Prote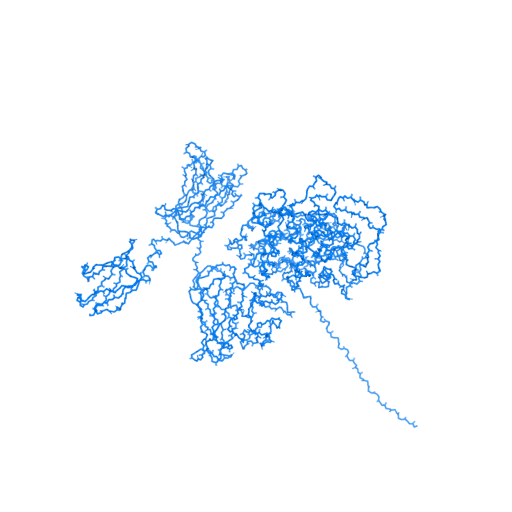in AF-A0A362X7E0-F1 (afdb_monomer)

Structure (mmCIF, N/CA/C/O backbone):
data_AF-A0A362X7E0-F1
#
_entry.id   AF-A0A362X7E0-F1
#
loop_
_atom_site.group_PDB
_atom_site.id
_atom_site.type_symbol
_atom_site.label_atom_id
_atom_site.label_alt_id
_atom_site.label_comp_id
_atom_site.label_asym_id
_atom_site.label_entity_id
_atom_site.label_seq_id
_atom_site.pdbx_PDB_ins_code
_atom_site.Cartn_x
_atom_site.Cartn_y
_atom_site.Cartn_z
_atom_site.occupancy
_atom_site.B_iso_or_equiv
_atom_site.auth_seq_id
_atom_site.auth_comp_id
_atom_site.auth_asym_id
_atom_site.auth_atom_id
_atom_site.pdbx_PDB_model_num
ATOM 1 N N . MET A 1 1 ? -44.217 -51.672 -60.935 1.00 40.16 1 MET A N 1
ATOM 2 C CA . MET A 1 1 ? -44.022 -52.127 -59.541 1.00 40.16 1 MET A CA 1
ATOM 3 C C . MET A 1 1 ? -43.053 -51.179 -58.861 1.00 40.16 1 MET A C 1
ATOM 5 O O . MET A 1 1 ? -42.131 -50.735 -59.527 1.00 40.16 1 MET A O 1
ATOM 9 N N . ASN A 1 2 ? -43.270 -50.941 -57.568 1.00 28.70 2 ASN A N 1
ATOM 10 C CA . ASN A 1 2 ? -42.396 -50.281 -56.588 1.00 28.70 2 ASN A CA 1
ATOM 11 C C . ASN A 1 2 ? -42.791 -48.873 -56.116 1.00 28.70 2 ASN A C 1
ATOM 13 O O . ASN A 1 2 ? -42.872 -47.904 -56.860 1.00 28.70 2 ASN A O 1
ATOM 17 N N . HIS A 1 3 ? -43.041 -48.866 -54.806 1.00 31.12 3 HIS A N 1
ATOM 18 C CA . HIS A 1 3 ? -43.433 -47.818 -53.882 1.00 31.12 3 HIS A CA 1
ATOM 19 C C . HIS A 1 3 ? -42.608 -46.525 -53.958 1.00 31.12 3 HIS A C 1
ATOM 21 O O . HIS A 1 3 ? -41.389 -46.561 -53.823 1.00 31.12 3 HIS A O 1
ATOM 27 N N . GLN A 1 4 ? -43.292 -45.376 -53.987 1.00 30.31 4 GLN A N 1
ATOM 28 C CA . GLN A 1 4 ? -42.744 -44.106 -53.502 1.00 30.31 4 GLN A CA 1
ATOM 29 C C . GLN A 1 4 ? -43.266 -43.833 -52.084 1.00 30.31 4 GLN A C 1
ATOM 31 O O . GLN A 1 4 ? -44.467 -43.674 -51.865 1.00 30.31 4 GLN A O 1
ATOM 36 N N . LYS A 1 5 ? -42.346 -43.815 -51.112 1.00 31.55 5 LYS A N 1
ATOM 37 C CA . LYS A 1 5 ? -42.577 -43.373 -49.731 1.00 31.55 5 LYS A CA 1
ATOM 38 C C . LYS A 1 5 ? -42.335 -41.863 -49.636 1.00 31.55 5 LYS A C 1
ATOM 40 O O . LYS A 1 5 ? -41.345 -41.358 -50.155 1.00 31.55 5 LYS A O 1
ATOM 45 N N . LYS A 1 6 ? -43.251 -41.176 -48.952 1.00 30.28 6 LYS A N 1
ATOM 46 C CA . LYS A 1 6 ? -43.195 -39.755 -48.584 1.00 30.28 6 LYS A CA 1
ATOM 47 C C . LYS A 1 6 ? -42.047 -39.510 -47.593 1.00 30.28 6 LYS A C 1
ATOM 49 O O . LYS A 1 6 ? -41.979 -40.203 -46.581 1.00 30.28 6 LYS A O 1
ATOM 54 N N . GLY A 1 7 ? -41.187 -38.531 -47.874 1.00 27.83 7 GLY A N 1
ATOM 55 C CA . GLY A 1 7 ? -40.182 -38.008 -46.944 1.00 27.83 7 GLY A CA 1
ATOM 56 C C . GLY A 1 7 ? -40.692 -36.748 -46.240 1.00 27.83 7 GLY A C 1
ATOM 57 O O . GLY A 1 7 ? -41.189 -35.835 -46.894 1.00 27.83 7 GLY A O 1
ATOM 58 N N . PHE A 1 8 ? -40.597 -36.736 -44.911 1.00 28.88 8 PHE A N 1
ATOM 59 C CA . PHE A 1 8 ? -40.799 -35.574 -44.043 1.00 28.88 8 PHE A CA 1
ATOM 60 C C . PHE A 1 8 ? -39.541 -34.690 -44.089 1.00 28.88 8 PHE A C 1
ATOM 62 O O . PHE A 1 8 ? -38.439 -35.199 -43.899 1.00 28.88 8 PHE A O 1
ATOM 69 N N . TYR A 1 9 ? -39.700 -33.383 -44.308 1.00 28.86 9 TYR A N 1
ATOM 70 C CA . TYR A 1 9 ? -38.627 -32.399 -44.143 1.00 28.86 9 TYR A CA 1
ATOM 71 C C . TYR A 1 9 ? -38.679 -31.835 -42.718 1.00 28.86 9 TYR A C 1
ATOM 73 O O . TYR A 1 9 ? -39.684 -31.249 -42.321 1.00 28.86 9 TYR A O 1
ATOM 81 N N . VAL A 1 10 ? -37.599 -32.023 -41.957 1.00 31.17 10 VAL A N 1
ATOM 82 C CA . VAL A 1 10 ? -37.359 -31.374 -40.660 1.00 31.17 10 VAL A CA 1
ATOM 83 C C . VAL A 1 10 ? -36.520 -30.124 -40.924 1.00 31.17 10 VAL A C 1
ATOM 85 O O . VAL A 1 10 ? -35.407 -30.226 -41.435 1.00 31.17 10 VAL A O 1
ATOM 88 N N . PHE A 1 11 ? -37.063 -28.948 -40.609 1.00 30.02 11 PHE A N 1
ATOM 89 C CA . PHE A 1 11 ? -36.318 -27.689 -40.586 1.00 30.02 11 PHE A CA 1
ATOM 90 C C . PHE A 1 11 ? -35.502 -27.621 -39.288 1.00 30.02 11 PHE A C 1
ATOM 92 O O . PHE A 1 11 ? -36.077 -27.603 -38.202 1.00 30.02 11 PHE A O 1
ATOM 99 N N . PHE A 1 12 ? -34.172 -27.573 -39.396 1.00 31.44 12 PHE A N 1
ATOM 100 C CA . PHE A 1 12 ? -33.296 -27.209 -38.282 1.00 31.44 12 PHE A CA 1
ATOM 101 C C . PHE A 1 12 ? -33.279 -25.683 -38.143 1.00 31.44 12 PHE A C 1
ATOM 103 O O . PHE A 1 12 ? -32.778 -24.979 -39.018 1.00 31.44 12 PHE A O 1
ATOM 110 N N . ILE A 1 13 ? -33.842 -25.179 -37.046 1.00 33.28 13 ILE A N 1
ATOM 111 C CA . ILE A 1 13 ? -33.641 -23.804 -36.587 1.00 33.28 13 ILE A CA 1
ATOM 112 C C . ILE A 1 13 ? -32.290 -23.785 -35.865 1.00 33.28 13 ILE A C 1
ATOM 114 O O . ILE A 1 13 ? -32.140 -24.416 -34.821 1.00 33.28 13 ILE A O 1
ATOM 118 N N . PHE A 1 14 ? -31.300 -23.094 -36.432 1.00 34.22 14 PHE A N 1
ATOM 119 C CA . PHE A 1 14 ? -30.064 -22.765 -35.724 1.00 34.22 14 PHE A CA 1
ATOM 120 C C . PHE A 1 14 ? -30.392 -21.719 -34.652 1.00 34.22 14 PHE A C 1
ATOM 122 O O . PHE A 1 14 ? -30.680 -20.567 -34.974 1.00 34.22 14 PHE A O 1
ATOM 129 N N . LEU A 1 15 ? -30.375 -22.129 -33.382 1.00 33.28 15 LEU A N 1
ATOM 130 C CA . LEU A 1 15 ? -30.304 -21.200 -32.258 1.00 33.28 15 LEU A CA 1
ATOM 131 C C . LEU A 1 15 ? -28.918 -20.545 -32.287 1.00 33.28 15 LEU A C 1
ATOM 133 O O . LEU A 1 15 ? -27.907 -21.213 -32.079 1.00 33.28 15 LEU A O 1
ATOM 137 N N . ILE A 1 16 ? -28.879 -19.244 -32.566 1.00 39.22 16 ILE A N 1
ATOM 138 C CA . ILE A 1 16 ? -27.711 -18.406 -32.299 1.00 39.22 16 ILE A CA 1
ATOM 139 C C . ILE A 1 16 ? -27.654 -18.256 -30.775 1.00 39.22 16 ILE A C 1
ATOM 141 O O . ILE A 1 16 ? -28.457 -17.526 -30.196 1.00 39.22 16 ILE A O 1
ATOM 145 N N . LEU A 1 17 ? -26.766 -19.008 -30.123 1.00 35.00 17 LEU A N 1
ATOM 146 C CA . LEU A 1 17 ? -26.400 -18.754 -28.731 1.00 35.00 17 LEU A CA 1
ATOM 147 C C . LEU A 1 17 ? -25.670 -17.402 -28.677 1.00 35.00 17 LEU A C 1
ATOM 149 O O . LEU A 1 17 ? -24.797 -17.170 -29.519 1.00 35.00 17 LEU A O 1
ATOM 153 N N . PRO A 1 18 ? -26.010 -16.501 -27.740 1.00 33.41 18 PRO A N 1
ATOM 154 C CA . PRO A 1 18 ? -25.216 -15.303 -27.528 1.00 33.41 18 PRO A CA 1
ATOM 155 C C . PRO A 1 18 ? -23.810 -15.738 -27.112 1.00 33.41 18 PRO A C 1
ATOM 157 O O . PRO A 1 18 ? -23.648 -16.570 -26.221 1.00 33.41 18 PRO A O 1
ATOM 160 N N . ILE A 1 19 ? -22.801 -15.196 -27.791 1.00 37.16 19 ILE A N 1
ATOM 161 C CA . ILE A 1 19 ? -21.418 -15.253 -27.329 1.00 37.16 19 ILE A CA 1
ATOM 162 C C . ILE A 1 19 ? -21.431 -14.531 -25.984 1.00 37.16 19 ILE A C 1
ATOM 164 O O . ILE A 1 19 ? -21.608 -13.315 -25.943 1.00 37.16 19 ILE A O 1
ATOM 168 N N . THR A 1 20 ? -21.329 -15.277 -24.887 1.00 35.09 20 THR A N 1
ATOM 169 C CA . THR A 1 20 ? -20.964 -14.702 -23.598 1.00 35.09 20 THR A CA 1
ATOM 170 C C . THR A 1 20 ? -19.587 -14.094 -23.810 1.00 35.09 20 THR A C 1
ATOM 172 O O . THR A 1 20 ? -18.620 -14.825 -24.027 1.00 35.09 20 THR A O 1
ATOM 175 N N . SER A 1 21 ? -19.506 -12.765 -23.857 1.00 38.12 21 SER A N 1
ATOM 176 C CA . SER A 1 21 ? -18.232 -12.084 -23.679 1.00 38.12 21 SER A CA 1
ATOM 177 C C . SER A 1 21 ? -17.659 -12.610 -22.372 1.00 38.12 21 SER A C 1
ATOM 179 O O . SER A 1 21 ? -18.292 -12.449 -21.329 1.00 38.12 21 SER A O 1
ATOM 181 N N . VAL A 1 22 ? -16.527 -13.304 -22.441 1.00 46.19 22 VAL A N 1
ATOM 182 C CA . VAL A 1 22 ? -15.726 -13.566 -21.249 1.00 46.19 22 VAL A CA 1
ATOM 183 C C . VAL A 1 22 ? -15.319 -12.177 -20.766 1.00 46.19 22 VAL A C 1
ATOM 185 O O . VAL A 1 22 ? -14.633 -11.458 -21.491 1.00 46.19 22 VAL A O 1
ATOM 188 N N . ILE A 1 23 ? -15.913 -11.737 -19.659 1.00 54.78 23 ILE A N 1
ATOM 189 C CA . ILE A 1 23 ? -15.564 -10.470 -19.018 1.00 54.78 23 ILE A CA 1
ATOM 190 C C . ILE A 1 23 ? -14.157 -10.663 -18.457 1.00 54.78 23 ILE A C 1
ATOM 192 O O . ILE A 1 23 ? -13.880 -11.724 -17.900 1.00 54.78 23 ILE A O 1
ATOM 196 N N . ALA A 1 24 ? -13.284 -9.676 -18.655 1.00 60.25 24 ALA A N 1
ATOM 197 C CA . ALA A 1 24 ? -11.946 -9.711 -18.086 1.00 60.25 24 ALA A CA 1
ATOM 198 C C . ALA A 1 24 ? -12.023 -9.776 -16.550 1.00 60.25 24 ALA A C 1
ATOM 200 O O . ALA A 1 24 ? -12.781 -9.034 -15.929 1.00 60.25 24 ALA A O 1
ATOM 201 N N . GLN A 1 25 ? -11.244 -10.669 -15.959 1.00 84.44 25 GLN A N 1
ATOM 202 C CA . GLN A 1 25 ? -11.111 -10.948 -14.543 1.00 84.44 25 GLN A CA 1
ATOM 203 C C . GLN A 1 25 ? -9.922 -10.161 -13.978 1.00 84.44 25 GLN A C 1
ATOM 205 O O . GLN A 1 25 ? -8.905 -10.741 -13.610 1.00 84.44 25 GLN A O 1
ATOM 210 N N . LEU A 1 26 ? -10.033 -8.831 -13.954 1.00 94.44 26 LEU A N 1
ATOM 211 C CA . LEU A 1 26 ? -9.045 -7.955 -13.323 1.00 94.44 26 LEU A CA 1
ATOM 212 C C . LEU A 1 26 ? -9.713 -7.117 -12.225 1.00 94.44 26 LEU A C 1
ATOM 214 O O . LEU A 1 26 ? -10.882 -6.748 -12.321 1.00 94.44 26 LEU A O 1
ATOM 218 N N . VAL A 1 27 ? -8.970 -6.865 -11.151 1.00 95.06 27 VAL A N 1
ATOM 219 C CA . VAL A 1 27 ? -9.398 -6.063 -9.998 1.00 95.06 27 VAL A CA 1
ATOM 220 C C . VAL A 1 27 ? -9.146 -4.584 -10.289 1.00 95.06 27 VAL A C 1
ATOM 222 O O . VAL A 1 27 ? -8.090 -4.223 -10.819 1.00 95.06 27 VAL A O 1
ATOM 225 N N . HIS A 1 28 ? -10.100 -3.730 -9.896 1.00 95.00 28 HIS A N 1
ATOM 226 C CA . HIS A 1 28 ? -10.081 -2.292 -10.146 1.00 95.00 28 HIS A CA 1
ATOM 227 C C . HIS A 1 28 ? -10.502 -1.424 -8.940 1.00 95.00 28 HIS A C 1
ATOM 229 O O . HIS A 1 28 ? -11.544 -1.686 -8.338 1.00 95.00 28 HIS A O 1
ATOM 235 N N . PRO A 1 29 ? -9.782 -0.320 -8.654 1.00 95.69 29 PRO A N 1
ATOM 236 C CA . PRO A 1 29 ? -8.388 -0.104 -9.027 1.00 95.69 29 PRO A CA 1
ATOM 237 C C . PRO A 1 29 ? -7.541 -1.299 -8.591 1.00 95.69 29 PRO A C 1
ATOM 239 O O . PRO A 1 29 ? -7.789 -1.878 -7.536 1.00 95.69 29 PRO A O 1
ATOM 242 N N . GLY A 1 30 ? -6.573 -1.688 -9.415 1.00 94.06 30 GLY A N 1
ATOM 243 C CA . GLY A 1 30 ? -5.726 -2.832 -9.080 1.00 94.06 30 GLY A CA 1
ATOM 244 C C . GLY A 1 30 ? -4.370 -2.828 -9.760 1.00 94.06 30 GLY A C 1
ATOM 245 O O . GLY A 1 30 ? -3.739 -3.876 -9.847 1.00 94.06 30 GLY A O 1
ATOM 246 N N . ILE A 1 31 ? -3.903 -1.670 -10.246 1.00 96.38 31 ILE A N 1
ATOM 247 C CA . ILE A 1 31 ? -2.510 -1.544 -10.686 1.00 96.38 31 ILE A CA 1
ATOM 248 C C . ILE A 1 31 ? -1.622 -1.606 -9.439 1.00 96.38 31 ILE A C 1
ATOM 250 O O . ILE A 1 31 ? -1.320 -2.697 -8.982 1.00 96.38 31 ILE A O 1
ATOM 254 N N . SER A 1 32 ? -1.238 -0.494 -8.816 1.00 91.75 32 SER A N 1
ATOM 255 C CA . SER A 1 32 ? -0.462 -0.579 -7.563 1.00 91.75 32 SER A CA 1
ATOM 256 C C . SER A 1 32 ? -1.256 -0.263 -6.305 1.00 91.75 32 SER A C 1
ATOM 258 O O . SER A 1 32 ? -0.684 -0.290 -5.222 1.00 91.75 32 SER A O 1
ATOM 260 N N . HIS A 1 33 ? -2.544 0.047 -6.450 1.00 93.12 33 HIS A N 1
ATOM 261 C CA . HIS A 1 33 ? -3.453 0.355 -5.350 1.00 93.12 33 HIS A CA 1
ATOM 262 C C . HIS A 1 33 ? -4.727 -0.441 -5.552 1.00 93.12 33 HIS A C 1
ATOM 264 O O . HIS A 1 33 ? -5.330 -0.337 -6.622 1.00 93.12 33 HIS A O 1
ATOM 270 N N . SER A 1 34 ? -5.136 -1.183 -4.527 1.00 94.44 34 SER A N 1
ATOM 271 C CA . SER A 1 34 ? -6.525 -1.604 -4.365 1.00 94.44 34 SER A CA 1
ATOM 272 C C . SER A 1 34 ? -7.374 -0.441 -3.835 1.00 94.44 34 SER A C 1
ATOM 274 O O . SER A 1 34 ? -6.842 0.539 -3.301 1.00 94.44 34 SER A O 1
ATOM 276 N N . MET A 1 35 ? -8.704 -0.538 -3.923 1.00 95.88 35 MET A N 1
ATOM 277 C CA . MET A 1 35 ? -9.579 0.449 -3.272 1.00 95.88 35 MET A CA 1
ATOM 278 C C . MET A 1 35 ? -9.340 0.497 -1.753 1.00 95.88 35 MET A C 1
ATOM 280 O O . MET A 1 35 ? -9.230 1.585 -1.194 1.00 95.88 35 MET A O 1
ATOM 284 N N . SER A 1 36 ? -9.149 -0.654 -1.098 1.00 95.31 36 SER A N 1
ATOM 285 C CA . SER A 1 36 ? -8.839 -0.703 0.336 1.00 95.31 36 SER A CA 1
ATOM 286 C C . SER A 1 36 ? -7.503 -0.053 0.703 1.00 95.31 36 SER A C 1
ATOM 288 O O . SER A 1 36 ? -7.365 0.474 1.806 1.00 95.31 36 SER A O 1
ATOM 290 N N . ASP A 1 37 ? -6.510 -0.059 -0.196 1.00 94.94 37 ASP A N 1
ATOM 291 C CA . ASP A 1 37 ? -5.275 0.697 0.032 1.00 94.94 37 ASP A CA 1
ATOM 292 C C . ASP A 1 37 ? -5.566 2.192 0.054 1.00 94.94 37 ASP A C 1
ATOM 294 O O . ASP A 1 37 ? -5.159 2.876 0.988 1.00 94.94 37 ASP A O 1
ATOM 298 N N . LEU A 1 38 ? -6.327 2.692 -0.920 1.00 96.19 38 LEU A N 1
ATOM 299 C CA . LEU A 1 38 ? -6.707 4.101 -0.984 1.00 96.19 38 LEU A CA 1
ATOM 300 C C . LEU A 1 38 ? -7.492 4.535 0.265 1.00 96.19 38 LEU A C 1
ATOM 302 O O . LEU A 1 38 ? -7.165 5.563 0.865 1.00 96.19 38 LEU A O 1
ATOM 306 N N . GLU A 1 39 ? -8.479 3.742 0.691 1.00 95.50 39 GLU A N 1
ATOM 307 C CA . GLU A 1 39 ? -9.275 3.994 1.902 1.00 95.50 39 GLU A CA 1
ATOM 308 C C . GLU A 1 39 ? -8.399 4.032 3.159 1.00 95.50 39 GLU A C 1
ATOM 310 O O . GLU A 1 39 ? -8.550 4.933 3.987 1.00 95.50 39 GLU A O 1
ATOM 315 N N . ARG A 1 40 ? -7.430 3.111 3.275 1.00 94.56 40 ARG A N 1
ATOM 316 C CA . ARG A 1 40 ? -6.487 3.069 4.401 1.00 94.56 40 ARG A CA 1
ATOM 317 C C . ARG A 1 40 ? -5.612 4.311 4.425 1.00 94.56 40 ARG A C 1
ATOM 319 O O . ARG A 1 40 ? -5.501 4.944 5.469 1.00 94.56 40 ARG A O 1
ATOM 326 N N . ILE A 1 41 ? -5.024 4.671 3.282 1.00 93.88 41 ILE A N 1
ATOM 327 C CA . ILE A 1 41 ? -4.188 5.870 3.152 1.00 93.88 41 ILE A CA 1
ATOM 328 C C . ILE A 1 41 ? -4.970 7.090 3.636 1.00 93.88 41 ILE A C 1
ATOM 330 O O . ILE A 1 41 ? -4.486 7.846 4.473 1.00 93.88 41 ILE A O 1
ATOM 334 N N . LYS A 1 42 ? -6.193 7.265 3.125 1.00 94.00 42 LYS A N 1
ATOM 335 C CA . LYS A 1 42 ? -7.056 8.386 3.488 1.00 94.00 42 LYS A CA 1
ATOM 336 C C . LYS A 1 42 ? -7.322 8.423 4.992 1.00 94.00 42 LYS A C 1
ATOM 338 O O . LYS A 1 42 ? -7.060 9.447 5.614 1.00 94.00 42 LYS A O 1
ATOM 343 N N . ALA A 1 43 ? -7.799 7.321 5.562 1.00 91.25 43 ALA A N 1
ATOM 344 C CA . ALA A 1 43 ? -8.172 7.275 6.969 1.00 91.25 43 ALA A CA 1
ATOM 345 C C . ALA A 1 43 ? -6.975 7.549 7.894 1.00 91.25 43 ALA A C 1
ATOM 347 O O . ALA A 1 43 ? -7.098 8.346 8.817 1.00 91.25 43 ALA A O 1
ATOM 348 N N . MET A 1 44 ? -5.806 6.963 7.611 1.00 87.69 44 MET A N 1
ATOM 349 C CA . MET A 1 44 ? -4.598 7.174 8.422 1.00 87.69 44 MET A CA 1
ATOM 350 C C . MET A 1 44 ? -4.051 8.606 8.307 1.00 87.69 44 MET A C 1
ATOM 352 O O . MET A 1 44 ? -3.539 9.164 9.277 1.00 87.69 44 MET A O 1
ATOM 356 N N . VAL A 1 45 ? -4.183 9.239 7.135 1.00 86.88 45 VAL A N 1
ATOM 357 C CA . VAL A 1 45 ? -3.845 10.661 6.958 1.00 86.88 45 VAL A CA 1
ATOM 358 C C . VAL A 1 45 ? -4.821 11.563 7.715 1.00 86.88 45 VAL A C 1
ATOM 360 O O . VAL A 1 45 ? -4.389 12.525 8.350 1.00 86.88 45 VAL A O 1
ATOM 363 N N . GLU A 1 46 ? -6.123 11.274 7.655 1.00 84.25 46 GLU A N 1
ATOM 364 C CA . GLU A 1 46 ? -7.165 12.049 8.342 1.00 84.25 46 GLU A CA 1
ATOM 365 C C . GLU A 1 46 ? -6.992 12.028 9.865 1.00 84.25 46 GLU A C 1
ATOM 367 O O . GLU A 1 46 ? -7.210 13.053 10.514 1.00 84.25 46 GLU A O 1
ATOM 372 N N . THR A 1 47 ? -6.546 10.903 10.430 1.00 75.94 47 THR A N 1
ATOM 373 C CA . THR A 1 47 ? -6.273 10.768 11.868 1.00 75.94 47 THR A CA 1
ATOM 374 C C . THR A 1 47 ? -4.917 11.323 12.298 1.00 75.94 47 THR A C 1
ATOM 376 O O . THR A 1 47 ? -4.685 11.508 13.491 1.00 75.94 47 THR A O 1
ATOM 379 N N . GLY A 1 48 ? -4.028 11.651 11.357 1.00 74.88 48 GLY A N 1
ATOM 380 C CA . GLY A 1 48 ? -2.690 12.144 11.677 1.00 74.88 48 GLY A CA 1
ATOM 381 C C . GLY A 1 48 ? -1.751 11.058 12.215 1.00 74.88 48 GLY A C 1
ATOM 382 O O . GLY A 1 48 ? -0.803 11.384 12.928 1.00 74.88 48 GLY A O 1
ATOM 383 N N . GLU A 1 49 ? -2.003 9.793 11.871 1.00 77.56 49 GLU A N 1
ATOM 384 C CA . GLU A 1 49 ? -1.179 8.659 12.291 1.00 77.56 49 GLU A CA 1
ATOM 385 C C . GLU A 1 49 ? 0.169 8.647 11.564 1.00 77.56 49 GLU A C 1
ATOM 387 O O . GLU A 1 49 ? 0.255 8.875 10.353 1.00 77.56 49 GLU A O 1
ATOM 392 N N . GLU A 1 50 ? 1.242 8.354 12.295 1.00 77.56 50 GLU A N 1
ATOM 393 C CA . GLU A 1 50 ? 2.579 8.255 11.711 1.00 77.56 50 GLU A CA 1
ATOM 394 C C . GLU A 1 50 ? 2.866 6.827 11.204 1.00 77.56 50 GLU A C 1
ATOM 396 O O . GLU A 1 50 ? 2.490 5.854 11.862 1.00 77.56 50 GLU A O 1
ATOM 401 N N . PRO A 1 51 ? 3.555 6.678 10.053 1.00 78.62 51 PRO A N 1
ATOM 402 C CA . PRO A 1 51 ? 4.211 7.747 9.290 1.00 78.62 51 PRO A CA 1
ATOM 403 C C . PRO A 1 51 ? 3.354 8.397 8.182 1.00 78.62 51 PRO A C 1
ATOM 405 O O . PRO A 1 51 ? 3.826 9.318 7.511 1.00 78.62 51 PRO A O 1
ATOM 408 N N . TRP A 1 52 ? 2.098 7.968 7.985 1.00 85.56 52 TRP A N 1
ATOM 409 C CA . TRP A 1 52 ? 1.208 8.503 6.938 1.00 85.56 52 TRP A CA 1
ATOM 410 C C . TRP A 1 52 ? 1.086 10.028 6.979 1.00 85.56 52 TRP A C 1
ATOM 412 O O . TRP A 1 52 ? 1.101 10.678 5.932 1.00 85.56 52 TRP A O 1
ATOM 422 N N . ALA A 1 53 ? 0.984 10.609 8.173 1.00 78.56 53 ALA A N 1
ATOM 423 C CA . ALA A 1 53 ? 0.820 12.042 8.366 1.00 78.56 53 ALA A CA 1
ATOM 424 C C . ALA A 1 53 ? 2.036 12.853 7.896 1.00 78.56 53 ALA A C 1
ATOM 426 O O . ALA A 1 53 ? 1.892 13.745 7.047 1.00 78.56 53 ALA A O 1
ATOM 427 N N . SER A 1 54 ? 3.235 12.548 8.408 1.00 75.88 54 SER A N 1
ATOM 428 C CA . SER A 1 54 ? 4.464 13.244 8.008 1.00 75.88 54 SER A CA 1
ATOM 429 C C . SER A 1 54 ? 4.752 13.066 6.520 1.00 75.88 54 SER A C 1
ATOM 431 O O . SER A 1 54 ? 5.180 13.997 5.828 1.00 75.88 54 SER A O 1
ATOM 433 N N . GLU A 1 55 ? 4.467 11.886 5.992 1.00 83.88 55 GLU A N 1
ATOM 434 C CA . GLU A 1 55 ? 4.712 11.587 4.597 1.00 83.88 55 GLU A CA 1
ATOM 435 C C . GLU A 1 55 ? 3.721 12.272 3.657 1.00 83.88 55 GLU A C 1
ATOM 437 O O . GLU A 1 55 ? 4.124 12.833 2.634 1.00 83.88 55 GLU A O 1
ATOM 442 N N . PHE A 1 56 ? 2.441 12.335 4.030 1.00 88.25 56 PHE A N 1
ATOM 443 C CA . PHE A 1 56 ? 1.447 13.115 3.302 1.00 88.25 56 PHE A CA 1
ATOM 444 C C . PHE A 1 56 ? 1.785 14.611 3.300 1.00 88.25 56 PHE A C 1
ATOM 446 O O . PHE A 1 56 ? 1.617 15.284 2.278 1.00 88.25 56 PHE A O 1
ATOM 453 N N . ALA A 1 57 ? 2.316 15.149 4.402 1.00 82.25 57 ALA A N 1
ATOM 454 C CA . ALA A 1 57 ? 2.781 16.534 4.453 1.00 82.25 57 ALA A CA 1
ATOM 455 C C . ALA A 1 57 ? 3.906 16.797 3.431 1.00 82.25 57 ALA A C 1
ATOM 457 O O . ALA A 1 57 ? 3.879 17.800 2.711 1.00 82.25 57 ALA A O 1
ATOM 458 N N . ASN A 1 58 ? 4.856 15.868 3.297 1.00 80.19 58 ASN A N 1
ATOM 459 C CA . ASN A 1 58 ? 5.909 15.962 2.287 1.00 80.19 58 ASN A CA 1
ATOM 460 C C . ASN A 1 58 ? 5.345 15.805 0.864 1.00 80.19 58 ASN A C 1
ATOM 462 O O . ASN A 1 58 ? 5.627 16.630 -0.012 1.00 80.19 58 ASN A O 1
ATOM 466 N N . PHE A 1 59 ? 4.504 14.795 0.642 1.00 88.69 59 PHE A N 1
ATOM 467 C CA . PHE A 1 59 ? 3.868 14.497 -0.641 1.00 88.69 59 PHE A CA 1
ATOM 468 C C . PHE A 1 59 ? 3.027 15.667 -1.167 1.00 88.69 59 PHE A C 1
ATOM 470 O O . PHE A 1 59 ? 3.170 16.080 -2.323 1.00 88.69 59 PHE A O 1
ATOM 477 N N . SER A 1 60 ? 2.186 16.255 -0.316 1.00 90.12 60 SER A N 1
ATOM 478 C CA . SER A 1 60 ? 1.305 17.378 -0.668 1.00 90.12 60 SER A CA 1
ATOM 479 C C . SER A 1 60 ? 2.066 18.671 -0.991 1.00 90.12 60 SER A C 1
ATOM 481 O O . SER A 1 60 ? 1.530 19.555 -1.659 1.00 90.12 60 SER A O 1
ATOM 483 N N . SER A 1 61 ? 3.338 18.773 -0.587 1.00 85.12 61 SER A N 1
ATOM 484 C CA . SER A 1 61 ? 4.220 19.893 -0.938 1.00 85.12 61 SER A CA 1
ATOM 485 C C . SER A 1 61 ? 4.922 19.734 -2.297 1.00 85.12 61 SER A C 1
ATOM 487 O O . SER A 1 61 ? 5.485 20.698 -2.828 1.00 85.12 61 SER A O 1
ATOM 489 N N . ASN A 1 62 ? 4.903 18.532 -2.886 1.00 87.88 62 ASN A N 1
ATOM 490 C CA . ASN A 1 62 ? 5.578 18.257 -4.148 1.00 87.88 62 ASN A CA 1
ATOM 491 C C . ASN A 1 62 ? 4.942 19.054 -5.298 1.00 87.88 62 ASN A C 1
ATOM 493 O O . ASN A 1 62 ? 3.745 18.993 -5.543 1.00 87.88 62 ASN A O 1
ATOM 497 N N . SER A 1 63 ? 5.754 19.749 -6.097 1.00 91.12 63 SER A N 1
ATOM 498 C CA . SER A 1 63 ? 5.251 20.564 -7.219 1.00 91.12 63 SER A CA 1
ATOM 499 C C . SER A 1 63 ? 4.366 19.811 -8.230 1.00 91.12 63 SER A C 1
ATOM 501 O O . SER A 1 63 ? 3.581 20.440 -8.941 1.00 91.12 63 SER A O 1
ATOM 503 N N . LYS A 1 64 ? 4.490 18.480 -8.315 1.00 93.69 64 LYS A N 1
ATOM 504 C CA . LYS A 1 64 ? 3.687 17.614 -9.186 1.00 93.69 64 LYS A CA 1
ATOM 505 C C . LYS A 1 64 ? 2.352 17.191 -8.571 1.00 93.69 64 LYS A C 1
ATOM 507 O O . LYS A 1 64 ? 1.483 16.789 -9.333 1.00 93.69 64 LYS A O 1
ATOM 512 N N . SER A 1 65 ? 2.173 17.278 -7.252 1.00 94.31 65 SER A N 1
ATOM 513 C CA . SER A 1 65 ? 0.903 16.968 -6.575 1.00 94.31 65 SER A CA 1
ATOM 514 C C . SER A 1 65 ? -0.045 18.174 -6.511 1.00 94.31 65 SER A C 1
ATOM 516 O O . SER A 1 65 ? -1.207 18.024 -6.157 1.00 94.31 65 SER A O 1
ATOM 518 N N . LEU A 1 66 ? 0.407 19.371 -6.908 1.00 94.00 66 LEU A N 1
ATOM 519 C CA . LEU A 1 66 ? -0.390 20.598 -6.854 1.00 94.00 66 LEU A CA 1
ATOM 520 C C . LEU A 1 66 ? -1.330 20.762 -8.059 1.00 94.00 66 LEU A C 1
ATOM 522 O O . LEU A 1 66 ? -0.919 20.615 -9.211 1.00 94.00 66 LEU A O 1
ATOM 526 N N . CYS A 1 67 ? -2.539 21.271 -7.805 1.00 93.81 67 CYS A N 1
ATOM 527 C CA . CYS A 1 67 ? -3.468 21.747 -8.838 1.00 93.81 67 CYS A CA 1
ATOM 528 C C . CYS A 1 67 ? -2.888 22.810 -9.786 1.00 93.81 67 CYS A C 1
ATOM 530 O O . CYS A 1 67 ? -3.397 23.031 -10.882 1.00 93.81 67 CYS A O 1
ATOM 532 N N . SER A 1 68 ? -1.851 23.532 -9.362 1.00 95.44 68 SER A N 1
ATOM 533 C CA . SER A 1 68 ? -1.186 24.555 -10.174 1.00 95.44 68 SER A CA 1
ATOM 534 C C . SER A 1 68 ? -0.160 23.973 -11.152 1.00 95.44 68 SER A C 1
ATOM 536 O O . SER A 1 68 ? 0.475 24.728 -11.894 1.00 95.44 68 SER A O 1
ATOM 538 N N . TYR A 1 69 ? 0.008 22.645 -11.181 1.00 97.69 69 TYR A N 1
ATOM 539 C CA . TYR A 1 69 ? 0.922 21.975 -12.094 1.00 97.69 69 TYR A CA 1
ATOM 540 C C . TYR A 1 69 ? 0.661 22.374 -13.556 1.00 97.69 69 TYR A C 1
ATOM 542 O O . TYR A 1 69 ? -0.471 22.366 -14.053 1.00 97.69 69 TYR A O 1
ATOM 550 N N . THR A 1 70 ? 1.744 22.730 -14.251 1.00 98.12 70 THR A N 1
ATOM 551 C CA . THR A 1 70 ? 1.717 23.116 -15.666 1.00 98.12 70 THR A CA 1
ATOM 552 C C . THR A 1 70 ? 1.929 21.892 -16.550 1.00 98.12 70 THR A C 1
ATOM 554 O O . THR A 1 70 ? 3.071 21.441 -16.702 1.00 98.12 70 THR A O 1
ATOM 557 N N . VAL A 1 71 ? 0.833 21.425 -17.151 1.00 98.44 71 VAL A N 1
ATOM 558 C CA . VAL A 1 71 ? 0.777 20.291 -18.086 1.00 98.44 71 VAL A CA 1
ATOM 559 C C . VAL A 1 71 ? 1.735 20.501 -19.261 1.00 98.44 71 VAL A C 1
ATOM 561 O O . VAL A 1 71 ? 1.839 21.608 -19.799 1.00 98.44 71 VAL A O 1
ATOM 564 N N . LYS A 1 72 ? 2.479 19.453 -19.631 1.00 97.56 72 LYS A N 1
ATOM 565 C CA . LYS A 1 72 ? 3.430 19.470 -20.755 1.00 97.56 72 LYS A CA 1
ATOM 566 C C . LYS A 1 72 ? 2.791 19.031 -22.069 1.00 97.56 72 LYS A C 1
ATOM 568 O O . LYS A 1 72 ? 3.215 19.491 -23.130 1.00 97.56 72 LYS A O 1
ATOM 573 N N . GLY A 1 73 ? 1.787 18.164 -22.003 1.00 96.88 73 GLY A N 1
ATOM 574 C CA . GLY A 1 73 ? 1.004 17.722 -23.147 1.00 96.88 73 GLY A CA 1
ATOM 575 C C . GLY A 1 73 ? 0.122 18.809 -23.756 1.00 96.88 73 GLY A C 1
ATOM 576 O O . GLY A 1 73 ? -0.188 19.834 -23.151 1.00 96.88 73 GLY A O 1
ATOM 577 N N . ASN A 1 74 ? -0.299 18.567 -24.995 1.00 96.50 74 ASN A N 1
ATOM 578 C CA . ASN A 1 74 ? -1.302 19.356 -25.699 1.00 96.50 74 ASN A CA 1
ATOM 579 C C . ASN A 1 74 ? -1.881 18.523 -26.848 1.00 96.50 74 ASN A C 1
ATOM 581 O O . ASN A 1 74 ? -1.151 17.832 -27.555 1.00 96.50 74 ASN A O 1
ATOM 585 N N . THR A 1 75 ? -3.175 18.683 -27.112 1.00 97.00 75 THR A N 1
ATOM 586 C CA . THR A 1 75 ? -3.929 17.982 -28.163 1.00 97.00 75 THR A CA 1
ATOM 587 C C . THR A 1 75 ? -3.373 18.147 -29.586 1.00 97.00 75 THR A C 1
ATOM 589 O O . THR A 1 75 ? -3.748 17.387 -30.475 1.00 97.00 75 THR A O 1
ATOM 592 N N . SER A 1 76 ? -2.470 19.100 -29.848 1.00 97.38 76 SER A N 1
ATOM 593 C CA . SER A 1 76 ? -1.767 19.189 -31.137 1.00 97.38 76 SER A CA 1
ATOM 594 C C . SER A 1 76 ? -0.657 18.143 -31.313 1.00 97.38 76 SER A C 1
ATOM 596 O O . SER A 1 76 ? -0.167 17.958 -32.427 1.00 97.38 76 SER A O 1
ATOM 598 N N . ILE A 1 77 ? -0.209 17.502 -30.230 1.00 97.25 77 ILE A N 1
ATOM 599 C CA . ILE A 1 77 ? 0.841 16.485 -30.258 1.00 97.25 77 ILE A CA 1
ATOM 600 C C . ILE A 1 77 ? 0.241 15.181 -30.781 1.00 97.25 77 ILE A C 1
ATOM 602 O O . ILE A 1 77 ? -0.671 14.612 -30.190 1.00 97.25 77 ILE A O 1
ATOM 606 N N . THR A 1 78 ? 0.782 14.706 -31.900 1.00 97.19 78 THR A N 1
ATOM 607 C CA . THR A 1 78 ? 0.397 13.428 -32.524 1.00 97.19 78 THR A CA 1
ATOM 608 C C . THR A 1 78 ? 1.523 12.395 -32.497 1.00 97.19 78 THR A C 1
ATOM 610 O O . THR A 1 78 ? 1.283 11.214 -32.750 1.00 97.19 78 THR A O 1
ATOM 613 N N . GLU A 1 79 ? 2.738 12.819 -32.142 1.00 96.31 79 GLU A N 1
ATOM 614 C CA . GLU A 1 79 ? 3.921 11.974 -32.032 1.00 96.31 79 GLU A CA 1
ATOM 615 C C . GLU A 1 79 ? 4.736 12.328 -30.783 1.00 96.31 79 GLU A C 1
ATOM 617 O O . GLU A 1 79 ? 5.096 13.490 -30.581 1.00 96.31 79 GLU A O 1
ATOM 622 N N . ILE A 1 80 ? 5.072 11.322 -29.971 1.00 94.44 80 ILE A N 1
ATOM 623 C CA . ILE A 1 80 ? 5.970 11.497 -28.823 1.00 94.44 80 ILE A CA 1
ATOM 624 C C . ILE A 1 80 ? 7.413 11.243 -29.263 1.00 94.44 80 ILE A C 1
ATOM 626 O O . ILE A 1 80 ? 7.828 10.114 -29.556 1.00 94.44 80 ILE A O 1
ATOM 630 N N . THR A 1 81 ? 8.186 12.326 -29.273 1.00 90.31 81 THR A N 1
ATOM 631 C CA . THR A 1 81 ? 9.649 12.323 -29.426 1.00 90.31 81 THR A CA 1
ATOM 632 C C . THR A 1 81 ? 10.360 12.711 -28.128 1.00 90.31 81 THR A C 1
ATOM 634 O O . THR A 1 81 ? 11.460 12.224 -27.868 1.00 90.31 81 THR A O 1
ATOM 637 N N . ASN A 1 82 ? 9.719 13.524 -27.276 1.00 90.06 82 ASN A N 1
ATOM 638 C CA . ASN A 1 82 ? 10.185 13.836 -25.926 1.00 90.06 82 ASN A CA 1
ATOM 639 C C . ASN A 1 82 ? 9.440 12.998 -24.876 1.00 90.06 82 ASN A C 1
ATOM 641 O O . ASN A 1 82 ? 8.393 13.391 -24.367 1.00 90.06 82 ASN A O 1
ATOM 645 N N . HIS A 1 83 ? 10.012 11.848 -24.525 1.00 90.81 83 HIS A N 1
ATOM 646 C CA . HIS A 1 83 ? 9.454 10.953 -23.500 1.00 90.81 83 HIS A CA 1
ATOM 647 C C . HIS A 1 83 ? 9.483 11.543 -22.090 1.00 90.81 83 HIS A C 1
ATOM 649 O O . HIS A 1 83 ? 8.673 11.152 -21.255 1.00 90.81 83 HIS A O 1
ATOM 655 N N . GLY A 1 84 ? 10.388 12.488 -21.820 1.00 91.94 84 GLY A N 1
ATOM 656 C CA . GLY A 1 84 ? 10.510 13.106 -20.501 1.00 91.94 84 GLY A CA 1
ATOM 657 C C . GLY A 1 84 ? 9.293 13.952 -20.132 1.00 91.94 84 GLY A C 1
ATOM 658 O O . GLY A 1 84 ? 8.886 13.952 -18.974 1.00 91.94 84 GLY A O 1
ATOM 659 N N . ASP A 1 85 ? 8.680 14.635 -21.099 1.00 94.81 85 ASP A N 1
ATOM 660 C CA . ASP A 1 85 ? 7.478 15.444 -20.860 1.00 94.81 85 ASP A CA 1
ATOM 661 C C . ASP A 1 85 ? 6.273 14.557 -20.536 1.00 94.81 85 ASP A C 1
ATOM 663 O O . ASP A 1 85 ? 5.621 14.762 -19.515 1.00 94.81 85 ASP A O 1
ATOM 667 N N . PHE A 1 86 ? 6.047 13.514 -21.341 1.00 95.00 86 PHE A N 1
ATOM 668 C CA . PHE A 1 86 ? 4.987 12.532 -21.102 1.00 95.00 86 PHE A CA 1
ATOM 669 C C . PHE A 1 86 ? 5.152 11.837 -19.744 1.00 95.00 86 PHE A C 1
ATOM 671 O O . PHE A 1 86 ? 4.193 11.675 -18.995 1.00 95.00 86 PHE A O 1
ATOM 678 N N . GLN A 1 87 ? 6.386 11.471 -19.387 1.00 93.31 87 GLN A N 1
ATOM 679 C CA . GLN A 1 87 ? 6.687 10.871 -18.093 1.00 93.31 87 GLN A CA 1
ATOM 680 C C . GLN A 1 87 ? 6.422 11.842 -16.928 1.00 93.31 87 GLN A C 1
ATOM 682 O O . GLN A 1 87 ? 5.818 11.463 -15.927 1.00 93.31 87 GLN A O 1
ATOM 687 N N . ASN A 1 88 ? 6.852 13.101 -17.052 1.00 93.62 88 ASN A N 1
ATOM 688 C CA . ASN A 1 88 ? 6.649 14.123 -16.025 1.00 93.62 88 ASN A CA 1
ATOM 689 C C . ASN A 1 88 ? 5.176 14.436 -15.770 1.00 93.62 88 ASN A C 1
ATOM 691 O O . ASN A 1 88 ? 4.821 14.675 -14.612 1.00 93.62 88 ASN A O 1
ATOM 695 N N . ASP A 1 89 ? 4.374 14.448 -16.831 1.00 97.00 89 ASP A N 1
ATOM 696 C CA . ASP A 1 89 ? 2.921 14.561 -16.770 1.00 97.00 89 ASP A CA 1
ATOM 697 C C . ASP A 1 89 ? 2.304 13.311 -16.130 1.00 97.00 89 ASP A C 1
ATOM 699 O O . ASP A 1 89 ? 1.440 13.442 -15.273 1.00 97.00 89 ASP A O 1
ATOM 703 N N . GLY A 1 90 ? 2.796 12.109 -16.451 1.00 95.69 90 GLY A N 1
ATOM 704 C CA . GLY A 1 90 ? 2.340 10.863 -15.824 1.00 95.69 90 GLY A CA 1
ATOM 705 C C . GLY A 1 90 ? 2.516 10.863 -14.302 1.00 95.69 90 GLY A C 1
ATOM 706 O O . GLY A 1 90 ? 1.585 10.518 -13.579 1.00 95.69 90 GLY A O 1
ATOM 707 N N . TYR A 1 91 ? 3.671 11.317 -13.798 1.00 94.19 91 TYR A N 1
ATOM 708 C CA . TYR A 1 91 ? 3.877 11.497 -12.353 1.00 94.19 91 TYR A CA 1
ATOM 709 C C . TYR A 1 91 ? 2.888 12.495 -11.749 1.00 94.19 91 TYR A C 1
ATOM 711 O O . TYR A 1 91 ? 2.300 12.219 -10.709 1.00 94.19 91 TYR A O 1
ATOM 719 N N . ALA A 1 92 ? 2.691 13.646 -12.399 1.00 96.44 92 ALA A N 1
ATOM 720 C CA . ALA A 1 92 ? 1.771 14.664 -11.906 1.00 96.44 92 ALA A CA 1
ATOM 721 C C . ALA A 1 92 ? 0.315 14.186 -11.915 1.00 96.44 92 ALA A C 1
ATOM 723 O O . ALA A 1 92 ? -0.421 14.477 -10.977 1.00 96.44 92 ALA A O 1
ATOM 724 N N . ALA A 1 93 ? -0.091 13.414 -12.922 1.00 97.94 93 ALA A N 1
ATOM 725 C CA . ALA A 1 93 ? -1.428 12.849 -12.990 1.00 97.94 93 ALA A CA 1
ATOM 726 C C . ALA A 1 93 ? -1.670 11.832 -11.870 1.00 97.94 93 ALA A C 1
ATOM 728 O O . ALA A 1 93 ? -2.676 11.924 -11.174 1.00 97.94 93 ALA A O 1
ATOM 729 N N . TYR A 1 94 ? -0.721 10.922 -11.640 1.00 96.62 94 TYR A N 1
ATOM 730 C CA . TYR A 1 94 ? -0.784 9.974 -10.527 1.00 96.62 94 TYR A CA 1
ATOM 731 C C . TYR A 1 94 ? -0.805 10.678 -9.161 1.00 96.62 94 TYR A C 1
ATOM 733 O O . TYR A 1 94 ? -1.642 10.364 -8.319 1.00 96.62 94 TYR A O 1
ATOM 741 N N . TYR A 1 95 ? 0.060 11.674 -8.941 1.00 95.75 95 TYR A N 1
ATOM 742 C CA . TYR A 1 95 ? 0.099 12.403 -7.669 1.00 95.75 95 TYR A CA 1
ATOM 743 C C . TYR A 1 95 ? -1.181 13.216 -7.439 1.00 95.75 95 TYR A C 1
ATOM 745 O O . TYR A 1 95 ? -1.716 13.222 -6.336 1.00 95.75 95 TYR A O 1
ATOM 753 N N . ASN A 1 96 ? -1.731 13.857 -8.471 1.00 98.44 96 ASN A N 1
ATOM 754 C CA . ASN A 1 96 ? -3.018 14.535 -8.337 1.00 98.44 96 ASN A CA 1
ATOM 755 C C . ASN A 1 96 ? -4.177 13.540 -8.131 1.00 98.44 96 ASN A C 1
ATOM 757 O O . ASN A 1 96 ? -5.094 13.838 -7.375 1.00 98.44 96 ASN A O 1
ATOM 761 N N . ALA A 1 97 ? -4.132 12.338 -8.711 1.00 98.44 97 ALA A N 1
ATOM 762 C CA . ALA A 1 97 ? -5.139 11.311 -8.443 1.00 98.44 97 ALA A CA 1
ATOM 763 C C . ALA A 1 97 ? -5.130 10.845 -6.973 1.00 98.44 97 ALA A C 1
ATOM 765 O O . ALA A 1 97 ? -6.191 10.721 -6.363 1.00 98.44 97 ALA A O 1
ATOM 766 N N . LEU A 1 98 ? -3.946 10.668 -6.375 1.00 97.19 98 LEU A N 1
ATOM 767 C CA . LEU A 1 98 ? -3.820 10.394 -4.939 1.00 97.19 98 LEU A CA 1
ATOM 768 C C . LEU A 1 98 ? -4.306 11.572 -4.083 1.00 97.19 98 LEU A C 1
ATOM 770 O O . LEU A 1 98 ? -5.073 11.365 -3.149 1.00 97.19 98 LEU A O 1
ATOM 774 N N . MET A 1 99 ? -3.914 12.811 -4.413 1.00 97.69 99 MET A N 1
ATOM 775 C CA . MET A 1 99 ? -4.399 14.005 -3.704 1.00 97.69 99 MET A CA 1
ATOM 776 C C . MET A 1 99 ? -5.922 14.119 -3.754 1.00 97.69 99 MET A C 1
ATOM 778 O O . MET A 1 99 ? -6.534 14.439 -2.737 1.00 97.69 99 MET A O 1
ATOM 782 N N . TRP A 1 100 ? -6.538 13.841 -4.907 1.00 98.19 100 TRP A N 1
ATOM 783 C CA . TRP A 1 100 ? -7.992 13.780 -5.045 1.00 98.19 100 TRP A CA 1
ATOM 784 C C . TRP A 1 100 ? -8.593 12.801 -4.044 1.00 98.19 100 TRP A C 1
ATOM 786 O O . TRP A 1 100 ? -9.455 13.192 -3.262 1.00 98.19 100 TRP A O 1
ATOM 796 N N . TYR A 1 101 ? -8.116 11.557 -4.045 1.00 97.88 101 TYR A N 1
ATOM 797 C CA . TYR A 1 101 ? -8.701 10.522 -3.209 1.00 97.88 101 TYR A CA 1
ATOM 798 C C . TYR A 1 101 ? -8.553 10.835 -1.714 1.00 97.88 101 TYR A C 1
ATOM 800 O O . TYR A 1 101 ? -9.523 10.762 -0.963 1.00 97.88 101 TYR A O 1
ATOM 808 N N . ILE A 1 102 ? -7.347 11.233 -1.297 1.00 96.00 102 ILE A N 1
ATOM 809 C CA . ILE A 1 102 ? -7.021 11.497 0.109 1.00 96.00 102 ILE A CA 1
ATOM 810 C C . ILE A 1 102 ? -7.774 12.728 0.630 1.00 96.00 102 ILE A C 1
ATOM 812 O O . ILE A 1 102 ? -8.280 12.710 1.744 1.00 96.00 102 ILE A O 1
ATOM 816 N N . THR A 1 103 ? -7.865 13.806 -0.158 1.00 94.69 103 THR A N 1
ATOM 817 C CA . THR A 1 103 ? -8.403 15.095 0.328 1.00 94.69 103 THR A CA 1
ATOM 818 C C . THR A 1 103 ? -9.859 15.360 -0.045 1.00 94.69 103 THR A C 1
ATOM 820 O O . THR A 1 103 ? -10.474 16.271 0.506 1.00 94.69 103 THR A O 1
ATOM 823 N N . GLY A 1 104 ? -10.401 14.647 -1.035 1.00 95.12 104 GLY A N 1
ATOM 824 C CA . GLY A 1 104 ? -11.703 14.947 -1.635 1.00 95.12 104 GLY A CA 1
ATOM 825 C C . GLY A 1 104 ? -11.763 16.275 -2.405 1.00 95.12 104 GLY A C 1
ATOM 826 O O . GLY A 1 104 ? -12.851 16.732 -2.750 1.00 95.12 104 GLY A O 1
ATOM 827 N N . ASN A 1 105 ? -10.629 16.935 -2.673 1.00 94.31 105 ASN A N 1
ATOM 828 C CA . ASN A 1 105 ? -10.602 18.203 -3.404 1.00 94.31 105 ASN A CA 1
ATOM 829 C C . ASN A 1 105 ? -10.597 17.972 -4.926 1.00 94.31 105 ASN A C 1
ATOM 831 O O . ASN A 1 105 ? -9.570 17.615 -5.512 1.00 94.31 105 ASN A O 1
ATOM 835 N N . GLU A 1 106 ? -11.744 18.229 -5.565 1.00 97.25 106 GLU A N 1
ATOM 836 C CA . GLU A 1 106 ? -12.005 17.965 -6.994 1.00 97.25 106 GLU A CA 1
ATOM 837 C C . GLU A 1 106 ? -10.988 18.606 -7.943 1.00 97.25 106 GLU A C 1
ATOM 839 O O . GLU A 1 106 ? -10.697 18.046 -8.997 1.00 97.25 106 GLU A O 1
ATOM 844 N N . CYS A 1 107 ? -10.376 19.723 -7.549 1.00 98.00 107 CYS A N 1
ATOM 845 C CA . CYS A 1 107 ? -9.353 20.406 -8.336 1.00 98.00 107 CYS A CA 1
ATOM 846 C C . CYS A 1 107 ? -8.187 19.479 -8.745 1.00 98.00 107 CYS A C 1
ATOM 848 O O . CYS A 1 107 ? -7.628 19.605 -9.839 1.00 98.00 107 CYS A O 1
ATOM 850 N N . HIS A 1 108 ? -7.826 18.518 -7.891 1.00 98.69 108 HIS A N 1
ATOM 851 C CA . HIS A 1 108 ? -6.782 17.549 -8.211 1.00 98.69 108 HIS A CA 1
ATOM 852 C C . HIS A 1 108 ? -7.262 16.502 -9.229 1.00 98.69 108 HIS A C 1
ATOM 854 O O . HIS A 1 108 ? -6.535 16.184 -10.171 1.00 98.69 108 HIS A O 1
ATOM 860 N N . ALA A 1 109 ? -8.504 16.023 -9.117 1.00 98.81 109 ALA A N 1
ATOM 861 C CA . ALA A 1 109 ? -9.080 15.121 -10.112 1.00 98.81 109 ALA A CA 1
ATOM 862 C C . ALA A 1 109 ? -9.175 15.798 -11.486 1.00 98.81 109 ALA A C 1
ATOM 864 O O . ALA A 1 109 ? -8.764 15.224 -12.495 1.00 98.81 109 ALA A O 1
ATOM 865 N N . GLU A 1 110 ? -9.624 17.054 -11.520 1.00 98.75 110 GLU A N 1
ATOM 866 C CA . GLU A 1 110 ? -9.664 17.875 -12.732 1.00 98.75 110 GLU A CA 1
ATOM 867 C C . GLU A 1 110 ? -8.272 18.042 -13.354 1.00 98.75 110 GLU A C 1
ATOM 869 O O . GLU A 1 110 ? -8.124 17.909 -14.571 1.00 98.75 110 GLU A O 1
ATOM 874 N N . LYS A 1 111 ? -7.231 18.266 -12.537 1.00 98.81 111 LYS A N 1
ATOM 875 C CA . LYS A 1 111 ? -5.846 18.349 -13.020 1.00 98.81 111 LYS A CA 1
ATOM 876 C C . LYS A 1 111 ? -5.370 17.034 -13.638 1.00 98.81 111 LYS A C 1
ATOM 878 O O . LYS A 1 111 ? -4.736 17.057 -14.693 1.00 98.81 111 LYS A O 1
ATOM 883 N N . ALA A 1 112 ? -5.666 15.895 -13.014 1.00 98.81 112 ALA A N 1
ATOM 884 C CA . ALA A 1 112 ? -5.328 14.589 -13.574 1.00 98.81 112 ALA A CA 1
ATOM 885 C C . ALA A 1 112 ? -6.035 14.366 -14.926 1.00 98.81 112 ALA A C 1
ATOM 887 O O . ALA A 1 112 ? -5.385 14.017 -15.912 1.00 98.81 112 ALA A O 1
ATOM 888 N N . VAL A 1 113 ? -7.334 14.682 -15.010 1.00 98.88 113 VAL A N 1
ATOM 889 C CA . VAL A 1 113 ? -8.122 14.606 -16.253 1.00 98.88 113 VAL A CA 1
ATOM 890 C C . VAL A 1 113 ? -7.578 15.533 -17.345 1.00 98.88 113 VAL A C 1
ATOM 892 O O . VAL A 1 113 ? -7.478 15.119 -18.502 1.00 98.88 113 VAL A O 1
ATOM 895 N N . GLU A 1 114 ? -7.185 16.765 -17.005 1.00 98.81 114 GLU A N 1
ATOM 896 C CA . GLU A 1 114 ? -6.533 17.696 -17.937 1.00 98.81 114 GLU A CA 1
ATOM 897 C C . GLU A 1 114 ? -5.271 17.070 -18.546 1.00 98.81 114 GLU A C 1
ATOM 899 O O . GLU A 1 114 ? -5.081 17.114 -19.765 1.00 98.81 114 GLU A O 1
ATOM 904 N N . ILE A 1 115 ? -4.438 16.440 -17.712 1.00 98.81 115 ILE A N 1
ATOM 905 C CA . ILE A 1 115 ? -3.220 15.767 -18.159 1.00 98.81 115 ILE A CA 1
ATOM 906 C C . ILE A 1 115 ? -3.556 14.617 -19.112 1.00 98.81 115 ILE A C 1
ATOM 908 O O . ILE A 1 115 ? -3.017 14.599 -20.221 1.00 98.81 115 ILE A O 1
ATOM 912 N N . PHE A 1 116 ? -4.461 13.701 -18.747 1.00 98.75 116 PHE A N 1
ATOM 913 C CA . PHE A 1 116 ? -4.837 12.572 -19.614 1.00 98.75 116 PHE A CA 1
ATOM 914 C C . PHE A 1 116 ? -5.322 13.060 -20.981 1.00 98.75 116 PHE A C 1
ATOM 916 O O . PHE A 1 116 ? -4.838 12.613 -22.025 1.00 98.75 116 PHE A O 1
ATOM 923 N N . ASN A 1 117 ?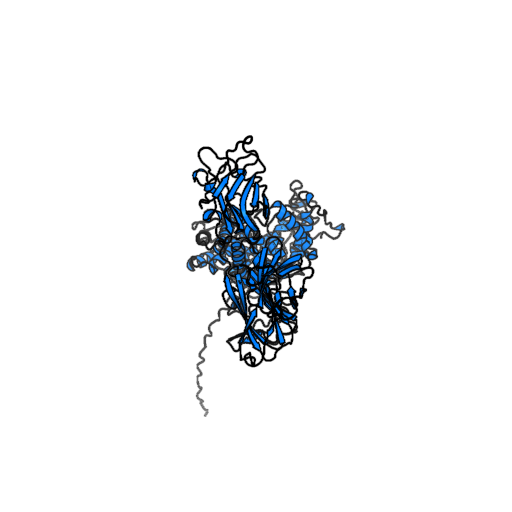 -6.215 14.052 -20.974 1.00 98.69 117 ASN A N 1
ATOM 924 C CA . ASN A 1 117 ? -6.836 14.604 -22.174 1.00 98.69 117 ASN A CA 1
ATOM 925 C C . ASN A 1 117 ? -5.854 15.379 -23.063 1.00 98.69 117 ASN A C 1
ATOM 927 O O . ASN A 1 117 ? -6.092 15.529 -24.263 1.00 98.69 117 ASN A O 1
ATOM 931 N N . SER A 1 118 ? -4.732 15.848 -22.517 1.00 98.62 118 SER A N 1
ATOM 932 C CA . SER A 1 118 ? -3.724 16.581 -23.283 1.00 98.62 118 SER A CA 1
ATOM 933 C C . SER A 1 118 ? -2.926 15.699 -24.257 1.00 98.62 118 SER A C 1
ATOM 935 O O . SER A 1 118 ? -2.374 16.219 -25.224 1.00 98.62 118 SER A O 1
ATOM 937 N N . TRP A 1 119 ? -2.906 14.374 -24.065 1.00 98.31 119 TRP A N 1
ATOM 938 C CA . TRP A 1 119 ? -2.095 13.441 -24.865 1.00 98.31 119 TRP A CA 1
ATOM 939 C C . TRP A 1 119 ? -2.896 12.559 -25.834 1.00 98.31 119 TRP A C 1
ATOM 941 O O . TRP A 1 119 ? -2.303 11.854 -26.645 1.00 98.31 119 TRP A O 1
ATOM 951 N N . VAL A 1 120 ? -4.231 12.610 -25.809 1.00 97.94 120 VAL A N 1
ATOM 952 C CA . VAL A 1 120 ? -5.110 11.628 -26.484 1.00 97.94 120 VAL A CA 1
ATOM 953 C C . VAL A 1 120 ? -4.992 11.549 -28.012 1.00 97.94 120 VAL A C 1
ATOM 955 O O . VAL A 1 120 ? -5.438 10.576 -28.608 1.00 97.94 120 VAL A O 1
ATOM 958 N N . ASN A 1 121 ? -4.391 12.546 -28.668 1.00 98.00 121 ASN A N 1
ATOM 959 C CA . ASN A 1 121 ? -4.208 12.551 -30.126 1.00 98.00 121 ASN A CA 1
ATOM 960 C C . ASN A 1 121 ? -2.889 11.899 -30.579 1.00 98.00 121 ASN A C 1
ATOM 962 O O . ASN A 1 121 ? -2.586 11.887 -31.777 1.00 98.00 121 ASN A O 1
ATOM 966 N N . VAL A 1 122 ? -2.092 11.361 -29.651 1.00 97.81 122 VAL A N 1
ATOM 967 C CA . VAL A 1 122 ? -0.861 10.638 -29.973 1.00 97.81 122 VAL A CA 1
ATOM 968 C C . VAL A 1 122 ? -1.190 9.352 -30.731 1.00 97.81 122 VAL A C 1
ATOM 970 O O . VAL A 1 122 ? -1.949 8.505 -30.274 1.00 97.81 122 VAL A O 1
ATOM 973 N N . THR A 1 123 ? -0.574 9.203 -31.900 1.00 96.75 123 THR A N 1
ATOM 974 C CA . THR A 1 123 ? -0.718 8.032 -32.782 1.00 96.75 123 THR A CA 1
ATOM 975 C C . THR A 1 123 ? 0.620 7.380 -33.110 1.00 96.75 123 THR A C 1
ATOM 977 O O . THR A 1 123 ? 0.658 6.277 -33.651 1.00 96.75 123 THR A O 1
ATOM 980 N N . ASN A 1 124 ? 1.735 8.036 -32.779 1.00 95.56 124 ASN A N 1
ATOM 981 C CA . ASN A 1 124 ? 3.068 7.492 -32.977 1.00 95.56 124 ASN A CA 1
ATOM 982 C C . ASN A 1 124 ? 3.965 7.769 -31.772 1.00 95.56 124 ASN A C 1
ATOM 984 O O . ASN A 1 124 ? 3.942 8.859 -31.201 1.00 95.56 124 ASN A O 1
ATOM 988 N N . THR A 1 125 ? 4.807 6.810 -31.408 1.00 93.06 125 THR A N 1
ATOM 989 C CA . THR A 1 125 ? 5.862 7.037 -30.419 1.00 93.06 125 THR A CA 1
ATOM 990 C C . THR A 1 125 ? 7.187 6.483 -30.939 1.00 93.06 125 THR A C 1
ATOM 992 O O . THR A 1 125 ? 7.245 5.385 -31.494 1.00 93.06 125 THR A O 1
ATOM 995 N N . THR A 1 126 ? 8.273 7.241 -30.777 1.00 87.88 126 THR A N 1
ATOM 996 C CA . THR A 1 126 ? 9.606 6.874 -31.297 1.00 87.88 126 THR A CA 1
ATOM 997 C C . THR A 1 126 ? 10.522 6.330 -30.203 1.00 87.88 126 THR A C 1
ATOM 999 O O . THR A 1 126 ? 10.353 6.648 -29.035 1.00 87.88 126 THR A O 1
ATOM 1002 N N . GLY A 1 127 ? 11.536 5.538 -30.555 1.00 86.25 127 GLY A N 1
ATOM 1003 C CA . GLY A 1 127 ? 12.529 5.034 -29.598 1.00 86.25 127 GLY A CA 1
ATOM 1004 C C . GLY A 1 127 ? 12.384 3.546 -29.287 1.00 86.25 127 GLY A C 1
ATOM 1005 O O . GLY A 1 127 ? 11.708 2.811 -30.003 1.00 86.25 127 GLY A O 1
ATOM 1006 N N . ILE A 1 128 ? 13.091 3.101 -28.250 1.00 88.69 128 ILE A N 1
ATOM 1007 C CA . ILE A 1 128 ? 13.165 1.692 -27.833 1.00 88.69 128 ILE A CA 1
ATOM 1008 C C . ILE A 1 128 ? 12.209 1.410 -26.661 1.00 88.69 128 ILE A C 1
ATOM 1010 O O . ILE A 1 128 ? 11.809 2.361 -25.982 1.00 88.69 128 ILE A O 1
ATOM 1014 N N . PRO A 1 129 ? 11.880 0.134 -26.378 1.00 90.44 129 PRO A N 1
ATOM 1015 C CA . PRO A 1 129 ? 10.963 -0.241 -25.298 1.00 90.44 129 PRO A CA 1
ATOM 1016 C C . PRO A 1 129 ? 11.294 0.398 -23.940 1.00 90.44 129 PRO A C 1
ATOM 1018 O O . PRO A 1 129 ? 10.381 0.836 -23.250 1.00 90.44 129 PRO A O 1
ATOM 1021 N N . LEU A 1 130 ? 12.583 0.566 -23.605 1.00 89.81 130 LEU A N 1
ATOM 1022 C CA . LEU A 1 130 ? 13.037 1.307 -22.417 1.00 89.81 130 LEU A CA 1
ATOM 1023 C C . LEU A 1 130 ? 12.391 2.698 -22.303 1.00 89.81 130 LEU A C 1
ATOM 1025 O O . LEU A 1 130 ? 11.785 3.019 -21.289 1.00 89.81 130 LEU A O 1
ATOM 1029 N N . ASN A 1 131 ? 12.531 3.545 -23.326 1.00 88.75 131 ASN A N 1
ATOM 1030 C CA . ASN A 1 131 ? 12.012 4.917 -23.284 1.00 88.75 131 ASN A CA 1
ATOM 1031 C C . ASN A 1 131 ? 10.483 4.930 -23.212 1.00 88.75 131 ASN A C 1
ATOM 1033 O O . ASN A 1 131 ? 9.894 5.743 -22.507 1.00 88.75 131 ASN A O 1
ATOM 1037 N N . GLN A 1 132 ? 9.874 3.989 -23.922 1.00 90.38 132 GLN A N 1
ATOM 1038 C CA . GLN A 1 132 ? 8.435 3.869 -24.091 1.00 90.38 132 GLN A CA 1
ATOM 1039 C C . GLN A 1 132 ? 7.745 3.295 -22.851 1.00 90.38 132 GLN A C 1
ATOM 1041 O O . GLN A 1 132 ? 6.571 3.561 -22.643 1.00 90.38 132 GLN A O 1
ATOM 1046 N N . GLY A 1 133 ? 8.449 2.503 -22.038 1.00 92.38 133 GLY A N 1
ATOM 1047 C CA . GLY A 1 133 ? 7.911 1.841 -20.848 1.00 92.38 133 GLY A CA 1
ATOM 1048 C C . GLY A 1 133 ? 8.036 2.655 -19.556 1.00 92.38 133 GLY A C 1
ATOM 1049 O O . GLY A 1 133 ? 7.587 2.212 -18.500 1.00 92.38 133 GLY A O 1
ATOM 1050 N N . ARG A 1 134 ? 8.645 3.846 -19.595 1.00 90.62 134 ARG A N 1
ATOM 1051 C CA . ARG A 1 134 ? 8.833 4.691 -18.400 1.00 90.62 134 ARG A CA 1
ATOM 1052 C C . ARG A 1 134 ? 7.629 5.568 -18.067 1.00 90.62 134 ARG A C 1
ATOM 1054 O O . ARG A 1 134 ? 7.383 5.829 -16.898 1.00 90.62 134 ARG A O 1
ATOM 1061 N N . GLY A 1 135 ? 6.890 6.025 -19.073 1.00 90.19 135 GLY A N 1
ATOM 1062 C CA . GLY A 1 135 ? 5.760 6.945 -18.899 1.00 90.19 135 GLY A CA 1
ATOM 1063 C C . GLY A 1 135 ? 4.383 6.285 -18.729 1.00 90.19 135 GLY A C 1
ATOM 1064 O O . GLY A 1 135 ? 3.667 6.662 -17.801 1.00 90.19 135 GLY A O 1
ATOM 1065 N N . PRO A 1 136 ? 3.988 5.319 -19.586 1.00 95.12 136 PRO A N 1
ATOM 1066 C CA . PRO A 1 136 ? 2.611 4.823 -19.640 1.00 95.12 136 PRO A CA 1
ATOM 1067 C C . PRO A 1 136 ? 2.097 4.248 -18.331 1.00 95.12 136 PRO A C 1
ATOM 1069 O O . PRO A 1 136 ? 0.959 4.528 -17.978 1.00 95.12 136 PRO A O 1
ATOM 1072 N N . TRP A 1 137 ? 2.921 3.510 -17.584 1.00 94.69 137 TRP A N 1
ATOM 1073 C CA . TRP A 1 137 ? 2.486 2.944 -16.309 1.00 94.69 137 TRP A CA 1
ATOM 1074 C C . TRP A 1 137 ? 1.987 4.015 -15.327 1.00 94.69 137 TRP A C 1
ATOM 1076 O O . TRP A 1 137 ? 0.900 3.856 -14.796 1.00 94.69 137 TRP A O 1
ATOM 1086 N N . LYS A 1 138 ? 2.687 5.149 -15.153 1.00 94.00 138 LYS A N 1
ATOM 1087 C CA . LYS A 1 138 ? 2.226 6.237 -14.266 1.00 94.00 138 LYS A CA 1
ATOM 1088 C C . LYS A 1 138 ? 0.966 6.929 -14.773 1.00 94.00 138 LYS A C 1
ATOM 1090 O O . LYS A 1 138 ? 0.115 7.300 -13.973 1.00 94.00 138 LYS A O 1
ATOM 1095 N N . MET A 1 139 ? 0.846 7.096 -16.090 1.00 96.88 139 MET A N 1
ATOM 1096 C CA . MET A 1 139 ? -0.387 7.604 -16.695 1.00 96.88 139 MET A CA 1
ATOM 1097 C C . MET A 1 139 ? -1.564 6.670 -16.396 1.00 96.88 139 MET A C 1
ATOM 1099 O O . MET A 1 139 ? -2.616 7.147 -15.987 1.00 96.88 139 MET A O 1
ATOM 1103 N N . CYS A 1 140 ? -1.371 5.357 -16.552 1.00 98.19 140 CYS A N 1
ATOM 1104 C CA . CYS A 1 140 ? -2.398 4.357 -16.267 1.00 98.19 140 CYS A CA 1
ATOM 1105 C C . CYS A 1 140 ? -2.746 4.320 -14.776 1.00 98.19 140 CYS A C 1
ATOM 1107 O O . CYS A 1 140 ? -3.917 4.288 -14.457 1.00 98.19 140 CYS A O 1
ATOM 1109 N N . GLU A 1 141 ? -1.771 4.415 -13.869 1.00 95.19 141 GLU A N 1
ATOM 1110 C CA . GLU A 1 141 ? -2.006 4.477 -12.413 1.00 95.19 141 GLU A CA 1
ATOM 1111 C C . GLU A 1 141 ? -2.925 5.632 -12.015 1.00 95.19 141 GLU A C 1
ATOM 1113 O O . GLU A 1 141 ? -3.923 5.437 -11.325 1.00 95.19 141 GLU A O 1
ATOM 1118 N N . GLY A 1 142 ? -2.611 6.849 -12.472 1.00 97.56 142 GLY A N 1
ATOM 1119 C CA . GLY A 1 142 ? -3.465 8.003 -12.208 1.00 97.56 142 GLY A CA 1
ATOM 1120 C C . GLY A 1 142 ? -4.844 7.847 -12.849 1.00 97.56 142 GLY A C 1
ATOM 1121 O O . GLY A 1 142 ? -5.853 8.157 -12.220 1.00 97.56 142 GLY A O 1
ATOM 1122 N N . ALA A 1 143 ? -4.889 7.367 -14.094 1.00 98.69 143 ALA A N 1
ATOM 1123 C CA . ALA A 1 143 ? -6.133 7.181 -14.830 1.00 98.69 143 ALA A CA 1
ATOM 1124 C C . ALA A 1 143 ? -7.033 6.128 -14.176 1.00 98.69 143 ALA A C 1
ATOM 1126 O O . ALA A 1 143 ? -8.242 6.321 -14.118 1.00 98.69 143 ALA A O 1
ATOM 1127 N N . GLU A 1 144 ? -6.449 5.060 -13.644 1.00 97.81 144 GLU A N 1
ATOM 1128 C CA . GLU A 1 144 ? -7.141 3.987 -12.944 1.00 97.81 144 GLU A CA 1
ATOM 1129 C C . GLU A 1 144 ? -7.834 4.512 -11.687 1.00 97.81 144 GLU A C 1
ATOM 1131 O O . GLU A 1 144 ? -9.046 4.373 -11.542 1.00 97.81 144 GLU A O 1
ATOM 1136 N N . ILE A 1 145 ? -7.094 5.214 -10.822 1.00 98.31 145 ILE A N 1
ATOM 1137 C CA . ILE A 1 145 ? -7.664 5.826 -9.616 1.00 98.31 145 ILE A CA 1
ATOM 1138 C C . ILE A 1 145 ? -8.817 6.762 -10.003 1.00 98.31 145 ILE A C 1
ATOM 1140 O O . ILE A 1 145 ? -9.911 6.651 -9.456 1.00 98.31 145 ILE A O 1
ATOM 1144 N N . ILE A 1 146 ? -8.620 7.656 -10.977 1.00 98.75 146 ILE A N 1
ATOM 1145 C CA . ILE A 1 146 ? -9.654 8.614 -11.398 1.00 98.75 146 ILE A CA 1
ATOM 1146 C C . ILE A 1 146 ? -10.877 7.918 -12.014 1.00 98.75 146 ILE A C 1
ATOM 1148 O O . ILE A 1 146 ? -11.999 8.275 -11.660 1.00 98.75 146 ILE A O 1
ATOM 1152 N N . LYS A 1 147 ? -10.693 6.914 -12.883 1.00 98.19 147 LYS A N 1
ATOM 1153 C CA . LYS A 1 147 ? -11.778 6.167 -13.555 1.00 98.19 147 LYS A CA 1
ATOM 1154 C C . LYS A 1 147 ? -12.775 5.582 -12.553 1.00 98.19 147 LYS A C 1
ATOM 1156 O O . LYS A 1 147 ? -13.974 5.620 -12.817 1.00 98.19 147 LYS A O 1
ATOM 1161 N N . TYR A 1 148 ? -12.288 5.080 -11.418 1.00 96.81 148 TYR A N 1
ATOM 1162 C CA . TYR A 1 148 ? -13.111 4.391 -10.418 1.00 96.81 148 TYR A CA 1
ATOM 1163 C C . TYR A 1 148 ? -13.494 5.248 -9.204 1.00 96.81 148 TYR A C 1
ATOM 1165 O O . TYR A 1 148 ? -14.310 4.814 -8.396 1.00 96.81 148 TYR A O 1
ATOM 1173 N N . THR A 1 149 ? -12.951 6.463 -9.066 1.00 97.88 149 THR A N 1
ATOM 1174 C CA . THR A 1 149 ? -13.199 7.320 -7.886 1.00 97.88 149 THR A CA 1
ATOM 1175 C C . THR A 1 149 ? -13.742 8.708 -8.226 1.00 97.88 149 THR A C 1
ATOM 1177 O O . THR A 1 149 ? -14.165 9.430 -7.325 1.00 97.88 149 THR A O 1
ATOM 1180 N N . TYR A 1 150 ? -13.757 9.110 -9.503 1.00 98.31 150 TYR A N 1
ATOM 1181 C CA . TYR A 1 150 ? -14.191 10.441 -9.926 1.00 98.31 150 TYR A CA 1
ATOM 1182 C C . TYR A 1 150 ? -15.117 10.405 -11.146 1.00 98.31 150 TYR A C 1
ATOM 1184 O O . TYR A 1 150 ? -14.746 10.001 -12.246 1.00 98.31 150 TYR A O 1
ATOM 1192 N N . ASN A 1 151 ? -16.326 10.942 -10.980 1.00 96.88 151 ASN A N 1
ATOM 1193 C CA . ASN A 1 151 ? -17.359 10.937 -12.021 1.00 96.88 151 ASN A CA 1
ATOM 1194 C C . ASN A 1 151 ? -17.181 12.024 -13.102 1.00 96.88 151 ASN A C 1
ATOM 1196 O O . ASN A 1 151 ? -17.930 12.039 -14.080 1.00 96.88 151 ASN A O 1
ATOM 1200 N N . GLY A 1 152 ? -16.231 12.955 -12.944 1.00 97.69 152 GLY A N 1
ATOM 1201 C CA . GLY A 1 152 ? -16.046 14.079 -13.873 1.00 97.69 152 GLY A CA 1
ATOM 1202 C C . GLY A 1 152 ? -15.232 13.756 -15.133 1.00 97.69 152 GLY A C 1
ATOM 1203 O O . GLY A 1 152 ? -15.157 14.589 -16.037 1.00 97.69 152 GLY A O 1
ATOM 1204 N N . TRP A 1 153 ? -14.648 12.557 -15.248 1.00 98.44 153 TRP A N 1
ATOM 1205 C CA . TRP A 1 153 ? -13.958 12.133 -16.469 1.00 98.44 153 TRP A CA 1
ATOM 1206 C C . TRP A 1 153 ? -14.921 11.426 -17.425 1.00 98.44 153 TRP A C 1
ATOM 1208 O O . TRP A 1 153 ? -15.357 10.305 -17.170 1.00 98.44 153 TRP A O 1
ATOM 1218 N N . SER A 1 154 ? -15.272 12.073 -18.540 1.00 98.19 154 SER A N 1
ATOM 1219 C CA . SER A 1 154 ? -16.284 11.539 -19.457 1.00 98.19 154 SER A CA 1
ATOM 1220 C C . SER A 1 154 ? -15.869 10.194 -20.073 1.00 98.19 154 SER A C 1
ATOM 1222 O O . SER A 1 154 ? -14.725 10.028 -20.493 1.00 98.19 154 SER A O 1
ATOM 1224 N N . LEU A 1 155 ? -16.813 9.254 -20.222 1.00 97.94 155 LEU A N 1
ATOM 1225 C CA . LEU A 1 155 ? -16.556 7.951 -20.866 1.00 97.94 155 LEU A CA 1
ATOM 1226 C C . LEU A 1 155 ? -15.961 8.093 -22.279 1.00 97.94 155 LEU A C 1
ATOM 1228 O O . LEU A 1 155 ? -15.151 7.278 -22.710 1.00 97.94 155 LEU A O 1
ATOM 1232 N N . ALA A 1 156 ? -16.344 9.146 -23.007 1.00 98.44 156 ALA A N 1
ATOM 1233 C CA . ALA A 1 156 ? -15.800 9.421 -24.332 1.00 98.44 156 ALA A CA 1
ATOM 1234 C C . ALA A 1 156 ? -14.316 9.816 -24.283 1.00 98.44 156 ALA A C 1
ATOM 1236 O O . ALA A 1 156 ? -13.560 9.449 -25.178 1.00 98.44 156 ALA A O 1
ATOM 1237 N N . ASP A 1 157 ? -13.893 10.562 -23.263 1.00 98.50 157 ASP A N 1
ATOM 1238 C CA . ASP A 1 157 ? -12.491 10.945 -23.096 1.00 98.50 157 ASP A CA 1
ATOM 1239 C C . ASP A 1 157 ? -11.655 9.809 -22.496 1.00 98.50 157 ASP A C 1
ATOM 1241 O O . ASP A 1 157 ? -10.525 9.605 -22.937 1.00 98.50 157 ASP A O 1
ATOM 1245 N N . GLN A 1 158 ? -12.238 9.005 -21.599 1.00 98.56 158 GLN A N 1
ATOM 1246 C CA . GLN A 1 158 ? -11.656 7.734 -21.153 1.00 98.56 158 GLN A CA 1
ATOM 1247 C C . GLN A 1 158 ? -11.324 6.834 -22.347 1.00 98.56 158 GLN A C 1
ATOM 1249 O O . GLN A 1 158 ? -10.201 6.343 -22.461 1.00 98.56 158 GLN A O 1
ATOM 1254 N N . GLN A 1 159 ? -12.261 6.687 -23.291 1.00 98.44 159 GLN A N 1
ATOM 1255 C CA . GLN A 1 159 ? -12.032 5.890 -24.495 1.00 98.44 159 GLN A CA 1
ATOM 1256 C C . GLN A 1 159 ? -10.916 6.468 -25.372 1.00 98.44 159 GLN A C 1
ATOM 1258 O O . GLN A 1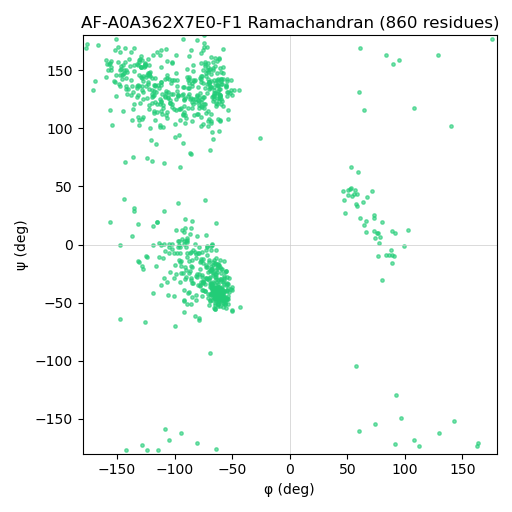 159 ? -10.077 5.714 -25.850 1.00 98.44 159 GLN A O 1
ATOM 1263 N N . LYS A 1 160 ? -10.842 7.791 -25.566 1.00 98.50 160 LYS A N 1
ATOM 1264 C CA . LYS A 1 160 ? -9.744 8.393 -26.348 1.00 98.50 160 LYS A CA 1
ATOM 1265 C C . LYS A 1 160 ? -8.380 8.168 -25.695 1.00 98.50 160 LYS A C 1
ATOM 1267 O O . LYS A 1 160 ? -7.393 7.955 -26.394 1.00 98.50 160 LYS A O 1
ATOM 1272 N N . PHE A 1 161 ? -8.314 8.228 -24.365 1.00 98.69 161 PHE A N 1
ATOM 1273 C CA . PHE A 1 161 ? -7.096 7.904 -23.629 1.00 98.69 161 PHE A CA 1
ATOM 1274 C C . PHE A 1 161 ? -6.724 6.425 -23.797 1.00 98.69 161 PHE A C 1
ATOM 1276 O O . PHE A 1 161 ? -5.578 6.128 -24.132 1.00 98.69 161 PHE A O 1
ATOM 1283 N N . ALA A 1 162 ? -7.692 5.512 -23.673 1.00 98.50 162 ALA A N 1
ATOM 1284 C CA . ALA A 1 162 ? -7.494 4.090 -23.947 1.00 98.50 162 ALA A CA 1
ATOM 1285 C C . ALA A 1 162 ? -6.986 3.846 -25.381 1.00 98.50 162 ALA A C 1
ATOM 1287 O O . ALA A 1 162 ? -5.979 3.166 -25.575 1.00 98.50 162 ALA A O 1
ATOM 1288 N N . ASP A 1 163 ? -7.618 4.466 -26.381 1.00 98.12 163 ASP A N 1
ATOM 1289 C CA . ASP A 1 163 ? -7.248 4.354 -27.795 1.00 98.12 163 ASP A CA 1
ATOM 1290 C C . ASP A 1 163 ? -5.816 4.844 -28.051 1.00 98.12 163 ASP A C 1
ATOM 1292 O O . ASP A 1 163 ? -5.073 4.227 -28.817 1.00 98.12 163 ASP A O 1
ATOM 1296 N N . MET A 1 164 ? -5.394 5.921 -27.385 1.00 97.81 164 MET A N 1
ATOM 1297 C CA . MET A 1 164 ? -4.035 6.457 -27.478 1.00 97.81 164 MET A CA 1
ATOM 1298 C C . MET A 1 164 ? -2.983 5.447 -26.999 1.00 97.81 164 MET A C 1
ATOM 1300 O O . MET A 1 164 ? -1.944 5.281 -27.647 1.00 97.81 164 MET A O 1
ATOM 1304 N N . LEU A 1 165 ? -3.261 4.706 -25.921 1.00 97.69 165 LEU A N 1
ATOM 1305 C CA . LEU A 1 165 ? -2.339 3.699 -25.385 1.00 97.69 165 LEU A CA 1
ATOM 1306 C C . LEU A 1 165 ? -2.055 2.560 -26.380 1.00 97.69 165 LEU A C 1
ATOM 1308 O O . LEU A 1 165 ? -0.955 1.994 -26.384 1.00 97.69 165 LEU A O 1
ATOM 1312 N N . VAL A 1 166 ? -3.031 2.248 -27.239 1.00 96.94 166 VAL A N 1
ATOM 1313 C CA . VAL A 1 166 ? -3.004 1.069 -28.118 1.00 96.94 166 VAL A CA 1
ATOM 1314 C C . VAL A 1 166 ? -3.028 1.379 -29.609 1.00 96.94 166 VAL A C 1
ATOM 1316 O O . VAL A 1 166 ? -3.001 0.443 -30.402 1.00 96.94 166 VAL A O 1
ATOM 1319 N N . TYR A 1 167 ? -3.081 2.645 -30.023 1.00 96.56 167 TYR A N 1
ATOM 1320 C CA . TYR A 1 167 ? -3.248 3.049 -31.420 1.00 96.56 167 TYR A CA 1
ATOM 1321 C C . TYR A 1 167 ? -2.372 2.238 -32.406 1.00 96.56 167 TYR A C 1
ATOM 1323 O O . TYR A 1 167 ? -1.161 2.092 -32.183 1.00 96.56 167 TYR A O 1
ATOM 1331 N N . PRO A 1 168 ? -2.946 1.744 -33.527 1.00 95.56 168 PRO A N 1
ATOM 1332 C CA . PRO A 1 168 ? -4.326 1.941 -34.018 1.00 95.56 168 PRO A CA 1
ATOM 1333 C C . PRO A 1 168 ? -5.378 0.970 -33.430 1.00 95.56 168 PRO A C 1
ATOM 1335 O O . PRO A 1 168 ? -6.424 0.751 -34.035 1.00 95.56 168 PRO A O 1
ATOM 1338 N N . GLY A 1 169 ? -5.089 0.358 -32.285 1.00 93.25 169 GLY A N 1
ATOM 1339 C CA . GLY A 1 169 ? -5.814 -0.758 -31.670 1.00 93.25 169 GLY A CA 1
ATOM 1340 C C . GLY A 1 169 ? -4.822 -1.869 -31.319 1.00 93.25 169 GLY A C 1
ATOM 1341 O O . GLY A 1 169 ? -3.720 -1.876 -31.858 1.00 93.25 169 GLY A O 1
ATOM 1342 N N . TYR A 1 170 ? -5.177 -2.819 -30.456 1.00 90.62 170 TYR A N 1
ATOM 1343 C CA . TYR A 1 170 ? -4.321 -3.966 -30.121 1.00 90.62 170 TYR A CA 1
ATOM 1344 C C . TYR A 1 170 ? -4.769 -5.248 -30.848 1.00 90.62 170 TYR A C 1
ATOM 1346 O O . TYR A 1 170 ? -5.916 -5.385 -31.266 1.00 90.62 170 TYR A O 1
ATOM 1354 N N . SER A 1 171 ? -3.857 -6.205 -31.023 1.00 87.75 171 SER A N 1
ATOM 1355 C CA . SER A 1 171 ? -4.153 -7.553 -31.531 1.00 87.75 171 SER A CA 1
ATOM 1356 C C . SER A 1 171 ? -3.146 -8.552 -30.966 1.00 87.75 171 SER A C 1
ATOM 1358 O O . SER A 1 171 ? -1.974 -8.220 -30.773 1.00 87.75 171 SER A O 1
ATOM 1360 N N . THR A 1 172 ? -3.622 -9.773 -30.731 1.00 84.75 172 THR A N 1
ATOM 1361 C CA . THR A 1 172 ? -2.845 -10.926 -30.253 1.00 84.75 172 THR A CA 1
ATOM 1362 C C . THR A 1 172 ? -2.394 -11.841 -31.398 1.00 84.75 172 THR A C 1
ATOM 1364 O O . THR A 1 172 ? -1.771 -12.870 -31.174 1.00 84.75 172 THR A O 1
ATOM 1367 N N . THR A 1 173 ? -2.687 -11.484 -32.655 1.00 82.56 173 THR A N 1
ATOM 1368 C CA . THR A 1 173 ? -2.405 -12.338 -33.826 1.00 82.56 173 THR A CA 1
ATOM 1369 C C . THR A 1 173 ? -1.639 -11.633 -34.940 1.00 82.56 173 THR A C 1
ATOM 1371 O O . THR A 1 173 ? -1.061 -12.293 -35.802 1.00 82.56 173 THR A O 1
ATOM 1374 N N . SER A 1 174 ? -1.618 -10.299 -34.970 1.00 85.19 174 SER A N 1
ATOM 1375 C CA . SER A 1 174 ? -0.931 -9.545 -36.025 1.00 85.19 174 SER A CA 1
ATOM 1376 C C . SER A 1 174 ? -0.443 -8.186 -35.545 1.00 85.19 174 SER A C 1
ATOM 1378 O O . SER A 1 174 ? -1.169 -7.483 -34.853 1.00 85.19 174 SER A O 1
ATOM 1380 N N . VAL A 1 175 ? 0.755 -7.792 -35.980 1.00 85.62 175 VAL A N 1
ATOM 1381 C CA . VAL A 1 175 ? 1.334 -6.468 -35.712 1.00 85.62 175 VAL A CA 1
ATOM 1382 C C . VAL A 1 175 ? 0.985 -5.512 -36.864 1.00 85.62 175 VAL A C 1
ATOM 1384 O O . VAL A 1 175 ? 1.216 -5.871 -38.023 1.00 85.62 175 VAL A O 1
ATOM 1387 N N . PRO A 1 176 ? 0.457 -4.304 -36.597 1.00 89.12 176 PRO A N 1
ATOM 1388 C CA . PRO A 1 176 ? 0.074 -3.352 -37.631 1.00 89.12 176 PRO A CA 1
ATOM 1389 C C . PRO A 1 176 ? 1.290 -2.737 -38.333 1.00 89.12 176 PRO A C 1
ATOM 1391 O O . PRO A 1 176 ? 2.372 -2.583 -37.760 1.00 89.12 176 PRO A O 1
ATOM 1394 N N . SER A 1 177 ? 1.091 -2.338 -39.590 1.00 88.12 177 SER A N 1
ATOM 1395 C CA . SER A 1 177 ? 2.036 -1.510 -40.344 1.00 88.12 177 SER A CA 1
ATOM 1396 C C . SER A 1 177 ? 1.775 -0.019 -40.108 1.00 88.12 177 SER A C 1
ATOM 1398 O O . SER A 1 177 ? 0.616 0.389 -40.093 1.00 88.12 177 SER A O 1
ATOM 1400 N N . GLY A 1 178 ? 2.824 0.806 -40.062 1.00 89.56 178 GLY A N 1
ATOM 1401 C CA . GLY A 1 178 ? 2.706 2.268 -39.973 1.00 89.56 178 GLY A CA 1
ATOM 1402 C C . GLY A 1 178 ? 2.831 2.809 -38.547 1.00 89.56 178 GLY A C 1
ATOM 1403 O O . GLY A 1 178 ? 3.572 2.244 -37.740 1.00 89.56 178 GLY A O 1
ATOM 1404 N N . ASN A 1 179 ? 2.146 3.926 -38.280 1.00 90.62 179 ASN A N 1
ATOM 1405 C CA . ASN A 1 179 ? 2.147 4.601 -36.981 1.00 90.62 179 ASN A CA 1
ATOM 1406 C C . ASN A 1 179 ? 1.559 3.698 -35.898 1.00 90.62 179 ASN A C 1
ATOM 1408 O O . ASN A 1 179 ? 0.544 3.034 -36.118 1.00 90.62 179 ASN A O 1
ATOM 1412 N N . LYS A 1 180 ? 2.209 3.691 -34.738 1.00 92.69 180 LYS A N 1
ATOM 1413 C CA . LYS A 1 180 ? 1.830 2.865 -33.596 1.00 92.69 180 LYS A CA 1
ATOM 1414 C C . LYS A 1 180 ? 2.318 3.487 -32.296 1.00 92.69 180 LYS A C 1
ATOM 1416 O O . LYS A 1 180 ? 3.358 4.152 -32.274 1.00 92.69 180 LYS A O 1
ATOM 1421 N N . THR A 1 181 ? 1.593 3.238 -31.215 1.00 93.75 181 THR A N 1
ATOM 1422 C CA . THR A 1 181 ? 1.930 3.761 -29.887 1.00 93.75 181 THR A CA 1
ATOM 1423 C C . THR A 1 181 ? 2.447 2.662 -28.958 1.00 93.75 181 THR A C 1
ATOM 1425 O O . THR A 1 181 ? 2.995 1.650 -29.411 1.00 93.75 181 THR A O 1
ATOM 1428 N N . PHE A 1 182 ? 2.365 2.916 -27.650 1.00 94.75 182 PHE A N 1
ATOM 1429 C CA . PHE A 1 182 ? 3.041 2.192 -26.585 1.00 94.75 182 PHE A CA 1
ATOM 1430 C C . PHE A 1 182 ? 2.854 0.686 -26.691 1.00 94.75 182 PHE A C 1
ATOM 1432 O O . PHE A 1 182 ? 3.856 -0.000 -26.864 1.00 94.75 182 PHE A O 1
ATOM 1439 N N . TYR A 1 183 ? 1.615 0.180 -26.700 1.00 94.06 183 TYR A N 1
ATOM 1440 C CA . TYR A 1 183 ? 1.336 -1.263 -26.728 1.00 94.06 183 TYR A CA 1
ATOM 1441 C C . TYR A 1 183 ? 2.239 -2.014 -27.715 1.00 94.06 183 TYR A C 1
ATOM 1443 O O . TYR A 1 183 ? 2.997 -2.900 -27.329 1.00 94.06 183 TYR A O 1
ATOM 1451 N N . TRP A 1 184 ? 2.268 -1.578 -28.975 1.00 91.56 184 TRP A N 1
ATOM 1452 C CA . TRP A 1 184 ? 3.020 -2.245 -30.038 1.00 91.56 184 TRP A CA 1
ATOM 1453 C C . TRP A 1 184 ? 4.539 -2.150 -29.919 1.00 91.56 184 TRP A C 1
ATOM 1455 O O . TRP A 1 184 ? 5.257 -2.945 -30.530 1.00 91.56 184 TRP A O 1
ATOM 1465 N N . ASN A 1 185 ? 5.029 -1.157 -29.185 1.00 89.12 185 ASN A N 1
ATOM 1466 C CA . ASN A 1 185 ? 6.446 -0.973 -28.904 1.00 89.12 185 ASN A CA 1
ATOM 1467 C C . ASN A 1 185 ? 6.876 -1.702 -27.622 1.00 89.12 185 ASN A C 1
ATOM 1469 O O . ASN A 1 185 ? 8.055 -2.009 -27.483 1.00 89.12 185 ASN A O 1
ATOM 1473 N N . LEU A 1 186 ? 5.942 -2.007 -26.716 1.00 93.31 186 LEU A N 1
ATOM 1474 C CA . LEU A 1 186 ? 6.211 -2.684 -25.446 1.00 93.31 186 LEU A CA 1
ATOM 1475 C C . LEU A 1 186 ? 5.993 -4.201 -25.515 1.00 93.31 186 LEU A C 1
ATOM 1477 O O . LEU A 1 186 ? 6.727 -4.946 -24.874 1.00 93.31 186 LEU A O 1
ATOM 1481 N N . TYR A 1 187 ? 5.040 -4.666 -26.331 1.00 91.12 187 TYR A N 1
ATOM 1482 C CA . TYR A 1 187 ? 4.548 -6.053 -26.341 1.00 91.12 187 TYR A CA 1
ATOM 1483 C C . TYR A 1 187 ? 5.620 -7.131 -26.550 1.00 91.12 187 TYR A C 1
ATOM 1485 O O . TYR A 1 187 ? 5.425 -8.292 -26.203 1.00 91.12 187 TYR A O 1
ATOM 1493 N N . GLN A 1 188 ? 6.746 -6.782 -27.171 1.00 85.50 188 GLN A N 1
ATOM 1494 C CA . GLN A 1 188 ? 7.825 -7.720 -27.497 1.00 85.50 188 GLN A CA 1
ATOM 1495 C C . GLN A 1 188 ? 9.051 -7.583 -26.579 1.00 85.50 188 GLN A C 1
ATOM 1497 O O . GLN A 1 188 ? 10.010 -8.336 -26.751 1.00 85.50 188 GLN A O 1
ATOM 1502 N N . GLY A 1 189 ? 9.051 -6.629 -25.639 1.00 87.75 189 GLY A N 1
ATOM 1503 C CA . GLY A 1 189 ? 10.228 -6.294 -24.834 1.00 87.75 189 GLY A CA 1
ATOM 1504 C C . GLY A 1 189 ? 11.421 -5.825 -25.681 1.00 87.75 189 GLY A C 1
ATOM 1505 O O . GLY A 1 189 ? 11.263 -5.424 -26.837 1.00 87.75 189 GLY A O 1
ATOM 1506 N N . ASP A 1 190 ? 12.632 -5.883 -25.115 1.00 86.62 190 ASP A N 1
ATOM 1507 C CA . ASP A 1 190 ? 13.886 -5.496 -25.791 1.00 86.62 190 ASP A CA 1
ATOM 1508 C C . ASP A 1 190 ? 14.874 -6.683 -25.891 1.00 86.62 190 ASP A C 1
ATOM 1510 O O . ASP A 1 190 ? 15.892 -6.740 -25.186 1.00 86.62 190 ASP A O 1
ATOM 1514 N N . PRO A 1 191 ? 14.581 -7.681 -26.751 1.00 82.38 191 PRO A N 1
ATOM 1515 C CA . PRO A 1 191 ? 15.366 -8.907 -26.831 1.00 82.38 191 PRO A CA 1
ATOM 1516 C C . PRO A 1 191 ? 16.801 -8.619 -27.300 1.00 82.38 191 PRO A C 1
ATOM 1518 O O . PRO A 1 191 ? 17.033 -8.175 -28.426 1.00 82.38 191 PRO A O 1
ATOM 1521 N N . GLY A 1 192 ? 17.792 -8.938 -26.460 1.00 79.88 192 GLY A N 1
ATOM 1522 C CA . GLY A 1 192 ? 19.222 -8.752 -26.766 1.00 79.88 192 GLY A CA 1
ATOM 1523 C C . GLY A 1 192 ? 19.883 -7.535 -26.103 1.00 79.88 192 GLY A C 1
ATOM 1524 O O . GLY A 1 192 ? 21.009 -7.161 -26.470 1.00 79.88 192 GLY A O 1
ATOM 1525 N N . ARG A 1 193 ? 19.210 -6.913 -25.130 1.00 86.50 193 ARG A N 1
ATOM 1526 C CA . ARG A 1 193 ? 19.763 -5.857 -24.273 1.00 86.50 193 ARG A CA 1
ATOM 1527 C C . ARG A 1 193 ? 19.863 -6.280 -22.807 1.00 86.50 193 ARG A C 1
ATOM 1529 O O . ARG A 1 193 ? 19.648 -7.436 -22.458 1.00 86.50 193 ARG A O 1
ATOM 1536 N N . TYR A 1 194 ? 20.288 -5.334 -21.976 1.00 88.88 194 TYR A N 1
ATOM 1537 C CA . TYR A 1 194 ? 20.259 -5.434 -20.522 1.00 88.88 194 TYR A CA 1
ATOM 1538 C C . TYR A 1 194 ? 18.836 -5.665 -20.016 1.00 88.88 194 TYR A C 1
ATOM 1540 O O . TYR A 1 194 ? 17.893 -5.104 -20.580 1.00 88.88 194 TYR A O 1
ATOM 1548 N N . GLY A 1 195 ? 18.690 -6.481 -18.970 1.00 90.56 195 GLY A N 1
ATOM 1549 C CA . GLY A 1 195 ? 17.371 -6.881 -18.484 1.00 90.56 195 GLY A CA 1
ATOM 1550 C C . GLY A 1 195 ? 16.512 -5.707 -18.008 1.00 90.56 195 GLY A C 1
ATOM 1551 O O . GLY A 1 195 ? 15.324 -5.675 -18.319 1.00 90.56 195 GLY A O 1
ATOM 1552 N N . ASN A 1 196 ? 17.089 -4.673 -17.373 1.00 90.81 196 ASN A N 1
ATOM 1553 C CA . ASN A 1 196 ? 16.287 -3.524 -16.927 1.00 90.81 196 ASN A CA 1
ATOM 1554 C C . ASN A 1 196 ? 15.511 -2.839 -18.065 1.00 90.81 196 ASN A C 1
ATOM 1556 O O . ASN A 1 196 ? 14.397 -2.372 -17.848 1.00 90.81 196 ASN A O 1
ATOM 1560 N N . GLN A 1 197 ? 16.033 -2.853 -19.297 1.00 91.06 197 GLN A N 1
ATOM 1561 C CA . GLN A 1 197 ? 15.409 -2.187 -20.445 1.00 91.06 197 GLN A CA 1
ATOM 1562 C C . GLN A 1 197 ? 14.092 -2.852 -20.850 1.00 91.06 197 GLN A C 1
ATOM 1564 O O . GLN A 1 197 ? 13.139 -2.157 -21.197 1.00 91.06 197 GLN A O 1
ATOM 1569 N N . GLY A 1 198 ? 14.033 -4.185 -20.785 1.00 92.56 198 GLY A N 1
ATOM 1570 C CA . GLY A 1 198 ? 12.808 -4.940 -21.037 1.00 92.56 198 GLY A CA 1
ATOM 1571 C C . GLY A 1 198 ? 11.817 -4.864 -19.872 1.00 92.56 198 GLY A C 1
ATOM 1572 O O . GLY A 1 198 ? 10.612 -4.812 -20.108 1.00 92.56 198 GLY A O 1
ATOM 1573 N N . LEU A 1 199 ? 12.305 -4.772 -18.629 1.00 95.00 199 LEU A N 1
ATOM 1574 C CA . LEU A 1 199 ? 11.455 -4.655 -17.437 1.00 95.00 199 LEU A CA 1
ATOM 1575 C C . LEU A 1 199 ? 10.572 -3.397 -17.462 1.00 95.00 199 LEU A C 1
ATOM 1577 O O . LEU A 1 199 ? 9.390 -3.480 -17.134 1.00 95.00 199 LEU A O 1
ATOM 1581 N N . PHE A 1 200 ? 11.086 -2.254 -17.937 1.00 94.50 200 PHE A N 1
ATOM 1582 C CA . PHE A 1 200 ? 10.258 -1.054 -18.139 1.00 94.50 200 PHE A CA 1
ATOM 1583 C C . PHE A 1 200 ? 9.056 -1.316 -19.047 1.00 94.50 200 PHE A C 1
ATOM 1585 O O . PHE A 1 200 ? 7.956 -0.821 -18.792 1.00 94.50 200 PHE A O 1
ATOM 1592 N N . ALA A 1 201 ? 9.264 -2.095 -20.109 1.00 95.00 201 ALA A N 1
ATOM 1593 C CA . ALA A 1 201 ? 8.210 -2.399 -21.056 1.00 95.00 201 ALA A CA 1
ATOM 1594 C C . ALA A 1 201 ? 7.139 -3.294 -20.439 1.00 95.00 201 ALA A C 1
ATOM 1596 O O . ALA A 1 201 ? 5.962 -2.955 -20.522 1.00 95.00 201 ALA A O 1
ATOM 1597 N N . TYR A 1 202 ? 7.537 -4.379 -19.773 1.00 96.50 202 TYR A N 1
ATOM 1598 C CA . TYR A 1 202 ? 6.583 -5.312 -19.177 1.00 96.50 202 TYR A CA 1
ATOM 1599 C C . TYR A 1 202 ? 5.824 -4.722 -17.982 1.00 96.50 202 TYR A C 1
ATOM 1601 O O . TYR A 1 202 ? 4.630 -4.980 -17.872 1.00 96.50 202 TYR A O 1
ATOM 1609 N N . ARG A 1 203 ? 6.432 -3.851 -17.161 1.00 96.31 203 ARG A N 1
ATOM 1610 C CA . ARG A 1 203 ? 5.685 -3.117 -16.120 1.00 96.31 203 ARG A CA 1
ATOM 1611 C C . ARG A 1 203 ? 4.604 -2.223 -16.722 1.00 96.31 203 ARG A C 1
ATOM 1613 O O . ARG A 1 203 ? 3.458 -2.260 -16.285 1.00 96.31 203 ARG A O 1
ATOM 1620 N N . SER A 1 204 ? 4.961 -1.418 -17.726 1.00 96.62 204 SER A N 1
ATOM 1621 C CA . SER A 1 204 ? 3.967 -0.589 -18.420 1.00 96.62 204 SER A CA 1
ATOM 1622 C C . SER A 1 204 ? 2.902 -1.428 -19.107 1.00 96.62 204 SER A C 1
ATOM 1624 O O . SER A 1 204 ? 1.747 -1.021 -19.129 1.00 96.62 204 SER A O 1
ATOM 1626 N N . LEU A 1 205 ? 3.266 -2.605 -19.614 1.00 96.69 205 LEU A N 1
ATOM 1627 C CA 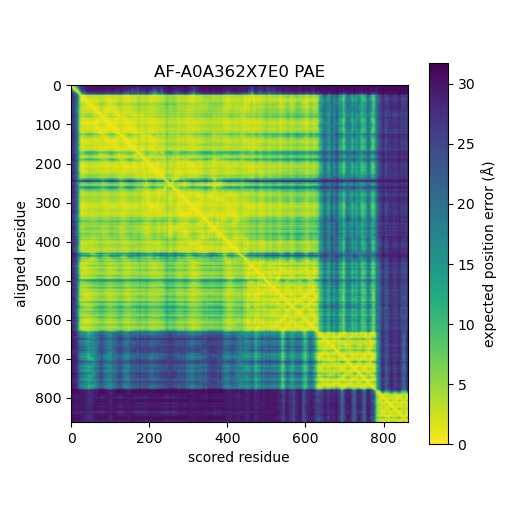. LEU A 1 205 ? 2.313 -3.516 -20.222 1.00 96.69 205 LEU A CA 1
ATOM 1628 C C . LEU A 1 205 ? 1.303 -4.062 -19.201 1.00 96.69 205 LEU A C 1
ATOM 1630 O O . LEU A 1 205 ? 0.122 -4.078 -19.517 1.00 96.69 205 LEU A O 1
ATOM 1634 N N . MET A 1 206 ? 1.729 -4.418 -17.981 1.00 97.88 206 MET A N 1
ATOM 1635 C CA . MET A 1 206 ? 0.814 -4.819 -16.898 1.00 97.88 206 MET A CA 1
ATOM 1636 C C . MET A 1 206 ? -0.146 -3.688 -16.512 1.00 97.88 206 MET A C 1
ATOM 1638 O O . MET A 1 206 ? -1.352 -3.896 -16.463 1.00 97.88 206 MET A O 1
ATOM 1642 N N . ALA A 1 207 ? 0.373 -2.475 -16.302 1.00 98.06 207 ALA A N 1
ATOM 1643 C CA . ALA A 1 207 ? -0.451 -1.321 -15.936 1.00 98.06 207 ALA A CA 1
ATOM 1644 C C . ALA A 1 207 ? -1.475 -0.959 -17.029 1.00 98.06 207 ALA A C 1
ATOM 1646 O O . ALA A 1 207 ? -2.635 -0.685 -16.735 1.00 98.06 207 ALA A O 1
ATOM 1647 N N . MET A 1 208 ? -1.056 -0.997 -18.298 1.00 98.06 208 MET A N 1
ATOM 1648 C CA . MET A 1 208 ? -1.956 -0.802 -19.436 1.00 98.06 208 MET A CA 1
ATOM 1649 C C . MET A 1 208 ? -2.995 -1.917 -19.535 1.00 98.06 208 MET A C 1
ATOM 1651 O O . MET A 1 208 ? -4.149 -1.632 -19.827 1.00 98.06 208 MET A O 1
ATOM 1655 N N . ALA A 1 209 ? -2.597 -3.172 -19.316 1.00 97.50 209 ALA A N 1
ATOM 1656 C CA . ALA A 1 209 ? -3.492 -4.317 -19.391 1.00 97.50 209 ALA A CA 1
ATOM 1657 C C . ALA A 1 209 ? -4.650 -4.204 -18.400 1.00 97.50 209 ALA A C 1
ATOM 1659 O O . ALA A 1 209 ? -5.786 -4.437 -18.791 1.00 97.50 209 ALA A O 1
ATOM 1660 N N . ILE A 1 210 ? -4.357 -3.792 -17.165 1.00 97.94 210 ILE A N 1
ATOM 1661 C CA . ILE A 1 210 ? -5.364 -3.563 -16.128 1.00 97.94 210 ILE A CA 1
ATOM 1662 C C . ILE A 1 210 ? -6.273 -2.408 -16.537 1.00 97.94 210 ILE A C 1
ATOM 1664 O O . ILE A 1 210 ? -7.456 -2.628 -16.727 1.00 97.94 210 ILE A O 1
ATOM 1668 N N . PHE A 1 211 ? -5.745 -1.218 -16.835 1.00 97.94 211 PHE A N 1
ATOM 1669 C CA . PHE A 1 211 ? -6.597 -0.082 -17.226 1.00 97.94 211 PHE A CA 1
ATOM 1670 C C . PHE A 1 211 ? -7.537 -0.376 -18.421 1.00 97.94 211 PHE A C 1
ATOM 1672 O O . PHE A 1 211 ? -8.648 0.162 -18.511 1.00 97.94 211 PHE A O 1
ATOM 1679 N N . LEU A 1 212 ? -7.070 -1.209 -19.360 1.00 96.62 212 LEU A N 1
ATOM 1680 C CA . LEU A 1 212 ? -7.766 -1.590 -20.592 1.00 96.62 212 LEU A CA 1
ATOM 1681 C C . LEU A 1 212 ? -8.613 -2.868 -20.474 1.00 96.62 212 LEU A C 1
ATOM 1683 O O . LEU A 1 212 ? -9.144 -3.301 -21.501 1.00 96.62 212 LEU A O 1
ATOM 1687 N N . ASP A 1 213 ? -8.700 -3.486 -19.295 1.00 95.12 213 ASP A N 1
ATOM 1688 C CA . ASP A 1 213 ? -9.404 -4.753 -19.061 1.00 95.12 213 ASP A CA 1
ATOM 1689 C C . ASP A 1 213 ? -8.949 -5.870 -20.031 1.00 95.12 213 ASP A C 1
ATOM 1691 O O . ASP A 1 213 ? -9.751 -6.528 -20.696 1.00 95.12 213 ASP A O 1
ATOM 1695 N N . ASN A 1 214 ? -7.630 -6.060 -20.183 1.00 95.00 214 ASN A N 1
ATOM 1696 C CA . ASN A 1 214 ? -7.026 -6.989 -21.146 1.00 95.00 214 ASN A CA 1
ATOM 1697 C C . ASN A 1 214 ? -6.149 -8.058 -20.472 1.00 95.00 214 ASN A C 1
ATOM 1699 O O . ASN A 1 214 ? -4.929 -7.919 -20.364 1.00 95.00 214 ASN A O 1
ATOM 1703 N N . GLU A 1 215 ? -6.763 -9.183 -20.108 1.00 92.88 215 GLU A N 1
ATOM 1704 C CA . GLU A 1 215 ? -6.080 -10.313 -19.464 1.00 92.88 215 GLU A CA 1
ATOM 1705 C C . GLU A 1 215 ? -4.930 -10.902 -20.284 1.00 92.88 215 GLU A C 1
ATOM 1707 O O . GLU A 1 215 ? -3.892 -11.235 -19.724 1.00 92.88 215 GLU A O 1
ATOM 1712 N N . ILE A 1 216 ? -5.077 -11.039 -21.608 1.00 93.88 216 ILE A N 1
ATOM 1713 C CA . ILE A 1 216 ? -4.019 -11.633 -22.444 1.00 93.88 216 ILE A CA 1
ATOM 1714 C C . ILE A 1 216 ? -2.761 -10.762 -22.374 1.00 93.88 216 ILE A C 1
ATOM 1716 O O . ILE A 1 216 ? -1.645 -11.273 -22.312 1.00 93.88 216 ILE A O 1
ATOM 1720 N N . MET A 1 217 ? -2.934 -9.438 -22.353 1.00 95.44 217 MET A N 1
ATOM 1721 C CA . MET A 1 217 ? -1.839 -8.485 -22.204 1.00 95.44 217 MET A CA 1
ATOM 1722 C C . MET A 1 217 ? -1.180 -8.568 -20.818 1.00 95.44 217 MET A C 1
ATOM 1724 O O . MET A 1 217 ? 0.050 -8.513 -20.738 1.00 95.44 217 MET A O 1
ATOM 1728 N N . TYR A 1 218 ? -1.975 -8.726 -19.756 1.00 97.00 218 TYR A N 1
ATOM 1729 C CA . TYR A 1 218 ? -1.491 -8.889 -18.382 1.00 97.00 218 TYR A CA 1
ATOM 1730 C C . TYR A 1 218 ? -0.723 -10.211 -18.215 1.00 97.00 218 TYR A C 1
ATOM 1732 O O . TYR A 1 218 ? 0.464 -10.208 -17.874 1.00 97.00 218 TYR A O 1
ATOM 1740 N N . ASP A 1 219 ? -1.362 -11.330 -18.568 1.00 95.94 219 ASP A N 1
ATOM 1741 C CA . ASP A 1 219 ? -0.818 -12.687 -18.477 1.00 95.94 219 ASP A CA 1
ATOM 1742 C C . ASP A 1 219 ? 0.465 -12.808 -19.307 1.00 95.94 219 ASP A C 1
ATOM 1744 O O . ASP A 1 219 ? 1.455 -13.380 -18.860 1.00 95.94 219 ASP A O 1
ATOM 1748 N N . ARG A 1 220 ? 0.528 -12.167 -20.482 1.00 95.25 220 ARG A N 1
ATOM 1749 C CA . ARG A 1 220 ? 1.757 -12.106 -21.282 1.00 95.25 220 ARG A CA 1
ATOM 1750 C C . ARG A 1 220 ? 2.945 -11.554 -20.496 1.00 95.25 220 ARG A C 1
ATOM 1752 O O . ARG A 1 220 ? 4.038 -12.115 -20.605 1.00 95.25 220 ARG A O 1
ATOM 1759 N N . ALA A 1 221 ? 2.767 -10.450 -19.773 1.00 96.50 221 ALA A N 1
ATOM 1760 C CA . ALA A 1 221 ? 3.845 -9.819 -19.018 1.00 96.50 221 ALA A CA 1
ATOM 1761 C C . ALA A 1 221 ? 4.246 -10.662 -17.798 1.00 96.50 221 ALA A C 1
ATOM 1763 O O . ALA A 1 221 ? 5.439 -10.911 -17.597 1.00 96.50 221 ALA A O 1
ATOM 1764 N N . LEU A 1 222 ? 3.262 -11.151 -17.037 1.00 97.69 222 LEU A N 1
ATOM 1765 C CA . LEU A 1 222 ? 3.487 -11.984 -15.856 1.00 97.69 222 LEU A CA 1
ATOM 1766 C C . LEU A 1 222 ? 4.190 -13.302 -16.216 1.00 97.69 222 LEU A C 1
ATOM 1768 O O . LEU A 1 222 ? 5.248 -13.617 -15.664 1.00 97.69 222 LEU A O 1
ATOM 1772 N N . ARG A 1 223 ? 3.664 -14.033 -17.206 1.00 96.88 223 ARG A N 1
ATOM 1773 C CA . ARG A 1 223 ? 4.237 -15.299 -17.691 1.00 96.88 223 ARG A CA 1
ATOM 1774 C C . ARG A 1 223 ? 5.656 -15.129 -18.190 1.00 96.88 223 ARG A C 1
ATOM 1776 O O . ARG A 1 223 ? 6.514 -15.954 -17.879 1.00 96.88 223 ARG A O 1
ATOM 1783 N N . TYR A 1 224 ? 5.918 -14.056 -18.936 1.00 96.12 224 TYR A N 1
ATOM 1784 C CA . TYR A 1 224 ? 7.256 -13.790 -19.440 1.00 96.12 224 TYR A CA 1
ATOM 1785 C C . TYR A 1 224 ? 8.246 -13.607 -18.288 1.00 96.12 224 TYR A C 1
ATOM 1787 O O . TYR A 1 224 ? 9.314 -14.222 -18.284 1.00 96.12 224 TYR A O 1
ATOM 1795 N N . LEU A 1 225 ? 7.878 -12.815 -17.275 1.00 96.69 225 LEU A N 1
ATOM 1796 C CA . LEU A 1 225 ? 8.727 -12.581 -16.110 1.00 96.69 225 LEU A CA 1
ATOM 1797 C C . LEU A 1 225 ? 8.987 -13.870 -15.312 1.00 96.69 225 LEU A C 1
ATOM 1799 O O . LEU A 1 225 ? 10.107 -14.074 -14.836 1.00 96.69 225 LEU A O 1
ATOM 1803 N N . GLN A 1 226 ? 7.991 -14.758 -15.240 1.00 97.38 226 GLN A N 1
ATOM 1804 C CA . GLN A 1 226 ? 8.081 -16.088 -14.625 1.00 97.38 226 GLN A CA 1
ATOM 1805 C C . GLN A 1 226 ? 8.830 -17.128 -15.485 1.00 97.38 226 GLN A C 1
ATOM 1807 O O . GLN A 1 226 ? 9.070 -18.250 -15.037 1.00 97.38 226 GLN A O 1
ATOM 1812 N N . GLY A 1 227 ? 9.201 -16.787 -16.725 1.00 95.88 227 GLY A N 1
ATOM 1813 C CA . GLY A 1 227 ? 9.873 -17.697 -17.657 1.00 95.88 227 GLY A CA 1
ATOM 1814 C C . GLY A 1 227 ? 8.964 -18.786 -18.236 1.00 95.88 227 GLY A C 1
ATOM 1815 O O . GLY A 1 227 ? 9.454 -19.836 -18.655 1.00 95.88 227 GLY A O 1
ATOM 1816 N N . LEU A 1 228 ? 7.651 -18.556 -18.243 1.00 96.00 228 LEU A N 1
ATOM 1817 C CA . LEU A 1 228 ? 6.653 -19.447 -18.828 1.00 96.00 228 LEU A CA 1
ATOM 1818 C C . LEU A 1 228 ? 6.506 -19.201 -20.342 1.00 96.00 228 LEU A C 1
ATOM 1820 O O . LEU A 1 228 ? 6.785 -18.098 -20.816 1.00 96.00 228 LEU A O 1
ATOM 1824 N N . PRO A 1 229 ? 6.056 -20.205 -21.121 1.00 95.31 229 PRO A N 1
ATOM 1825 C CA . PRO A 1 229 ? 5.777 -20.025 -22.545 1.00 95.31 229 PRO A CA 1
ATOM 1826 C C . PRO A 1 229 ? 4.586 -19.087 -22.766 1.00 95.31 229 PRO A C 1
ATOM 1828 O O . PRO A 1 229 ? 3.717 -18.962 -21.892 1.00 95.31 229 PRO A O 1
ATOM 1831 N N . HIS A 1 230 ? 4.521 -18.472 -23.948 1.00 93.31 230 HIS A N 1
ATOM 1832 C CA . HIS A 1 230 ? 3.382 -17.639 -24.343 1.00 93.31 230 HIS A CA 1
ATOM 1833 C C . HIS A 1 230 ? 2.082 -18.461 -24.378 1.00 93.31 230 HIS A C 1
ATOM 1835 O O . HIS A 1 230 ? 2.097 -19.697 -24.425 1.00 93.31 230 HIS A O 1
ATOM 1841 N N . ARG A 1 231 ? 0.934 -17.781 -24.323 1.00 92.69 231 ARG A N 1
ATOM 1842 C CA . ARG A 1 231 ? -0.371 -18.444 -24.433 1.00 92.69 231 ARG A CA 1
ATOM 1843 C C . ARG A 1 231 ? -0.641 -18.879 -25.873 1.00 92.69 231 ARG A C 1
ATOM 1845 O O . ARG A 1 231 ? -0.160 -18.263 -26.816 1.00 92.69 231 ARG A O 1
ATOM 1852 N N . ALA A 1 232 ? -1.491 -19.887 -26.054 1.00 91.88 232 ALA A N 1
ATOM 1853 C CA . ALA A 1 232 ? -1.861 -20.370 -27.387 1.00 91.88 232 ALA A CA 1
ATOM 1854 C C . ALA A 1 232 ? -2.690 -19.362 -28.217 1.00 91.88 232 ALA A C 1
ATOM 1856 O O . ALA A 1 232 ? -2.729 -19.466 -29.441 1.00 91.88 232 ALA A O 1
ATOM 1857 N N . ASP A 1 233 ? -3.370 -18.422 -27.558 1.00 92.06 233 ASP A N 1
ATOM 1858 C CA . ASP A 1 233 ? -4.178 -17.338 -28.136 1.00 92.06 233 ASP A CA 1
ATOM 1859 C C . ASP A 1 233 ? -3.428 -15.987 -28.199 1.00 92.06 233 ASP A C 1
ATOM 1861 O O . ASP A 1 233 ? -4.039 -14.952 -28.485 1.00 92.06 233 ASP A O 1
ATOM 1865 N N . ASP A 1 234 ? -2.108 -16.004 -27.975 1.00 93.19 234 ASP A N 1
ATOM 1866 C CA . ASP A 1 234 ? -1.207 -14.847 -28.003 1.00 93.19 234 ASP A CA 1
ATOM 1867 C C . ASP A 1 234 ? -0.113 -14.984 -29.089 1.00 93.19 234 ASP A C 1
ATOM 1869 O O . ASP A 1 234 ? 0.174 -16.068 -29.603 1.00 93.19 234 ASP A O 1
ATOM 1873 N N . LEU A 1 235 ? 0.532 -13.871 -29.448 1.00 90.94 235 LEU A N 1
ATOM 1874 C CA . LEU A 1 235 ? 1.741 -13.839 -30.259 1.00 90.94 235 LEU A CA 1
ATOM 1875 C C . LEU A 1 235 ? 2.886 -14.545 -29.528 1.00 90.94 235 LEU A C 1
ATOM 1877 O O . LEU A 1 235 ? 3.172 -14.255 -28.367 1.00 90.94 235 LEU A O 1
ATOM 1881 N N . ALA A 1 236 ? 3.651 -15.358 -30.254 1.00 91.38 236 ALA A N 1
ATOM 1882 C CA . ALA A 1 236 ? 4.881 -15.932 -29.722 1.00 91.38 236 ALA A CA 1
ATOM 1883 C C . ALA A 1 236 ? 5.835 -14.852 -29.188 1.00 91.38 236 ALA A C 1
ATOM 1885 O O . ALA A 1 236 ? 5.979 -13.765 -29.772 1.00 91.38 236 ALA A O 1
ATOM 1886 N N . TYR A 1 237 ? 6.524 -15.162 -28.088 1.00 92.19 237 TYR A N 1
ATOM 1887 C CA . TYR A 1 237 ? 7.647 -14.341 -27.654 1.00 92.19 237 TYR A CA 1
ATOM 1888 C C . TYR A 1 237 ? 8.748 -14.343 -28.722 1.00 92.19 237 TYR A C 1
ATOM 1890 O O . TYR A 1 237 ? 8.839 -15.255 -29.556 1.00 92.19 237 TYR A O 1
ATOM 1898 N N . PRO A 1 238 ? 9.647 -13.346 -28.713 1.00 89.81 238 PRO A N 1
ATOM 1899 C CA . PRO A 1 238 ? 10.753 -13.353 -29.647 1.00 89.81 238 PRO A CA 1
ATOM 1900 C C . PRO A 1 238 ? 11.616 -14.629 -29.492 1.00 89.81 238 PRO A C 1
ATOM 1902 O O . PRO A 1 238 ? 12.212 -14.891 -28.457 1.00 89.81 238 PRO A O 1
ATOM 1905 N N . SER A 1 239 ? 11.710 -15.442 -30.547 1.00 91.44 239 SER A N 1
ATOM 1906 C CA . SER A 1 239 ? 12.492 -16.687 -30.567 1.00 91.44 239 SER A CA 1
ATOM 1907 C C . SER A 1 239 ? 14.020 -16.485 -30.642 1.00 91.44 239 SER A C 1
ATOM 1909 O O . SER A 1 239 ? 14.481 -15.809 -31.557 1.00 91.44 239 SER A O 1
ATOM 1911 N N . GLY A 1 240 ? 14.798 -17.204 -29.838 1.00 88.00 240 GLY A N 1
ATOM 1912 C CA . GLY A 1 240 ? 16.199 -17.603 -30.038 1.00 88.00 240 GLY A CA 1
ATOM 1913 C C . GLY A 1 240 ? 17.305 -16.605 -29.655 1.00 88.00 240 GLY A C 1
ATOM 1914 O O . GLY A 1 240 ? 17.063 -15.414 -29.475 1.00 88.00 240 GLY A O 1
ATOM 1915 N N . PRO A 1 241 ? 18.556 -17.076 -29.503 1.00 87.56 241 PRO A N 1
ATOM 1916 C CA . PRO A 1 241 ? 19.644 -16.254 -28.978 1.00 87.56 241 PRO A CA 1
ATOM 1917 C C . PRO A 1 241 ? 20.131 -15.205 -29.992 1.00 87.56 241 PRO A C 1
ATOM 1919 O O . PRO A 1 241 ? 20.050 -15.429 -31.207 1.00 87.56 241 PRO A O 1
ATOM 1922 N N . PRO A 1 242 ? 20.707 -14.080 -29.534 1.00 85.19 242 PRO A N 1
ATOM 1923 C CA . PRO A 1 242 ? 21.425 -13.151 -30.401 1.00 85.19 242 PRO A CA 1
ATOM 1924 C C . PRO A 1 242 ? 22.589 -13.805 -31.157 1.00 85.19 242 PRO A C 1
ATOM 1926 O O . PRO A 1 242 ? 23.216 -14.762 -30.703 1.00 85.19 242 PRO A O 1
ATOM 1929 N N . ASN A 1 243 ? 22.912 -13.249 -32.322 1.00 83.31 243 ASN A N 1
ATOM 1930 C CA . ASN A 1 243 ? 24.117 -13.576 -33.077 1.00 83.31 243 ASN A CA 1
ATOM 1931 C C . ASN A 1 243 ? 25.249 -12.627 -32.676 1.00 83.31 243 ASN A C 1
ATOM 1933 O O . ASN A 1 243 ? 25.117 -11.416 -32.849 1.00 83.31 243 ASN A O 1
ATOM 1937 N N . PHE A 1 244 ? 26.395 -13.152 -32.249 1.00 73.44 244 PHE A N 1
ATOM 1938 C CA . PHE A 1 244 ? 27.591 -12.344 -31.994 1.00 73.44 244 PHE A CA 1
ATOM 1939 C C . PHE A 1 244 ? 28.560 -12.460 -33.164 1.00 73.44 244 PHE A C 1
ATOM 1941 O O . PHE A 1 244 ? 29.064 -13.543 -33.454 1.00 73.44 244 PHE A O 1
ATOM 1948 N N . ASN A 1 245 ? 28.813 -11.338 -33.834 1.00 60.81 245 ASN A N 1
ATOM 1949 C CA . ASN A 1 245 ? 29.792 -11.238 -34.908 1.00 60.81 245 ASN A CA 1
ATOM 1950 C C . ASN A 1 245 ? 30.794 -10.132 -34.575 1.00 60.81 245 ASN A C 1
ATOM 1952 O O . ASN A 1 245 ? 30.704 -9.053 -35.139 1.00 60.81 245 ASN A O 1
ATOM 1956 N N . THR A 1 246 ? 31.698 -10.402 -33.633 1.00 57.53 246 THR A N 1
ATOM 1957 C CA . THR A 1 246 ? 33.061 -9.847 -33.553 1.00 57.53 246 THR A CA 1
ATOM 1958 C C . THR A 1 246 ? 33.817 -10.605 -32.455 1.00 57.53 246 THR A C 1
ATOM 1960 O O . THR A 1 246 ? 33.313 -10.784 -31.345 1.00 57.53 246 THR A O 1
ATOM 1963 N N . ASN A 1 247 ? 35.052 -11.040 -32.723 1.00 67.12 247 ASN A N 1
ATOM 1964 C CA . ASN A 1 247 ? 35.890 -11.681 -31.696 1.00 67.12 247 ASN A CA 1
ATOM 1965 C C . ASN A 1 247 ? 36.263 -10.714 -30.551 1.00 67.12 247 ASN A C 1
ATOM 1967 O O . ASN A 1 247 ? 36.608 -11.172 -29.461 1.00 67.12 247 ASN A O 1
ATOM 1971 N N . THR A 1 248 ? 36.118 -9.401 -30.760 1.00 78.88 248 THR A N 1
ATOM 1972 C CA . THR A 1 248 ? 36.525 -8.354 -29.815 1.00 78.88 248 THR A CA 1
ATOM 1973 C C . THR A 1 248 ? 35.314 -7.713 -29.112 1.00 78.88 248 THR A C 1
ATOM 1975 O O . THR A 1 248 ? 34.392 -7.265 -29.805 1.00 78.88 248 THR A O 1
ATOM 1978 N N . PRO A 1 249 ? 35.305 -7.656 -27.766 1.00 87.25 249 PRO A N 1
ATOM 1979 C CA . PRO A 1 249 ? 34.387 -6.826 -26.973 1.00 87.25 249 PRO A CA 1
ATOM 1980 C C . PRO A 1 249 ? 34.529 -5.332 -27.297 1.00 87.25 249 PRO A C 1
ATOM 1982 O O . PRO A 1 249 ? 35.631 -4.889 -27.616 1.00 87.25 249 PRO A O 1
ATOM 1985 N N . TYR A 1 250 ? 33.446 -4.552 -27.194 1.00 87.94 250 TYR A N 1
ATOM 1986 C CA . TYR A 1 250 ? 33.532 -3.085 -27.317 1.00 87.94 250 TYR A CA 1
ATOM 1987 C C . TYR A 1 250 ? 33.873 -2.415 -25.983 1.00 87.94 250 TYR A C 1
ATOM 1989 O O . TYR A 1 250 ? 34.573 -1.410 -25.985 1.00 87.94 250 TYR A O 1
ATOM 1997 N N . ASN A 1 251 ? 33.445 -3.014 -24.868 1.00 87.69 251 ASN A N 1
ATOM 1998 C CA . ASN A 1 251 ? 33.860 -2.648 -23.518 1.00 87.69 251 ASN A CA 1
ATOM 1999 C C . ASN A 1 251 ? 34.472 -3.872 -22.837 1.00 87.69 251 ASN A C 1
ATOM 2001 O O . ASN A 1 251 ? 33.934 -4.978 -22.913 1.00 87.69 251 ASN A O 1
ATOM 2005 N N . ASN A 1 252 ? 35.618 -3.678 -22.189 1.00 93.00 252 ASN A N 1
ATOM 2006 C CA . ASN A 1 252 ? 36.301 -4.714 -21.426 1.00 93.00 252 ASN A CA 1
ATOM 2007 C C . ASN A 1 252 ? 37.165 -4.064 -20.339 1.00 93.00 252 ASN A C 1
ATOM 2009 O O . ASN A 1 252 ? 38.240 -3.547 -20.635 1.00 93.00 252 ASN A O 1
ATOM 2013 N N . CYS A 1 253 ? 36.693 -4.092 -19.098 1.00 94.88 253 CYS A N 1
ATOM 2014 C CA . CYS A 1 253 ? 37.425 -3.611 -17.919 1.00 94.88 253 CYS A CA 1
ATOM 2015 C C . CYS A 1 253 ? 37.439 -4.683 -16.826 1.00 94.88 253 CYS A C 1
ATOM 2017 O O . CYS A 1 253 ? 37.034 -5.805 -17.088 1.00 94.88 253 CYS A O 1
ATOM 2019 N N . GLU A 1 254 ? 37.920 -4.408 -15.615 1.00 95.94 254 GLU A N 1
ATOM 2020 C CA . GLU A 1 254 ? 38.022 -5.438 -14.564 1.00 95.94 254 GLU A CA 1
ATOM 2021 C C . GLU A 1 254 ? 36.669 -6.096 -14.219 1.00 95.94 254 GLU A C 1
ATOM 2023 O O . GLU A 1 254 ? 36.619 -7.293 -13.945 1.00 95.94 254 GLU A O 1
ATOM 2028 N N . PHE A 1 255 ? 35.566 -5.348 -14.313 1.00 96.75 255 PHE A N 1
ATOM 2029 C CA . PHE A 1 255 ? 34.249 -5.779 -13.835 1.00 96.75 255 PHE A CA 1
ATOM 2030 C C . PHE A 1 255 ? 33.398 -6.487 -14.887 1.00 96.75 255 PHE A C 1
ATOM 2032 O O . PHE A 1 255 ? 32.732 -7.475 -14.581 1.00 96.75 255 PHE A O 1
ATOM 2039 N N . ILE A 1 256 ? 33.442 -6.020 -16.137 1.00 95.19 256 ILE A N 1
ATOM 2040 C CA . ILE A 1 256 ? 32.523 -6.462 -17.191 1.00 95.19 256 ILE A CA 1
ATOM 2041 C C . ILE A 1 256 ? 33.212 -6.571 -18.555 1.00 95.19 256 ILE A C 1
ATOM 2043 O O . ILE A 1 256 ? 34.192 -5.883 -18.855 1.00 95.19 256 ILE A O 1
ATOM 2047 N N . GLU A 1 257 ? 32.713 -7.488 -19.380 1.00 93.75 257 GLU A N 1
ATOM 2048 C CA . GLU A 1 257 ? 32.970 -7.555 -20.820 1.00 93.75 257 GLU A CA 1
ATOM 2049 C C . GLU A 1 257 ? 31.637 -7.433 -21.569 1.00 93.75 257 GLU A C 1
ATOM 2051 O O . GLU A 1 257 ? 30.715 -8.200 -21.296 1.00 93.75 257 GLU A O 1
ATOM 2056 N N . GLU A 1 258 ? 31.558 -6.534 -22.555 1.00 90.50 258 GLU A N 1
ATOM 2057 C CA . GLU A 1 258 ? 30.360 -6.322 -23.371 1.00 90.50 258 GLU A CA 1
ATOM 2058 C C . GLU A 1 258 ? 30.629 -6.490 -24.873 1.00 90.50 258 GLU A C 1
ATOM 2060 O O . GLU A 1 258 ? 31.622 -5.997 -25.424 1.00 90.50 258 GLU A O 1
ATOM 2065 N N . ARG A 1 259 ? 29.704 -7.160 -25.566 1.00 87.44 259 ARG A N 1
ATOM 2066 C CA . ARG A 1 259 ? 29.771 -7.435 -27.011 1.00 87.44 259 ARG A CA 1
ATOM 2067 C C . ARG A 1 259 ? 28.563 -6.873 -27.746 1.00 87.44 259 ARG A C 1
ATOM 2069 O O . ARG A 1 259 ? 27.491 -6.727 -27.175 1.00 87.44 259 ARG A O 1
ATOM 2076 N N . ASN A 1 260 ? 28.712 -6.572 -29.033 1.00 82.94 260 ASN A N 1
ATOM 2077 C CA . ASN A 1 260 ? 27.580 -6.160 -29.863 1.00 82.94 260 ASN A CA 1
ATOM 2078 C C . ASN A 1 260 ? 26.881 -7.381 -30.465 1.00 82.94 260 ASN A C 1
ATOM 2080 O O . ASN A 1 260 ? 27.528 -8.282 -31.003 1.00 82.94 260 ASN A O 1
ATOM 2084 N N . ALA A 1 261 ? 25.550 -7.384 -30.411 1.00 79.06 261 ALA A N 1
ATOM 2085 C CA . ALA A 1 261 ? 24.741 -8.314 -31.185 1.00 79.06 261 ALA A CA 1
ATOM 2086 C C . ALA A 1 261 ? 24.656 -7.845 -32.650 1.00 79.06 261 ALA A C 1
ATOM 2088 O O . ALA A 1 261 ? 24.570 -6.654 -32.935 1.00 79.06 261 ALA A O 1
ATOM 2089 N N . SER A 1 262 ? 24.660 -8.796 -33.581 1.00 77.62 262 SER A N 1
ATOM 2090 C CA . SER A 1 262 ? 24.613 -8.593 -35.041 1.00 77.62 262 SER A CA 1
ATOM 2091 C C . SER A 1 262 ? 23.335 -9.159 -35.676 1.00 77.62 262 SER A C 1
ATOM 2093 O O . SER A 1 262 ? 23.286 -9.446 -36.869 1.00 77.62 262 SER A O 1
ATOM 2095 N N . GLY A 1 263 ? 22.299 -9.366 -34.861 1.00 81.06 263 GLY A N 1
ATOM 2096 C CA . GLY A 1 263 ? 21.042 -10.013 -35.232 1.00 81.06 263 GLY A CA 1
ATOM 2097 C C . GLY A 1 263 ? 20.676 -11.116 -34.244 1.00 81.06 263 GLY A C 1
ATOM 2098 O O . GLY A 1 263 ? 21.219 -11.168 -33.139 1.00 81.06 263 GLY A O 1
ATOM 2099 N N . ARG A 1 264 ? 19.776 -12.017 -34.644 1.00 82.69 264 ARG A N 1
ATOM 2100 C CA . ARG A 1 264 ? 19.245 -13.081 -33.784 1.00 82.69 264 ARG A CA 1
ATOM 2101 C C . ARG A 1 264 ? 19.002 -14.369 -34.558 1.00 82.69 264 ARG A C 1
ATOM 2103 O O . ARG A 1 264 ? 18.669 -14.325 -35.740 1.00 82.69 264 ARG A O 1
ATOM 2110 N N . ARG A 1 265 ? 19.164 -15.512 -33.896 1.00 85.56 265 ARG A N 1
ATOM 2111 C CA . ARG A 1 265 ? 18.684 -16.808 -34.392 1.00 85.56 265 ARG A CA 1
ATOM 2112 C C . ARG A 1 265 ? 17.227 -16.950 -34.000 1.00 85.56 265 ARG A C 1
ATOM 2114 O O . ARG A 1 265 ? 16.880 -16.603 -32.884 1.00 85.56 265 ARG A O 1
ATOM 2121 N N . THR A 1 266 ? 16.402 -17.511 -34.871 1.00 87.06 266 THR A N 1
ATOM 2122 C CA . THR A 1 266 ? 14.969 -17.722 -34.611 1.00 87.06 266 THR A CA 1
ATOM 2123 C C . THR A 1 266 ? 14.625 -19.199 -34.419 1.00 87.06 266 THR A C 1
ATOM 2125 O O . THR A 1 266 ? 13.539 -19.643 -34.760 1.00 87.06 266 THR A O 1
ATOM 2128 N N . THR A 1 267 ? 15.582 -19.991 -33.927 1.00 88.69 267 THR A N 1
ATOM 2129 C CA . THR A 1 267 ? 15.487 -21.461 -33.881 1.00 88.69 267 THR A CA 1
ATOM 2130 C C . THR A 1 267 ? 14.990 -22.021 -32.550 1.00 88.69 267 THR A C 1
ATOM 2132 O O . THR A 1 267 ? 14.828 -23.230 -32.444 1.00 88.69 267 THR A O 1
ATOM 2135 N N . ILE A 1 268 ? 14.829 -21.182 -31.524 1.00 91.06 268 ILE A N 1
ATOM 2136 C CA . ILE A 1 268 ? 14.371 -21.592 -30.189 1.00 91.06 268 ILE A CA 1
ATOM 2137 C C . ILE A 1 268 ? 13.204 -20.687 -29.822 1.00 91.06 268 ILE A C 1
ATOM 2139 O O . ILE A 1 268 ? 13.404 -19.496 -29.608 1.00 91.06 268 ILE A O 1
ATOM 2143 N N . GLU A 1 269 ? 11.998 -21.226 -29.819 1.00 91.75 269 GLU A N 1
ATOM 2144 C CA . GLU A 1 269 ? 10.800 -20.526 -29.356 1.00 91.75 269 GLU A CA 1
ATOM 2145 C C . GLU A 1 269 ? 10.888 -20.217 -27.856 1.00 91.75 269 GLU A C 1
ATOM 2147 O O . GLU A 1 269 ? 11.638 -20.887 -27.146 1.00 91.75 269 GLU A O 1
ATOM 2152 N N . ASP A 1 270 ? 10.189 -19.170 -27.401 1.00 90.62 270 ASP A N 1
ATOM 2153 C CA . ASP A 1 270 ? 10.112 -18.778 -25.984 1.00 90.62 270 ASP A CA 1
ATOM 2154 C C . ASP A 1 270 ? 11.469 -18.771 -25.271 1.00 90.62 270 ASP A C 1
ATOM 2156 O O . ASP A 1 270 ? 11.649 -19.295 -24.175 1.00 90.62 270 ASP A O 1
ATOM 2160 N N . TYR A 1 271 ? 12.474 -18.189 -25.931 1.00 91.81 271 TYR A N 1
ATOM 2161 C CA . TYR A 1 271 ? 13.866 -18.305 -25.496 1.00 91.81 271 TYR A CA 1
ATOM 2162 C C . TYR A 1 271 ? 14.117 -17.756 -24.084 1.00 91.81 271 TYR A C 1
ATOM 2164 O O . TYR A 1 271 ? 15.030 -18.248 -23.411 1.00 91.81 271 TYR A O 1
ATOM 2172 N N . GLY A 1 272 ? 13.330 -16.755 -23.669 1.00 90.56 272 GLY A N 1
ATOM 2173 C CA . GLY A 1 272 ? 13.505 -15.987 -22.438 1.00 90.56 272 GLY A CA 1
ATOM 2174 C C . GLY A 1 272 ? 14.810 -15.186 -22.455 1.00 90.56 272 GLY A C 1
ATOM 2175 O O . GLY A 1 272 ? 15.899 -15.765 -22.505 1.00 90.56 272 GLY A O 1
ATOM 2176 N N . TYR A 1 273 ? 14.729 -13.854 -22.434 1.00 93.31 273 TYR A N 1
ATOM 2177 C CA . TYR A 1 273 ? 15.913 -12.982 -22.416 1.00 93.31 273 TYR A CA 1
ATOM 2178 C C . TYR A 1 273 ? 16.290 -12.578 -20.982 1.00 93.31 273 TYR A C 1
ATOM 2180 O O . TYR A 1 273 ? 15.950 -13.271 -20.020 1.00 93.31 273 TYR A O 1
ATOM 2188 N N . ASN A 1 274 ? 17.095 -11.527 -20.842 1.00 93.69 274 ASN A N 1
ATOM 2189 C CA . ASN A 1 274 ? 17.701 -11.143 -19.568 1.00 93.69 274 ASN A CA 1
ATOM 2190 C C . ASN A 1 274 ? 16.684 -10.666 -18.537 1.00 93.69 274 ASN A C 1
ATOM 2192 O O . ASN A 1 274 ? 16.955 -10.769 -17.353 1.00 93.69 274 ASN A O 1
ATOM 2196 N N . GLU A 1 275 ? 15.548 -10.140 -18.977 1.00 93.12 275 GLU A N 1
ATOM 2197 C CA . GLU A 1 275 ? 14.510 -9.567 -18.129 1.00 93.12 275 GLU A CA 1
ATOM 2198 C C . GLU A 1 275 ? 13.575 -10.610 -17.500 1.00 93.12 275 GLU A C 1
ATOM 2200 O O . GLU A 1 275 ? 12.824 -10.275 -16.594 1.00 93.12 275 GLU A O 1
ATOM 2205 N N . VAL A 1 276 ? 13.666 -11.886 -17.899 1.00 96.19 276 VAL A N 1
ATOM 2206 C CA . VAL A 1 276 ? 13.059 -12.996 -17.142 1.00 96.19 276 VAL A CA 1
ATOM 2207 C C . VAL A 1 276 ? 13.697 -13.051 -15.753 1.00 96.19 276 VAL A C 1
ATOM 2209 O O . VAL A 1 276 ? 14.926 -13.030 -15.646 1.00 96.19 276 VAL A O 1
ATOM 2212 N N . MET A 1 277 ? 12.903 -13.182 -14.686 1.00 97.38 277 MET A N 1
ATOM 2213 C CA . MET A 1 277 ? 13.394 -13.018 -13.311 1.00 97.38 277 MET A CA 1
ATOM 2214 C C . MET A 1 277 ? 14.555 -13.965 -12.974 1.00 97.38 277 MET A C 1
ATOM 2216 O O . MET A 1 277 ? 15.534 -13.544 -12.359 1.00 97.38 277 MET A O 1
ATOM 2220 N N . SER A 1 278 ? 14.504 -15.221 -13.437 1.00 96.69 278 SER A N 1
ATOM 2221 C CA . SER A 1 278 ? 15.579 -16.206 -13.231 1.00 96.69 278 SER A CA 1
ATOM 2222 C C . SER A 1 278 ? 16.902 -15.842 -13.911 1.00 96.69 278 SER A C 1
ATOM 2224 O O . SER A 1 278 ? 17.955 -16.331 -13.502 1.00 96.69 278 SER A O 1
ATOM 2226 N N . ASN A 1 279 ? 16.840 -15.042 -14.979 1.00 96.25 279 ASN A N 1
ATOM 2227 C CA . ASN A 1 279 ? 17.991 -14.587 -15.754 1.00 96.25 279 ASN A CA 1
ATOM 2228 C C . ASN A 1 279 ? 18.484 -13.215 -15.285 1.00 96.25 279 ASN A C 1
ATOM 2230 O O . ASN A 1 279 ? 19.657 -12.907 -15.486 1.00 96.25 279 ASN A O 1
ATOM 2234 N N . TYR A 1 280 ? 17.611 -12.413 -14.671 1.00 97.12 280 TYR A N 1
ATOM 2235 C CA . TYR A 1 280 ? 17.956 -11.097 -14.147 1.00 97.12 280 TYR A CA 1
ATOM 2236 C C . TYR A 1 280 ? 18.555 -11.172 -12.743 1.00 97.12 280 TYR A C 1
ATOM 2238 O O . TYR A 1 280 ? 19.576 -10.546 -12.477 1.00 97.12 280 TYR A O 1
ATOM 2246 N N . ILE A 1 281 ? 17.952 -11.963 -11.853 1.00 98.12 281 ILE A N 1
ATOM 2247 C CA . ILE A 1 281 ? 18.432 -12.186 -10.488 1.00 98.12 281 ILE A CA 1
ATOM 2248 C C . ILE A 1 281 ? 18.898 -13.635 -10.402 1.00 98.12 281 ILE A C 1
ATOM 2250 O O . ILE A 1 281 ? 18.105 -14.570 -10.537 1.00 98.12 281 ILE A O 1
ATOM 2254 N N . TYR A 1 282 ? 20.193 -13.837 -10.194 1.00 97.62 282 TYR A N 1
ATOM 2255 C CA . TYR A 1 282 ? 20.797 -15.161 -10.116 1.00 97.62 282 TYR A CA 1
ATOM 2256 C C . TYR A 1 282 ? 20.424 -15.879 -8.817 1.00 97.62 282 TYR A C 1
ATOM 2258 O O . TYR A 1 282 ? 19.840 -15.318 -7.893 1.00 97.62 282 TYR A O 1
ATOM 2266 N N . GLU A 1 283 ? 20.747 -17.165 -8.747 1.00 96.56 283 GLU A N 1
ATOM 2267 C CA . GLU A 1 283 ? 20.381 -18.053 -7.645 1.00 96.56 283 GLU A CA 1
ATOM 2268 C C . GLU A 1 283 ? 20.913 -17.618 -6.269 1.00 96.56 283 GLU A C 1
ATOM 2270 O O . GLU A 1 283 ? 20.304 -17.956 -5.258 1.00 96.56 283 GLU A O 1
ATOM 2275 N N . ASN A 1 284 ? 22.001 -16.844 -6.225 1.00 96.94 284 ASN A N 1
ATOM 2276 C CA . ASN A 1 284 ? 22.578 -16.275 -5.003 1.00 96.94 284 ASN A CA 1
ATOM 2277 C C . ASN A 1 284 ? 22.074 -14.850 -4.689 1.00 96.94 284 ASN A C 1
ATOM 2279 O O . ASN A 1 284 ? 22.593 -14.227 -3.769 1.00 96.94 284 ASN A O 1
ATOM 2283 N N . GLY A 1 285 ? 21.128 -14.313 -5.468 1.00 97.69 285 GLY A N 1
ATOM 2284 C CA . GLY A 1 285 ? 20.658 -12.928 -5.357 1.00 97.69 285 GLY A CA 1
ATOM 2285 C C . GLY A 1 285 ? 21.449 -11.915 -6.191 1.00 97.69 285 GLY A C 1
ATOM 2286 O O . GLY A 1 285 ? 21.007 -10.785 -6.353 1.00 97.69 285 GLY A O 1
ATOM 2287 N N . GLN A 1 286 ? 22.581 -12.282 -6.794 1.00 97.94 286 GLN A N 1
ATOM 2288 C CA . GLN A 1 286 ? 23.317 -11.348 -7.645 1.00 97.94 286 GLN A CA 1
ATOM 2289 C C . GLN A 1 286 ? 22.456 -10.899 -8.831 1.00 97.94 286 GLN A C 1
ATOM 2291 O O . GLN A 1 286 ? 21.955 -11.723 -9.598 1.00 97.94 286 GLN A O 1
ATOM 2296 N N . CYS A 1 287 ? 22.343 -9.589 -9.029 1.00 96.62 287 CYS A N 1
ATOM 2297 C CA . CYS A 1 287 ? 21.707 -9.031 -10.213 1.00 96.62 287 CYS A CA 1
ATOM 2298 C C . CYS A 1 287 ? 22.653 -9.116 -11.421 1.00 96.62 287 CYS A C 1
ATOM 2300 O O . CYS A 1 287 ? 23.867 -8.909 -11.323 1.00 96.62 287 CYS A O 1
ATOM 2302 N N . GLN A 1 288 ? 22.091 -9.390 -12.596 1.00 95.50 288 GLN A N 1
ATOM 2303 C CA . GLN A 1 288 ? 22.795 -9.449 -13.876 1.00 95.50 288 GLN A CA 1
ATOM 2304 C C . GLN A 1 288 ? 23.607 -8.172 -14.149 1.00 95.50 288 GLN A C 1
ATOM 2306 O O . GLN A 1 288 ? 24.644 -8.233 -14.815 1.00 95.50 288 GLN A O 1
ATOM 2311 N N . GLU A 1 289 ? 23.163 -7.029 -13.619 1.00 95.50 289 GLU A N 1
ATOM 2312 C CA . GLU A 1 289 ? 23.792 -5.719 -13.809 1.00 95.50 289 GLU A CA 1
ATOM 2313 C C . GLU A 1 289 ? 24.751 -5.306 -12.686 1.00 95.50 289 GLU A C 1
ATOM 2315 O O . GLU A 1 289 ? 25.416 -4.285 -12.825 1.00 95.50 289 GLU A O 1
ATOM 2320 N N . SER A 1 290 ? 24.955 -6.119 -11.642 1.00 95.88 290 SER A N 1
ATOM 2321 C CA . SER A 1 290 ? 25.874 -5.784 -10.534 1.00 95.88 290 SER A CA 1
ATOM 2322 C C . SER A 1 290 ? 27.346 -5.620 -10.955 1.00 95.88 290 SER A C 1
ATOM 2324 O O . SER A 1 290 ? 28.133 -5.014 -10.230 1.00 95.88 290 SER A O 1
ATOM 2326 N N . ALA A 1 291 ? 27.738 -6.159 -12.116 1.00 96.06 291 ALA A N 1
ATOM 2327 C CA . ALA A 1 291 ? 29.055 -5.938 -12.729 1.00 96.06 291 ALA A CA 1
ATOM 2328 C C . ALA A 1 291 ? 29.116 -4.698 -13.635 1.00 96.06 291 ALA A C 1
ATOM 2330 O O . ALA A 1 291 ? 30.202 -4.278 -14.034 1.00 96.06 291 ALA A O 1
ATOM 2331 N N . ARG A 1 292 ? 27.960 -4.143 -14.007 1.00 94.62 292 ARG A N 1
ATOM 2332 C CA . ARG A 1 292 ? 27.866 -2.930 -14.810 1.00 94.62 292 ARG A CA 1
ATOM 2333 C C . ARG A 1 292 ? 28.030 -1.721 -13.904 1.00 94.62 292 ARG A C 1
ATOM 2335 O O . ARG A 1 292 ? 29.005 -1.009 -14.082 1.00 94.62 292 ARG A O 1
ATOM 2342 N N . ASP A 1 293 ? 27.129 -1.547 -12.942 1.00 95.06 293 ASP A N 1
ATOM 2343 C CA . ASP A 1 293 ? 27.177 -0.546 -11.871 1.00 95.06 293 ASP A CA 1
ATOM 2344 C C . ASP A 1 293 ? 25.978 -0.735 -10.926 1.00 95.06 293 ASP A C 1
ATOM 2346 O O . ASP A 1 293 ? 25.053 -1.500 -11.224 1.00 95.06 293 ASP A O 1
ATOM 2350 N N . GLN A 1 294 ? 25.991 -0.057 -9.777 1.00 94.75 294 GLN A N 1
ATOM 2351 C CA . GLN A 1 294 ? 24.948 -0.252 -8.767 1.00 94.75 294 GLN A CA 1
ATOM 2352 C C . GLN A 1 294 ? 23.627 0.434 -9.118 1.00 94.75 294 GLN A C 1
ATOM 2354 O O . GLN A 1 294 ? 22.576 -0.106 -8.776 1.00 94.75 294 GLN A O 1
ATOM 2359 N N . VAL A 1 295 ? 23.661 1.531 -9.883 1.00 91.38 295 VAL A N 1
ATOM 2360 C CA . VAL A 1 295 ? 22.440 2.250 -10.272 1.00 91.38 295 VAL A CA 1
ATOM 2361 C C . VAL A 1 295 ? 21.572 1.404 -11.201 1.00 91.38 295 VAL A C 1
ATOM 2363 O O . VAL A 1 295 ? 20.371 1.236 -11.009 1.00 91.38 295 VAL A O 1
ATOM 2366 N N . HIS A 1 296 ? 22.181 0.766 -12.197 1.00 92.56 296 HIS A N 1
ATOM 2367 C CA . HIS A 1 296 ? 21.444 -0.136 -13.078 1.00 92.56 296 HIS A CA 1
ATOM 2368 C C . HIS A 1 296 ? 21.058 -1.456 -12.400 1.00 92.56 296 HIS A C 1
ATOM 2370 O O . HIS A 1 296 ? 20.037 -2.051 -12.761 1.00 92.56 296 HIS A O 1
ATOM 2376 N N . SER A 1 297 ? 21.859 -1.910 -11.427 1.00 93.38 297 SER A N 1
ATOM 2377 C CA . SER A 1 297 ? 21.534 -3.077 -10.605 1.00 93.38 297 SER A CA 1
ATOM 2378 C C . SER A 1 297 ? 20.248 -2.848 -9.811 1.00 93.38 297 SER A C 1
ATOM 2380 O O . SER A 1 297 ? 19.396 -3.738 -9.804 1.00 93.38 297 SER A O 1
ATOM 2382 N N . SER A 1 298 ? 20.095 -1.671 -9.194 1.00 91.88 298 SER A N 1
ATOM 2383 C CA . SER A 1 298 ? 18.925 -1.315 -8.385 1.00 91.88 298 SER A CA 1
ATOM 2384 C C . SER A 1 298 ? 17.660 -1.244 -9.253 1.00 91.88 298 SER A C 1
ATOM 2386 O O . SER A 1 298 ? 16.691 -1.948 -8.981 1.00 91.88 298 SER A O 1
ATOM 2388 N N . VAL A 1 299 ? 17.689 -0.489 -10.359 1.00 91.12 299 VAL A N 1
ATOM 2389 C CA . VAL A 1 299 ? 16.497 -0.124 -11.143 1.00 91.12 299 VAL A CA 1
ATOM 2390 C C . VAL A 1 299 ? 15.680 -1.341 -11.565 1.00 91.12 299 VAL A C 1
ATOM 2392 O O . VAL A 1 299 ? 14.462 -1.350 -11.413 1.00 91.12 299 VAL A O 1
ATOM 2395 N N . GLY A 1 300 ? 16.323 -2.397 -12.070 1.00 92.06 300 GLY A N 1
ATOM 2396 C CA . GLY A 1 300 ? 15.584 -3.596 -12.473 1.00 92.06 300 GLY A CA 1
ATOM 2397 C C . GLY A 1 300 ? 14.980 -4.367 -11.295 1.00 92.06 300 GLY A C 1
ATOM 2398 O O . GLY A 1 300 ? 13.865 -4.864 -11.417 1.00 92.06 300 GLY A O 1
ATOM 2399 N N . ILE A 1 301 ? 15.665 -4.428 -10.146 1.00 94.62 301 ILE A N 1
ATOM 2400 C CA . ILE A 1 301 ? 15.121 -5.055 -8.928 1.00 94.62 301 ILE A CA 1
ATOM 2401 C C . ILE A 1 301 ? 13.888 -4.272 -8.457 1.00 94.62 301 ILE A C 1
ATOM 2403 O O . ILE A 1 301 ? 12.848 -4.870 -8.183 1.00 94.62 301 ILE A O 1
ATOM 2407 N N . GLN A 1 302 ? 13.975 -2.940 -8.453 1.00 92.75 302 GLN A N 1
ATOM 2408 C CA . GLN A 1 302 ? 12.878 -2.051 -8.071 1.00 92.75 302 GLN A CA 1
ATOM 2409 C C . GLN A 1 302 ? 11.658 -2.199 -9.001 1.00 92.75 302 GLN A C 1
ATOM 2411 O O . GLN A 1 302 ? 10.521 -2.273 -8.535 1.00 92.75 302 GLN A O 1
ATOM 2416 N N . ILE A 1 303 ? 11.871 -2.308 -10.320 1.00 94.12 303 ILE A N 1
ATOM 2417 C CA . ILE A 1 303 ? 10.781 -2.531 -11.287 1.00 94.12 303 ILE A CA 1
ATOM 2418 C C . ILE A 1 303 ? 10.108 -3.887 -11.063 1.00 94.12 303 ILE A C 1
ATOM 2420 O O . ILE A 1 303 ? 8.882 -3.965 -11.126 1.00 94.12 303 ILE A O 1
ATOM 2424 N N . ILE A 1 304 ? 10.881 -4.941 -10.788 1.00 96.12 304 ILE A N 1
ATOM 2425 C CA . ILE A 1 304 ? 10.317 -6.261 -10.479 1.00 96.12 304 ILE A CA 1
ATOM 2426 C C . ILE A 1 304 ? 9.472 -6.196 -9.205 1.00 96.12 304 ILE A C 1
ATOM 2428 O O . ILE A 1 304 ? 8.402 -6.793 -9.181 1.00 96.12 304 ILE A O 1
ATOM 2432 N N . ALA A 1 305 ? 9.902 -5.453 -8.181 1.00 95.25 305 ALA A N 1
ATOM 2433 C CA . ALA A 1 305 ? 9.102 -5.257 -6.975 1.00 95.25 305 ALA A CA 1
ATOM 2434 C C . ALA A 1 305 ? 7.775 -4.535 -7.273 1.00 95.25 305 ALA A C 1
ATOM 2436 O O . ALA A 1 305 ? 6.730 -4.998 -6.835 1.00 95.25 305 ALA A O 1
ATOM 2437 N N . CYS A 1 306 ? 7.787 -3.500 -8.124 1.00 94.69 306 CYS A N 1
ATOM 2438 C CA . CYS A 1 306 ? 6.554 -2.849 -8.589 1.00 94.69 306 CYS A CA 1
ATOM 2439 C C . CYS A 1 306 ? 5.628 -3.836 -9.317 1.00 94.69 306 CYS A C 1
ATOM 2441 O O . CYS A 1 306 ? 4.426 -3.848 -9.093 1.00 94.69 306 CYS A O 1
ATOM 2443 N N . MET A 1 307 ? 6.178 -4.661 -10.212 1.00 96.88 307 MET A N 1
ATOM 2444 C CA . MET A 1 307 ? 5.398 -5.670 -10.937 1.00 96.88 307 MET A CA 1
ATOM 2445 C C . MET A 1 307 ? 4.854 -6.754 -10.004 1.00 96.88 307 MET A C 1
ATOM 2447 O O . MET A 1 307 ? 3.770 -7.269 -10.254 1.00 96.88 307 MET A O 1
ATOM 2451 N N . ALA A 1 308 ? 5.591 -7.099 -8.945 1.00 97.25 308 ALA A N 1
ATOM 2452 C CA . ALA A 1 308 ? 5.149 -8.051 -7.937 1.00 97.25 308 ALA A CA 1
ATOM 2453 C C . ALA A 1 308 ? 3.978 -7.514 -7.114 1.00 97.25 308 ALA A C 1
ATOM 2455 O O . ALA A 1 308 ? 3.045 -8.267 -6.857 1.00 97.25 308 ALA A O 1
ATOM 2456 N N . GLU A 1 309 ? 3.986 -6.223 -6.788 1.00 95.50 309 GLU A N 1
ATOM 2457 C CA . GLU A 1 309 ? 2.851 -5.561 -6.145 1.00 95.50 309 GLU A CA 1
ATOM 2458 C C . GLU A 1 309 ? 1.629 -5.492 -7.067 1.00 95.50 309 GLU A C 1
ATOM 2460 O O . GLU A 1 309 ? 0.528 -5.835 -6.646 1.00 95.50 309 GLU A O 1
ATOM 2465 N N . ILE A 1 310 ? 1.828 -5.160 -8.350 1.00 96.44 310 ILE A N 1
ATOM 2466 C CA . ILE A 1 310 ? 0.739 -5.189 -9.339 1.00 96.44 310 ILE A CA 1
ATOM 2467 C C . ILE A 1 310 ? 0.139 -6.591 -9.454 1.00 96.44 310 ILE A C 1
ATOM 2469 O O . ILE A 1 310 ? -1.077 -6.743 -9.452 1.00 96.44 310 ILE A O 1
ATOM 2473 N N . ALA A 1 311 ? 0.984 -7.619 -9.540 1.00 97.50 311 ALA A N 1
ATOM 2474 C CA . ALA A 1 311 ? 0.526 -9.000 -9.600 1.00 97.50 311 ALA A CA 1
ATOM 2475 C C . ALA A 1 311 ? -0.243 -9.399 -8.332 1.00 97.50 311 ALA A C 1
ATOM 2477 O O . ALA A 1 311 ? -1.299 -10.019 -8.423 1.00 97.50 311 ALA A O 1
ATOM 2478 N N . TRP A 1 312 ? 0.243 -8.989 -7.157 1.00 95.88 312 TRP A N 1
ATOM 2479 C CA . TRP A 1 312 ? -0.408 -9.283 -5.883 1.00 95.88 312 TRP A CA 1
ATOM 2480 C C . TRP A 1 312 ? -1.839 -8.739 -5.833 1.00 95.88 312 TRP A C 1
ATOM 2482 O O . TRP A 1 312 ? -2.753 -9.478 -5.484 1.00 95.88 312 TRP A O 1
ATOM 2492 N N . ASN A 1 313 ? -2.055 -7.497 -6.274 1.00 95.25 313 ASN A N 1
ATOM 2493 C CA . ASN A 1 313 ? -3.389 -6.883 -6.326 1.00 95.25 313 ASN A CA 1
ATOM 2494 C C . ASN A 1 313 ? -4.366 -7.599 -7.275 1.00 95.25 313 ASN A C 1
ATOM 2496 O O . ASN A 1 313 ? -5.576 -7.433 -7.149 1.00 95.25 313 ASN A O 1
ATOM 2500 N N . GLN A 1 314 ? -3.851 -8.389 -8.219 1.00 95.88 314 GLN A N 1
ATOM 2501 C CA . GLN A 1 314 ? -4.641 -9.201 -9.149 1.00 95.88 314 GLN A CA 1
ATOM 2502 C C . GLN A 1 314 ? -4.804 -10.658 -8.685 1.00 95.88 314 GLN A C 1
ATOM 2504 O O . GLN A 1 314 ? -5.404 -11.461 -9.393 1.00 95.88 314 GLN A O 1
ATOM 2509 N N . GLY A 1 315 ? -4.285 -11.018 -7.506 1.00 93.31 315 GLY A N 1
ATOM 2510 C CA . GLY A 1 315 ? -4.341 -12.385 -6.984 1.00 93.31 315 GLY A CA 1
ATOM 2511 C C . GLY A 1 315 ? -3.172 -13.285 -7.407 1.00 93.31 315 GLY A C 1
ATOM 2512 O O . GLY A 1 315 ? -3.213 -14.492 -7.176 1.00 93.31 315 GLY A O 1
ATOM 2513 N N . ASP A 1 316 ? -2.103 -12.733 -7.988 1.00 95.31 316 ASP A N 1
ATOM 2514 C CA . ASP A 1 316 ? -0.941 -13.494 -8.452 1.00 95.31 316 ASP A CA 1
ATOM 2515 C C . ASP A 1 316 ? 0.286 -13.333 -7.541 1.00 95.31 316 ASP A C 1
ATOM 2517 O O . ASP A 1 316 ? 0.816 -12.242 -7.314 1.00 95.31 316 ASP A O 1
ATOM 2521 N N . ASN A 1 317 ? 0.848 -14.455 -7.083 1.00 95.25 317 ASN A N 1
ATOM 2522 C CA . ASN A 1 317 ? 2.036 -14.446 -6.227 1.00 95.25 317 ASN A CA 1
ATOM 2523 C C . ASN A 1 317 ? 3.355 -14.413 -7.020 1.00 95.25 317 ASN A C 1
ATOM 2525 O O . ASN A 1 317 ? 4.063 -15.418 -7.160 1.00 95.25 317 ASN A O 1
ATOM 2529 N N . LEU A 1 318 ? 3.722 -13.231 -7.510 1.00 97.38 318 LEU A N 1
ATOM 2530 C CA . LEU A 1 318 ? 5.025 -13.006 -8.139 1.00 97.38 318 LEU A CA 1
ATOM 2531 C C . LEU A 1 318 ? 6.160 -12.797 -7.118 1.00 97.38 318 LEU A C 1
ATOM 2533 O O . LEU A 1 318 ? 7.301 -13.167 -7.400 1.00 97.38 318 LEU A O 1
ATOM 2537 N N . TYR A 1 319 ? 5.865 -12.274 -5.923 1.00 97.62 319 TYR A N 1
ATOM 2538 C CA . TYR A 1 319 ? 6.846 -12.120 -4.839 1.00 97.62 319 TYR A CA 1
ATOM 2539 C C . TYR A 1 319 ? 7.494 -13.457 -4.441 1.00 97.62 319 TYR A C 1
ATOM 2541 O O . TYR A 1 319 ? 8.719 -13.557 -4.334 1.00 97.62 319 TYR A O 1
ATOM 2549 N N . GLY A 1 320 ? 6.680 -14.507 -4.300 1.00 96.88 320 GLY A N 1
ATOM 2550 C CA . GLY A 1 320 ? 7.112 -15.856 -3.931 1.00 96.88 320 GLY A CA 1
ATOM 2551 C C . GLY A 1 320 ? 7.879 -16.615 -5.017 1.00 96.88 320 GLY A C 1
ATOM 2552 O O . GLY A 1 320 ? 8.425 -17.693 -4.758 1.00 96.88 320 GLY A O 1
ATOM 2553 N N . HIS A 1 321 ? 7.937 -16.083 -6.241 1.00 97.81 321 HIS A N 1
ATOM 2554 C CA . HIS A 1 321 ? 8.514 -16.781 -7.382 1.00 97.81 321 HIS A CA 1
ATOM 2555 C C . HIS A 1 321 ? 9.997 -17.140 -7.159 1.00 97.81 321 HIS A C 1
ATOM 2557 O O . HIS A 1 321 ? 10.797 -16.347 -6.653 1.00 97.81 321 HIS A O 1
ATOM 2563 N N . LEU A 1 322 ? 10.375 -18.360 -7.569 1.00 97.62 322 LEU A N 1
ATOM 2564 C CA . LEU A 1 322 ? 11.740 -18.905 -7.465 1.00 97.62 322 LEU A CA 1
ATOM 2565 C C . LEU A 1 322 ? 12.331 -18.851 -6.043 1.00 97.62 322 LEU A C 1
ATOM 2567 O O . LEU A 1 322 ? 13.523 -18.559 -5.883 1.00 97.62 322 LEU A O 1
ATOM 2571 N N . ASP A 1 323 ? 11.509 -19.185 -5.041 1.00 96.00 323 ASP A N 1
ATOM 2572 C CA . ASP A 1 323 ? 11.881 -19.190 -3.620 1.00 96.00 323 ASP A CA 1
ATOM 2573 C C . ASP A 1 323 ? 12.334 -17.792 -3.167 1.00 96.00 323 ASP A C 1
ATOM 2575 O O . ASP A 1 323 ? 13.508 -17.566 -2.844 1.00 96.00 323 ASP A O 1
ATOM 2579 N N . ASN A 1 324 ? 11.390 -16.843 -3.247 1.00 97.50 324 ASN A N 1
ATOM 2580 C CA . ASN A 1 324 ? 11.570 -15.422 -2.933 1.00 97.50 324 ASN A CA 1
ATOM 2581 C C . ASN A 1 324 ? 12.799 -14.822 -3.640 1.00 97.50 324 ASN A C 1
ATOM 2583 O O . ASN A 1 324 ? 13.640 -14.158 -3.024 1.00 97.50 324 ASN A O 1
ATOM 2587 N N . ARG A 1 325 ? 12.956 -15.089 -4.948 1.00 98.19 325 ARG A N 1
ATOM 2588 C CA . ARG A 1 325 ? 14.138 -14.650 -5.712 1.00 98.19 325 ARG A CA 1
ATOM 2589 C C . ARG A 1 325 ? 14.313 -13.139 -5.681 1.00 98.19 325 ARG A C 1
ATOM 2591 O O . ARG A 1 325 ? 15.448 -12.672 -5.607 1.00 98.19 325 ARG A O 1
ATOM 2598 N N . LEU A 1 326 ? 13.205 -12.402 -5.712 1.00 98.25 326 LEU A N 1
ATOM 2599 C CA . LEU A 1 326 ? 13.211 -10.955 -5.571 1.00 98.25 326 LEU A CA 1
ATOM 2600 C C . LEU A 1 326 ? 13.854 -10.536 -4.238 1.00 98.25 326 LEU A C 1
ATOM 2602 O O . LEU A 1 326 ? 14.806 -9.764 -4.269 1.00 98.25 326 LEU A O 1
ATOM 2606 N N . LEU A 1 327 ? 13.436 -11.108 -3.100 1.00 98.31 327 LEU A N 1
ATOM 2607 C CA . LEU A 1 327 ? 14.031 -10.806 -1.790 1.00 98.31 327 LEU A CA 1
ATOM 2608 C C . LEU A 1 327 ? 15.538 -11.088 -1.750 1.00 98.31 327 LEU A C 1
ATOM 2610 O O . LEU A 1 327 ? 16.305 -10.258 -1.274 1.00 98.31 327 LEU A O 1
ATOM 2614 N N . LYS A 1 328 ? 15.991 -12.215 -2.318 1.00 98.19 328 LYS A N 1
ATOM 2615 C CA . LYS A 1 328 ? 17.433 -12.520 -2.422 1.00 98.19 328 LYS A CA 1
ATOM 2616 C C . LYS A 1 328 ? 18.188 -11.440 -3.202 1.00 98.19 328 LYS A C 1
ATOM 2618 O O . LYS A 1 328 ? 19.306 -11.091 -2.832 1.00 98.19 328 LYS A O 1
ATOM 2623 N N . GLY A 1 329 ? 17.582 -10.922 -4.272 1.00 98.00 329 GLY A N 1
ATOM 2624 C CA . GLY A 1 329 ? 18.121 -9.813 -5.059 1.00 98.00 329 GLY A CA 1
ATOM 2625 C C . GLY A 1 329 ? 18.260 -8.521 -4.265 1.00 98.00 329 GLY A C 1
ATOM 2626 O O . GLY A 1 329 ? 19.307 -7.875 -4.298 1.00 98.00 329 GLY A O 1
ATOM 2627 N N . ILE A 1 330 ? 17.211 -8.184 -3.521 1.00 97.75 330 ILE A N 1
ATOM 2628 C CA . ILE A 1 330 ? 17.139 -6.998 -2.668 1.00 97.75 330 ILE A CA 1
ATOM 2629 C C . ILE A 1 330 ? 18.197 -7.067 -1.562 1.00 97.75 330 ILE A C 1
ATOM 2631 O O . ILE A 1 330 ? 18.995 -6.143 -1.412 1.00 97.75 330 ILE A O 1
ATOM 2635 N N . GLU A 1 331 ? 18.285 -8.195 -0.857 1.00 97.81 331 GLU A N 1
ATOM 2636 C CA . GLU A 1 331 ? 19.264 -8.391 0.215 1.00 97.81 331 GLU A CA 1
ATOM 2637 C C . GLU A 1 331 ? 20.707 -8.372 -0.299 1.00 97.81 331 GLU A C 1
ATOM 2639 O O . GLU A 1 331 ? 21.580 -7.791 0.343 1.00 97.81 331 GLU A O 1
ATOM 2644 N N . PHE A 1 332 ? 20.979 -8.954 -1.474 1.00 98.06 332 PHE A N 1
ATOM 2645 C CA . PHE A 1 332 ? 22.303 -8.866 -2.099 1.00 98.06 332 PHE A CA 1
ATOM 2646 C C . PHE A 1 332 ? 22.670 -7.407 -2.402 1.00 98.06 332 PHE A C 1
ATOM 2648 O O . PHE A 1 332 ? 23.789 -6.973 -2.112 1.00 98.06 332 PHE A O 1
ATOM 2655 N N . PHE A 1 333 ? 21.732 -6.650 -2.980 1.00 97.31 333 PHE A N 1
ATOM 2656 C CA . PHE A 1 333 ? 21.928 -5.242 -3.307 1.00 97.31 333 PHE A CA 1
ATOM 2657 C C . PHE A 1 333 ? 22.217 -4.415 -2.051 1.00 97.31 333 PHE A C 1
ATOM 2659 O O . PHE A 1 333 ? 23.242 -3.727 -2.007 1.00 97.31 333 PHE A O 1
ATOM 2666 N N . PHE A 1 334 ? 21.372 -4.508 -1.021 1.00 97.06 334 PHE A N 1
ATOM 2667 C CA . PHE A 1 334 ? 21.558 -3.716 0.192 1.00 97.06 334 PHE A CA 1
ATOM 2668 C C . PHE A 1 334 ? 22.814 -4.115 0.948 1.00 97.06 334 PHE A C 1
ATOM 2670 O O . PHE A 1 334 ? 23.592 -3.235 1.305 1.00 97.06 334 PHE A O 1
ATOM 2677 N N . ARG A 1 335 ? 23.104 -5.412 1.094 1.00 96.44 335 ARG A N 1
ATOM 2678 C CA . ARG A 1 335 ? 24.329 -5.871 1.761 1.00 96.44 335 ARG A CA 1
ATOM 2679 C C . ARG A 1 335 ? 25.594 -5.258 1.169 1.00 96.44 335 ARG A C 1
ATOM 2681 O O . ARG A 1 335 ? 26.526 -4.946 1.904 1.00 96.44 335 ARG A O 1
ATOM 2688 N N . TYR A 1 336 ? 25.638 -5.083 -0.151 1.00 97.56 336 TYR A N 1
ATOM 2689 C CA . TYR A 1 336 ? 26.764 -4.425 -0.803 1.00 97.56 336 TYR A CA 1
ATOM 2690 C C . TYR A 1 336 ? 26.745 -2.902 -0.626 1.00 97.56 336 TYR A C 1
ATOM 2692 O O . TYR A 1 336 ? 27.789 -2.300 -0.364 1.00 97.56 336 TYR A O 1
ATOM 2700 N N . ASN A 1 337 ? 25.583 -2.270 -0.788 1.00 97.06 337 ASN A N 1
ATOM 2701 C CA . ASN A 1 337 ? 25.481 -0.818 -0.922 1.00 97.06 337 ASN A CA 1
ATOM 2702 C C . ASN A 1 337 ? 25.409 -0.059 0.410 1.00 97.06 337 ASN A C 1
ATOM 2704 O O . ASN A 1 337 ? 25.918 1.056 0.469 1.00 97.06 337 ASN A O 1
ATOM 2708 N N . VAL A 1 338 ? 24.873 -0.647 1.486 1.00 96.19 338 VAL A N 1
ATOM 2709 C CA . VAL A 1 338 ? 24.848 0.022 2.805 1.00 96.19 338 VAL A CA 1
ATOM 2710 C C . VAL A 1 338 ? 26.229 0.084 3.466 1.00 96.19 338 VAL A C 1
ATOM 2712 O O . VAL A 1 338 ? 26.450 0.887 4.360 1.00 96.19 338 VAL A O 1
ATOM 2715 N N . GLY A 1 339 ? 27.180 -0.740 3.010 1.00 93.56 339 GLY A N 1
ATOM 2716 C CA . GLY A 1 339 ? 28.588 -0.682 3.418 1.00 93.56 339 GLY A CA 1
ATOM 2717 C C . GLY A 1 339 ? 29.437 0.306 2.607 1.00 93.56 339 GLY A C 1
ATOM 2718 O O . GLY A 1 339 ? 30.658 0.187 2.613 1.00 93.56 339 GLY A O 1
ATOM 2719 N N . ALA A 1 340 ? 28.823 1.212 1.836 1.00 93.75 340 ALA A N 1
ATOM 2720 C CA . ALA A 1 340 ? 29.545 2.244 1.093 1.00 93.75 340 ALA A CA 1
ATOM 2721 C C . ALA A 1 340 ? 30.213 3.259 2.037 1.00 93.75 340 ALA A C 1
ATOM 2723 O O . ALA A 1 340 ? 29.671 3.569 3.095 1.00 93.75 340 ALA A O 1
ATOM 2724 N N . ASP A 1 341 ? 31.340 3.843 1.616 1.00 91.94 341 ASP A N 1
ATOM 2725 C CA . ASP A 1 341 ? 32.120 4.793 2.430 1.00 91.94 341 ASP A CA 1
ATOM 2726 C C . ASP A 1 341 ? 31.286 5.982 2.932 1.00 91.94 341 ASP A C 1
ATOM 2728 O O . ASP A 1 341 ? 31.473 6.441 4.054 1.00 91.94 341 ASP A O 1
ATOM 2732 N N . GLN A 1 342 ? 30.323 6.454 2.134 1.00 91.62 342 GLN A N 1
ATOM 2733 C CA . GLN A 1 342 ? 29.419 7.546 2.517 1.00 91.62 342 GLN A CA 1
ATOM 2734 C C . GLN A 1 342 ? 28.467 7.202 3.679 1.00 91.62 342 GLN A C 1
ATOM 2736 O O . GLN A 1 342 ? 27.852 8.101 4.241 1.00 91.62 342 GLN A O 1
ATOM 2741 N N . PHE A 1 343 ? 28.353 5.922 4.041 1.00 93.44 343 PHE A N 1
ATOM 2742 C CA . PHE A 1 343 ? 27.544 5.414 5.151 1.00 93.44 343 PHE A CA 1
ATOM 2743 C C . PHE A 1 343 ? 28.410 4.781 6.253 1.00 93.44 343 PHE A C 1
ATOM 2745 O O . PHE A 1 343 ? 27.910 4.021 7.081 1.00 93.44 343 PHE A O 1
ATOM 2752 N N . SER A 1 344 ? 29.712 5.095 6.303 1.00 90.62 344 SER A N 1
ATOM 2753 C CA . SER A 1 344 ? 30.634 4.519 7.292 1.00 90.62 344 SER A CA 1
ATOM 2754 C C . SER A 1 344 ? 30.210 4.755 8.745 1.00 90.62 344 SER A C 1
ATOM 2756 O O . SER A 1 344 ? 30.516 3.938 9.614 1.00 90.62 344 SER A O 1
ATOM 2758 N N . ASP A 1 345 ? 29.491 5.849 9.004 1.00 91.88 345 ASP A N 1
ATOM 2759 C CA . ASP A 1 345 ? 29.032 6.237 10.342 1.00 91.88 345 ASP A CA 1
ATOM 2760 C C . ASP A 1 345 ? 27.975 5.273 10.916 1.00 91.88 345 ASP A C 1
ATOM 2762 O O . ASP A 1 345 ? 27.864 5.152 12.135 1.00 91.88 345 ASP A O 1
ATOM 2766 N N . TYR A 1 346 ? 27.284 4.504 10.065 1.00 90.75 346 TYR A N 1
ATOM 2767 C CA . TYR A 1 346 ? 26.324 3.465 10.469 1.00 90.75 346 TYR A CA 1
ATOM 2768 C C . TYR A 1 346 ? 27.002 2.154 10.907 1.00 90.75 346 TYR A C 1
ATOM 2770 O O . TYR A 1 346 ? 26.353 1.223 11.385 1.00 90.75 346 TYR A O 1
ATOM 2778 N N . GLY A 1 347 ? 28.327 2.041 10.745 1.00 90.12 347 GLY A N 1
ATOM 2779 C CA . GLY A 1 347 ? 29.111 0.911 11.252 1.00 90.12 347 GLY A CA 1
ATOM 2780 C C . GLY A 1 347 ? 28.777 -0.447 10.624 1.00 90.12 347 GLY A C 1
ATOM 2781 O O . GLY A 1 347 ? 29.131 -1.489 11.184 1.00 90.12 347 GLY A O 1
ATOM 2782 N N . HIS A 1 348 ? 28.093 -0.471 9.478 1.00 92.69 348 HIS A N 1
ATOM 2783 C CA . HIS A 1 348 ? 27.815 -1.706 8.754 1.00 92.69 348 HIS A CA 1
ATOM 2784 C C . HIS A 1 348 ? 29.109 -2.301 8.173 1.00 92.69 348 HIS A C 1
ATOM 2786 O O . HIS A 1 348 ? 29.976 -1.564 7.701 1.00 92.69 348 HIS A O 1
ATOM 2792 N N . PRO A 1 349 ? 29.283 -3.635 8.201 1.00 88.56 349 PRO A N 1
ATOM 2793 C CA . PRO A 1 349 ? 30.516 -4.249 7.730 1.00 88.56 349 PRO A CA 1
ATOM 2794 C C . PRO A 1 349 ? 30.646 -4.116 6.209 1.00 88.56 349 PRO A C 1
ATOM 2796 O O . PRO A 1 349 ? 29.706 -4.416 5.472 1.00 88.56 349 PRO A O 1
ATOM 2799 N N . ASP A 1 350 ? 31.836 -3.739 5.737 1.00 90.38 350 ASP A N 1
ATOM 2800 C CA . ASP A 1 350 ? 32.137 -3.739 4.305 1.00 90.38 350 ASP A CA 1
ATOM 2801 C C . ASP A 1 350 ? 32.141 -5.178 3.766 1.00 90.38 350 ASP A C 1
ATOM 2803 O O . ASP A 1 350 ? 32.863 -6.056 4.254 1.00 90.38 350 ASP A O 1
ATOM 2807 N N . TRP A 1 351 ? 31.315 -5.427 2.752 1.00 95.25 351 TRP A N 1
ATOM 2808 C CA . TRP A 1 351 ? 31.190 -6.721 2.097 1.00 95.25 351 TRP A CA 1
ATOM 2809 C C . TRP A 1 351 ? 31.582 -6.610 0.626 1.00 95.25 351 TRP A C 1
ATOM 2811 O O . TRP A 1 351 ? 30.904 -5.958 -0.160 1.00 95.25 351 TRP A O 1
ATOM 2821 N N . ASN A 1 352 ? 32.667 -7.288 0.244 1.00 93.62 352 ASN A N 1
ATOM 2822 C CA . ASN A 1 352 ? 33.196 -7.295 -1.120 1.00 93.62 352 ASN A CA 1
ATOM 2823 C C . ASN A 1 352 ? 33.115 -8.711 -1.714 1.00 93.62 352 ASN A C 1
ATOM 2825 O O . ASN A 1 352 ? 34.089 -9.465 -1.608 1.00 93.62 352 ASN A O 1
ATOM 2829 N N . PRO A 1 353 ? 31.981 -9.103 -2.324 1.00 96.69 353 PRO A N 1
ATOM 2830 C CA . PRO A 1 353 ? 31.814 -10.447 -2.864 1.00 96.69 353 PRO A CA 1
ATOM 2831 C C . PRO A 1 353 ? 32.781 -10.699 -4.025 1.00 96.69 353 PRO A C 1
ATOM 2833 O O . PRO A 1 353 ? 32.985 -9.847 -4.896 1.00 96.69 353 PRO A O 1
ATOM 2836 N N . THR A 1 354 ? 33.369 -11.896 -4.066 1.00 97.25 354 THR A N 1
ATOM 2837 C CA . THR A 1 354 ? 34.326 -12.283 -5.111 1.00 97.25 354 THR A CA 1
ATOM 2838 C C . THR A 1 354 ? 33.982 -13.632 -5.724 1.00 97.25 354 THR A C 1
ATOM 2840 O O . THR A 1 354 ? 33.310 -14.463 -5.115 1.00 97.25 354 THR A O 1
ATOM 2843 N N . VAL A 1 355 ? 34.503 -13.880 -6.927 1.00 97.19 355 VAL A N 1
ATOM 2844 C CA . VAL A 1 355 ? 34.413 -15.199 -7.571 1.00 97.19 355 VAL A CA 1
ATOM 2845 C C . VAL A 1 355 ? 35.144 -16.257 -6.742 1.00 97.19 355 VAL A C 1
ATOM 2847 O O . VAL A 1 355 ? 34.666 -17.376 -6.598 1.00 97.19 355 VAL A O 1
ATOM 2850 N N . ALA A 1 356 ? 36.283 -15.895 -6.142 1.00 97.19 356 ALA A N 1
ATOM 2851 C CA . ALA A 1 356 ? 37.085 -16.806 -5.330 1.00 97.19 356 ALA A CA 1
ATOM 2852 C C . ALA A 1 356 ? 36.389 -17.219 -4.021 1.00 97.19 356 ALA A C 1
ATOM 2854 O O . ALA A 1 356 ? 36.557 -18.358 -3.591 1.00 97.19 356 ALA A O 1
ATOM 2855 N N . SER A 1 357 ? 35.606 -16.325 -3.401 1.00 96.12 357 SER A N 1
ATOM 2856 C CA . SER A 1 357 ? 34.788 -16.655 -2.223 1.00 96.12 357 SER A CA 1
ATOM 2857 C C . SER A 1 357 ? 33.520 -17.439 -2.576 1.00 96.12 357 SER A C 1
ATOM 2859 O O . SER A 1 357 ? 32.899 -18.016 -1.688 1.00 96.12 357 SER A O 1
ATOM 2861 N N . GLY A 1 358 ? 33.139 -17.483 -3.858 1.00 95.88 358 GLY A N 1
ATOM 2862 C CA . GLY A 1 358 ? 31.884 -18.073 -4.329 1.00 95.88 358 GLY A CA 1
ATOM 2863 C C . GLY A 1 358 ? 30.658 -17.183 -4.100 1.00 95.88 358 GLY A C 1
ATOM 2864 O O . GLY A 1 358 ? 29.550 -17.574 -4.451 1.00 95.88 358 GLY A O 1
ATOM 2865 N N . GLU A 1 359 ? 30.841 -15.989 -3.533 1.00 96.81 359 GLU A N 1
ATOM 2866 C CA . GLU A 1 359 ? 29.754 -15.043 -3.262 1.00 96.81 359 GLU A CA 1
ATOM 2867 C C . GLU A 1 359 ? 29.366 -14.237 -4.506 1.00 96.81 359 GLU A C 1
ATOM 2869 O O . GLU A 1 359 ? 28.212 -13.835 -4.630 1.00 96.81 359 GLU A O 1
ATOM 2874 N N . PHE A 1 360 ? 30.304 -14.030 -5.440 1.00 98.44 360 PHE A N 1
ATOM 2875 C CA . PHE A 1 360 ? 30.034 -13.443 -6.752 1.00 98.44 360 PHE A CA 1
ATOM 2876 C C . PHE A 1 360 ? 30.083 -14.518 -7.841 1.00 98.44 360 PHE A C 1
ATOM 2878 O O . PHE A 1 360 ? 31.043 -15.279 -7.949 1.00 98.44 360 PHE A O 1
ATOM 2885 N N . ILE A 1 361 ? 29.069 -14.549 -8.695 1.00 98.06 361 ILE A N 1
ATOM 2886 C CA . ILE A 1 361 ? 28.962 -15.453 -9.833 1.00 98.06 361 ILE A CA 1
ATOM 2887 C C . ILE A 1 361 ? 29.528 -14.759 -11.076 1.00 98.06 361 ILE A C 1
ATOM 2889 O O . ILE A 1 361 ? 28.927 -13.826 -11.618 1.00 98.06 361 ILE A O 1
ATOM 2893 N N . GLU A 1 362 ? 30.654 -15.271 -11.579 1.00 97.56 362 GLU A N 1
ATOM 2894 C CA . GLU A 1 362 ? 31.113 -14.958 -12.934 1.00 97.56 362 GLU A CA 1
ATOM 2895 C C . GLU A 1 362 ? 30.219 -15.684 -13.946 1.00 97.56 362 GLU A C 1
ATOM 2897 O O . GLU A 1 362 ? 30.183 -16.915 -14.008 1.00 97.56 362 GLU A O 1
ATOM 2902 N N . ARG A 1 363 ? 29.451 -14.925 -14.731 1.00 95.31 363 ARG A N 1
ATOM 2903 C CA . ARG A 1 363 ? 28.473 -15.497 -15.663 1.00 95.31 363 ARG A CA 1
ATOM 2904 C C . ARG A 1 363 ? 28.328 -14.648 -16.906 1.00 95.31 363 ARG A C 1
ATOM 2906 O O . ARG A 1 363 ? 28.206 -13.424 -16.843 1.00 95.31 363 ARG A O 1
ATOM 2913 N N . ARG A 1 364 ? 28.294 -15.342 -18.044 1.00 93.12 364 ARG A N 1
ATOM 2914 C CA . ARG A 1 364 ? 27.787 -14.780 -19.288 1.00 93.12 364 ARG A CA 1
ATOM 2915 C C . ARG A 1 364 ? 26.262 -14.806 -19.242 1.00 93.12 364 ARG A C 1
ATOM 2917 O O . ARG A 1 364 ? 25.684 -15.867 -19.014 1.00 93.12 364 ARG A O 1
ATOM 2924 N N . ASP A 1 365 ? 25.651 -13.644 -19.413 1.00 92.75 365 ASP A N 1
ATOM 2925 C CA . ASP A 1 365 ? 24.205 -13.443 -19.354 1.00 92.75 365 ASP A CA 1
ATOM 2926 C C . ASP A 1 365 ? 23.446 -14.310 -20.374 1.00 92.75 365 ASP A C 1
ATOM 2928 O O . ASP A 1 365 ? 24.022 -14.883 -21.307 1.00 92.75 365 ASP A O 1
ATOM 2932 N N . ARG A 1 366 ? 22.118 -14.381 -20.230 1.00 92.00 366 ARG A N 1
ATOM 2933 C CA . ARG A 1 366 ? 21.269 -15.230 -21.076 1.00 92.00 366 ARG A CA 1
ATOM 2934 C C . ARG A 1 366 ? 21.377 -14.875 -22.556 1.00 92.00 366 ARG A C 1
ATOM 2936 O O . ARG A 1 366 ? 21.254 -15.753 -23.417 1.00 92.00 366 ARG A O 1
ATOM 2943 N N . THR A 1 367 ? 21.611 -13.603 -22.870 1.00 88.88 367 THR A N 1
ATOM 2944 C CA . THR A 1 367 ? 21.763 -13.168 -24.259 1.00 88.88 367 THR A CA 1
ATOM 2945 C C . THR A 1 367 ? 23.131 -13.498 -24.836 1.00 88.88 367 THR A C 1
ATOM 2947 O O . THR A 1 367 ? 23.241 -13.598 -26.051 1.00 88.88 367 THR A O 1
ATOM 2950 N N . GLY A 1 368 ? 24.154 -13.713 -24.005 1.00 88.12 368 GLY A N 1
ATOM 2951 C CA . GLY A 1 368 ? 25.541 -13.905 -24.423 1.00 88.12 368 GLY A CA 1
ATOM 2952 C C . GLY A 1 368 ? 26.340 -12.603 -24.556 1.00 88.12 368 GLY A C 1
ATOM 2953 O O . GLY A 1 368 ? 27.543 -12.645 -24.843 1.00 88.12 368 GLY A O 1
ATOM 2954 N N . ARG A 1 369 ? 25.683 -11.455 -24.371 1.00 86.81 369 ARG A N 1
ATOM 2955 C CA . ARG A 1 369 ? 26.196 -10.115 -24.638 1.00 86.81 369 ARG A CA 1
ATOM 2956 C C . ARG A 1 369 ? 27.162 -9.621 -23.567 1.00 86.81 369 ARG A C 1
ATOM 2958 O O . ARG A 1 369 ? 28.105 -8.906 -23.910 1.00 86.81 369 ARG A O 1
ATOM 2965 N N . PHE A 1 370 ? 26.958 -10.025 -22.319 1.00 89.62 370 PHE A N 1
ATOM 2966 C CA . PHE A 1 370 ? 27.656 -9.493 -21.156 1.00 89.62 370 PHE A CA 1
ATOM 2967 C C . PHE A 1 370 ? 28.261 -10.627 -20.338 1.00 89.62 370 PHE A C 1
ATOM 2969 O O . PHE A 1 370 ? 27.586 -11.605 -20.033 1.00 89.62 370 PHE A O 1
ATOM 2976 N N . LEU A 1 371 ? 29.532 -10.502 -19.971 1.00 93.94 371 LEU A N 1
ATOM 2977 C CA . LEU A 1 371 ? 30.166 -11.368 -18.980 1.00 93.94 371 LEU A CA 1
ATOM 2978 C C . LEU A 1 371 ? 30.455 -10.532 -17.734 1.00 93.94 371 LEU A C 1
ATOM 2980 O O . LEU A 1 371 ? 31.296 -9.632 -17.775 1.00 93.94 371 LEU A O 1
ATOM 2984 N N . ALA A 1 372 ? 29.744 -10.837 -16.651 1.00 96.62 372 ALA A N 1
ATOM 2985 C CA . ALA A 1 372 ? 29.990 -10.279 -15.328 1.00 96.62 372 ALA A CA 1
ATOM 2986 C C . ALA A 1 372 ? 31.209 -10.976 -14.717 1.00 96.62 372 ALA A C 1
ATOM 2988 O O . ALA A 1 372 ? 31.184 -12.196 -14.599 1.00 96.62 372 ALA A O 1
ATOM 2989 N N . LYS A 1 373 ? 32.253 -10.226 -14.347 1.00 97.12 373 LYS A N 1
ATOM 2990 C CA . LYS A 1 373 ? 33.530 -10.755 -13.822 1.00 97.12 373 LYS A CA 1
ATOM 2991 C C . LYS A 1 373 ? 33.744 -10.424 -12.347 1.00 97.12 373 LYS A C 1
ATOM 2993 O O . LYS A 1 373 ? 34.310 -11.226 -11.611 1.00 97.12 373 LYS A O 1
ATOM 2998 N N . LYS A 1 374 ? 33.292 -9.244 -11.914 1.00 97.00 374 LYS A N 1
ATOM 2999 C CA . LYS A 1 374 ? 33.413 -8.751 -10.536 1.00 97.00 374 LYS A CA 1
ATOM 3000 C C . LYS A 1 374 ? 32.317 -7.722 -10.254 1.00 97.00 374 LYS A C 1
ATOM 3002 O O . LYS A 1 374 ? 31.875 -7.048 -11.183 1.00 97.00 374 LYS A O 1
ATOM 3007 N N . ILE A 1 375 ? 31.906 -7.585 -8.993 1.00 97.12 375 ILE A N 1
ATOM 3008 C CA . ILE A 1 375 ? 30.998 -6.514 -8.567 1.00 97.12 375 ILE A CA 1
ATOM 3009 C C . ILE A 1 375 ? 31.645 -5.145 -8.796 1.00 97.12 375 ILE A C 1
ATOM 3011 O O . ILE A 1 375 ? 32.839 -4.978 -8.533 1.00 97.12 375 ILE A O 1
ATOM 3015 N N . ASN A 1 376 ? 30.876 -4.191 -9.318 1.00 97.06 376 ASN A N 1
ATOM 3016 C CA . ASN A 1 376 ? 31.399 -2.897 -9.736 1.00 97.06 376 ASN A CA 1
ATOM 3017 C C . ASN A 1 376 ? 30.929 -1.766 -8.813 1.00 97.06 376 ASN A C 1
ATOM 3019 O O . ASN A 1 376 ? 29.723 -1.505 -8.771 1.00 97.06 376 ASN A O 1
ATOM 3023 N N . PRO A 1 377 ? 31.840 -1.072 -8.107 1.00 96.50 377 PRO A N 1
ATOM 3024 C CA . PRO A 1 377 ? 31.487 0.129 -7.361 1.00 96.50 377 PRO A CA 1
ATOM 3025 C C . PRO A 1 377 ? 31.338 1.358 -8.267 1.00 96.50 377 PRO A C 1
ATOM 3027 O O . PRO A 1 377 ? 30.754 2.346 -7.835 1.00 96.50 377 PRO A O 1
ATOM 3030 N N . HIS A 1 378 ? 31.825 1.314 -9.509 1.00 95.88 378 HIS A N 1
ATOM 3031 C CA . HIS A 1 378 ? 31.870 2.448 -10.430 1.00 95.88 378 HIS A CA 1
ATOM 3032 C C . HIS A 1 378 ? 30.851 2.328 -11.568 1.00 95.88 378 HIS A C 1
ATOM 3034 O O . HIS A 1 378 ? 30.295 1.261 -11.823 1.00 95.88 378 HIS A O 1
ATOM 3040 N N . VAL A 1 379 ? 30.656 3.419 -12.310 1.00 93.88 379 VAL A N 1
ATOM 3041 C CA . VAL A 1 379 ? 29.804 3.448 -13.502 1.00 93.88 379 VAL A CA 1
ATOM 3042 C C . VAL A 1 379 ? 30.506 2.771 -14.687 1.00 93.88 379 VAL A C 1
ATOM 3044 O O . VAL A 1 379 ? 31.364 3.357 -15.350 1.00 93.88 379 VAL A O 1
ATOM 3047 N N . VAL A 1 380 ? 30.102 1.541 -15.017 1.00 90.69 380 VAL A N 1
ATOM 3048 C CA . VAL A 1 380 ? 30.600 0.763 -16.167 1.00 90.69 380 VAL A CA 1
ATOM 3049 C C . VAL A 1 380 ? 32.125 0.568 -16.118 1.00 90.69 380 VAL A C 1
ATOM 3051 O O . VAL A 1 380 ? 32.619 -0.240 -15.345 1.00 90.69 380 VAL A O 1
ATOM 3054 N N . CYS A 1 381 ? 32.905 1.280 -16.932 1.00 92.75 381 CYS A N 1
ATOM 3055 C CA . CYS A 1 381 ? 34.370 1.199 -16.934 1.00 92.75 381 CYS A CA 1
ATOM 3056 C C . CYS A 1 381 ? 35.019 2.554 -16.594 1.00 92.75 381 CYS A C 1
ATOM 3058 O O . CYS A 1 381 ? 36.203 2.756 -16.871 1.00 92.75 381 CYS A O 1
ATOM 3060 N N . ASP A 1 382 ? 34.243 3.487 -16.033 1.00 94.38 382 ASP A N 1
ATOM 3061 C CA . ASP A 1 382 ? 34.699 4.805 -15.600 1.00 94.38 382 ASP A CA 1
ATOM 3062 C C . ASP A 1 382 ? 35.028 4.804 -14.102 1.00 94.38 382 ASP A C 1
ATOM 3064 O O . ASP A 1 382 ? 34.173 5.046 -13.256 1.00 94.38 382 ASP A O 1
ATOM 3068 N N . TYR A 1 383 ? 36.302 4.575 -13.786 1.00 94.81 383 TYR A N 1
ATOM 3069 C CA . TYR A 1 383 ? 36.844 4.527 -12.422 1.00 94.81 383 TYR A CA 1
ATOM 3070 C C . TYR A 1 383 ? 36.831 5.875 -11.680 1.00 94.81 383 TYR A C 1
ATOM 3072 O O . TYR A 1 383 ? 37.313 5.954 -10.554 1.00 94.81 383 TYR A O 1
ATOM 3080 N N . THR A 1 384 ? 36.355 6.951 -12.313 1.00 95.19 384 THR A N 1
ATOM 3081 C CA . THR A 1 384 ? 36.237 8.274 -11.678 1.00 95.19 384 THR A CA 1
ATOM 3082 C C . THR A 1 384 ? 34.834 8.567 -11.160 1.00 95.19 384 THR A C 1
ATOM 3084 O O . THR A 1 384 ? 34.625 9.585 -10.503 1.00 95.19 384 THR A O 1
ATOM 3087 N N . ARG A 1 385 ? 33.868 7.695 -11.469 1.00 94.25 385 ARG A N 1
ATOM 3088 C CA . ARG A 1 385 ? 32.461 7.859 -11.115 1.00 94.25 385 ARG A CA 1
ATOM 3089 C C . ARG A 1 385 ? 32.003 6.686 -10.267 1.00 94.25 385 ARG A C 1
ATOM 3091 O O . ARG A 1 385 ? 31.697 5.623 -10.805 1.00 94.25 385 ARG A O 1
ATOM 3098 N N . ASP A 1 386 ? 31.945 6.895 -8.962 1.00 93.75 386 ASP A N 1
ATOM 3099 C CA . ASP A 1 386 ? 31.375 5.928 -8.028 1.00 93.75 386 ASP A CA 1
ATOM 3100 C C . ASP A 1 386 ? 29.856 5.858 -8.188 1.00 93.75 386 ASP A C 1
ATOM 3102 O O . ASP A 1 386 ? 29.226 6.834 -8.573 1.00 93.75 386 ASP A O 1
ATOM 3106 N N . SER A 1 387 ? 29.303 4.674 -7.947 1.00 94.50 387 SER A N 1
ATOM 3107 C CA . SER A 1 387 ? 27.866 4.369 -7.972 1.00 94.50 387 SER A CA 1
ATOM 3108 C C . SER A 1 387 ? 27.406 3.605 -6.727 1.00 94.50 387 SER A C 1
ATOM 3110 O O . SER A 1 387 ? 26.208 3.493 -6.469 1.00 94.50 387 SER A O 1
ATOM 3112 N N . ARG A 1 388 ? 28.348 3.045 -5.952 1.00 95.50 388 ARG A N 1
ATOM 3113 C CA . ARG A 1 388 ? 28.055 2.268 -4.744 1.00 95.50 388 ARG A CA 1
ATOM 3114 C C . ARG A 1 388 ? 27.376 3.152 -3.700 1.00 95.50 388 ARG A C 1
ATOM 3116 O O . ARG A 1 388 ? 27.918 4.182 -3.319 1.00 95.50 388 ARG A O 1
ATOM 3123 N N . GLY A 1 389 ? 26.218 2.711 -3.221 1.00 92.88 389 GLY A N 1
ATOM 3124 C CA . GLY A 1 389 ? 25.444 3.406 -2.195 1.00 92.88 389 GLY A CA 1
ATOM 3125 C C . GLY A 1 389 ? 24.489 4.484 -2.715 1.00 92.88 389 GLY A C 1
ATOM 3126 O O . GLY A 1 389 ? 23.676 4.956 -1.928 1.00 92.88 389 GLY A O 1
ATOM 3127 N N . GLU A 1 390 ? 24.532 4.864 -4.000 1.00 89.62 390 GLU A N 1
ATOM 3128 C CA . GLU A 1 390 ? 23.700 5.963 -4.522 1.00 89.62 390 GLU A CA 1
ATOM 3129 C C . GLU A 1 390 ? 22.194 5.736 -4.320 1.00 89.62 390 GLU A C 1
ATOM 3131 O O . GLU A 1 390 ? 21.506 6.617 -3.814 1.00 89.62 390 GLU A O 1
ATOM 3136 N N . ASP A 1 391 ? 21.697 4.549 -4.669 1.00 89.69 391 ASP A N 1
ATOM 3137 C CA . ASP A 1 391 ? 20.256 4.250 -4.663 1.00 89.69 391 ASP A CA 1
ATOM 3138 C C . ASP A 1 391 ? 19.781 3.605 -3.345 1.00 89.69 391 ASP A C 1
ATOM 3140 O O . ASP A 1 391 ? 18.667 3.093 -3.252 1.00 89.69 391 ASP A O 1
ATOM 3144 N N . VAL A 1 392 ? 20.614 3.630 -2.295 1.00 91.62 392 VAL A N 1
ATOM 3145 C CA . VAL A 1 392 ? 20.147 3.351 -0.920 1.00 91.62 392 VAL A CA 1
ATOM 3146 C C . VAL A 1 392 ? 19.169 4.443 -0.474 1.00 91.62 392 VAL A C 1
ATOM 3148 O O . VAL A 1 392 ? 18.292 4.204 0.342 1.00 91.62 392 VAL A O 1
ATOM 3151 N N . LEU A 1 393 ? 19.256 5.641 -1.045 1.00 88.81 393 LEU A N 1
ATOM 3152 C CA . LEU A 1 393 ? 18.359 6.743 -0.713 1.00 88.81 393 LEU A CA 1
ATOM 3153 C C . LEU A 1 393 ? 17.103 6.791 -1.600 1.00 88.81 393 LEU A C 1
ATOM 3155 O O . LEU A 1 393 ? 16.426 7.813 -1.611 1.00 88.81 393 LEU A O 1
ATOM 3159 N N . ASP A 1 394 ? 16.779 5.733 -2.350 1.00 87.50 394 ASP A N 1
ATOM 3160 C CA . ASP A 1 394 ? 15.560 5.681 -3.167 1.00 87.50 394 ASP A CA 1
ATOM 3161 C C . ASP A 1 394 ? 14.348 5.118 -2.378 1.00 87.50 394 ASP A C 1
ATOM 3163 O O . ASP A 1 394 ? 14.504 4.193 -1.579 1.00 87.50 394 ASP A O 1
ATOM 3167 N N . PRO A 1 395 ? 13.119 5.624 -2.609 1.00 82.69 395 PRO A N 1
ATOM 3168 C CA . PRO A 1 395 ? 11.924 5.290 -1.819 1.00 82.69 395 PRO A CA 1
ATOM 3169 C C . PRO A 1 395 ? 11.199 4.020 -2.307 1.00 82.69 395 PRO A C 1
ATOM 3171 O O . PRO A 1 395 ? 10.173 4.102 -2.992 1.00 82.69 395 PRO A O 1
ATOM 3174 N N . TRP A 1 396 ? 11.722 2.835 -1.979 1.00 82.94 396 TRP A N 1
ATOM 3175 C CA . TRP A 1 396 ? 11.117 1.551 -2.390 1.00 82.94 396 TRP A CA 1
ATOM 3176 C C . TRP A 1 396 ? 11.071 0.468 -1.298 1.00 82.94 396 TRP A C 1
ATOM 3178 O O . TRP A 1 396 ? 10.671 -0.666 -1.570 1.00 82.94 396 TRP A O 1
ATOM 3188 N N . TYR A 1 397 ? 11.436 0.820 -0.064 1.00 88.62 397 TYR A N 1
ATOM 3189 C CA . TYR A 1 397 ? 11.514 -0.088 1.082 1.00 88.62 397 TYR A CA 1
ATOM 3190 C C . TYR A 1 397 ? 10.158 -0.656 1.496 1.00 88.62 397 TYR A C 1
ATOM 3192 O O . TYR A 1 397 ? 10.013 -1.873 1.601 1.00 88.62 397 TYR A O 1
ATOM 3200 N N . GLU A 1 398 ? 9.148 0.195 1.674 1.00 87.50 398 GLU A N 1
ATOM 3201 C CA . GLU A 1 398 ? 7.872 -0.240 2.252 1.00 87.50 398 GLU A CA 1
ATOM 3202 C C . GLU A 1 398 ? 7.056 -1.149 1.354 1.00 87.50 398 GLU A C 1
ATOM 3204 O O . GLU A 1 398 ? 6.361 -2.029 1.837 1.00 87.50 398 GLU A O 1
ATOM 3209 N N . MET A 1 399 ? 7.191 -1.036 0.036 1.00 89.00 399 MET A N 1
ATOM 3210 C CA . MET A 1 399 ? 6.567 -2.004 -0.868 1.00 89.00 399 MET A CA 1
ATOM 3211 C C . MET A 1 399 ? 7.136 -3.420 -0.656 1.00 89.00 399 MET A C 1
ATOM 3213 O O . MET A 1 399 ? 6.450 -4.427 -0.830 1.00 89.00 399 MET A O 1
ATOM 3217 N N . VAL A 1 400 ? 8.416 -3.516 -0.292 1.00 90.81 400 VAL A N 1
ATOM 3218 C CA . VAL A 1 400 ? 9.100 -4.788 -0.039 1.00 90.81 400 VAL A CA 1
ATOM 3219 C C . VAL A 1 400 ? 8.788 -5.287 1.369 1.00 90.81 400 VAL A C 1
ATOM 3221 O O . VAL A 1 400 ? 8.439 -6.457 1.539 1.00 90.81 400 VAL A O 1
ATOM 3224 N N . LEU A 1 401 ? 8.903 -4.419 2.374 1.00 93.38 401 LEU A N 1
ATOM 3225 C CA . LEU A 1 401 ? 8.639 -4.760 3.771 1.00 93.38 401 LEU A CA 1
ATOM 3226 C C . LEU A 1 401 ? 7.150 -5.039 4.002 1.00 93.38 401 LEU A C 1
ATOM 3228 O O . LEU A 1 401 ? 6.824 -6.065 4.593 1.00 93.38 401 LEU A O 1
ATOM 3232 N N . GLY A 1 402 ? 6.258 -4.240 3.423 1.00 92.38 402 GLY A N 1
ATOM 3233 C CA . GLY A 1 402 ? 4.816 -4.476 3.432 1.00 92.38 402 GLY A CA 1
ATOM 3234 C C . GLY A 1 402 ? 4.460 -5.892 2.979 1.00 92.38 402 GLY A C 1
ATOM 3235 O O . GLY A 1 402 ? 3.632 -6.554 3.594 1.00 92.38 402 GLY A O 1
ATOM 3236 N N . HIS A 1 403 ? 5.159 -6.441 1.981 1.00 94.94 403 HIS A N 1
ATOM 3237 C CA . HIS A 1 403 ? 4.979 -7.843 1.613 1.00 94.94 403 HIS A CA 1
ATOM 3238 C C . HIS A 1 403 ? 5.705 -8.821 2.558 1.00 94.94 403 HIS A C 1
ATOM 3240 O O . HIS A 1 403 ? 5.070 -9.655 3.203 1.00 94.94 403 HIS A O 1
ATOM 3246 N N . TYR A 1 404 ? 7.040 -8.783 2.632 1.00 96.25 404 TYR A N 1
ATOM 3247 C CA . TYR A 1 404 ? 7.806 -9.856 3.285 1.00 96.25 404 TYR A CA 1
ATOM 3248 C C . TYR A 1 404 ? 7.751 -9.817 4.819 1.00 96.25 404 TYR A C 1
ATOM 3250 O O . TYR A 1 404 ? 7.777 -10.879 5.446 1.00 96.25 404 TYR A O 1
ATOM 3258 N N . LYS A 1 405 ? 7.671 -8.622 5.414 1.00 94.12 405 LYS A N 1
ATOM 3259 C CA . LYS A 1 405 ? 7.516 -8.418 6.860 1.00 94.12 405 LYS A CA 1
ATOM 3260 C C . LYS A 1 405 ? 6.039 -8.469 7.249 1.00 94.12 405 LYS A C 1
ATOM 3262 O O . LYS A 1 405 ? 5.706 -9.247 8.132 1.00 94.12 405 LYS A O 1
ATOM 3267 N N . ASP A 1 406 ? 5.162 -7.712 6.586 1.00 92.06 406 ASP A N 1
ATOM 3268 C CA . ASP A 1 406 ? 3.789 -7.542 7.092 1.00 92.06 406 ASP A CA 1
ATOM 3269 C C . ASP A 1 406 ? 2.814 -8.612 6.573 1.00 92.06 406 ASP A C 1
ATOM 3271 O O . ASP A 1 406 ? 2.159 -9.274 7.377 1.00 92.06 406 ASP A O 1
ATOM 3275 N N . ARG A 1 407 ? 2.744 -8.860 5.254 1.00 92.88 407 ARG A N 1
ATOM 3276 C CA . ARG A 1 407 ? 1.856 -9.905 4.693 1.00 92.88 407 ARG A CA 1
ATOM 3277 C C . ARG A 1 407 ? 2.339 -11.319 5.024 1.00 92.88 407 ARG A C 1
ATOM 3279 O O . ARG A 1 407 ? 1.574 -12.158 5.492 1.00 92.88 407 ARG A O 1
ATOM 3286 N N . ILE A 1 408 ? 3.609 -11.619 4.740 1.00 93.44 408 ILE A N 1
ATOM 3287 C CA . ILE A 1 408 ? 4.149 -12.987 4.841 1.00 93.44 408 ILE A CA 1
ATOM 3288 C C . ILE A 1 408 ? 4.658 -13.315 6.247 1.00 93.44 408 ILE A C 1
ATOM 3290 O O . ILE A 1 408 ? 4.668 -14.494 6.611 1.00 93.44 408 ILE A O 1
ATOM 3294 N N . ASN A 1 409 ? 5.038 -12.304 7.035 1.00 92.44 409 ASN A N 1
ATOM 3295 C CA . ASN A 1 409 ? 5.619 -12.465 8.369 1.00 92.44 409 ASN A CA 1
ATOM 3296 C C . ASN A 1 409 ? 6.880 -13.350 8.367 1.00 92.44 409 ASN A C 1
ATOM 3298 O O . ASN A 1 409 ? 7.018 -14.289 9.158 1.00 92.44 409 ASN A O 1
ATOM 3302 N N . LEU A 1 410 ? 7.804 -13.087 7.433 1.00 95.38 410 LEU A N 1
ATOM 3303 C CA . LEU A 1 410 ? 9.115 -13.736 7.458 1.00 95.38 410 LEU A CA 1
ATOM 3304 C C . LEU A 1 410 ? 9.922 -13.276 8.686 1.00 95.38 410 LEU A C 1
ATOM 3306 O O . LEU A 1 410 ? 9.776 -12.141 9.135 1.00 95.38 410 LEU A O 1
ATOM 3310 N N . PRO A 1 411 ? 10.835 -14.108 9.218 1.00 96.50 411 PRO A N 1
ATOM 3311 C CA . PRO A 1 411 ? 11.780 -13.659 10.233 1.00 96.50 411 PRO A CA 1
ATOM 3312 C C . PRO A 1 411 ? 12.653 -12.511 9.714 1.00 96.50 411 PRO A C 1
ATOM 3314 O O . PRO A 1 411 ? 13.122 -12.551 8.576 1.00 96.50 411 PRO A O 1
ATOM 3317 N N . SER A 1 412 ? 12.968 -11.537 10.569 1.00 96.19 412 SER A N 1
ATOM 3318 C CA . SER A 1 412 ? 13.780 -10.367 10.192 1.00 96.19 412 SER A CA 1
ATOM 3319 C C . SER A 1 412 ? 15.176 -10.699 9.663 1.00 96.19 412 SER A C 1
ATOM 3321 O O . SER A 1 412 ? 15.747 -9.919 8.908 1.00 96.19 412 SER A O 1
ATOM 3323 N N . THR A 1 413 ? 15.706 -11.887 9.964 1.00 96.69 413 THR A N 1
ATOM 3324 C CA . THR A 1 413 ? 16.956 -12.403 9.383 1.00 96.69 413 THR A CA 1
ATOM 3325 C C . THR A 1 413 ? 16.908 -12.573 7.862 1.00 96.69 413 THR A C 1
ATOM 3327 O O . THR A 1 413 ? 17.953 -12.717 7.235 1.00 96.69 413 THR A O 1
ATOM 3330 N N . ASN A 1 414 ? 15.716 -12.602 7.262 1.00 97.12 414 ASN A N 1
ATOM 3331 C CA . ASN A 1 414 ? 15.528 -12.738 5.820 1.00 97.12 414 ASN A CA 1
ATOM 3332 C C . ASN A 1 414 ? 15.586 -11.399 5.069 1.00 97.12 414 ASN A C 1
ATOM 3334 O O . ASN A 1 414 ? 15.750 -11.423 3.853 1.00 97.12 414 ASN A O 1
ATOM 3338 N N . TYR A 1 415 ? 15.423 -10.271 5.765 1.00 97.19 415 TYR A N 1
ATOM 3339 C CA . TYR A 1 415 ? 15.402 -8.916 5.197 1.00 97.19 415 TYR A CA 1
ATOM 3340 C C . TYR A 1 415 ? 16.250 -7.931 6.030 1.00 97.19 415 TYR A C 1
ATOM 3342 O O . TYR A 1 415 ? 15.948 -6.743 6.143 1.00 97.19 415 TYR A O 1
ATOM 3350 N N . GLU A 1 416 ? 17.314 -8.440 6.658 1.00 96.69 416 GLU A N 1
ATOM 3351 C CA . GLU A 1 416 ? 18.182 -7.690 7.572 1.00 96.69 416 GLU A CA 1
ATOM 3352 C C . GLU A 1 416 ? 18.825 -6.480 6.881 1.00 96.69 416 GLU A C 1
ATOM 3354 O O . GLU A 1 416 ? 18.900 -5.393 7.457 1.00 96.69 416 GLU A O 1
ATOM 3359 N N . TRP A 1 417 ? 19.302 -6.657 5.648 1.00 96.94 417 TRP A N 1
ATOM 3360 C CA . TRP A 1 417 ? 19.992 -5.592 4.922 1.00 96.94 417 TRP A CA 1
ATOM 3361 C C . TRP A 1 417 ? 19.026 -4.543 4.392 1.00 96.94 417 TRP A C 1
ATOM 3363 O O . TRP A 1 417 ? 19.371 -3.364 4.370 1.00 96.94 417 TRP A O 1
ATOM 3373 N N . THR A 1 418 ? 17.809 -4.953 4.046 1.00 96.25 418 THR A N 1
ATOM 3374 C CA . THR A 1 418 ? 16.715 -4.035 3.726 1.00 96.25 418 THR A CA 1
ATOM 3375 C C . THR A 1 418 ? 16.392 -3.122 4.913 1.00 96.25 418 THR A C 1
ATOM 3377 O O . THR A 1 418 ? 16.287 -1.916 4.717 1.00 96.25 418 THR A O 1
ATOM 3380 N N . LEU A 1 419 ? 16.322 -3.647 6.148 1.00 94.81 419 LEU A N 1
ATOM 3381 C CA . LEU A 1 419 ? 16.098 -2.818 7.350 1.00 94.81 419 LEU A CA 1
ATOM 3382 C C . LEU A 1 419 ? 17.230 -1.817 7.599 1.00 94.81 419 LEU A C 1
ATOM 3384 O O . LEU A 1 419 ? 16.967 -0.673 7.947 1.00 94.81 419 LEU A O 1
ATOM 3388 N N . LYS A 1 420 ? 18.485 -2.225 7.387 1.00 95.00 420 LYS A N 1
ATOM 3389 C CA . LYS A 1 420 ? 19.648 -1.326 7.489 1.00 95.00 420 LYS A CA 1
ATOM 3390 C C . LYS A 1 420 ? 19.615 -0.214 6.440 1.00 95.00 420 LYS A C 1
ATOM 3392 O O . LYS A 1 420 ? 19.954 0.927 6.726 1.00 95.00 420 LYS A O 1
ATOM 3397 N N . GLY A 1 421 ? 19.197 -0.541 5.216 1.00 94.00 421 GLY A N 1
ATOM 3398 C CA . GLY A 1 421 ? 18.974 0.464 4.179 1.00 94.00 421 GLY A CA 1
ATOM 3399 C C . GLY A 1 421 ? 17.865 1.444 4.566 1.00 94.00 421 GLY A C 1
ATOM 3400 O O . GLY A 1 421 ? 18.048 2.648 4.403 1.00 94.00 421 GLY A O 1
ATOM 3401 N N . LEU A 1 422 ? 16.764 0.943 5.139 1.00 91.25 422 LEU A N 1
ATOM 3402 C CA . LEU A 1 422 ? 15.660 1.773 5.622 1.00 91.25 422 LEU A CA 1
ATOM 3403 C C . LEU A 1 422 ? 16.106 2.718 6.747 1.00 91.25 422 LEU A C 1
ATOM 3405 O O . LEU A 1 422 ? 15.748 3.888 6.713 1.00 91.25 422 LEU A O 1
ATOM 3409 N N . GLU A 1 423 ? 16.921 2.246 7.695 1.00 90.50 423 GLU A N 1
ATOM 3410 C CA . GLU A 1 423 ? 17.507 3.077 8.760 1.00 90.50 423 GLU A CA 1
ATOM 3411 C C . GLU A 1 423 ? 18.297 4.258 8.173 1.00 90.50 423 GLU A C 1
ATOM 3413 O O . GLU A 1 423 ? 18.022 5.414 8.491 1.00 90.50 423 GLU A O 1
ATOM 3418 N N . ILE A 1 424 ? 19.214 3.987 7.235 1.00 90.81 424 ILE A N 1
ATOM 3419 C CA . ILE A 1 424 ? 19.978 5.033 6.532 1.00 90.81 424 ILE A CA 1
ATOM 3420 C C . ILE A 1 424 ? 19.040 5.993 5.799 1.00 90.81 424 ILE A C 1
ATOM 3422 O O . ILE A 1 424 ? 19.213 7.211 5.856 1.00 90.81 424 ILE A O 1
ATOM 3426 N N . TYR A 1 425 ? 18.059 5.448 5.081 1.00 87.50 425 TYR A N 1
ATOM 3427 C CA . TYR A 1 425 ? 17.096 6.235 4.329 1.00 87.50 425 TYR A CA 1
ATOM 3428 C C . TYR A 1 425 ? 16.344 7.205 5.248 1.00 87.50 425 TYR A C 1
ATOM 3430 O O . TYR A 1 425 ? 16.292 8.402 4.965 1.00 87.50 425 TYR A O 1
ATOM 3438 N N . GLN A 1 426 ? 15.796 6.700 6.355 1.00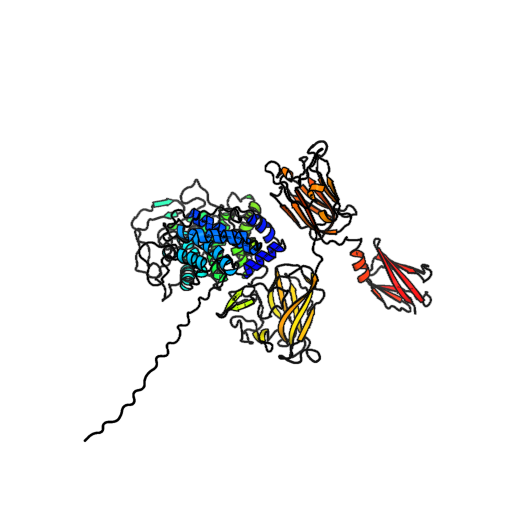 83.19 426 GLN A N 1
ATOM 3439 C CA . GLN A 1 426 ? 14.997 7.477 7.298 1.00 83.19 426 GLN A CA 1
ATOM 3440 C C . GLN A 1 426 ? 15.828 8.549 8.006 1.00 83.19 426 GLN A C 1
ATOM 3442 O O . GLN A 1 426 ? 15.357 9.673 8.169 1.00 83.19 426 GLN A O 1
ATOM 3447 N N . ASP A 1 427 ? 17.081 8.257 8.342 1.00 84.38 427 ASP A N 1
ATOM 3448 C CA . ASP A 1 427 ? 17.981 9.234 8.955 1.00 84.38 427 ASP A CA 1
ATOM 3449 C C . ASP A 1 427 ? 18.400 10.357 7.988 1.00 84.38 427 ASP A C 1
ATOM 3451 O O . ASP A 1 427 ? 18.557 11.510 8.398 1.00 84.38 427 ASP A O 1
ATOM 3455 N N . VAL A 1 428 ? 18.594 10.043 6.701 1.00 83.19 428 VAL A N 1
ATOM 3456 C CA . VAL A 1 428 ? 19.086 11.008 5.699 1.00 83.19 428 VAL A CA 1
ATOM 3457 C C . VAL A 1 428 ? 17.954 11.807 5.049 1.00 83.19 428 VAL A C 1
ATOM 3459 O O . VAL A 1 428 ? 18.113 13.004 4.795 1.00 83.19 428 VAL A O 1
ATOM 3462 N N . ILE A 1 429 ? 16.830 11.158 4.741 1.00 79.19 429 ILE A N 1
ATOM 3463 C CA . ILE A 1 429 ? 15.703 11.742 3.996 1.00 79.19 429 ILE A CA 1
ATOM 3464 C C . ILE A 1 429 ? 14.525 12.094 4.920 1.00 79.19 429 ILE A C 1
ATOM 3466 O O . ILE A 1 429 ? 13.742 12.986 4.589 1.00 79.19 429 ILE A O 1
ATOM 3470 N N . GLY A 1 430 ? 14.415 11.456 6.086 1.00 73.56 430 GLY A N 1
ATOM 3471 C CA . GLY A 1 430 ? 13.224 11.474 6.937 1.00 73.56 430 GLY A CA 1
ATOM 3472 C C . GLY A 1 430 ? 12.279 10.315 6.613 1.00 73.56 430 GLY A C 1
ATOM 3473 O O . GLY A 1 430 ? 12.602 9.441 5.806 1.00 73.56 430 GLY A O 1
ATOM 3474 N N . PHE A 1 431 ? 11.084 10.327 7.209 1.00 67.12 431 PHE A N 1
ATOM 3475 C CA . PHE A 1 431 ? 10.017 9.399 6.836 1.00 67.12 431 PHE A CA 1
ATOM 3476 C C . PHE A 1 431 ? 9.633 9.627 5.362 1.00 67.12 431 PHE A C 1
ATOM 3478 O O . PHE A 1 431 ? 8.942 10.581 5.004 1.00 67.12 431 PHE A O 1
ATOM 3485 N N . GLU A 1 432 ? 10.203 8.781 4.503 1.00 65.94 432 GLU A N 1
ATOM 3486 C CA . GLU A 1 432 ? 9.681 8.389 3.191 1.00 65.94 432 GLU A CA 1
ATOM 3487 C C . GLU A 1 432 ? 9.374 9.515 2.197 1.00 65.94 432 GLU A C 1
ATOM 3489 O O . GLU A 1 432 ? 8.407 9.493 1.440 1.00 65.94 432 GLU A O 1
ATOM 3494 N N . GLY A 1 433 ? 10.294 10.483 2.125 1.00 66.75 433 GLY A N 1
ATOM 3495 C CA . GLY A 1 433 ? 10.310 11.518 1.085 1.00 66.75 433 GLY A CA 1
ATOM 3496 C C . GLY A 1 433 ? 10.531 10.994 -0.348 1.00 66.75 433 GLY A C 1
ATOM 3497 O O . GLY A 1 433 ? 10.644 9.801 -0.603 1.00 66.75 433 GLY A O 1
ATOM 3498 N N . GLU A 1 434 ? 10.634 11.894 -1.327 1.00 72.38 434 GLU A N 1
ATOM 3499 C CA . GLU A 1 434 ? 11.058 11.549 -2.694 1.00 72.38 434 GLU A CA 1
ATOM 3500 C C . GLU A 1 434 ? 12.485 12.073 -2.930 1.00 72.38 434 GLU A C 1
ATOM 3502 O O . GLU A 1 434 ? 12.696 13.284 -2.986 1.00 72.38 434 GLU A O 1
ATOM 3507 N N . HIS A 1 435 ? 13.475 11.177 -3.056 1.00 70.12 435 HIS A N 1
ATOM 3508 C CA . HIS A 1 435 ? 14.872 11.560 -3.315 1.00 70.12 435 HIS A CA 1
ATOM 3509 C C . HIS A 1 435 ? 15.127 11.904 -4.793 1.00 70.12 435 HIS A C 1
ATOM 3511 O O . HIS A 1 435 ? 15.428 13.050 -5.137 1.00 70.12 435 HIS A O 1
ATOM 3517 N N . ARG A 1 436 ? 14.997 10.923 -5.694 1.00 70.31 436 ARG A N 1
ATOM 3518 C CA . ARG A 1 436 ? 15.110 11.103 -7.153 1.00 70.31 436 ARG A CA 1
ATOM 3519 C C . ARG A 1 436 ? 13.714 11.013 -7.785 1.00 70.31 436 ARG A C 1
ATOM 3521 O O . ARG A 1 436 ? 12.912 10.220 -7.297 1.00 70.31 436 ARG A O 1
ATOM 3528 N N . PRO A 1 437 ? 13.412 11.777 -8.865 1.00 57.03 437 PRO A N 1
ATOM 3529 C CA . PRO A 1 437 ? 12.153 11.641 -9.600 1.00 57.03 437 PRO A CA 1
ATOM 3530 C C . PRO A 1 437 ? 11.991 10.179 -10.015 1.00 57.03 437 PRO A C 1
ATOM 3532 O O . PRO A 1 437 ? 12.766 9.667 -10.827 1.00 57.03 437 PRO A O 1
ATOM 3535 N N . SER A 1 438 ? 11.063 9.497 -9.357 1.00 60.19 438 SER A N 1
ATOM 3536 C CA . SER A 1 438 ? 11.235 8.075 -9.078 1.00 60.19 438 SER A CA 1
ATOM 3537 C C . SER A 1 438 ? 10.746 7.213 -10.235 1.00 60.19 438 SER A C 1
ATOM 3539 O O . SER A 1 438 ? 9.573 7.249 -10.577 1.00 60.19 438 SER A O 1
ATOM 3541 N N . GLU A 1 439 ? 11.584 6.323 -10.779 1.00 73.38 439 GLU A N 1
ATOM 3542 C CA . GLU A 1 439 ? 11.128 5.190 -11.613 1.00 73.38 439 GLU A CA 1
ATOM 3543 C C . GLU A 1 439 ? 10.268 4.189 -10.821 1.00 73.38 439 GLU A C 1
ATOM 3545 O O . GLU A 1 439 ? 10.103 3.044 -11.228 1.00 73.38 439 GLU A O 1
ATOM 3550 N N . PHE A 1 440 ? 9.732 4.609 -9.684 1.00 77.75 440 PHE A N 1
ATOM 3551 C CA . PHE A 1 440 ? 9.208 3.824 -8.586 1.00 77.75 440 PHE A CA 1
ATOM 3552 C C . PHE A 1 440 ? 7.968 4.548 -8.057 1.00 77.75 440 PHE A C 1
ATOM 3554 O O . PHE A 1 440 ? 7.495 5.544 -8.621 1.00 77.75 440 PHE A O 1
ATOM 3561 N N . HIS A 1 441 ? 7.367 4.032 -6.998 1.00 75.56 441 HIS A N 1
ATOM 3562 C CA . HIS A 1 441 ? 6.155 4.630 -6.464 1.00 75.56 441 HIS A CA 1
ATOM 3563 C C . HIS A 1 441 ? 6.405 5.962 -5.764 1.00 75.56 441 HIS A C 1
ATOM 3565 O O . HIS A 1 441 ? 5.496 6.797 -5.816 1.00 75.56 441 HIS A O 1
ATOM 3571 N N . GLY A 1 442 ? 7.588 6.172 -5.169 1.00 79.88 442 GLY A N 1
ATOM 3572 C CA . GLY A 1 442 ? 7.804 7.250 -4.195 1.00 79.88 442 GLY A CA 1
ATOM 3573 C C . GLY A 1 442 ? 6.887 7.068 -2.988 1.00 79.88 442 GLY A C 1
ATOM 3574 O O . GLY A 1 442 ? 5.953 6.275 -3.073 1.00 79.88 442 GLY A O 1
ATOM 3575 N N . TRP A 1 443 ? 7.081 7.804 -1.901 1.00 84.44 443 TRP A N 1
ATOM 3576 C CA . TRP A 1 443 ? 6.070 7.880 -0.836 1.00 84.44 443 TRP A CA 1
ATOM 3577 C C . TRP A 1 443 ? 5.609 6.490 -0.317 1.00 84.44 443 TRP A C 1
ATOM 3579 O O . TRP A 1 443 ? 4.414 6.193 -0.282 1.00 84.44 443 TRP A O 1
ATOM 3589 N N . GLY A 1 444 ? 6.553 5.592 -0.025 1.00 76.00 444 GLY A N 1
ATOM 3590 C CA . GLY A 1 444 ? 6.264 4.193 0.294 1.00 76.00 444 GLY A CA 1
ATOM 3591 C C . GLY A 1 444 ? 5.371 4.001 1.524 1.00 76.00 444 GLY A C 1
ATOM 3592 O O . GLY A 1 444 ? 4.393 3.262 1.434 1.00 76.00 444 GLY A O 1
ATOM 3593 N N . GLY A 1 445 ? 5.665 4.681 2.622 1.00 75.75 445 GLY A N 1
ATOM 3594 C CA . GLY A 1 445 ? 5.056 4.519 3.939 1.00 75.75 445 GLY A CA 1
ATOM 3595 C C . GLY A 1 445 ? 3.650 5.068 3.972 1.00 75.75 445 GLY A C 1
ATOM 3596 O O . GLY A 1 445 ? 2.767 4.485 4.597 1.00 75.75 445 GLY A O 1
ATOM 3597 N N . LEU A 1 446 ? 3.380 6.068 3.138 1.00 85.06 446 LEU A N 1
ATOM 3598 C CA . LEU A 1 446 ? 2.043 6.556 2.900 1.00 85.06 446 LEU A CA 1
ATOM 3599 C C . LEU A 1 446 ? 1.182 5.421 2.354 1.00 85.06 446 LEU A C 1
ATOM 3601 O O . LEU A 1 446 ? 0.022 5.337 2.714 1.00 85.06 446 LEU A O 1
ATOM 3605 N N . LYS A 1 447 ? 1.727 4.542 1.504 1.00 85.88 447 LYS A N 1
ATOM 3606 C CA . LYS A 1 447 ? 0.943 3.628 0.656 1.00 85.88 447 LYS A CA 1
ATOM 3607 C C . LYS A 1 447 ? 0.951 2.175 1.114 1.00 85.88 447 LYS A C 1
ATOM 3609 O O . LYS A 1 447 ? -0.089 1.517 1.101 1.00 85.88 447 LYS A O 1
ATOM 3614 N N . PHE A 1 448 ? 2.113 1.663 1.496 1.00 87.06 448 PHE A N 1
ATOM 3615 C CA . PHE A 1 448 ? 2.346 0.230 1.660 1.00 87.06 448 PHE A CA 1
ATOM 3616 C C . PHE A 1 448 ? 2.407 -0.224 3.114 1.00 87.06 448 PHE A C 1
ATOM 3618 O O . PHE A 1 448 ? 2.401 -1.431 3.346 1.00 87.06 448 PHE A O 1
ATOM 3625 N N . HIS A 1 449 ? 2.392 0.694 4.086 1.00 85.00 449 HIS A N 1
ATOM 3626 C CA . HIS A 1 449 ? 2.197 0.308 5.478 1.00 85.00 449 HIS A CA 1
ATOM 3627 C C . HIS A 1 449 ? 0.824 -0.322 5.702 1.00 85.00 449 HIS A C 1
ATOM 3629 O O . HIS A 1 449 ? -0.196 0.098 5.136 1.00 85.00 449 HIS A O 1
ATOM 3635 N N . ARG A 1 450 ? 0.813 -1.345 6.560 1.00 86.44 450 ARG A N 1
ATOM 3636 C CA . ARG A 1 450 ? -0.342 -2.203 6.814 1.00 86.44 450 ARG A CA 1
ATOM 3637 C C . ARG A 1 450 ? -0.627 -2.319 8.301 1.00 86.44 450 ARG A C 1
ATOM 3639 O O . ARG A 1 450 ? 0.285 -2.408 9.114 1.00 86.44 450 ARG A O 1
ATOM 3646 N N . VAL A 1 451 ? -1.914 -2.382 8.625 1.00 89.69 451 VAL A N 1
ATOM 3647 C CA . VAL A 1 451 ? -2.403 -2.690 9.980 1.00 89.69 451 VAL A CA 1
ATOM 3648 C C . VAL A 1 451 ? -2.715 -4.180 10.160 1.00 89.69 451 VAL A C 1
ATOM 3650 O O . VAL A 1 451 ? -2.796 -4.664 11.285 1.00 89.69 451 VAL A O 1
ATOM 3653 N N . SER A 1 452 ? -2.881 -4.907 9.051 1.00 90.94 452 SER A N 1
ATOM 3654 C CA . SER A 1 452 ? -3.215 -6.331 8.979 1.00 90.94 452 SER A CA 1
ATOM 3655 C C . SER A 1 452 ? -2.439 -6.983 7.825 1.00 90.94 452 SER A C 1
ATOM 3657 O O . SER A 1 452 ? -2.185 -6.316 6.816 1.00 90.94 452 SER A O 1
ATOM 3659 N N . PRO A 1 453 ? -2.064 -8.274 7.925 1.00 92.50 453 PRO A N 1
ATOM 3660 C CA . PRO A 1 453 ? -1.462 -9.004 6.812 1.00 92.50 453 PRO A CA 1
ATOM 3661 C C . PRO A 1 453 ? -2.368 -9.106 5.578 1.00 92.50 453 PRO A C 1
ATOM 3663 O O . PRO A 1 453 ? -1.854 -9.205 4.467 1.00 92.50 453 PRO A O 1
ATOM 3666 N N . GLY A 1 454 ? -3.691 -9.114 5.761 1.00 93.62 454 GLY A N 1
ATOM 3667 C CA . GLY A 1 454 ? -4.659 -9.248 4.671 1.00 93.62 454 GLY A CA 1
ATOM 3668 C C . GLY A 1 454 ? -5.156 -7.929 4.098 1.00 93.62 454 GLY A C 1
ATOM 3669 O O . GLY A 1 454 ? -4.796 -6.846 4.559 1.00 93.62 454 GLY A O 1
ATOM 3670 N N . ASP A 1 455 ? -5.985 -8.052 3.068 1.00 95.00 455 ASP A N 1
ATOM 3671 C CA . ASP A 1 455 ? -6.646 -6.953 2.376 1.00 95.00 455 ASP A CA 1
ATOM 3672 C C . ASP A 1 455 ? -8.157 -7.025 2.661 1.00 95.00 455 ASP A C 1
ATOM 3674 O O . ASP A 1 455 ? -8.773 -8.063 2.408 1.00 95.00 455 ASP A O 1
ATOM 3678 N N . PRO A 1 456 ? -8.783 -5.972 3.210 1.00 96.69 456 PRO A N 1
ATOM 3679 C CA . PRO A 1 456 ? -10.196 -6.033 3.552 1.00 96.69 456 PRO A CA 1
ATOM 3680 C C . PRO A 1 456 ? -11.069 -6.037 2.300 1.00 96.69 456 PRO A C 1
ATOM 3682 O O . PRO A 1 456 ? -10.784 -5.358 1.308 1.00 96.69 456 PRO A O 1
ATOM 3685 N N . ILE A 1 457 ? -12.150 -6.811 2.358 1.00 97.00 457 ILE A N 1
ATOM 3686 C CA . ILE A 1 457 ? -13.119 -6.957 1.276 1.00 97.00 457 ILE A CA 1
ATOM 3687 C C . ILE A 1 457 ? -14.539 -6.749 1.796 1.00 97.00 457 ILE A C 1
ATOM 3689 O O . ILE A 1 457 ? -14.848 -7.044 2.945 1.00 97.00 457 ILE A O 1
ATOM 3693 N N . SER A 1 458 ? -15.423 -6.308 0.905 1.00 95.50 458 SER A N 1
ATOM 3694 C CA . SER A 1 458 ? -16.880 -6.293 1.124 1.00 95.50 458 SER A CA 1
ATOM 3695 C C . SER A 1 458 ? -17.589 -7.510 0.514 1.00 95.50 458 SER A C 1
ATOM 3697 O O . SER A 1 458 ? -18.804 -7.666 0.641 1.00 95.50 458 SER A O 1
ATOM 3699 N N . GLY A 1 459 ? -16.823 -8.370 -0.158 1.00 95.19 459 GLY A N 1
ATOM 3700 C CA . GLY A 1 459 ? -17.262 -9.624 -0.745 1.00 95.19 459 GLY A CA 1
ATOM 3701 C C . GLY A 1 459 ? -16.572 -9.892 -2.078 1.00 95.19 459 GLY A C 1
ATOM 3702 O O . GLY A 1 459 ? -15.461 -9.410 -2.311 1.00 95.19 459 GLY A O 1
ATOM 3703 N N . PHE A 1 460 ? -17.239 -10.634 -2.962 1.00 94.31 460 PHE A N 1
ATOM 3704 C CA . PHE A 1 460 ? -16.753 -10.935 -4.310 1.00 94.31 460 PHE A CA 1
ATOM 3705 C C . PHE A 1 460 ? -17.749 -10.472 -5.374 1.00 94.31 460 PHE A C 1
ATOM 3707 O O . PHE A 1 460 ? -18.966 -10.514 -5.171 1.00 94.31 460 PHE A O 1
ATOM 3714 N N . ASP A 1 461 ? -17.232 -10.031 -6.517 1.00 90.56 461 ASP A N 1
ATOM 3715 C CA . ASP A 1 461 ? -18.048 -9.615 -7.650 1.00 90.56 461 ASP A CA 1
ATOM 3716 C C . ASP A 1 461 ? -18.674 -10.819 -8.388 1.00 90.56 461 ASP A C 1
ATOM 3718 O O . ASP A 1 461 ? -18.474 -11.987 -8.048 1.00 90.56 461 ASP A O 1
ATOM 3722 N N . GLY A 1 462 ? -19.446 -10.547 -9.445 1.00 86.31 462 GLY A N 1
ATOM 3723 C CA . GLY A 1 462 ? -20.097 -11.596 -10.241 1.00 86.31 462 GLY A CA 1
ATOM 3724 C C . GLY A 1 462 ? -19.140 -12.547 -10.977 1.00 86.31 462 GLY A C 1
ATOM 3725 O O . GLY A 1 462 ? -19.598 -13.567 -11.493 1.00 86.31 462 GLY A O 1
ATOM 3726 N N . ASN A 1 463 ? -17.845 -12.226 -11.032 1.00 85.31 463 ASN A N 1
ATOM 3727 C CA . ASN A 1 463 ? -16.790 -13.044 -11.623 1.00 85.31 463 ASN A CA 1
ATOM 3728 C C . ASN A 1 463 ? -15.950 -13.778 -10.565 1.00 85.31 463 ASN A C 1
ATOM 3730 O O . ASN A 1 463 ? -15.040 -14.517 -10.942 1.00 85.31 463 ASN A O 1
ATOM 3734 N N . GLY A 1 464 ? -16.260 -13.604 -9.276 1.00 88.44 464 GLY A N 1
ATOM 3735 C CA . GLY A 1 464 ? -15.510 -14.191 -8.169 1.00 88.44 464 GLY A CA 1
ATOM 3736 C C . GLY A 1 464 ? -14.233 -13.428 -7.815 1.00 88.44 464 GLY A C 1
ATOM 3737 O O . GLY A 1 464 ? -13.358 -14.010 -7.184 1.00 88.44 464 GLY A O 1
ATOM 3738 N N . LEU A 1 465 ? -14.101 -12.160 -8.217 1.00 91.31 465 LEU A N 1
ATOM 3739 C CA . LEU A 1 465 ? -12.978 -11.310 -7.820 1.00 91.31 465 LEU A CA 1
ATOM 3740 C C . LEU A 1 465 ? -13.266 -10.591 -6.500 1.00 91.31 465 LEU A C 1
ATOM 3742 O O . LEU A 1 465 ? -14.400 -10.149 -6.294 1.00 91.31 465 LEU A O 1
ATOM 3746 N N . PRO A 1 466 ? -12.263 -10.416 -5.622 1.00 94.19 466 PRO A N 1
ATOM 3747 C CA . PRO A 1 466 ? -12.447 -9.688 -4.375 1.00 94.19 466 PRO A CA 1
ATOM 3748 C C . PRO A 1 466 ? -12.841 -8.231 -4.645 1.00 94.19 466 PRO A C 1
ATOM 3750 O O . PRO A 1 466 ? -12.209 -7.520 -5.428 1.00 94.19 466 PRO A O 1
ATOM 3753 N N . THR A 1 467 ? -13.882 -7.767 -3.959 1.00 95.88 467 THR A N 1
ATOM 3754 C CA . THR A 1 467 ? -14.267 -6.353 -3.923 1.00 95.88 467 THR A CA 1
ATOM 3755 C C . THR A 1 467 ? -13.605 -5.702 -2.716 1.00 95.88 467 THR A C 1
ATOM 3757 O O . THR A 1 467 ? -14.180 -5.661 -1.624 1.00 95.88 467 THR A O 1
ATOM 3760 N N . TYR A 1 468 ? -12.375 -5.229 -2.914 1.00 96.94 468 TYR A N 1
ATOM 3761 C CA . TYR A 1 468 ? -11.576 -4.580 -1.876 1.00 96.94 468 TYR A CA 1
ATOM 3762 C C . TYR A 1 468 ? -12.277 -3.346 -1.307 1.00 96.94 468 TYR A C 1
ATOM 3764 O O . TYR A 1 468 ? -12.631 -2.435 -2.052 1.00 96.94 468 TYR A O 1
ATOM 3772 N N . SER A 1 469 ? -12.485 -3.331 0.007 1.00 96.06 469 SER A N 1
ATOM 3773 C CA . SER A 1 469 ? -13.049 -2.206 0.754 1.00 96.06 469 SER A CA 1
ATOM 3774 C C . SER A 1 469 ? -12.887 -2.458 2.252 1.00 96.06 469 SER A C 1
ATOM 3776 O O . SER A 1 469 ? -13.051 -3.587 2.711 1.00 96.06 469 SER A O 1
ATOM 3778 N N . ILE A 1 470 ? -12.557 -1.419 3.012 1.00 96.12 470 ILE A N 1
ATOM 3779 C CA . ILE A 1 470 ? -12.443 -1.442 4.467 1.00 96.12 470 ILE A CA 1
ATOM 3780 C C . ILE A 1 470 ? -13.827 -1.589 5.098 1.00 96.12 470 ILE A C 1
ATOM 3782 O O . ILE A 1 470 ? -14.786 -0.917 4.725 1.00 96.12 470 ILE A O 1
ATOM 3786 N N . ASN A 1 471 ? -13.907 -2.428 6.130 1.00 96.62 471 ASN A N 1
ATOM 3787 C CA . ASN A 1 471 ? -15.109 -2.575 6.937 1.00 96.62 471 ASN A CA 1
ATOM 3788 C C . ASN A 1 471 ? -15.334 -1.316 7.801 1.00 96.62 471 ASN A C 1
ATOM 3790 O O . ASN A 1 471 ? -14.632 -1.093 8.788 1.00 96.62 471 ASN A O 1
ATOM 3794 N N . ASP A 1 472 ? -16.307 -0.478 7.446 1.00 94.06 472 ASP A N 1
ATOM 3795 C CA . ASP A 1 472 ? -16.676 0.709 8.226 1.00 94.06 472 ASP A CA 1
ATOM 3796 C C . ASP A 1 472 ? -17.599 0.329 9.397 1.00 94.06 472 ASP A C 1
ATOM 3798 O O . ASP A 1 472 ? -18.679 -0.227 9.195 1.00 94.06 472 ASP A O 1
ATOM 3802 N N . LEU A 1 473 ? -17.199 0.652 10.632 1.00 95.62 473 LEU A N 1
ATOM 3803 C CA . LEU A 1 473 ? -17.958 0.268 11.830 1.00 95.62 473 LEU A CA 1
ATOM 3804 C C . LEU A 1 473 ? -19.279 1.032 12.023 1.00 95.62 473 LEU A C 1
ATOM 3806 O O . LEU A 1 473 ? -20.008 0.758 12.974 1.00 95.62 473 LEU A O 1
ATOM 3810 N N . SER A 1 474 ? -19.626 1.978 11.147 1.00 92.62 474 SER A N 1
ATOM 3811 C CA . SER A 1 474 ? -20.959 2.596 11.128 1.00 92.62 474 SER A CA 1
ATOM 3812 C C . SER A 1 474 ? -22.067 1.644 10.656 1.00 92.62 474 SER A C 1
ATOM 3814 O O . SER A 1 474 ? -23.251 1.940 10.849 1.00 92.62 474 SER A O 1
ATOM 3816 N N . VAL A 1 475 ? -21.705 0.496 10.075 1.00 95.06 475 VAL A N 1
ATOM 3817 C CA . VAL A 1 475 ? -22.619 -0.570 9.647 1.00 95.06 475 VAL A CA 1
ATOM 3818 C C . VAL A 1 475 ? -22.163 -1.937 10.184 1.00 95.06 475 VAL A C 1
ATOM 3820 O O . VAL A 1 475 ? -21.020 -2.074 10.620 1.00 95.06 475 VAL A O 1
ATOM 3823 N N . PRO A 1 476 ? -23.041 -2.962 10.210 1.00 97.06 476 PRO A N 1
ATOM 3824 C CA . PRO A 1 476 ? -22.632 -4.312 10.586 1.00 97.06 476 PRO A CA 1
ATOM 3825 C C . PRO A 1 476 ? -21.527 -4.857 9.674 1.00 97.06 476 PRO A C 1
ATOM 3827 O O . PRO A 1 476 ? -21.587 -4.705 8.456 1.00 97.06 476 PRO A O 1
ATOM 3830 N N . VAL A 1 477 ? -20.549 -5.524 10.282 1.00 98.25 477 VAL A N 1
ATOM 3831 C CA . VAL A 1 477 ? -19.480 -6.257 9.599 1.00 98.25 477 VAL A CA 1
ATOM 3832 C C . VAL A 1 477 ? -19.936 -7.698 9.418 1.00 98.25 477 VAL A C 1
ATOM 3834 O O . VAL A 1 477 ? -20.118 -8.414 10.408 1.00 98.25 477 VAL A O 1
ATOM 3837 N N . GLU A 1 478 ? -20.141 -8.115 8.173 1.00 98.12 478 GLU A N 1
ATOM 3838 C CA . GLU A 1 478 ? -20.499 -9.498 7.838 1.00 98.12 478 GLU A CA 1
ATOM 3839 C C . GLU A 1 478 ? -19.342 -10.447 8.188 1.00 98.12 478 GLU A C 1
ATOM 3841 O O . GLU A 1 478 ? -18.173 -10.147 7.930 1.00 98.12 478 GLU A O 1
ATOM 3846 N N . ALA A 1 479 ? -19.648 -11.584 8.811 1.00 97.94 479 ALA A N 1
ATOM 3847 C CA . ALA A 1 479 ? -18.630 -12.473 9.370 1.00 97.94 479 ALA A CA 1
ATOM 3848 C C . ALA A 1 479 ? -17.821 -13.215 8.291 1.00 97.94 479 ALA A C 1
ATOM 3850 O O . ALA A 1 479 ? -16.683 -13.616 8.521 1.00 97.94 479 ALA A O 1
ATOM 3851 N N . GLU A 1 480 ? -18.379 -13.375 7.094 1.00 96.88 480 GLU A N 1
ATOM 3852 C CA . GLU A 1 480 ? -17.687 -13.933 5.932 1.00 96.88 480 GLU A CA 1
ATOM 3853 C C . GLU A 1 480 ? -16.686 -12.958 5.275 1.00 96.88 480 GLU A C 1
ATOM 3855 O O . GLU A 1 480 ? -15.858 -13.369 4.455 1.00 96.88 480 GLU A O 1
ATOM 3860 N N . ASN A 1 481 ? -16.732 -11.673 5.643 1.00 96.75 481 ASN A N 1
ATOM 3861 C CA . ASN A 1 481 ? -15.905 -10.600 5.082 1.00 96.75 481 ASN A CA 1
ATOM 3862 C C . ASN A 1 481 ? -14.661 -10.299 5.941 1.00 96.75 481 ASN A C 1
ATOM 3864 O O . ASN A 1 481 ? -14.219 -9.151 6.053 1.00 96.75 481 ASN A O 1
ATOM 3868 N N . TYR A 1 482 ? -14.077 -11.338 6.546 1.00 97.88 482 TYR A N 1
ATOM 3869 C CA . TYR A 1 482 ? -12.730 -11.255 7.118 1.00 97.88 482 TYR A CA 1
ATOM 3870 C C . TYR A 1 482 ? -11.698 -10.968 6.020 1.00 97.88 482 TYR A C 1
ATOM 3872 O O . TYR A 1 482 ? -11.939 -11.236 4.838 1.00 97.88 482 TYR A O 1
ATOM 3880 N N . ASP A 1 483 ? -10.542 -10.424 6.402 1.00 97.62 483 ASP A N 1
ATOM 3881 C CA . ASP A 1 483 ? -9.535 -9.959 5.450 1.00 97.62 483 ASP A CA 1
ATOM 3882 C C . ASP A 1 483 ? -9.146 -11.067 4.458 1.00 97.62 483 ASP A C 1
ATOM 3884 O O . ASP A 1 483 ? -8.852 -12.212 4.823 1.00 97.62 483 ASP A O 1
ATOM 3888 N N . TYR A 1 484 ? -9.153 -10.712 3.177 1.00 96.06 484 TYR A N 1
ATOM 3889 C CA . TYR A 1 484 ? -8.753 -11.578 2.082 1.00 96.06 484 TYR A CA 1
ATOM 3890 C C . TYR A 1 484 ? -7.236 -11.699 2.015 1.00 96.06 484 TYR A C 1
ATOM 3892 O O . TYR A 1 484 ? -6.497 -10.748 2.281 1.00 96.06 484 TYR A O 1
ATOM 3900 N N . PHE A 1 485 ? -6.760 -12.881 1.642 1.00 94.88 485 PHE A N 1
ATOM 3901 C CA . PHE A 1 485 ? -5.352 -13.116 1.384 1.00 94.88 485 PHE A CA 1
ATOM 3902 C C . PHE A 1 485 ? -5.207 -13.768 0.010 1.00 94.88 485 PHE A C 1
ATOM 3904 O O . PHE A 1 485 ? -5.963 -14.655 -0.351 1.00 94.88 485 PHE A O 1
ATOM 3911 N N . VAL A 1 486 ? -4.235 -13.309 -0.781 1.00 91.88 486 VAL A N 1
ATOM 3912 C CA . VAL A 1 486 ? -4.003 -13.812 -2.153 1.00 91.88 486 VAL A CA 1
ATOM 3913 C C . VAL A 1 486 ? -3.590 -15.290 -2.168 1.00 91.88 486 VAL A C 1
ATOM 3915 O O . VAL A 1 486 ? -3.785 -16.006 -3.146 1.00 91.88 486 VAL A O 1
ATOM 3918 N N . LEU A 1 487 ? -2.959 -15.735 -1.086 1.00 89.06 487 LEU A N 1
ATOM 3919 C CA . LEU A 1 487 ? -2.664 -17.139 -0.827 1.00 89.06 487 LEU A CA 1
ATOM 3920 C C . LEU A 1 487 ? -3.629 -17.658 0.241 1.00 89.06 487 LEU A C 1
ATOM 3922 O O . LEU A 1 487 ? -4.529 -16.958 0.674 1.00 89.06 487 LEU A O 1
ATOM 3926 N N . ASP A 1 488 ? -3.356 -18.839 0.779 1.00 88.88 488 ASP A N 1
ATOM 3927 C CA . ASP A 1 488 ? -4.018 -19.282 1.998 1.00 88.88 488 ASP A CA 1
ATOM 3928 C C . ASP A 1 488 ? -3.742 -18.323 3.184 1.00 88.88 488 ASP A C 1
ATOM 3930 O O . ASP A 1 488 ? -2.590 -18.094 3.591 1.00 88.88 488 ASP A O 1
ATOM 3934 N N . GLY A 1 489 ? -4.825 -17.767 3.732 1.00 93.00 489 GLY A N 1
ATOM 3935 C CA . GLY A 1 489 ? -4.839 -16.885 4.896 1.00 93.00 489 GLY A CA 1
ATOM 3936 C C . GLY A 1 489 ? -4.575 -17.570 6.244 1.00 93.00 489 GLY A C 1
ATOM 3937 O O . GLY A 1 489 ? -4.439 -16.863 7.248 1.00 93.00 489 GLY A O 1
ATOM 3938 N N . GLN A 1 490 ? -4.447 -18.904 6.294 1.00 95.19 490 GLN A N 1
ATOM 3939 C CA . GLN A 1 490 ? -4.210 -19.656 7.530 1.00 95.19 490 GLN A CA 1
ATOM 3940 C C . GLN A 1 490 ? -2.972 -19.148 8.288 1.00 95.19 490 GLN A C 1
ATOM 3942 O O . GLN A 1 490 ? -1.861 -19.043 7.754 1.00 95.19 490 GLN A O 1
ATOM 3947 N N . GLY A 1 491 ? -3.162 -18.852 9.573 1.00 94.50 491 GLY A N 1
ATOM 3948 C CA . GLY A 1 491 ? -2.161 -18.274 10.467 1.00 94.50 491 GLY A CA 1
ATOM 3949 C C . GLY A 1 491 ? -1.866 -16.788 10.223 1.00 94.50 491 GLY A C 1
ATOM 3950 O O . GLY A 1 491 ? -0.955 -16.257 10.862 1.00 94.50 491 GLY A O 1
ATOM 3951 N N . ARG A 1 492 ? -2.597 -16.117 9.319 1.00 94.38 492 ARG A N 1
ATOM 3952 C CA . ARG A 1 492 ? -2.388 -14.706 8.935 1.00 94.38 492 ARG A CA 1
ATOM 3953 C C . ARG A 1 492 ? -3.651 -13.866 9.086 1.00 94.38 492 ARG A C 1
ATOM 3955 O O . ARG A 1 492 ? -3.688 -12.996 9.951 1.00 94.38 492 ARG A O 1
ATOM 3962 N N . THR A 1 493 ? -4.668 -14.142 8.274 1.00 95.81 493 THR A N 1
ATOM 3963 C CA . THR A 1 493 ? -5.972 -13.458 8.308 1.00 95.81 493 THR A CA 1
ATOM 3964 C C . THR A 1 493 ? -7.011 -14.266 9.072 1.00 95.81 493 THR A C 1
ATOM 3966 O O . THR A 1 493 ? -7.896 -13.682 9.695 1.00 95.81 493 THR A O 1
ATOM 3969 N N . TYR A 1 494 ? -6.831 -15.584 9.145 1.00 97.06 494 TYR A N 1
ATOM 3970 C CA . TYR A 1 494 ? -7.610 -16.472 9.995 1.00 97.06 494 TYR A CA 1
ATOM 3971 C C . TYR A 1 494 ? -6.746 -17.592 10.589 1.00 97.06 494 TYR A C 1
ATOM 3973 O O . TYR A 1 494 ? -5.605 -17.805 10.177 1.00 97.06 494 TYR A O 1
ATOM 3981 N N . ASN A 1 495 ? -7.291 -18.321 11.556 1.00 97.38 495 ASN A N 1
ATOM 3982 C CA . ASN A 1 495 ? -6.815 -19.643 11.946 1.00 97.38 495 ASN A CA 1
ATOM 3983 C C . ASN A 1 495 ? -8.017 -20.550 12.131 1.00 97.38 495 ASN A C 1
ATOM 3985 O O . ASN A 1 495 ? -8.806 -20.329 13.047 1.00 97.38 495 ASN A O 1
ATOM 3989 N N . ASP A 1 496 ? -8.076 -21.573 11.300 1.00 95.50 496 ASP A N 1
ATOM 3990 C CA . ASP A 1 496 ? -9.015 -22.677 11.394 1.00 95.50 496 ASP A CA 1
ATOM 3991 C C . ASP A 1 496 ? -8.284 -23.897 11.976 1.00 95.50 496 ASP A C 1
ATOM 3993 O O . ASP A 1 496 ? -7.097 -24.111 11.678 1.00 95.50 496 ASP A O 1
ATOM 3997 N N . THR A 1 497 ? -8.922 -24.645 12.879 1.00 94.19 497 THR A N 1
ATOM 3998 C CA . THR A 1 497 ? -8.307 -25.846 13.471 1.00 94.19 497 THR A CA 1
ATOM 3999 C C . THR A 1 497 ? -8.677 -27.126 12.739 1.00 94.19 497 THR A C 1
ATOM 4001 O O . THR A 1 497 ? -8.009 -28.154 12.931 1.00 94.19 497 THR A O 1
ATOM 4004 N N . SER A 1 498 ? -9.692 -27.065 11.883 1.00 86.19 498 SER A N 1
ATOM 4005 C CA . SER A 1 498 ? -10.056 -28.149 10.993 1.00 86.19 498 SER A CA 1
ATOM 4006 C C . SER A 1 498 ? -9.057 -28.259 9.826 1.00 86.19 498 SER A C 1
ATOM 4008 O O . SER A 1 498 ? -8.146 -27.451 9.638 1.00 86.19 498 SER A O 1
ATOM 4010 N N . VAL A 1 499 ? -9.170 -29.340 9.053 1.00 76.25 499 VAL A N 1
ATOM 4011 C CA . VAL A 1 499 ? -8.345 -29.560 7.849 1.00 76.25 499 VAL A CA 1
ATOM 4012 C C . VAL A 1 499 ? -9.104 -29.258 6.554 1.00 76.25 499 VAL A C 1
ATOM 4014 O O . VAL A 1 499 ? -8.524 -29.392 5.475 1.00 76.25 499 VAL A O 1
ATOM 4017 N N . SER A 1 500 ? -10.391 -28.920 6.643 1.00 81.00 500 SER A N 1
ATOM 4018 C CA . SER A 1 500 ? -11.279 -28.696 5.506 1.00 81.00 500 SER A CA 1
ATOM 4019 C C . SER A 1 500 ? -12.395 -27.735 5.877 1.00 81.00 500 SER A C 1
ATOM 4021 O O . SER A 1 500 ? -12.985 -27.903 6.930 1.00 81.00 500 SER A O 1
ATOM 4023 N N . ASN A 1 501 ? -12.745 -26.842 4.948 1.00 86.31 501 ASN A N 1
ATOM 4024 C CA . ASN A 1 501 ? -13.983 -26.070 4.999 1.00 86.31 501 ASN A CA 1
ATOM 4025 C C . ASN A 1 501 ? -15.184 -27.024 4.831 1.00 86.31 501 ASN A C 1
ATOM 4027 O O . ASN A 1 501 ? -15.598 -27.374 3.720 1.00 86.31 501 ASN A O 1
ATOM 4031 N N . ASP A 1 502 ? -15.686 -27.506 5.959 1.00 87.75 502 ASP A N 1
ATOM 4032 C CA . ASP A 1 502 ? -16.839 -28.373 6.148 1.00 87.75 502 ASP A CA 1
ATOM 4033 C C . ASP A 1 502 ? -18.168 -27.634 5.905 1.00 87.75 502 ASP A C 1
ATOM 4035 O O . ASP A 1 502 ? -19.189 -28.280 5.638 1.00 87.75 502 ASP A O 1
ATOM 4039 N N . GLY A 1 503 ? -18.165 -26.297 5.958 1.00 86.06 503 GLY A N 1
ATOM 4040 C CA . GLY A 1 503 ? -19.286 -25.456 5.528 1.00 86.06 503 GLY A CA 1
ATOM 4041 C C . GLY A 1 503 ? -19.546 -25.546 4.016 1.00 86.06 503 GLY A C 1
ATOM 4042 O O . GLY A 1 503 ? -20.694 -25.706 3.585 1.00 86.06 503 GLY A O 1
ATOM 4043 N N . GLY A 1 504 ? -18.469 -25.537 3.224 1.00 88.50 504 GLY A N 1
ATOM 4044 C CA . GLY A 1 504 ? -18.459 -25.856 1.797 1.00 88.50 504 GLY A CA 1
ATOM 4045 C C . GLY A 1 504 ? -19.076 -24.806 0.867 1.00 88.50 504 GLY A C 1
ATOM 4046 O O . GLY A 1 504 ? -19.298 -25.111 -0.307 1.00 88.50 504 GLY A O 1
ATOM 4047 N N . GLU A 1 505 ? -19.355 -23.593 1.348 1.00 91.88 505 GLU A N 1
ATOM 4048 C CA . GLU A 1 505 ? -19.950 -22.503 0.566 1.00 91.88 505 GLU A CA 1
ATOM 4049 C C . GLU A 1 505 ? -19.165 -21.207 0.763 1.00 91.88 505 GLU A C 1
ATOM 4051 O O . GLU A 1 505 ? -18.896 -20.853 1.900 1.00 91.88 505 GLU A O 1
ATOM 4056 N N . TYR A 1 506 ? -18.923 -20.449 -0.317 1.00 91.81 506 TYR A N 1
ATOM 4057 C CA . TYR A 1 506 ? -18.198 -19.162 -0.308 1.00 91.81 506 TYR A CA 1
ATOM 4058 C C . TYR A 1 506 ? -16.746 -19.271 0.203 1.00 91.81 506 TYR A C 1
ATOM 4060 O O . TYR A 1 506 ? -16.472 -19.888 1.221 1.00 91.81 506 TYR A O 1
ATOM 4068 N N . ARG A 1 507 ? -15.778 -18.703 -0.533 1.00 91.50 507 ARG A N 1
ATOM 4069 C CA . ARG A 1 507 ? -14.335 -18.810 -0.195 1.00 91.50 507 ARG A CA 1
ATOM 4070 C C . ARG A 1 507 ? -13.878 -20.260 0.057 1.00 91.50 507 ARG A C 1
ATOM 4072 O O . ARG A 1 507 ? -13.155 -20.566 0.998 1.00 91.50 507 ARG A O 1
ATOM 4079 N N . VAL A 1 508 ? -14.340 -21.177 -0.798 1.00 90.00 508 VAL A N 1
ATOM 4080 C CA . VAL A 1 508 ? -14.114 -22.634 -0.678 1.00 90.00 508 VAL A CA 1
ATOM 4081 C C . VAL A 1 508 ? -12.656 -23.061 -0.907 1.00 90.00 508 VAL A C 1
ATOM 4083 O O . VAL A 1 508 ? -12.323 -24.241 -0.825 1.00 90.00 508 VAL A O 1
ATOM 4086 N N . ASP A 1 509 ? -11.807 -22.111 -1.274 1.00 86.88 509 ASP A N 1
ATOM 4087 C CA . ASP A 1 509 ? -10.363 -22.214 -1.423 1.00 86.88 509 ASP A CA 1
ATOM 4088 C C . ASP A 1 509 ? -9.587 -21.894 -0.132 1.00 86.88 509 ASP A C 1
ATOM 4090 O O . ASP A 1 509 ? -8.381 -22.139 -0.075 1.00 86.88 509 ASP A O 1
ATOM 4094 N N . GLU A 1 510 ? -10.275 -21.431 0.914 1.00 90.81 510 GLU A N 1
ATOM 4095 C CA . GLU A 1 510 ? -9.744 -21.203 2.260 1.00 90.81 510 GLU A CA 1
ATOM 4096 C C . GLU A 1 510 ? -10.349 -22.189 3.279 1.00 90.81 510 GLU A C 1
ATOM 4098 O O . GLU A 1 510 ? -11.312 -22.905 2.997 1.00 90.81 510 GLU A O 1
ATOM 4103 N N . GLY A 1 511 ? -9.749 -22.253 4.469 1.00 92.44 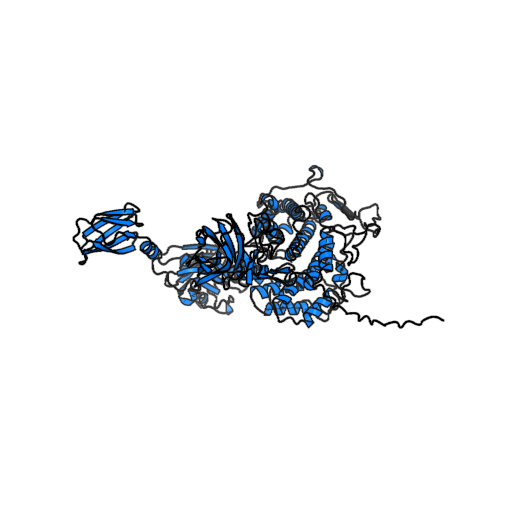511 GLY A N 1
ATOM 4104 C CA . GLY A 1 511 ? -10.113 -23.189 5.533 1.00 92.44 511 GLY A CA 1
ATOM 4105 C C . GLY A 1 511 ? -11.348 -22.800 6.341 1.00 92.44 511 GLY A C 1
ATOM 4106 O O . GLY A 1 511 ? -11.997 -23.704 6.843 1.00 92.44 511 GLY A O 1
ATOM 4107 N N . VAL A 1 512 ? -11.688 -21.506 6.425 1.00 96.06 512 VAL A N 1
ATOM 4108 C CA . VAL A 1 512 ? -12.792 -21.018 7.271 1.00 96.06 512 VAL A CA 1
ATOM 4109 C C . VAL A 1 512 ? -14.117 -21.645 6.867 1.00 96.06 512 VAL A C 1
ATOM 4111 O O . VAL A 1 512 ? -14.567 -21.511 5.729 1.00 96.06 512 VAL A O 1
ATOM 4114 N N . ASP A 1 513 ? -14.781 -22.251 7.839 1.00 96.81 513 ASP A N 1
ATOM 4115 C CA . ASP A 1 513 ? -16.081 -22.875 7.663 1.00 96.81 513 ASP A CA 1
ATOM 4116 C C . ASP A 1 513 ? -17.208 -21.871 7.391 1.00 96.81 513 ASP A C 1
ATOM 4118 O O . ASP A 1 513 ? -17.708 -21.179 8.284 1.00 96.81 513 ASP A O 1
ATOM 4122 N N . LEU A 1 514 ? -17.666 -21.838 6.139 1.00 96.56 514 LEU A N 1
ATOM 4123 C CA . LEU A 1 514 ? -18.696 -20.917 5.666 1.00 96.56 514 LEU A CA 1
ATOM 4124 C C . LEU A 1 514 ? -19.859 -21.670 5.023 1.00 96.56 514 LEU A C 1
ATOM 4126 O O . LEU A 1 514 ? -19.681 -22.611 4.251 1.00 96.56 514 LEU A O 1
ATOM 4130 N N . LYS A 1 515 ? -21.085 -21.254 5.349 1.00 95.69 515 LYS A N 1
ATOM 4131 C CA . LYS A 1 515 ? -22.311 -21.820 4.770 1.00 95.69 515 LYS A CA 1
ATOM 4132 C C . LYS A 1 515 ? -23.320 -20.732 4.424 1.00 95.69 515 LYS A C 1
ATOM 4134 O O . LYS A 1 515 ? -23.243 -19.617 4.932 1.00 95.69 515 LYS A O 1
ATOM 4139 N N . ILE A 1 516 ? -24.342 -21.076 3.638 1.00 97.00 516 ILE A N 1
ATOM 4140 C CA . ILE A 1 516 ? -25.498 -20.191 3.426 1.00 97.00 516 ILE A CA 1
ATOM 4141 C C . ILE A 1 516 ? -26.210 -19.942 4.764 1.00 97.00 516 ILE A C 1
ATOM 4143 O O . ILE A 1 516 ? -26.681 -20.877 5.425 1.00 97.00 516 ILE A O 1
ATOM 4147 N N . CYS A 1 517 ? -26.342 -18.670 5.131 1.00 95.56 517 CYS A N 1
ATOM 4148 C CA . CYS A 1 517 ? -27.046 -18.253 6.333 1.00 95.56 517 CYS A CA 1
ATOM 4149 C C . CYS A 1 517 ? -28.566 -18.317 6.121 1.00 95.56 517 CYS A C 1
ATOM 4151 O O . CYS A 1 517 ? -29.095 -17.938 5.071 1.00 95.56 517 CYS A O 1
ATOM 4153 N N . SER A 1 518 ? -29.320 -18.772 7.129 1.00 95.50 518 SER A N 1
ATOM 4154 C CA . SER A 1 518 ? -30.784 -18.855 7.009 1.00 95.50 518 SER A CA 1
ATOM 4155 C C . SER A 1 518 ? -31.475 -17.485 6.979 1.00 95.50 518 SER A C 1
ATOM 4157 O O . SER A 1 518 ? -32.651 -17.416 6.626 1.00 95.50 518 SER A O 1
ATOM 4159 N N . GLU A 1 519 ? -30.772 -16.414 7.364 1.00 94.81 519 GLU A N 1
ATOM 4160 C CA . GLU A 1 519 ? -31.231 -15.022 7.229 1.00 94.81 519 GLU A CA 1
ATOM 4161 C C . GLU A 1 519 ? -30.841 -14.390 5.876 1.00 94.81 519 GLU A C 1
ATOM 4163 O O . GLU A 1 519 ? -31.205 -13.244 5.615 1.00 94.81 519 GLU A O 1
ATOM 4168 N N . GLY A 1 520 ? -30.198 -15.153 4.981 1.00 93.62 520 GLY A N 1
ATOM 4169 C CA . GLY A 1 520 ? -29.603 -14.668 3.732 1.00 93.62 520 GLY A CA 1
ATOM 4170 C C . GLY A 1 520 ? -28.113 -14.358 3.896 1.00 93.62 520 GLY A C 1
ATOM 4171 O O . GLY A 1 520 ? -27.655 -14.170 5.014 1.00 93.62 520 GLY A O 1
ATOM 4172 N N . GLY A 1 521 ? -27.365 -14.328 2.789 1.00 95.12 521 GLY A N 1
ATOM 4173 C CA . GLY A 1 521 ? -25.901 -14.193 2.826 1.00 95.12 521 GLY A CA 1
ATOM 4174 C C . GLY A 1 521 ? -25.202 -15.479 3.272 1.00 95.12 521 GLY A C 1
ATOM 4175 O O . GLY A 1 521 ? -25.754 -16.578 3.103 1.00 95.12 521 GLY A O 1
ATOM 4176 N N . TYR A 1 522 ? -24.007 -15.340 3.841 1.00 97.38 522 TYR A N 1
ATOM 4177 C CA . TYR A 1 522 ? -23.244 -16.442 4.417 1.00 97.38 522 TYR A CA 1
ATOM 4178 C C . TYR A 1 522 ? -23.081 -16.244 5.927 1.00 97.38 522 TYR A C 1
ATOM 4180 O O . TYR A 1 522 ? -23.437 -15.216 6.483 1.00 97.38 522 TYR A O 1
ATOM 4188 N N . CYS A 1 523 ? -22.666 -17.288 6.633 1.00 97.88 523 CYS A N 1
ATOM 4189 C CA . CYS A 1 523 ? -22.294 -17.186 8.037 1.00 97.88 523 CYS A CA 1
ATOM 4190 C C . CYS A 1 523 ? -21.141 -18.135 8.338 1.00 97.88 523 CYS A C 1
ATOM 4192 O O . CYS A 1 523 ? -20.992 -19.173 7.683 1.00 97.88 523 CYS A O 1
ATOM 4194 N N . VAL A 1 524 ? -20.367 -17.793 9.365 1.00 98.25 524 VAL A N 1
ATOM 4195 C CA . VAL A 1 524 ? -19.326 -18.669 9.902 1.00 98.25 524 VAL A CA 1
ATOM 4196 C C . VAL A 1 524 ? -20.002 -19.772 10.708 1.00 98.25 524 VAL A C 1
ATOM 4198 O O . VAL A 1 524 ? -20.824 -19.502 11.593 1.00 98.25 524 VAL A O 1
ATOM 4201 N N . THR A 1 525 ? -19.678 -21.015 10.381 1.00 97.12 525 THR A N 1
ATOM 4202 C CA . THR A 1 525 ? -20.192 -22.223 11.031 1.00 97.12 525 THR A CA 1
ATOM 4203 C C . THR A 1 525 ? -19.036 -23.071 11.547 1.00 97.12 525 THR A C 1
ATOM 4205 O O . THR A 1 525 ? -17.901 -22.627 11.515 1.00 97.12 525 THR A O 1
ATOM 4208 N N . ASN A 1 526 ? -19.344 -24.238 12.115 1.00 95.88 526 ASN A N 1
ATOM 4209 C CA . ASN A 1 526 ? -18.372 -25.216 12.608 1.00 95.88 526 ASN A CA 1
ATOM 4210 C C . ASN A 1 526 ? -17.239 -24.662 13.510 1.00 95.88 526 ASN A C 1
ATOM 4212 O O . ASN A 1 526 ? -16.186 -25.264 13.648 1.00 95.88 526 ASN A O 1
ATOM 4216 N N . ILE A 1 527 ? -17.506 -23.555 14.207 1.00 97.25 527 ILE A N 1
ATOM 4217 C CA . ILE A 1 527 ? -16.510 -22.826 14.999 1.00 97.25 527 ILE A CA 1
ATOM 4218 C C . ILE A 1 527 ? -15.933 -23.702 16.124 1.00 97.25 527 ILE A C 1
ATOM 4220 O O . ILE A 1 527 ? -16.676 -24.197 16.985 1.00 97.25 527 ILE A O 1
ATOM 4224 N N . GLU A 1 528 ? -14.610 -23.824 16.182 1.00 97.00 528 GLU A N 1
ATOM 4225 C CA . GLU A 1 528 ? -13.864 -24.632 17.148 1.00 97.00 528 GLU A CA 1
ATOM 4226 C C . GLU A 1 528 ? -13.013 -23.806 18.138 1.00 97.00 528 GLU A C 1
ATOM 4228 O O . GLU A 1 528 ? -12.753 -22.612 17.978 1.00 97.00 528 GLU A O 1
ATOM 4233 N N . ASP A 1 529 ? -12.602 -24.446 19.239 1.00 97.44 529 ASP A N 1
ATOM 4234 C CA . ASP A 1 529 ? -11.739 -23.833 20.252 1.00 97.44 529 ASP A CA 1
ATOM 4235 C C . ASP A 1 529 ? -10.349 -23.488 19.694 1.00 97.44 529 ASP A C 1
ATOM 4237 O O . ASP A 1 529 ? -9.599 -24.369 19.273 1.00 97.44 529 ASP A O 1
ATOM 4241 N N . GLY A 1 530 ? -9.973 -22.208 19.772 1.00 97.12 530 GLY A N 1
ATOM 4242 C CA . GLY A 1 530 ? -8.673 -21.707 19.321 1.00 97.12 530 GLY A CA 1
ATOM 4243 C C . GLY A 1 530 ? -8.689 -21.052 17.939 1.00 97.12 530 GLY A C 1
ATOM 4244 O O . GLY A 1 530 ? -7.650 -20.549 17.503 1.00 97.12 530 GLY A O 1
ATOM 4245 N N . GLU A 1 531 ? -9.838 -21.016 17.269 1.00 98.31 531 GLU A N 1
ATOM 4246 C CA . GLU A 1 531 ? -9.994 -20.361 15.973 1.00 98.31 531 GLU A CA 1
ATOM 4247 C C . GLU A 1 531 ? -10.080 -18.839 16.081 1.00 98.31 531 GLU A C 1
ATOM 4249 O O . GLU A 1 531 ? -10.437 -18.278 17.122 1.00 98.31 531 GLU A O 1
ATOM 4254 N N . TRP A 1 532 ? -9.730 -18.143 14.998 1.00 98.12 532 TRP A N 1
ATOM 4255 C CA . TRP A 1 532 ? -9.860 -16.689 14.933 1.00 98.12 532 TRP A CA 1
ATOM 4256 C C . TRP A 1 532 ? -9.965 -16.155 13.506 1.00 98.12 532 TRP A C 1
ATOM 4258 O O . TRP A 1 532 ? -9.456 -16.759 12.568 1.00 98.12 532 TRP A O 1
ATOM 4268 N N . LEU A 1 533 ? -10.567 -14.972 13.373 1.00 98.56 533 LEU A N 1
ATOM 4269 C CA . LEU A 1 533 ? -10.715 -14.205 12.131 1.00 98.56 533 LEU A CA 1
ATOM 4270 C C . LEU A 1 533 ? -10.210 -12.774 12.346 1.00 98.56 533 LEU A C 1
ATOM 4272 O O . LEU A 1 533 ? -10.402 -12.211 13.424 1.00 98.56 533 LEU A O 1
ATOM 4276 N N . THR A 1 534 ? -9.578 -12.172 11.340 1.00 98.12 534 THR A N 1
ATOM 4277 C CA . THR A 1 534 ? -9.083 -10.785 11.379 1.00 98.12 534 THR A CA 1
ATOM 4278 C C . THR A 1 534 ? -9.769 -9.945 10.315 1.00 98.12 534 THR A C 1
ATOM 4280 O O . THR A 1 534 ? -9.917 -10.380 9.179 1.00 98.12 534 THR A O 1
ATOM 4283 N N . TYR A 1 535 ? -10.151 -8.733 10.694 1.00 98.19 535 TYR A N 1
ATOM 4284 C CA . TYR A 1 535 ? -10.814 -7.746 9.857 1.00 98.19 535 TYR A CA 1
ATOM 4285 C C . TYR A 1 535 ? -10.042 -6.435 9.967 1.00 98.19 535 TYR A C 1
ATOM 4287 O O . TYR A 1 535 ? -9.756 -5.977 11.072 1.00 98.19 535 TYR A O 1
ATOM 4295 N N . THR A 1 536 ? -9.756 -5.786 8.853 1.00 97.62 536 THR A N 1
ATOM 4296 C CA . THR A 1 536 ? -9.322 -4.394 8.835 1.00 97.62 536 THR A CA 1
ATOM 4297 C C . THR A 1 536 ? -10.567 -3.520 8.845 1.00 97.62 536 THR A C 1
ATOM 4299 O O . THR A 1 536 ? -11.396 -3.589 7.933 1.00 97.62 536 THR A O 1
ATOM 4302 N N . VAL A 1 537 ? -10.715 -2.724 9.903 1.00 97.25 537 VAL A N 1
ATOM 4303 C CA . VAL A 1 537 ? -11.903 -1.905 10.152 1.00 97.25 537 VAL A CA 1
ATOM 4304 C C . VAL A 1 537 ? -11.545 -0.431 10.262 1.00 97.25 537 VAL A C 1
ATOM 4306 O O . VAL A 1 537 ? -10.466 -0.094 10.746 1.00 97.25 537 VAL A O 1
ATOM 4309 N N . ASN A 1 538 ? -12.464 0.443 9.856 1.00 95.62 538 ASN A N 1
ATOM 4310 C CA . ASN A 1 538 ? -12.386 1.880 10.094 1.00 95.62 538 ASN A CA 1
ATOM 4311 C C . ASN A 1 538 ? -13.312 2.264 11.253 1.00 95.62 538 ASN A C 1
ATOM 4313 O O . ASN A 1 538 ? -14.531 2.084 11.171 1.00 95.62 538 ASN A O 1
ATOM 4317 N N . VAL A 1 539 ? -12.743 2.806 12.328 1.00 93.50 539 VAL A N 1
ATOM 4318 C CA . VAL A 1 539 ? -13.515 3.389 13.428 1.00 93.50 539 VAL A CA 1
ATOM 4319 C C . VAL A 1 539 ? -13.865 4.835 13.078 1.00 93.50 539 VAL A C 1
ATOM 4321 O O . VAL A 1 539 ? -12.952 5.636 12.873 1.00 93.50 539 VAL A O 1
ATOM 4324 N N . PRO A 1 540 ? -15.155 5.211 13.047 1.00 90.56 540 PRO A N 1
ATOM 4325 C CA . PRO A 1 540 ? -15.571 6.516 12.536 1.00 90.56 540 PRO A CA 1
ATOM 4326 C C . PRO A 1 540 ? -15.178 7.689 13.442 1.00 90.56 540 PRO A C 1
ATOM 4328 O O . PRO A 1 540 ? -14.952 8.789 12.943 1.00 90.56 540 PRO A O 1
ATOM 4331 N N . SER A 1 541 ? -15.095 7.482 14.759 1.00 86.12 541 SER A N 1
ATOM 4332 C CA . SER A 1 541 ? -14.701 8.524 15.715 1.00 86.12 541 SER A CA 1
ATOM 4333 C C . SER A 1 541 ? -14.109 7.941 16.996 1.00 86.12 541 SER A C 1
ATOM 4335 O O . SER A 1 541 ? -14.422 6.814 17.385 1.00 86.12 541 SER A O 1
ATOM 4337 N N . ASN A 1 542 ? -13.327 8.737 17.719 1.00 82.12 542 ASN A N 1
ATOM 4338 C CA . ASN A 1 542 ? -12.984 8.419 19.102 1.00 82.12 542 ASN A CA 1
ATOM 4339 C C . ASN A 1 542 ? -14.274 8.320 19.930 1.00 82.12 542 ASN A C 1
ATOM 4341 O O . ASN A 1 542 ? -15.214 9.098 19.726 1.00 82.12 542 ASN A O 1
ATOM 4345 N N . GLY A 1 543 ? -14.352 7.363 20.850 1.00 79.88 543 GLY A N 1
ATOM 4346 C CA . GLY A 1 543 ? -15.514 7.267 21.726 1.00 79.88 543 GLY A CA 1
ATOM 4347 C C . GLY A 1 543 ? -15.679 5.938 22.440 1.00 79.88 543 GLY A C 1
ATOM 4348 O O . GLY A 1 543 ? -14.804 5.070 22.445 1.00 79.88 543 GLY A O 1
ATOM 4349 N N . ILE A 1 544 ? -16.840 5.808 23.069 1.00 83.12 544 ILE A N 1
ATOM 4350 C CA . ILE A 1 544 ? -17.306 4.624 23.773 1.00 83.12 544 ILE A CA 1
ATOM 4351 C C . ILE A 1 544 ? -18.294 3.868 22.888 1.00 83.12 544 ILE A C 1
ATOM 4353 O O . ILE A 1 544 ? -19.261 4.438 22.384 1.00 83.12 544 ILE A O 1
ATOM 4357 N N . TYR A 1 545 ? -18.067 2.569 22.742 1.00 90.06 545 TYR A N 1
ATOM 4358 C CA . TYR A 1 545 ? -18.777 1.666 21.854 1.00 90.06 545 TYR A CA 1
ATOM 4359 C C . TYR A 1 545 ? -19.309 0.445 22.606 1.00 90.06 545 TYR A C 1
ATOM 4361 O O . TYR A 1 545 ? -18.733 -0.011 23.596 1.00 90.06 545 TYR A O 1
ATOM 4369 N N . ASN A 1 546 ? -20.389 -0.129 22.083 1.00 90.56 546 ASN A N 1
ATOM 4370 C CA . ASN A 1 546 ? -20.854 -1.463 22.445 1.00 90.56 546 ASN A CA 1
ATOM 4371 C C . ASN A 1 546 ? -20.598 -2.422 21.284 1.00 90.56 546 ASN A C 1
ATOM 4373 O O . ASN A 1 546 ? -20.794 -2.063 20.124 1.00 90.56 546 ASN A O 1
ATOM 4377 N N . ILE A 1 547 ? -20.214 -3.655 21.602 1.00 96.25 547 ILE A N 1
ATOM 4378 C CA . ILE A 1 547 ? -19.971 -4.717 20.625 1.00 96.25 547 ILE A CA 1
ATOM 4379 C C . ILE A 1 547 ? -21.050 -5.775 20.796 1.00 96.25 547 ILE A C 1
ATOM 4381 O O . ILE A 1 547 ? -21.214 -6.344 21.878 1.00 96.25 547 ILE A O 1
ATOM 4385 N N . SER A 1 548 ? -21.776 -6.046 19.719 1.00 98.00 548 SER A N 1
ATOM 4386 C CA . SER A 1 548 ? -22.793 -7.089 19.646 1.00 98.00 548 SER A CA 1
ATOM 4387 C C . SER A 1 548 ? -22.531 -8.028 18.477 1.00 98.00 548 SER A C 1
ATOM 4389 O O . SER A 1 548 ? -21.913 -7.642 17.488 1.00 98.00 548 SER A O 1
ATOM 4391 N N . ILE A 1 549 ? -23.030 -9.256 18.578 1.00 98.62 549 ILE A N 1
ATOM 4392 C CA . ILE A 1 549 ? -23.011 -10.231 17.486 1.00 98.62 549 ILE A CA 1
ATOM 4393 C C . ILE A 1 549 ? -24.410 -10.728 17.159 1.00 98.62 549 ILE A C 1
ATOM 4395 O O . ILE A 1 549 ? -25.241 -10.892 18.058 1.00 98.62 549 ILE A O 1
ATOM 4399 N N . ARG A 1 550 ? -24.635 -11.035 15.881 1.00 98.62 550 ARG A N 1
ATOM 4400 C CA . ARG A 1 550 ? -25.788 -11.793 15.399 1.00 98.62 550 ARG A CA 1
ATOM 4401 C C . ARG A 1 550 ? -25.408 -13.268 15.339 1.00 98.62 550 ARG A C 1
ATOM 4403 O O . ARG A 1 550 ? -24.581 -13.658 14.517 1.00 98.62 550 ARG A O 1
ATOM 4410 N N . TYR A 1 551 ? -25.994 -14.084 16.213 1.00 98.69 551 TYR A N 1
ATOM 4411 C CA . TYR A 1 551 ? -25.628 -15.495 16.361 1.00 98.69 551 TYR A CA 1
ATOM 4412 C C . TYR A 1 551 ? -26.843 -16.424 16.373 1.00 98.69 551 TYR A C 1
ATOM 4414 O O . TYR A 1 551 ? -27.938 -16.044 16.798 1.00 98.69 551 TYR A O 1
ATOM 4422 N N . ALA A 1 552 ? -26.628 -17.673 15.976 1.00 98.44 552 ALA A N 1
ATOM 4423 C CA . ALA A 1 552 ? -27.546 -18.777 16.223 1.00 98.44 552 ALA A CA 1
ATOM 4424 C C . ALA A 1 552 ? -26.778 -19.927 16.870 1.00 98.44 552 ALA A C 1
ATOM 4426 O O . ALA A 1 552 ? -25.607 -20.140 16.600 1.00 98.44 552 ALA A O 1
ATOM 4427 N N . SER A 1 553 ? -27.413 -20.657 17.775 1.00 98.06 553 SER A N 1
ATOM 4428 C CA . SER A 1 553 ? -26.737 -21.622 18.644 1.00 98.06 553 SER A CA 1
ATOM 4429 C C . SER A 1 553 ? -27.574 -22.870 18.878 1.00 98.06 553 SER A C 1
ATOM 4431 O O . SER A 1 553 ? -28.798 -22.793 19.019 1.00 98.06 553 SER A O 1
ATOM 4433 N N . VAL A 1 554 ? -26.893 -24.016 18.940 1.00 97.38 554 VAL A N 1
ATOM 4434 C CA . VAL A 1 554 ? -27.451 -25.348 19.239 1.00 97.38 554 VAL A CA 1
ATOM 4435 C C . VAL A 1 554 ? -27.022 -25.887 20.599 1.00 97.38 554 VAL A C 1
ATOM 4437 O O . VAL A 1 554 ? -27.568 -26.892 21.056 1.00 97.38 554 VAL A O 1
ATOM 4440 N N . ASN A 1 555 ? -26.041 -25.251 21.241 1.00 95.62 555 ASN A N 1
ATOM 4441 C CA . ASN A 1 555 ? -25.533 -25.651 22.545 1.00 95.62 555 ASN A CA 1
ATOM 4442 C C . ASN A 1 555 ? -24.801 -24.481 23.229 1.00 95.62 555 ASN A C 1
ATOM 4444 O O . ASN A 1 555 ? -24.358 -23.546 22.580 1.00 95.62 555 ASN A O 1
ATOM 4448 N N . SER A 1 556 ? -24.666 -24.524 24.551 1.00 93.69 556 SER A N 1
ATOM 4449 C CA . SER A 1 556 ? -24.001 -23.469 25.331 1.00 93.69 556 SER A CA 1
ATOM 4450 C C . SER A 1 556 ? -22.480 -23.654 25.418 1.00 93.69 556 SER A C 1
ATOM 4452 O O . SER A 1 556 ? -21.981 -24.763 25.238 1.00 93.69 556 SER A O 1
ATOM 4454 N N . ASN A 1 557 ? -21.783 -22.608 25.875 1.00 91.81 557 ASN A N 1
ATOM 4455 C CA . ASN A 1 557 ? -20.357 -22.592 26.249 1.00 91.81 557 ASN A CA 1
ATOM 4456 C C . ASN A 1 557 ? -19.342 -22.581 25.095 1.00 91.81 557 ASN A C 1
ATOM 4458 O O . ASN A 1 557 ? -18.147 -22.690 25.371 1.00 91.81 557 ASN A O 1
ATOM 4462 N N . GLY A 1 558 ? -19.768 -22.379 23.847 1.00 97.69 558 GLY A N 1
ATOM 4463 C CA . GLY A 1 558 ? -18.911 -21.671 22.894 1.00 97.69 558 GLY A CA 1
ATOM 4464 C C . GLY A 1 558 ? -18.688 -20.247 23.381 1.00 97.69 558 GLY A C 1
ATOM 4465 O O . GLY A 1 558 ? -19.551 -19.678 24.058 1.00 97.69 558 GLY A O 1
ATOM 4466 N N . LYS A 1 559 ? -17.521 -19.688 23.105 1.00 98.25 559 LYS A N 1
ATOM 4467 C CA . LYS A 1 559 ? -17.122 -18.371 23.581 1.00 98.25 559 LYS A CA 1
ATOM 4468 C C . LYS A 1 559 ? -16.548 -17.538 22.454 1.00 98.25 559 LYS A C 1
ATOM 4470 O O . LYS A 1 559 ? -16.009 -18.066 21.488 1.00 98.25 559 LYS A O 1
ATOM 4475 N N . ILE A 1 560 ? -16.639 -16.230 22.641 1.00 98.06 560 ILE A N 1
ATOM 4476 C CA . ILE A 1 560 ? -16.112 -15.226 21.727 1.00 98.06 560 ILE A CA 1
ATOM 4477 C C . ILE A 1 560 ? -15.378 -14.131 22.504 1.00 98.06 560 ILE A C 1
ATOM 4479 O O . ILE A 1 560 ? -15.719 -13.828 23.655 1.00 98.06 560 ILE A O 1
ATOM 4483 N N . LYS A 1 561 ? -14.363 -13.544 21.876 1.00 96.00 561 LYS A N 1
ATOM 4484 C CA . LYS A 1 561 ? -13.599 -12.398 22.372 1.00 96.00 561 LYS A CA 1
ATOM 4485 C C . LYS A 1 561 ? -13.156 -11.514 21.206 1.00 96.00 561 LYS A C 1
ATOM 4487 O O . LYS A 1 561 ? -12.913 -12.019 20.115 1.00 96.00 561 LYS A O 1
ATOM 4492 N N . PHE A 1 562 ? -13.010 -10.217 21.461 1.00 96.19 562 PHE A N 1
ATOM 4493 C CA . PHE A 1 562 ? -12.539 -9.237 20.489 1.00 96.19 562 PHE A CA 1
ATOM 4494 C C . PHE A 1 562 ? -11.215 -8.607 20.926 1.00 96.19 562 PHE A C 1
ATOM 4496 O O . PHE A 1 562 ? -10.983 -8.336 22.108 1.00 96.19 562 PHE A O 1
ATOM 4503 N N . ASN A 1 563 ? -10.371 -8.354 19.936 1.00 93.75 563 ASN A N 1
ATOM 4504 C CA . ASN A 1 563 ? -9.108 -7.643 20.034 1.00 93.75 563 ASN A CA 1
ATOM 4505 C C . ASN A 1 563 ? -9.102 -6.525 18.985 1.00 93.75 563 ASN A C 1
ATOM 4507 O O . ASN A 1 563 ? -9.601 -6.731 17.879 1.00 93.75 563 ASN A O 1
ATOM 4511 N N . PHE A 1 564 ? -8.569 -5.359 19.333 1.00 91.19 564 PHE A N 1
ATOM 4512 C CA . PHE A 1 564 ? -8.437 -4.222 18.424 1.00 91.19 564 PHE A CA 1
ATOM 4513 C C . PHE A 1 564 ? -7.019 -3.670 18.500 1.00 91.19 564 PHE A C 1
ATOM 4515 O O . PHE A 1 564 ? -6.507 -3.432 19.591 1.00 91.19 564 PHE A O 1
ATOM 4522 N N . GLY A 1 565 ? -6.368 -3.502 17.348 1.00 84.94 565 GLY A N 1
ATOM 4523 C CA . GLY A 1 565 ? -5.003 -2.970 17.280 1.00 84.94 565 GLY A CA 1
ATOM 4524 C C . GLY A 1 565 ? -3.963 -3.823 18.019 1.00 84.94 565 GLY A C 1
ATOM 4525 O O . GLY A 1 565 ? -2.928 -3.309 18.426 1.00 84.94 565 GLY A O 1
ATOM 4526 N N . GLY A 1 566 ? -4.234 -5.116 18.231 1.00 83.69 566 GLY A N 1
ATOM 4527 C CA . GLY A 1 566 ? -3.383 -6.011 19.019 1.00 83.69 566 GLY A CA 1
ATOM 4528 C C . GLY A 1 566 ? -3.735 -6.069 20.509 1.00 83.69 566 GLY A C 1
ATOM 4529 O O . GLY A 1 566 ? -3.280 -6.988 21.190 1.00 83.69 566 GLY A O 1
ATOM 4530 N N . GLU A 1 567 ? -4.613 -5.197 21.006 1.00 81.56 567 GLU A N 1
ATOM 4531 C CA . GLU A 1 567 ? -5.009 -5.139 22.415 1.00 81.56 567 GLU A CA 1
ATOM 4532 C C . GLU A 1 567 ? -6.325 -5.874 22.697 1.00 81.56 567 GLU A C 1
ATOM 4534 O O . GLU A 1 567 ? -7.321 -5.765 21.975 1.00 81.56 567 GLU A O 1
ATOM 4539 N N . ASP A 1 568 ? -6.338 -6.638 23.789 1.00 82.19 568 ASP A N 1
ATOM 4540 C CA . ASP A 1 568 ? -7.518 -7.368 24.242 1.00 82.19 568 ASP A CA 1
ATOM 4541 C C . ASP A 1 568 ? -8.510 -6.420 24.920 1.00 82.19 568 ASP A C 1
ATOM 4543 O O . ASP A 1 568 ? -8.354 -6.058 26.087 1.00 82.19 568 ASP A O 1
ATOM 4547 N N . ILE A 1 569 ? -9.564 -6.054 24.197 1.00 78.88 569 ILE A N 1
ATOM 4548 C CA . ILE A 1 569 ? -10.555 -5.077 24.665 1.00 78.88 569 ILE A CA 1
ATOM 4549 C C . ILE A 1 569 ? -11.795 -5.713 25.310 1.00 78.88 569 ILE A C 1
ATOM 4551 O O . ILE A 1 569 ? -12.555 -5.026 25.991 1.00 78.88 569 ILE A O 1
ATOM 4555 N N . THR A 1 570 ? -12.003 -7.026 25.146 1.00 84.56 570 THR A N 1
ATOM 4556 C CA . THR A 1 570 ? -13.088 -7.764 25.816 1.00 84.56 570 THR A CA 1
ATOM 4557 C C . THR A 1 570 ? -12.555 -8.970 26.589 1.00 84.56 570 THR A C 1
ATOM 4559 O O . THR A 1 570 ? -11.525 -9.554 26.254 1.00 84.56 570 THR A O 1
ATOM 4562 N N . SER A 1 571 ? -13.270 -9.402 27.631 1.00 85.69 571 SER A N 1
ATOM 4563 C CA . SER A 1 571 ? -13.069 -10.741 28.203 1.00 85.69 571 SER A CA 1
ATOM 4564 C C . SER A 1 571 ? -13.687 -11.815 27.301 1.00 85.69 571 SER A C 1
ATOM 4566 O O . SER A 1 571 ? -14.484 -11.496 26.422 1.00 85.69 571 SER A O 1
ATOM 4568 N N . GLU A 1 572 ? -13.374 -13.092 27.543 1.00 92.69 572 GLU A N 1
ATOM 4569 C CA . GLU A 1 572 ? -14.132 -14.189 26.928 1.00 92.69 572 GLU A CA 1
ATOM 4570 C C . GLU A 1 572 ? -15.594 -14.171 27.393 1.00 92.69 572 GLU A C 1
ATOM 4572 O O . GLU A 1 572 ? -15.868 -14.157 28.599 1.00 92.69 572 GLU A O 1
ATOM 4577 N N . VAL A 1 573 ? -16.527 -14.237 26.446 1.00 94.56 573 VAL A N 1
ATOM 4578 C CA . VAL A 1 573 ? -17.970 -14.250 26.713 1.00 94.56 573 VAL A CA 1
ATOM 4579 C C . VAL A 1 573 ? -18.577 -15.535 26.183 1.00 94.56 573 VAL A C 1
ATOM 4581 O O . VAL A 1 573 ? -18.398 -15.872 25.020 1.00 94.56 573 VAL A O 1
ATOM 4584 N N . ALA A 1 574 ? -19.304 -16.254 27.039 1.00 97.06 574 ALA A N 1
ATOM 4585 C CA . ALA A 1 574 ? -20.024 -17.454 26.633 1.00 97.06 574 ALA A CA 1
ATOM 4586 C C . ALA A 1 574 ? -21.276 -17.087 25.827 1.00 97.06 574 ALA A C 1
ATOM 4588 O O . ALA A 1 574 ? -22.132 -16.340 26.307 1.00 97.06 574 ALA A O 1
ATOM 4589 N N . VAL A 1 575 ? -21.404 -17.671 24.640 1.00 97.88 575 VAL A N 1
ATOM 4590 C CA . VAL A 1 575 ? -22.584 -17.553 23.787 1.00 97.88 575 VAL A CA 1
ATOM 4591 C C . VAL A 1 575 ? -23.715 -18.392 24.399 1.00 97.88 575 VAL A C 1
ATOM 4593 O O . VAL A 1 575 ? -23.538 -19.595 24.644 1.00 97.88 575 VAL A O 1
ATOM 4596 N N . PRO A 1 576 ? -24.866 -17.781 24.737 1.00 97.38 576 PRO A N 1
ATOM 4597 C CA . PRO A 1 576 ? -25.907 -18.468 25.478 1.00 97.38 576 PRO A CA 1
ATOM 4598 C C . PRO A 1 576 ? -26.823 -19.286 24.559 1.00 97.38 576 PRO A C 1
ATOM 4600 O O . PRO A 1 576 ? -27.106 -18.919 23.425 1.00 97.38 576 PRO A O 1
ATOM 4603 N N . PHE A 1 577 ? -27.359 -20.381 25.096 1.00 97.88 577 PHE A N 1
ATOM 4604 C CA . PHE A 1 577 ? -28.298 -21.267 24.409 1.00 97.88 577 PHE A CA 1
ATOM 4605 C C . PHE A 1 577 ? -29.515 -21.553 25.294 1.00 97.88 577 PHE A C 1
ATOM 4607 O O . PHE A 1 577 ? -29.396 -21.662 26.518 1.00 97.88 577 PHE A O 1
ATOM 4614 N N . GLY A 1 578 ? -30.683 -21.709 24.671 1.00 96.50 578 GLY A N 1
ATOM 4615 C CA . GLY A 1 578 ? -31.951 -21.991 25.337 1.00 96.50 578 GLY A CA 1
ATOM 4616 C C . GLY A 1 578 ? -32.724 -20.731 25.731 1.00 96.50 578 GLY A C 1
ATOM 4617 O O . GLY A 1 578 ? -32.156 -19.658 25.927 1.00 96.50 578 GLY A O 1
ATOM 4618 N N . THR A 1 579 ? -34.047 -20.859 25.860 1.00 93.44 579 THR A N 1
ATOM 4619 C CA . THR A 1 579 ? -34.971 -19.738 26.107 1.00 93.44 579 THR A CA 1
ATOM 4620 C C . THR A 1 579 ? -34.515 -18.855 27.282 1.00 93.44 579 THR A C 1
ATOM 4622 O O . THR A 1 579 ? -34.283 -19.389 28.370 1.00 93.44 579 THR A O 1
ATOM 4625 N N . PRO A 1 580 ? -34.429 -17.515 27.121 1.00 94.81 580 PRO A N 1
ATOM 4626 C CA . PRO A 1 580 ? -34.922 -16.689 26.003 1.00 94.81 580 PRO A CA 1
ATOM 4627 C C . PRO A 1 580 ? -33.942 -16.485 24.826 1.00 94.81 580 PRO A C 1
ATOM 4629 O O . PRO A 1 580 ? -34.264 -15.740 23.902 1.00 94.81 580 PRO A O 1
ATOM 4632 N N . ASN A 1 581 ? -32.772 -17.119 24.861 1.00 97.06 581 ASN A N 1
ATOM 4633 C CA . ASN A 1 581 ? -31.721 -17.017 23.844 1.00 97.06 581 ASN A CA 1
ATOM 4634 C C . ASN A 1 581 ? -32.013 -17.921 22.635 1.00 97.06 581 ASN A C 1
ATOM 4636 O O . ASN A 1 581 ? -33.102 -18.495 22.543 1.00 97.06 581 ASN A O 1
ATOM 4640 N N . SER A 1 582 ? -31.042 -18.060 21.724 1.00 97.56 582 SER A N 1
ATOM 4641 C CA . SER A 1 582 ? -31.166 -18.952 20.566 1.00 97.56 582 SER A CA 1
ATOM 4642 C C . SER A 1 582 ? -31.501 -20.378 21.001 1.00 97.56 582 SER A C 1
ATOM 4644 O O . SER A 1 582 ? -30.901 -20.926 21.930 1.00 97.56 582 SER A O 1
ATOM 4646 N N . THR A 1 583 ? -32.443 -20.993 20.293 1.00 97.50 583 THR A N 1
ATOM 4647 C CA . THR A 1 583 ? -32.856 -22.389 20.486 1.00 97.50 583 THR A CA 1
ATOM 4648 C C . THR A 1 583 ? -32.482 -23.315 19.321 1.00 97.50 583 THR A C 1
ATOM 4650 O O . THR A 1 583 ? -32.741 -24.516 19.403 1.00 97.50 583 THR A O 1
ATOM 4653 N N . GLY A 1 584 ? -31.839 -22.796 18.268 1.00 97.25 584 GLY A N 1
ATOM 4654 C CA . GLY A 1 584 ? -31.289 -23.574 17.151 1.00 97.25 584 GLY A CA 1
ATOM 4655 C C . GLY A 1 584 ? -30.700 -22.691 16.042 1.00 97.25 584 GLY A C 1
ATOM 4656 O O . GLY A 1 584 ? -30.835 -21.475 16.088 1.00 97.25 584 GLY A O 1
ATOM 4657 N N . LEU A 1 585 ? -30.106 -23.302 15.006 1.00 96.31 585 LEU A N 1
ATOM 4658 C CA . LEU A 1 585 ? -29.387 -22.605 13.911 1.00 96.31 585 LEU A CA 1
ATOM 4659 C C . LEU A 1 585 ? -30.264 -21.761 12.967 1.00 96.31 585 LEU A C 1
ATOM 4661 O O . LEU A 1 585 ? -29.771 -21.155 12.025 1.00 96.31 585 LEU A O 1
ATOM 4665 N N . THR A 1 586 ? -31.576 -21.736 13.189 1.00 96.31 586 THR A N 1
ATOM 4666 C CA . THR A 1 586 ? -32.514 -20.864 12.464 1.00 96.31 586 THR A CA 1
ATOM 4667 C C . THR A 1 586 ? -33.143 -19.808 13.377 1.00 96.31 586 THR A C 1
ATOM 4669 O O . THR A 1 586 ? -34.021 -19.071 12.940 1.00 96.31 586 THR A O 1
ATOM 4672 N N . ASP A 1 587 ? -32.769 -19.775 14.660 1.00 97.62 587 ASP A N 1
ATOM 4673 C CA . ASP A 1 587 ? -33.291 -18.861 15.680 1.00 97.62 587 ASP A CA 1
ATOM 4674 C C . ASP A 1 587 ? -32.224 -17.831 16.059 1.00 97.62 587 ASP A C 1
ATOM 4676 O O . ASP A 1 587 ? -31.649 -17.861 17.147 1.00 97.62 587 ASP A O 1
ATOM 4680 N N . TRP A 1 588 ? -31.952 -16.925 15.126 1.00 98.31 588 TRP A N 1
ATOM 4681 C CA . TRP A 1 588 ? -30.916 -15.913 15.265 1.00 98.31 588 TRP A CA 1
ATOM 4682 C C . TRP A 1 588 ? -31.284 -14.853 16.304 1.00 98.31 588 TRP A C 1
ATOM 4684 O O . TRP A 1 588 ? -32.407 -14.323 16.327 1.00 98.31 588 TRP A O 1
ATOM 4694 N N . LYS A 1 589 ? -30.320 -14.534 17.167 1.00 98.19 589 LYS A N 1
ATOM 4695 C CA . LYS A 1 589 ? -30.424 -13.559 18.252 1.00 98.19 589 LYS A CA 1
ATOM 4696 C C . LYS A 1 589 ? -29.244 -12.601 18.227 1.00 98.19 589 LYS A C 1
ATOM 4698 O O . LYS A 1 589 ? -28.164 -12.941 17.755 1.00 98.19 589 LYS A O 1
ATOM 4703 N N . ASP A 1 590 ? -29.462 -11.439 18.823 1.00 98.12 590 ASP A N 1
ATOM 4704 C CA . ASP A 1 590 ? -28.392 -10.495 19.111 1.00 98.12 590 ASP A CA 1
ATOM 4705 C C . ASP A 1 590 ? -27.859 -10.775 20.518 1.00 98.12 590 ASP A C 1
ATOM 4707 O O . ASP A 1 590 ? -28.631 -10.998 21.458 1.00 98.12 590 ASP A O 1
ATOM 4711 N N . LEU A 1 591 ? -26.538 -10.788 20.661 1.00 97.31 591 LEU A N 1
ATOM 4712 C CA . LEU A 1 591 ? -25.848 -10.863 21.944 1.00 97.31 591 LEU A CA 1
ATOM 4713 C C . LEU A 1 591 ? -24.938 -9.652 22.078 1.00 97.31 591 LEU A C 1
ATOM 4715 O O . LEU A 1 591 ? -24.010 -9.504 21.290 1.00 97.31 591 LEU A O 1
ATOM 4719 N N . GLU A 1 592 ? -25.161 -8.836 23.106 1.00 95.75 592 GLU A N 1
ATOM 4720 C CA . GLU A 1 592 ? -24.171 -7.849 23.536 1.00 95.75 592 GLU A CA 1
ATOM 4721 C C . GLU A 1 592 ? -23.001 -8.592 24.193 1.00 95.75 592 GLU A C 1
ATOM 4723 O O . GLU A 1 592 ? -23.164 -9.254 25.221 1.00 95.75 592 GLU A O 1
ATOM 4728 N N . VAL A 1 593 ? -21.830 -8.517 23.566 1.00 94.00 593 VAL A N 1
ATOM 4729 C CA . VAL A 1 593 ? -20.598 -9.159 24.038 1.00 94.00 593 VAL A CA 1
ATOM 4730 C C . VAL A 1 593 ? -19.855 -8.228 24.987 1.00 94.00 593 VAL A C 1
ATOM 4732 O O . VAL A 1 593 ? -19.349 -8.663 26.020 1.00 94.00 593 VAL A O 1
ATOM 4735 N N . ALA A 1 594 ? -19.801 -6.940 24.663 1.00 89.00 594 ALA A N 1
ATOM 4736 C CA . ALA A 1 594 ? -19.144 -5.948 25.495 1.00 89.00 594 ALA A CA 1
ATOM 4737 C C . ALA A 1 594 ? -19.878 -4.612 25.436 1.00 89.00 594 ALA A C 1
ATOM 4739 O O . ALA A 1 594 ? -20.421 -4.229 24.399 1.00 89.00 594 ALA A O 1
ATOM 4740 N N . ASN A 1 595 ? -19.845 -3.898 26.554 1.00 88.44 595 ASN A N 1
ATOM 4741 C CA . ASN A 1 595 ? -20.301 -2.524 26.661 1.00 88.44 595 ASN A CA 1
ATOM 4742 C C . ASN A 1 595 ? -19.174 -1.636 27.168 1.00 88.44 595 ASN A C 1
ATOM 4744 O O . ASN A 1 595 ? -18.208 -2.115 27.764 1.00 88.44 595 ASN A O 1
ATOM 4748 N N . GLU A 1 596 ? -19.326 -0.343 26.908 1.00 81.31 596 GLU A N 1
ATOM 4749 C CA . GLU A 1 596 ? -18.404 0.691 27.371 1.00 81.31 596 GLU A CA 1
ATOM 4750 C C . GLU A 1 596 ? -16.949 0.488 26.886 1.00 81.31 596 GLU A C 1
ATOM 4752 O O . GLU A 1 596 ? -15.987 0.825 27.577 1.00 81.31 596 GLU A O 1
ATOM 4757 N N . VAL A 1 597 ? -16.778 -0.060 25.678 1.00 83.75 597 VAL A N 1
ATOM 4758 C CA . VAL A 1 597 ? -15.470 -0.270 25.044 1.00 83.75 597 VAL A CA 1
ATOM 4759 C C . VAL A 1 597 ? -14.983 1.041 24.448 1.00 83.75 597 VAL A C 1
ATOM 4761 O O . VAL A 1 597 ? -15.651 1.629 23.605 1.00 83.75 597 VAL A O 1
ATOM 4764 N N . ARG A 1 598 ? -13.792 1.491 24.830 1.00 81.06 598 ARG A N 1
ATOM 4765 C CA . ARG A 1 598 ? -13.184 2.678 24.226 1.00 81.06 598 ARG A CA 1
ATOM 4766 C C . ARG A 1 598 ? -12.448 2.309 22.940 1.00 81.06 598 ARG A C 1
ATOM 4768 O O . ARG A 1 598 ? -11.567 1.455 22.988 1.00 81.06 598 ARG A O 1
ATOM 4775 N N . LEU A 1 599 ? -12.784 2.967 21.832 1.00 84.44 599 LEU A N 1
ATOM 4776 C CA . LEU A 1 599 ? -12.085 2.832 20.550 1.00 84.44 599 LEU A CA 1
ATOM 4777 C C . LEU A 1 599 ? -11.573 4.195 20.076 1.00 84.44 599 LEU A C 1
ATOM 4779 O O . LEU A 1 599 ? -12.191 5.229 20.342 1.00 84.44 599 LEU A O 1
ATOM 4783 N N . VAL A 1 600 ? -10.441 4.164 19.376 1.00 82.56 600 VAL A N 1
ATOM 4784 C CA . VAL A 1 600 ? -9.817 5.319 18.721 1.00 82.56 600 VAL A CA 1
ATOM 4785 C C . VAL A 1 600 ? -10.210 5.307 17.242 1.00 82.56 600 VAL A C 1
ATOM 4787 O O . VAL A 1 600 ? -10.334 4.235 16.651 1.00 82.56 600 VAL A O 1
ATOM 4790 N N . GLN A 1 601 ? -10.458 6.487 16.680 1.00 84.94 601 GLN A N 1
ATOM 4791 C CA . GLN A 1 601 ? -10.755 6.726 15.274 1.00 84.94 601 GLN A CA 1
ATOM 4792 C C . GLN A 1 601 ? -9.625 6.208 14.386 1.00 84.94 601 GLN A C 1
ATOM 4794 O O . GLN A 1 601 ? -8.454 6.309 14.741 1.00 84.94 601 GLN A O 1
ATOM 4799 N N . GLY A 1 602 ? -9.982 5.741 13.193 1.00 86.31 602 GLY A N 1
ATOM 4800 C CA . GLY A 1 602 ? -9.027 5.346 12.167 1.00 86.31 602 GLY A CA 1
ATOM 4801 C C . GLY A 1 602 ? -9.027 3.854 11.896 1.00 86.31 602 GLY A C 1
ATOM 4802 O O . GLY A 1 602 ? -9.880 3.096 12.369 1.00 86.31 602 GLY A O 1
ATOM 4803 N N . VAL A 1 603 ? -8.068 3.445 11.072 1.00 93.56 603 VAL A N 1
ATOM 4804 C CA . VAL A 1 603 ? -7.989 2.080 10.567 1.00 93.56 603 VAL A CA 1
ATOM 4805 C C . VAL A 1 603 ? -7.187 1.205 11.517 1.00 93.56 603 VAL A C 1
ATOM 4807 O O . VAL A 1 603 ? -6.056 1.517 11.874 1.00 93.56 603 VAL A O 1
ATOM 4810 N N . GLN A 1 604 ? -7.769 0.075 11.904 1.00 92.19 604 GLN A N 1
ATOM 4811 C CA . GLN A 1 604 ? -7.154 -0.868 12.830 1.00 92.19 604 GLN A CA 1
ATOM 4812 C C . GLN A 1 604 ? -7.588 -2.305 12.539 1.00 92.19 604 GLN A C 1
ATOM 4814 O O . GLN A 1 604 ? -8.632 -2.554 11.939 1.00 92.19 604 GLN A O 1
ATOM 4819 N N . ALA A 1 605 ? -6.775 -3.269 12.970 1.00 95.56 605 ALA A N 1
ATOM 4820 C CA . ALA A 1 605 ? -7.143 -4.677 12.908 1.00 95.56 605 ALA A CA 1
ATOM 4821 C C . ALA A 1 605 ? -8.098 -5.023 14.061 1.00 95.56 605 ALA A C 1
ATOM 4823 O O . ALA A 1 605 ? -7.727 -4.902 15.229 1.00 95.56 605 ALA A O 1
ATOM 4824 N N . MET A 1 606 ? -9.305 -5.481 13.735 1.00 97.50 606 MET A N 1
ATOM 4825 C CA . MET A 1 606 ? -10.236 -6.144 14.642 1.00 97.50 606 MET A CA 1
ATOM 4826 C C . MET A 1 606 ? -10.067 -7.657 14.499 1.00 97.50 606 MET A C 1
ATOM 4828 O O . MET A 1 606 ? -10.343 -8.221 13.443 1.00 97.50 606 MET A O 1
ATOM 4832 N N . LYS A 1 607 ? -9.646 -8.340 15.563 1.00 97.81 607 LYS A N 1
ATOM 4833 C CA . LYS A 1 607 ? -9.555 -9.803 15.596 1.00 97.81 607 LYS A CA 1
ATOM 4834 C C . LYS A 1 607 ? -10.648 -10.391 16.480 1.00 97.81 607 LYS A C 1
ATOM 4836 O O . LYS A 1 607 ? -10.829 -9.974 17.623 1.00 97.81 607 LYS A O 1
ATOM 4841 N N . VAL A 1 608 ? -11.349 -11.380 15.944 1.00 98.25 608 VAL A N 1
ATOM 4842 C CA . VAL A 1 608 ? -12.391 -12.155 16.617 1.00 98.25 608 VAL A CA 1
ATOM 4843 C C . VAL A 1 608 ? -11.803 -13.509 16.966 1.00 98.25 608 VAL A C 1
ATOM 4845 O O . VAL A 1 608 ? -11.320 -14.207 16.081 1.00 98.25 608 VAL A O 1
ATOM 4848 N N . LEU A 1 609 ? -11.807 -13.861 18.247 1.00 98.25 609 LEU A N 1
ATOM 4849 C CA . LEU A 1 609 ? -11.253 -15.114 18.751 1.00 98.25 609 LEU A CA 1
ATOM 4850 C C . LEU A 1 609 ? -12.367 -15.989 19.312 1.00 98.25 609 LEU A C 1
ATOM 4852 O O . LEU A 1 609 ? -13.221 -15.505 20.063 1.00 98.25 609 LEU A O 1
ATOM 4856 N N . PHE A 1 610 ? -12.308 -17.277 18.997 1.00 98.31 610 PHE A N 1
ATOM 4857 C CA . PHE A 1 610 ? -13.265 -18.283 19.424 1.00 98.31 610 PHE A CA 1
ATOM 4858 C C . PHE A 1 610 ? -12.624 -19.265 20.403 1.00 98.31 610 PHE A C 1
ATOM 4860 O O . PHE A 1 610 ? -11.461 -19.652 20.271 1.00 98.31 610 PHE A O 1
ATOM 4867 N N . SER A 1 611 ? -13.376 -19.645 21.434 1.00 97.56 611 SER A N 1
ATOM 4868 C CA . SER A 1 611 ? -12.917 -20.622 22.423 1.00 97.56 611 SER A CA 1
ATOM 4869 C C . SER A 1 611 ? -14.068 -21.417 23.040 1.00 97.56 611 SER A C 1
ATOM 4871 O O . SER A 1 611 ? -15.246 -21.171 22.776 1.00 97.56 611 SER A O 1
ATOM 4873 N N . GLY A 1 612 ? -13.753 -22.371 23.911 1.00 96.88 612 GLY A N 1
ATOM 4874 C CA . GLY A 1 612 ? -14.740 -23.126 24.675 1.00 96.88 612 GLY A CA 1
ATOM 4875 C C . GLY A 1 612 ? -15.167 -24.420 23.990 1.00 96.88 612 GLY A C 1
ATOM 4876 O O . GLY A 1 612 ? -14.341 -25.276 23.706 1.00 96.88 612 GLY A O 1
ATOM 4877 N N . VAL A 1 613 ? -16.474 -24.645 23.856 1.00 97.50 613 VAL A N 1
ATOM 4878 C CA . VAL A 1 613 ? -16.999 -25.881 23.256 1.00 97.50 613 VAL A CA 1
ATOM 4879 C C . VAL A 1 613 ? -17.184 -25.686 21.749 1.00 97.50 613 VAL A C 1
ATOM 4881 O O . VAL A 1 613 ? -17.902 -24.771 21.341 1.00 97.50 613 VAL A O 1
ATOM 4884 N N . ASN A 1 614 ? -16.592 -26.581 20.954 1.00 96.88 614 ASN A N 1
ATOM 4885 C CA . ASN A 1 614 ? -16.680 -26.587 19.490 1.00 96.88 614 ASN A CA 1
ATOM 4886 C C . ASN A 1 614 ? -18.121 -26.746 18.987 1.00 96.88 614 ASN A C 1
ATOM 4888 O O . ASN A 1 614 ? -18.942 -27.425 19.619 1.00 96.88 614 ASN A O 1
ATOM 4892 N N . ASN A 1 615 ? -18.389 -26.213 17.796 1.00 95.62 615 ASN A N 1
ATOM 4893 C CA . ASN A 1 615 ? -19.595 -26.446 17.001 1.00 95.62 615 ASN A CA 1
ATOM 4894 C C . ASN A 1 615 ? -20.892 -26.077 17.737 1.00 95.62 615 ASN A C 1
ATOM 4896 O O . ASN A 1 615 ? -21.917 -26.757 17.627 1.00 95.62 615 ASN A O 1
ATOM 4900 N N . THR A 1 616 ? -20.843 -25.028 18.563 1.00 97.00 616 THR A N 1
ATOM 4901 C CA . THR A 1 616 ? -21.964 -24.647 19.437 1.00 97.00 616 THR A CA 1
ATOM 4902 C C . THR A 1 616 ? -22.806 -23.495 18.907 1.00 97.00 616 THR A C 1
ATOM 4904 O O . THR A 1 616 ? -24.003 -23.438 19.217 1.00 97.00 616 THR A O 1
ATOM 4907 N N . PHE A 1 617 ? -22.220 -22.594 18.120 1.00 98.38 617 PHE A N 1
ATOM 4908 C CA . PHE A 1 617 ? -22.907 -21.452 17.530 1.00 98.38 617 PHE A CA 1
ATOM 4909 C C . PHE A 1 617 ? -22.337 -21.089 16.157 1.00 98.38 617 PHE A C 1
ATOM 4911 O O . PHE A 1 617 ? -21.270 -21.553 15.775 1.00 98.38 617 PHE A O 1
ATOM 4918 N N . GLU A 1 618 ? -23.091 -20.265 15.441 1.00 98.38 618 GLU A N 1
ATOM 4919 C CA . GLU A 1 618 ? -22.768 -19.690 14.140 1.00 98.38 618 GLU A CA 1
ATOM 4920 C C . GLU A 1 618 ? -22.810 -18.173 14.256 1.00 98.38 618 GLU A C 1
ATOM 4922 O O . GLU A 1 618 ? -23.621 -17.630 15.018 1.00 98.38 618 GLU A O 1
ATOM 4927 N N . LEU A 1 619 ? -21.948 -17.500 13.501 1.00 98.62 619 LEU A N 1
ATOM 4928 C CA . LEU A 1 619 ? -21.800 -16.050 13.513 1.00 98.62 619 LEU A CA 1
ATOM 4929 C C . LEU A 1 619 ? -22.199 -15.489 12.147 1.00 98.62 619 LEU A C 1
ATOM 4931 O O . LEU A 1 619 ? -21.609 -15.861 11.138 1.00 98.62 619 LEU A O 1
ATOM 4935 N N . ASN A 1 620 ? -23.201 -14.611 12.127 1.00 98.56 620 ASN A N 1
ATOM 4936 C CA . ASN A 1 620 ? -23.667 -13.945 10.908 1.00 98.56 620 ASN A CA 1
ATOM 4937 C C . ASN A 1 620 ? -22.940 -12.610 10.719 1.00 98.56 620 ASN A C 1
ATOM 4939 O O . ASN A 1 620 ? -22.221 -12.426 9.753 1.00 98.56 620 ASN A O 1
ATOM 4943 N N . ASN A 1 621 ? -23.040 -11.708 11.698 1.00 98.56 621 ASN A N 1
ATOM 4944 C CA . ASN A 1 621 ? -22.352 -10.420 11.647 1.00 98.56 621 ASN A CA 1
ATOM 4945 C C . ASN A 1 621 ? -22.017 -9.870 13.033 1.00 98.56 621 ASN A C 1
ATOM 4947 O O . ASN A 1 621 ? -22.496 -10.346 14.070 1.00 98.56 621 ASN A O 1
ATOM 4951 N N . ILE A 1 622 ? -21.168 -8.849 13.022 1.00 98.62 622 ILE A N 1
ATOM 4952 C CA . ILE A 1 622 ? -20.683 -8.109 14.180 1.00 98.62 622 ILE A CA 1
ATOM 4953 C C . ILE A 1 622 ? -21.180 -6.673 14.048 1.00 98.62 622 ILE A C 1
ATOM 4955 O O . ILE A 1 622 ? -21.027 -6.039 13.010 1.00 98.62 622 ILE A O 1
ATOM 4959 N N . THR A 1 623 ? -21.765 -6.133 15.110 1.00 98.50 623 THR A N 1
ATOM 4960 C CA . THR A 1 623 ? -22.198 -4.735 15.172 1.00 98.50 623 THR A CA 1
ATOM 4961 C C . THR A 1 623 ? -21.416 -4.015 16.260 1.00 98.50 623 THR A C 1
ATOM 4963 O O . THR A 1 623 ? -21.473 -4.404 17.428 1.00 98.50 623 THR A O 1
ATOM 4966 N N . VAL A 1 624 ? -20.722 -2.937 15.894 1.00 96.94 624 VAL A N 1
ATOM 4967 C CA . VAL A 1 624 ? -19.993 -2.072 16.828 1.00 96.94 624 VAL A CA 1
ATOM 4968 C C . VAL A 1 624 ? -20.687 -0.715 16.857 1.00 96.94 624 VAL A C 1
ATOM 4970 O O . VAL A 1 624 ? -20.571 0.079 15.937 1.00 96.94 624 VAL A O 1
ATOM 4973 N N . THR A 1 625 ? -21.486 -0.460 17.890 1.00 94.56 625 THR A N 1
ATOM 4974 C CA . THR A 1 625 ? -22.328 0.743 17.964 1.00 94.56 625 THR A CA 1
ATOM 4975 C C . THR A 1 625 ? -21.674 1.811 18.817 1.00 94.56 625 THR A C 1
ATOM 4977 O O . THR A 1 625 ? -21.391 1.565 19.988 1.00 94.56 625 THR A O 1
ATOM 4980 N N . LEU A 1 626 ? -21.497 3.007 18.258 1.00 90.50 626 LEU A N 1
ATOM 4981 C CA . LEU A 1 626 ? -21.102 4.185 19.020 1.00 90.50 626 LEU A CA 1
ATOM 4982 C C . LEU A 1 626 ? -22.194 4.534 20.042 1.00 90.50 626 LEU A C 1
ATOM 4984 O O . LEU A 1 626 ? -23.343 4.791 19.680 1.00 90.50 626 LEU A O 1
ATOM 4988 N N . VAL A 1 627 ? -21.828 4.540 21.321 1.00 86.31 627 VAL A N 1
ATOM 4989 C CA . VAL A 1 627 ? -22.695 4.932 22.441 1.00 86.31 627 VAL A CA 1
ATOM 4990 C C . VAL A 1 627 ? -22.522 6.413 22.742 1.00 86.31 627 VAL A C 1
ATOM 4992 O O . VAL A 1 627 ? -23.502 7.146 22.874 1.00 86.31 627 VAL A O 1
ATOM 4995 N N . GLU A 1 628 ? -21.269 6.845 22.841 1.00 80.81 628 GLU A N 1
ATOM 4996 C CA . GLU A 1 628 ? -20.892 8.214 23.169 1.00 80.81 628 GLU A CA 1
ATOM 4997 C C . GLU A 1 628 ? -19.625 8.565 22.394 1.00 80.81 628 GLU A C 1
ATOM 4999 O O . GLU A 1 628 ? -18.580 7.952 22.606 1.00 80.81 628 GLU A O 1
ATOM 5004 N N . ALA A 1 629 ? -19.726 9.523 21.470 1.00 78.25 629 ALA A N 1
ATOM 5005 C CA . ALA A 1 629 ? -18.550 10.104 20.833 1.00 78.25 629 ALA A CA 1
ATOM 5006 C C . ALA A 1 629 ? -17.736 10.858 21.879 1.00 78.25 629 ALA A C 1
ATOM 5008 O O . ALA A 1 629 ? -18.310 11.553 22.726 1.00 78.25 629 ALA A O 1
ATOM 5009 N N . ASP A 1 630 ? -16.414 10.778 21.779 1.00 70.75 630 ASP A N 1
ATOM 5010 C CA . ASP A 1 630 ? -15.594 11.753 22.474 1.00 70.75 630 ASP A CA 1
ATOM 5011 C C . ASP A 1 630 ? -15.947 13.157 21.955 1.00 70.75 630 ASP A C 1
ATOM 5013 O O . ASP A 1 630 ? -16.247 13.335 20.771 1.00 70.75 630 ASP A O 1
ATOM 5017 N N . PRO A 1 631 ? -15.970 14.170 22.830 1.00 69.62 631 PRO A N 1
ATOM 5018 C CA . PRO A 1 631 ? -16.190 15.538 22.394 1.00 69.62 631 PRO A CA 1
ATOM 5019 C C . PRO A 1 631 ? -15.080 15.969 21.430 1.00 69.62 631 PRO A C 1
ATOM 5021 O O . PRO A 1 631 ? -13.907 15.899 21.790 1.00 69.62 631 PRO A O 1
ATOM 5024 N N . ASP A 1 632 ? -15.466 16.465 20.249 1.00 68.69 632 ASP A N 1
ATOM 5025 C CA . ASP A 1 632 ? -14.518 16.924 19.230 1.00 68.69 632 ASP A CA 1
ATOM 5026 C C . ASP A 1 632 ? -13.491 17.909 19.820 1.00 68.69 632 ASP A C 1
ATOM 5028 O O . ASP A 1 632 ? -13.875 18.875 20.508 1.00 68.69 632 ASP A O 1
ATOM 5032 N N . PRO A 1 633 ? -12.192 17.722 19.531 1.00 74.31 633 PRO A N 1
ATOM 5033 C CA . PRO A 1 633 ? -11.174 18.687 19.896 1.00 74.31 633 PRO A CA 1
ATOM 5034 C C . PRO A 1 633 ? -11.468 20.023 19.214 1.00 74.31 633 PRO A C 1
ATOM 5036 O O . PRO A 1 633 ? -11.649 20.103 17.999 1.00 74.31 633 PRO A O 1
ATOM 5039 N N . ILE A 1 634 ? -11.484 21.106 19.986 1.00 86.56 634 ILE A N 1
ATOM 5040 C CA . ILE A 1 634 ? -11.588 22.460 19.438 1.00 86.56 634 ILE A CA 1
ATOM 5041 C C . ILE A 1 634 ? -10.242 23.158 19.546 1.00 86.56 634 ILE A C 1
ATOM 5043 O O . ILE A 1 634 ? -9.451 22.842 20.431 1.00 86.56 634 ILE A O 1
ATOM 5047 N N . ASN A 1 635 ? -10.013 24.183 18.725 1.00 93.44 635 ASN A N 1
ATOM 5048 C CA . ASN A 1 635 ? -8.912 25.108 18.963 1.00 93.44 635 ASN A CA 1
ATOM 5049 C C . ASN A 1 635 ? -9.196 25.932 20.243 1.00 93.44 635 ASN A C 1
ATOM 5051 O O . ASN A 1 635 ? -9.914 26.932 20.240 1.00 93.44 635 ASN A O 1
ATOM 5055 N N . LEU A 1 636 ? -8.638 25.493 21.367 1.00 94.50 636 LEU A N 1
ATOM 5056 C CA . LEU A 1 636 ? -8.735 26.121 22.680 1.00 94.50 636 LEU A CA 1
ATOM 5057 C C . LEU A 1 636 ? -8.054 27.495 22.708 1.00 94.50 636 LEU A C 1
ATOM 5059 O O . LEU A 1 636 ? -8.467 28.360 23.481 1.00 94.50 636 LEU A O 1
ATOM 5063 N N . ALA A 1 637 ? -7.037 27.716 21.870 1.00 95.06 637 ALA A N 1
ATOM 5064 C CA . ALA A 1 637 ? -6.299 28.974 21.830 1.00 95.06 637 ALA A CA 1
ATOM 5065 C C . ALA A 1 637 ? -7.158 30.120 21.278 1.00 95.06 637 ALA A C 1
ATOM 5067 O O . ALA A 1 637 ? -7.190 31.189 21.881 1.00 95.06 637 ALA A O 1
ATOM 5068 N N . ILE A 1 638 ? -7.931 29.883 20.214 1.00 92.88 638 ILE A N 1
ATOM 5069 C CA . ILE A 1 638 ? -8.891 30.880 19.708 1.00 92.88 638 ILE A CA 1
ATOM 5070 C C . ILE A 1 638 ? -10.141 30.981 20.596 1.00 92.88 638 ILE A C 1
ATOM 5072 O O . ILE A 1 638 ? -10.720 32.057 20.739 1.00 92.88 638 ILE A O 1
ATOM 5076 N N . ALA A 1 639 ? -10.564 29.873 21.217 1.00 89.88 639 ALA A N 1
ATOM 5077 C CA . ALA A 1 63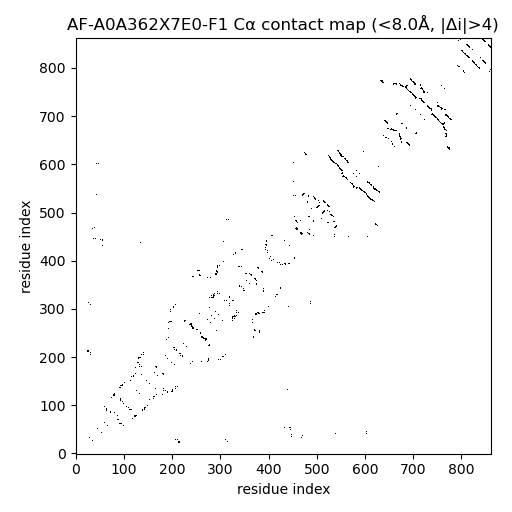9 ? -11.777 29.839 22.033 1.00 89.88 639 ALA A CA 1
ATOM 5078 C C . ALA A 1 639 ? -11.609 30.512 23.407 1.00 89.88 639 ALA A C 1
ATOM 5080 O O . ALA A 1 639 ? -12.528 31.189 23.872 1.00 89.88 639 ALA A O 1
ATOM 5081 N N . HIS A 1 640 ? -10.451 30.329 24.053 1.00 92.56 640 HIS A N 1
ATOM 5082 C CA . HIS A 1 640 ? -10.207 30.741 25.445 1.00 92.56 640 HIS A CA 1
ATOM 5083 C C . HIS A 1 640 ? -8.909 31.521 25.658 1.00 92.56 640 HIS A C 1
ATOM 5085 O O . HIS A 1 640 ? -8.710 32.097 26.728 1.00 92.56 640 HIS A O 1
ATOM 5091 N N . GLY A 1 641 ? -8.004 31.499 24.681 1.00 94.94 641 GLY A N 1
ATOM 5092 C CA . GLY A 1 641 ? -6.624 31.913 24.859 1.00 94.94 641 GLY A CA 1
ATOM 5093 C C . GLY A 1 641 ? -6.430 33.412 25.062 1.00 94.94 641 GLY A C 1
ATOM 5094 O O . GLY A 1 641 ? -7.009 34.255 24.379 1.00 94.94 641 GLY A O 1
ATOM 5095 N N . VAL A 1 642 ? -5.518 33.751 25.970 1.00 97.50 642 VAL A N 1
ATOM 5096 C CA . VAL A 1 642 ? -4.934 35.088 26.085 1.00 97.50 642 VAL A CA 1
ATOM 5097 C C . VAL A 1 642 ? -3.440 34.985 25.808 1.00 97.50 642 VAL A C 1
ATOM 5099 O O . VAL A 1 642 ? -2.672 34.471 26.624 1.00 97.50 642 VAL A O 1
ATOM 5102 N N . ALA A 1 643 ? -3.025 35.466 24.636 1.00 97.75 643 ALA A N 1
ATOM 5103 C CA . ALA A 1 643 ? -1.638 35.393 24.198 1.00 97.75 643 ALA A CA 1
ATOM 5104 C C . ALA A 1 643 ? -0.776 36.536 24.755 1.00 97.75 643 ALA A C 1
ATOM 5106 O O . ALA A 1 643 ? -1.178 37.702 24.796 1.00 97.75 643 ALA A O 1
ATOM 5107 N N . THR A 1 644 ? 0.454 36.202 25.134 1.00 97.62 644 THR A N 1
ATOM 5108 C CA . THR A 1 644 ? 1.499 37.136 25.571 1.00 97.62 644 THR A CA 1
ATOM 5109 C C . THR A 1 644 ? 2.848 36.709 25.001 1.00 97.62 644 THR A C 1
ATOM 5111 O O . THR A 1 644 ? 3.032 35.563 24.606 1.00 97.62 644 THR A O 1
ATOM 5114 N N . GLN A 1 645 ? 3.808 37.628 24.941 1.00 97.06 645 GLN A N 1
ATOM 5115 C CA . GLN A 1 645 ? 5.158 37.337 24.458 1.00 97.06 645 GLN A CA 1
ATOM 5116 C C . GLN A 1 645 ? 6.202 38.118 25.258 1.00 97.06 645 GLN A C 1
ATOM 5118 O O . GLN A 1 645 ? 5.880 39.149 25.856 1.00 97.06 645 GLN A O 1
ATOM 5123 N N . SER A 1 646 ? 7.441 37.627 25.263 1.00 95.69 646 SER A N 1
ATOM 5124 C CA . SER A 1 646 ? 8.568 38.147 26.048 1.00 95.69 646 SER A CA 1
ATOM 5125 C C . SER A 1 646 ? 8.818 39.636 25.828 1.00 95.69 646 SER A C 1
ATOM 5127 O O . SER A 1 646 ? 9.005 40.398 26.778 1.00 95.69 646 SER A O 1
ATOM 5129 N N . THR A 1 647 ? 8.787 40.068 24.569 1.00 93.50 647 THR A N 1
ATOM 5130 C CA . THR A 1 647 ? 8.913 41.468 24.170 1.00 93.50 647 THR A CA 1
ATOM 5131 C C . THR A 1 647 ? 8.039 41.773 22.968 1.00 93.50 647 THR A C 1
ATOM 5133 O O . THR A 1 647 ? 7.814 40.923 22.114 1.00 93.50 647 THR A O 1
ATOM 5136 N N . ASN A 1 648 ? 7.577 43.018 22.862 1.00 87.31 648 ASN A N 1
ATOM 5137 C CA . ASN A 1 648 ? 6.802 43.475 21.713 1.00 87.31 648 ASN A CA 1
ATOM 5138 C C . ASN A 1 648 ? 7.659 44.304 20.770 1.00 87.31 648 ASN A C 1
ATOM 5140 O O . ASN A 1 648 ? 8.439 45.161 21.202 1.00 87.31 648 ASN A O 1
ATOM 5144 N N . ARG A 1 649 ? 7.436 44.122 19.471 1.00 83.50 649 ARG A N 1
ATOM 5145 C CA . ARG A 1 649 ? 7.815 45.135 18.500 1.00 83.50 649 ARG A CA 1
ATOM 5146 C C . ARG A 1 649 ? 6.890 46.362 18.668 1.00 83.50 649 ARG A C 1
ATOM 5148 O O . ARG A 1 649 ? 5.700 46.193 18.920 1.00 83.50 649 ARG A O 1
ATOM 5155 N N . PRO A 1 650 ? 7.394 47.610 18.571 1.00 79.31 650 PRO A N 1
ATOM 5156 C CA . PRO A 1 650 ? 6.627 48.793 18.986 1.00 79.31 650 PRO A CA 1
ATOM 5157 C C . PRO A 1 650 ? 5.332 49.091 18.211 1.00 79.31 650 PRO A C 1
ATOM 5159 O O . PRO A 1 650 ? 4.539 49.905 18.676 1.00 79.31 650 PRO A O 1
ATOM 5162 N N . SER A 1 651 ? 5.142 48.511 17.023 1.00 83.62 651 SER A N 1
ATOM 5163 C CA . SER A 1 651 ? 4.112 48.935 16.061 1.00 83.62 651 SER A CA 1
ATOM 5164 C C . SER A 1 651 ? 3.193 47.827 15.544 1.00 83.62 651 SER A C 1
ATOM 5166 O O . SER A 1 651 ? 2.130 48.138 15.017 1.00 83.62 651 SER A O 1
ATOM 5168 N N . ASP A 1 652 ? 3.612 46.568 15.620 1.00 89.75 652 ASP A N 1
ATOM 5169 C CA . ASP A 1 652 ? 3.028 45.433 14.900 1.00 89.75 652 ASP A CA 1
ATOM 5170 C C . ASP A 1 652 ? 3.535 44.102 15.484 1.00 89.75 652 ASP A C 1
ATOM 5172 O O . ASP A 1 652 ? 4.435 44.090 16.321 1.00 89.75 652 ASP A O 1
ATOM 5176 N N . GLY A 1 653 ? 2.957 42.978 15.047 1.00 89.88 653 GLY A N 1
ATOM 5177 C CA . GLY A 1 653 ? 3.373 41.638 15.476 1.00 89.88 653 GLY A CA 1
ATOM 5178 C C . GLY A 1 653 ? 3.098 41.341 16.949 1.00 89.88 653 GLY A C 1
ATOM 5179 O O . GLY A 1 653 ? 3.943 40.767 17.639 1.00 89.88 653 GLY A O 1
ATOM 5180 N N . PHE A 1 654 ? 1.935 41.759 17.444 1.00 95.44 654 PHE A N 1
ATOM 5181 C CA . PHE A 1 654 ? 1.516 41.511 18.821 1.00 95.44 654 PHE A CA 1
ATOM 5182 C C . PHE A 1 654 ? 1.159 40.041 19.031 1.00 95.44 654 PHE A C 1
ATOM 5184 O O . PHE A 1 654 ? 0.649 39.400 18.119 1.00 95.44 654 PHE A O 1
ATOM 5191 N N . ALA A 1 655 ? 1.357 39.537 20.251 1.00 96.44 655 ALA A N 1
ATOM 5192 C CA . ALA A 1 655 ? 1.119 38.134 20.594 1.00 96.44 655 ALA A CA 1
ATOM 5193 C C . ALA A 1 655 ? -0.255 37.564 20.165 1.00 96.44 655 ALA A C 1
ATOM 5195 O O . ALA A 1 655 ? -0.262 36.424 19.706 1.00 96.44 655 ALA A O 1
ATOM 5196 N N . PRO A 1 656 ? -1.391 38.295 20.259 1.00 96.75 656 PRO A N 1
ATOM 5197 C CA . PRO A 1 656 ? -2.701 37.767 19.862 1.00 96.75 656 PRO A CA 1
ATOM 5198 C C . PRO A 1 656 ? -2.852 37.447 18.378 1.00 96.75 656 PRO A C 1
ATOM 5200 O O . PRO A 1 656 ? -3.772 36.724 18.029 1.00 96.75 656 PRO A O 1
ATOM 5203 N N . ASN A 1 657 ? -1.965 37.954 17.517 1.00 95.44 657 ASN A N 1
ATOM 5204 C CA . ASN A 1 657 ? -2.032 37.650 16.092 1.00 95.44 657 ASN A CA 1
ATOM 5205 C C . ASN A 1 657 ? -1.829 36.150 15.806 1.00 95.44 657 ASN A C 1
ATOM 5207 O O . ASN A 1 657 ? -2.296 35.683 14.788 1.00 95.44 657 ASN A O 1
ATOM 5211 N N . ALA A 1 658 ? -1.170 35.400 16.701 1.00 95.81 658 ALA A N 1
ATOM 5212 C CA . ALA A 1 658 ? -1.016 33.950 16.554 1.00 95.81 658 ALA A CA 1
ATOM 5213 C C . ALA A 1 658 ? -2.190 33.135 17.129 1.00 95.81 658 ALA A C 1
ATOM 5215 O O . ALA A 1 658 ? -2.048 31.930 17.293 1.00 95.81 658 ALA A O 1
ATOM 5216 N N . ILE A 1 659 ? -3.292 33.767 17.532 1.00 96.81 659 ILE A N 1
ATOM 5217 C CA . ILE A 1 659 ? -4.526 33.075 17.947 1.00 96.81 659 ILE A CA 1
ATOM 5218 C C . ILE A 1 659 ? -5.753 33.756 17.330 1.00 96.81 659 ILE A C 1
ATOM 5220 O O . ILE A 1 659 ? -6.822 33.807 17.943 1.00 96.81 659 ILE A O 1
ATOM 5224 N N . ASP A 1 660 ? -5.582 34.376 16.161 1.00 92.19 660 ASP A N 1
ATOM 5225 C CA . ASP A 1 660 ? -6.623 35.177 15.512 1.00 92.19 660 ASP A CA 1
ATOM 5226 C C . ASP A 1 660 ? -7.435 34.384 14.473 1.00 92.19 660 ASP A C 1
ATOM 5228 O O . ASP A 1 660 ? -8.407 34.905 13.916 1.00 92.19 660 ASP A O 1
ATOM 5232 N N . GLY A 1 661 ? -7.078 33.111 14.259 1.00 90.25 661 GLY A N 1
ATOM 5233 C CA . GLY A 1 661 ? -7.717 32.209 13.306 1.00 90.25 661 GLY A CA 1
ATOM 5234 C C . GLY A 1 661 ? -7.294 32.429 11.853 1.00 90.25 661 GLY A C 1
ATOM 5235 O O . GLY A 1 661 ? -7.871 31.812 10.956 1.00 90.25 661 GLY A O 1
ATOM 5236 N N . ASN A 1 662 ? -6.319 33.300 11.581 1.00 88.88 662 ASN A N 1
ATOM 5237 C CA . ASN A 1 662 ? -5.803 33.551 10.242 1.00 88.88 662 ASN A CA 1
ATOM 5238 C C . ASN A 1 662 ? -4.373 33.010 10.098 1.00 88.88 662 ASN A C 1
ATOM 5240 O O . ASN A 1 662 ? -3.378 33.646 10.426 1.00 88.88 662 ASN A O 1
ATOM 5244 N N . THR A 1 663 ? -4.272 31.842 9.468 1.00 91.25 663 THR A N 1
ATOM 5245 C CA . THR A 1 663 ? -3.028 31.077 9.279 1.00 91.25 663 THR A CA 1
ATOM 5246 C C . THR A 1 663 ? -2.057 31.666 8.244 1.00 91.25 663 THR A C 1
ATOM 5248 O O . THR A 1 663 ? -1.061 31.039 7.878 1.00 91.25 663 THR A O 1
ATOM 5251 N N . ASN A 1 664 ? -2.316 32.872 7.729 1.00 86.06 664 ASN A N 1
ATOM 5252 C CA . ASN A 1 664 ? -1.492 33.494 6.699 1.00 86.06 664 ASN A CA 1
ATOM 5253 C C . ASN A 1 664 ? -0.099 33.887 7.226 1.00 86.06 664 ASN A C 1
ATOM 5255 O O . ASN A 1 664 ? 0.084 34.928 7.858 1.00 86.06 664 ASN A O 1
ATOM 5259 N N . GLY A 1 665 ? 0.915 33.102 6.858 1.00 87.50 665 GLY A N 1
ATOM 5260 C CA . GLY A 1 665 ? 2.311 33.351 7.225 1.00 87.50 665 GLY A CA 1
ATOM 5261 C C . GLY A 1 665 ? 3.003 34.530 6.527 1.00 87.50 665 GLY A C 1
ATOM 5262 O O . GLY A 1 665 ? 4.165 34.816 6.839 1.00 87.50 665 GLY A O 1
ATOM 5263 N N . LEU A 1 666 ? 2.349 35.246 5.604 1.00 87.50 666 LEU A N 1
ATOM 5264 C CA . LEU A 1 666 ? 2.926 36.442 4.986 1.00 87.50 666 LEU A CA 1
ATOM 5265 C C . LEU A 1 666 ? 2.866 37.625 5.953 1.00 87.50 666 LEU A C 1
ATOM 5267 O O . LEU A 1 666 ? 1.792 38.050 6.371 1.00 87.50 666 LEU A O 1
ATOM 5271 N N . TRP A 1 667 ? 4.014 38.256 6.224 1.00 88.38 667 TRP A N 1
ATOM 5272 C CA . TRP A 1 667 ? 4.082 39.429 7.108 1.00 88.38 667 TRP A CA 1
ATOM 5273 C C . TRP A 1 667 ? 3.139 40.565 6.693 1.00 88.38 667 TRP A C 1
ATOM 5275 O O . TRP A 1 667 ? 2.500 41.191 7.534 1.00 88.38 667 TRP A O 1
ATOM 5285 N N . SER A 1 668 ? 3.019 40.821 5.387 1.00 87.75 668 SER A N 1
ATOM 5286 C CA . SER A 1 668 ? 2.099 41.828 4.845 1.00 87.75 668 SER A CA 1
ATOM 5287 C C . SER A 1 668 ? 0.620 41.483 5.046 1.00 87.75 668 SER A C 1
ATOM 5289 O O . SER A 1 668 ? -0.222 42.357 4.869 1.00 87.75 668 SER A O 1
ATOM 5291 N N . GLY A 1 669 ? 0.308 40.230 5.385 1.00 83.62 669 GLY A N 1
ATOM 5292 C CA . GLY A 1 669 ? -1.033 39.753 5.715 1.00 83.62 669 GLY A CA 1
ATOM 5293 C C . GLY A 1 669 ? -1.500 40.129 7.123 1.00 83.62 669 GLY A C 1
ATOM 5294 O O . GLY A 1 669 ? -2.687 40.022 7.397 1.00 83.62 669 GLY A O 1
ATOM 5295 N N . GLY A 1 670 ? -0.606 40.606 7.997 1.00 86.94 670 GLY A N 1
ATOM 5296 C CA . GLY A 1 670 ? -0.967 41.165 9.304 1.00 86.94 670 GLY A CA 1
ATOM 5297 C C . GLY A 1 670 ? -1.175 40.167 10.455 1.00 86.94 670 GLY A C 1
ATOM 5298 O O . GLY A 1 670 ? -1.221 40.632 11.590 1.00 86.94 670 GLY A O 1
ATOM 5299 N N . SER A 1 671 ? -1.208 38.850 10.208 1.00 90.12 671 SER A N 1
ATOM 5300 C CA . SER A 1 671 ? -1.373 37.804 11.253 1.00 90.12 671 SER A CA 1
ATOM 5301 C C . SER A 1 671 ? -0.089 37.345 11.936 1.00 90.12 671 SER A C 1
ATOM 5303 O O . SER A 1 671 ? -0.112 36.604 12.903 1.00 90.12 671 SER A O 1
ATOM 5305 N N . VAL A 1 672 ? 1.084 37.785 11.491 1.00 94.06 672 VAL A N 1
ATOM 5306 C CA . VAL A 1 672 ? 2.331 37.233 12.039 1.00 94.06 672 VAL A CA 1
ATOM 5307 C C . VAL A 1 672 ? 2.757 37.970 13.312 1.00 94.06 672 VAL A C 1
ATOM 5309 O O . VAL A 1 672 ? 2.936 39.189 13.297 1.00 94.06 672 VAL A O 1
ATOM 5312 N N . THR A 1 673 ? 2.987 37.234 14.400 1.00 95.50 673 THR A N 1
ATOM 5313 C CA . THR A 1 673 ? 3.601 37.732 15.646 1.00 95.50 673 THR A CA 1
ATOM 5314 C C . THR A 1 673 ? 5.093 38.029 15.467 1.00 95.50 673 THR A C 1
ATOM 5316 O O . THR A 1 673 ? 5.761 37.500 14.572 1.00 95.50 673 THR A O 1
ATOM 5319 N N . HIS A 1 674 ? 5.654 38.905 16.304 1.00 94.06 674 HIS A N 1
ATOM 5320 C CA . HIS A 1 674 ? 7.079 39.238 16.262 1.00 94.06 674 HIS A CA 1
ATOM 5321 C C . HIS A 1 674 ? 7.586 39.762 17.606 1.00 94.06 674 HIS A C 1
ATOM 5323 O O . HIS A 1 674 ? 7.199 40.850 18.042 1.00 94.06 674 HIS A O 1
ATOM 5329 N N . THR A 1 675 ? 8.504 39.027 18.236 1.00 93.75 675 THR A N 1
ATOM 5330 C CA . THR A 1 675 ? 9.213 39.547 19.412 1.00 93.75 675 THR A CA 1
ATOM 5331 C C . THR A 1 675 ? 10.250 40.598 19.013 1.00 93.75 675 THR A C 1
ATOM 5333 O O . THR A 1 675 ? 10.735 40.631 17.882 1.00 93.75 675 THR A O 1
ATOM 5336 N N . GLY A 1 676 ? 10.626 41.485 19.938 1.00 87.56 676 GLY A N 1
ATOM 5337 C CA . GLY A 1 676 ? 11.398 42.701 19.649 1.00 87.56 676 GLY A CA 1
ATOM 5338 C C . GLY A 1 676 ? 12.785 42.491 19.017 1.00 87.56 676 GLY A C 1
ATOM 5339 O O . GLY A 1 676 ? 13.370 43.452 18.516 1.00 87.56 676 GLY A O 1
ATOM 5340 N N . GLY A 1 677 ? 13.320 41.263 19.016 1.00 82.69 677 GLY A N 1
ATOM 5341 C CA . GLY A 1 677 ? 14.561 40.899 18.319 1.00 82.69 677 GLY A CA 1
ATOM 5342 C C . GLY A 1 677 ? 15.830 41.549 18.875 1.00 82.69 677 GLY A C 1
ATOM 5343 O O . GLY A 1 677 ? 16.829 41.649 18.163 1.00 82.69 677 GLY A O 1
ATOM 5344 N N . ASN A 1 678 ? 15.794 42.023 20.124 1.00 85.06 678 ASN A N 1
ATOM 5345 C CA . ASN A 1 678 ? 16.936 42.630 20.798 1.00 85.06 678 ASN A CA 1
ATOM 5346 C C . ASN A 1 678 ? 17.591 41.615 21.735 1.00 85.06 678 ASN A C 1
ATOM 5348 O O . ASN A 1 678 ? 17.120 41.406 22.847 1.00 85.06 678 ASN A O 1
ATOM 5352 N N . ALA A 1 679 ? 18.729 41.067 21.316 1.00 84.25 679 ALA A N 1
ATOM 5353 C CA . ALA A 1 679 ? 19.427 40.013 22.045 1.00 84.25 679 ALA A CA 1
ATOM 5354 C C . ALA A 1 679 ? 19.876 40.373 23.472 1.00 84.25 679 ALA A C 1
ATOM 5356 O O . ALA A 1 679 ? 20.139 39.480 24.269 1.00 84.25 679 ALA A O 1
ATOM 5357 N N . THR A 1 680 ? 20.001 41.661 23.806 1.00 85.81 680 THR A N 1
ATOM 5358 C CA . THR A 1 680 ? 20.364 42.102 25.162 1.00 85.81 680 THR A CA 1
ATOM 5359 C C . THR A 1 680 ? 19.148 42.189 26.082 1.00 85.81 680 THR A C 1
ATOM 5361 O O . THR A 1 680 ? 19.276 41.961 27.280 1.00 85.81 680 THR A O 1
ATOM 5364 N N . LEU A 1 681 ? 17.984 42.546 25.534 1.00 83.94 681 LEU A N 1
ATOM 5365 C CA . LEU A 1 681 ? 16.741 42.689 26.297 1.00 83.94 681 LEU A CA 1
ATOM 5366 C C . LEU A 1 681 ? 15.909 41.403 26.316 1.00 83.94 681 LEU A C 1
ATOM 5368 O O . LEU A 1 681 ? 15.113 41.219 27.229 1.00 83.94 681 LEU A O 1
ATOM 5372 N N . ASP A 1 682 ? 16.094 40.546 25.315 1.00 89.56 682 ASP A N 1
ATOM 5373 C CA . ASP A 1 682 ? 15.334 39.320 25.093 1.00 89.56 682 ASP A CA 1
ATOM 5374 C C . ASP A 1 682 ? 16.263 38.214 24.554 1.00 89.56 682 ASP A C 1
ATOM 5376 O O . ASP A 1 682 ? 16.263 37.914 23.356 1.00 89.56 682 ASP A O 1
ATOM 5380 N N . PRO A 1 683 ? 17.163 37.676 25.400 1.00 89.00 683 PRO A N 1
ATOM 5381 C CA . PRO A 1 683 ? 18.152 36.682 24.979 1.00 89.00 683 PRO A CA 1
ATOM 5382 C C . PRO A 1 683 ? 17.530 35.320 24.634 1.00 89.00 683 PRO A C 1
ATOM 5384 O O . PRO A 1 683 ? 18.128 34.572 23.863 1.00 89.00 683 PRO A O 1
ATOM 5387 N N . GLU A 1 684 ? 16.341 35.028 25.166 1.00 90.94 684 GLU A N 1
ATOM 5388 C CA . GLU A 1 684 ? 15.583 33.787 24.961 1.00 90.94 684 GLU A CA 1
ATOM 5389 C C . GLU A 1 684 ? 14.100 34.130 24.715 1.00 90.94 684 GLU A C 1
ATOM 5391 O O . GLU A 1 684 ? 13.269 34.015 25.623 1.00 90.94 684 GLU A O 1
ATOM 5396 N N . PRO A 1 685 ? 13.752 34.622 23.507 1.00 95.75 685 PRO A N 1
ATOM 5397 C CA . PRO A 1 685 ? 12.401 35.075 23.218 1.00 95.75 685 PRO A CA 1
ATOM 5398 C C . PRO A 1 685 ? 11.373 33.958 23.329 1.00 95.75 685 PRO A C 1
ATOM 5400 O O . PRO A 1 685 ? 11.613 32.828 22.895 1.00 95.75 685 PRO A O 1
ATOM 5403 N N . TRP A 1 686 ? 10.197 34.299 23.846 1.00 97.31 686 TRP A N 1
ATOM 5404 C CA . TRP A 1 686 ? 9.092 33.362 23.996 1.00 97.31 686 TRP A CA 1
ATOM 5405 C C . TRP A 1 686 ? 7.755 33.996 23.634 1.00 97.31 686 TRP A C 1
ATOM 5407 O O . TRP A 1 686 ? 7.547 35.203 23.761 1.00 97.31 686 TRP A O 1
ATOM 5417 N N . TRP A 1 687 ? 6.834 33.144 23.214 1.00 98.19 687 TRP A N 1
ATOM 5418 C CA . TRP A 1 687 ? 5.416 33.422 23.061 1.00 98.19 687 TRP A CA 1
ATOM 5419 C C . TRP A 1 687 ? 4.647 32.386 23.881 1.00 98.19 687 TRP A C 1
ATOM 5421 O O . TRP A 1 687 ? 5.084 31.241 23.991 1.00 98.19 687 TRP A O 1
ATOM 5431 N N . GLN A 1 688 ? 3.531 32.767 24.494 1.00 98.31 688 GLN A N 1
ATOM 5432 C CA . GLN A 1 688 ? 2.659 31.808 25.164 1.00 98.31 688 GLN A CA 1
ATOM 5433 C C . GLN A 1 688 ? 1.189 32.209 25.063 1.00 98.31 688 GLN A C 1
ATOM 5435 O O . GLN A 1 688 ? 0.868 33.399 25.037 1.00 98.31 688 GLN A O 1
ATOM 5440 N N . VAL A 1 689 ? 0.303 31.221 25.136 1.00 98.38 689 VAL A N 1
ATOM 5441 C CA . VAL A 1 689 ? -1.141 31.406 25.301 1.00 98.38 689 VAL A CA 1
ATOM 5442 C C . VAL A 1 689 ? -1.597 30.780 26.613 1.00 98.38 689 VAL A C 1
ATOM 5444 O O . VAL A 1 689 ? -1.271 29.632 26.900 1.00 98.38 689 VAL A O 1
ATOM 5447 N N . ASP A 1 690 ? -2.321 31.552 27.426 1.00 97.62 690 ASP A N 1
ATOM 5448 C CA . ASP A 1 690 ? -3.008 31.068 28.628 1.00 97.62 690 ASP A CA 1
ATOM 5449 C C . ASP A 1 690 ? -4.474 30.777 28.286 1.00 97.62 690 ASP A C 1
ATOM 5451 O O . ASP A 1 690 ? -5.215 31.694 27.938 1.00 97.62 690 ASP A O 1
ATOM 5455 N N . LEU A 1 691 ? -4.887 29.514 28.392 1.00 96.56 691 LEU A N 1
ATOM 5456 C CA . LEU A 1 691 ? -6.246 29.044 28.102 1.00 96.56 691 LEU A CA 1
ATOM 5457 C C . LEU A 1 691 ? -7.251 29.340 29.236 1.00 96.56 691 LEU A C 1
ATOM 5459 O O . LEU A 1 691 ? -8.423 28.977 29.156 1.00 96.56 691 LEU A O 1
ATOM 5463 N N . GLY A 1 692 ? -6.803 29.932 30.345 1.00 90.75 692 GLY A N 1
ATOM 5464 C CA . GLY A 1 692 ? -7.622 30.290 31.506 1.00 90.75 692 GLY A CA 1
ATOM 5465 C C . GLY A 1 692 ? -7.925 29.133 32.467 1.00 90.75 692 GLY A C 1
ATOM 5466 O O . GLY A 1 692 ? -8.021 29.364 33.673 1.00 90.75 692 GLY A O 1
ATOM 5467 N N . ASN A 1 693 ? -8.010 27.895 31.974 1.00 90.44 693 ASN A N 1
ATOM 5468 C CA . ASN A 1 693 ? -8.155 26.667 32.763 1.00 90.44 693 ASN A CA 1
ATOM 5469 C C . ASN A 1 693 ? -7.212 25.571 32.251 1.00 90.44 693 ASN A C 1
ATOM 5471 O O . ASN A 1 693 ? -6.642 25.702 31.172 1.00 90.44 693 ASN A O 1
ATOM 5475 N N . ASN A 1 694 ? -7.076 24.484 33.016 1.00 87.06 694 ASN A N 1
ATOM 5476 C CA . ASN A 1 694 ? -6.494 23.255 32.485 1.00 87.06 694 ASN A CA 1
ATOM 5477 C C . ASN A 1 694 ? -7.466 22.618 31.487 1.00 87.06 694 ASN A C 1
ATOM 5479 O O . ASN A 1 694 ? -8.661 22.552 31.761 1.00 87.06 694 ASN A O 1
ATOM 5483 N N . TYR A 1 695 ? -6.942 22.100 30.388 1.00 87.94 695 TYR A N 1
ATOM 5484 C CA . TYR A 1 695 ? -7.639 21.273 29.410 1.00 87.94 695 TYR A CA 1
ATOM 5485 C C . TYR A 1 695 ? -6.804 20.023 29.131 1.00 87.94 695 TYR A C 1
ATOM 5487 O O . TYR A 1 695 ? -5.596 20.033 29.376 1.00 87.94 695 TYR A O 1
ATOM 5495 N N . ASN A 1 696 ? -7.435 18.962 28.629 1.00 83.44 696 ASN A N 1
ATOM 5496 C CA . ASN A 1 696 ? -6.695 17.896 27.958 1.00 83.44 696 ASN A CA 1
ATOM 5497 C C . ASN A 1 696 ? -6.284 18.437 26.590 1.00 83.44 696 ASN A C 1
ATOM 5499 O O . ASN A 1 696 ? -7.148 18.819 25.803 1.00 83.44 696 ASN A O 1
ATOM 5503 N N . ILE A 1 697 ? -4.980 18.541 26.363 1.00 85.44 697 ILE A N 1
ATOM 5504 C CA . ILE A 1 697 ? -4.390 19.028 25.122 1.00 85.44 697 ILE A CA 1
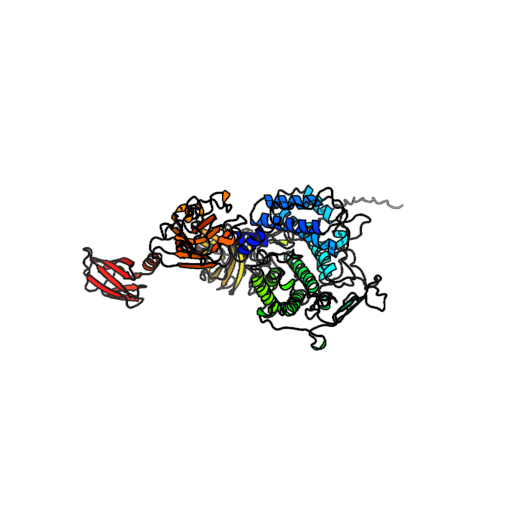ATOM 5505 C C . ILE A 1 697 ? -3.876 17.812 24.364 1.00 85.44 697 ILE A C 1
ATOM 5507 O O . ILE A 1 697 ? -3.045 17.055 24.873 1.00 85.44 697 ILE A O 1
ATOM 5511 N N . GLU A 1 698 ? -4.382 17.650 23.151 1.00 83.38 698 GLU A N 1
ATOM 5512 C CA . GLU A 1 698 ? -4.117 16.492 22.297 1.00 83.38 698 GLU A CA 1
ATOM 5513 C C . GLU A 1 698 ? -3.065 16.849 21.245 1.00 83.38 698 GLU A C 1
ATOM 5515 O O . GLU A 1 698 ? -2.106 16.108 21.009 1.00 83.38 698 GLU A O 1
ATOM 5520 N N . THR A 1 699 ? -3.217 18.028 20.636 1.00 85.75 699 THR A N 1
ATOM 5521 C CA . THR A 1 699 ? -2.353 18.486 19.547 1.00 85.75 699 THR A CA 1
ATOM 5522 C C . THR A 1 699 ? -2.127 19.990 19.584 1.00 85.75 699 THR A C 1
ATOM 5524 O O . THR A 1 699 ? -3.025 20.770 19.894 1.00 85.75 699 THR A O 1
ATOM 5527 N N . ILE A 1 700 ? -0.932 20.430 19.192 1.00 94.12 700 ILE A N 1
ATOM 5528 C CA . ILE A 1 700 ? -0.611 21.848 18.992 1.00 94.12 700 ILE A CA 1
ATOM 5529 C C . ILE A 1 700 ? -0.130 22.033 17.554 1.00 94.12 700 ILE A C 1
ATOM 5531 O O . ILE A 1 700 ? 0.908 21.493 17.177 1.00 94.12 700 ILE A O 1
ATOM 5535 N N . LYS A 1 701 ? -0.859 22.804 16.743 1.00 92.75 701 LYS A N 1
ATOM 5536 C CA . LYS A 1 701 ? -0.437 23.179 15.387 1.00 92.75 701 LYS A CA 1
ATOM 5537 C C . LYS A 1 701 ? 0.212 24.553 15.411 1.00 92.75 701 LYS A C 1
ATOM 5539 O O . LYS A 1 701 ? -0.368 25.513 15.905 1.00 92.75 701 LYS A O 1
ATOM 5544 N N . ILE A 1 702 ? 1.412 24.653 14.860 1.00 94.69 702 ILE A N 1
ATOM 5545 C CA . ILE A 1 702 ? 2.221 25.867 14.819 1.00 94.69 702 ILE A CA 1
ATOM 5546 C C . ILE A 1 702 ? 2.424 26.252 13.358 1.00 94.69 702 ILE A C 1
ATOM 5548 O O . ILE A 1 702 ? 3.118 25.563 12.612 1.00 94.69 702 ILE A O 1
ATOM 5552 N N . TYR A 1 703 ? 1.843 27.373 12.953 1.00 92.06 703 TYR A N 1
ATOM 5553 C CA . TYR A 1 703 ? 2.026 27.956 11.633 1.00 92.06 703 TYR A CA 1
ATOM 5554 C C . TYR A 1 703 ? 3.183 28.947 11.694 1.00 92.06 703 TYR A C 1
ATOM 5556 O O . TYR A 1 703 ? 3.210 29.873 12.510 1.00 92.06 703 TYR A O 1
ATOM 5564 N N . ASN A 1 704 ? 4.169 28.747 10.831 1.00 92.62 704 ASN A N 1
ATOM 5565 C CA . ASN A 1 704 ? 5.342 29.594 10.737 1.00 92.62 704 ASN A CA 1
ATOM 5566 C C . ASN A 1 704 ? 5.100 30.773 9.790 1.00 92.62 704 ASN A C 1
ATOM 5568 O O . ASN A 1 704 ? 4.216 30.783 8.936 1.00 92.62 704 ASN A O 1
ATOM 5572 N N . ARG A 1 705 ? 5.947 31.786 9.923 1.00 92.25 705 ARG A N 1
ATOM 5573 C CA . ARG A 1 705 ? 6.070 32.870 8.957 1.00 92.25 705 ARG A CA 1
ATOM 5574 C C . ARG A 1 705 ? 6.630 32.324 7.633 1.00 92.25 705 ARG A C 1
ATOM 5576 O O . ARG A 1 705 ? 7.693 31.713 7.624 1.00 92.25 705 ARG A O 1
ATOM 5583 N N . THR A 1 706 ? 5.959 32.602 6.517 1.00 85.25 706 THR A N 1
ATOM 5584 C CA . THR A 1 706 ? 6.238 31.991 5.201 1.00 85.25 706 THR A CA 1
ATOM 5585 C C . THR A 1 706 ? 6.872 32.939 4.180 1.00 85.25 706 THR A C 1
ATOM 5587 O O . THR A 1 706 ? 7.164 32.534 3.054 1.00 85.25 706 THR A O 1
ATOM 5590 N N . ASP A 1 707 ? 7.136 34.203 4.529 1.00 82.38 707 ASP A N 1
ATOM 5591 C CA . ASP A 1 707 ? 7.866 35.103 3.632 1.00 82.38 707 ASP A CA 1
ATOM 5592 C C . ASP A 1 707 ? 9.378 34.782 3.596 1.00 82.38 707 ASP A C 1
ATOM 5594 O O . ASP A 1 707 ? 10.038 34.501 4.602 1.00 82.38 707 ASP A O 1
ATOM 5598 N N . GLY A 1 708 ? 9.960 34.838 2.395 1.00 76.50 708 GLY A N 1
ATOM 5599 C CA . GLY A 1 708 ? 11.287 34.273 2.106 1.00 76.50 708 GLY A CA 1
ATOM 5600 C C . GLY A 1 708 ? 12.486 34.887 2.847 1.00 76.50 708 GLY A C 1
ATOM 5601 O O . GLY A 1 708 ? 13.597 34.391 2.702 1.00 76.50 708 GLY A O 1
ATOM 5602 N N . CYS A 1 709 ? 12.311 35.951 3.638 1.00 82.00 709 CYS A N 1
ATOM 5603 C CA . CYS A 1 709 ? 13.405 36.550 4.412 1.00 82.00 709 CYS A CA 1
ATOM 5604 C C . CYS A 1 709 ? 13.627 35.901 5.780 1.00 82.00 709 CYS A C 1
ATOM 5606 O O . CYS A 1 709 ? 14.671 36.123 6.397 1.00 82.00 709 CYS A O 1
ATOM 5608 N N . CYS A 1 710 ? 12.601 35.239 6.320 1.00 84.69 710 CYS A N 1
ATOM 5609 C CA . CYS A 1 710 ? 12.417 35.253 7.767 1.00 84.69 710 CYS A CA 1
ATOM 5610 C C . CYS A 1 710 ? 11.814 33.970 8.357 1.00 84.69 710 CYS A C 1
ATOM 5612 O O . CYS A 1 710 ? 11.701 33.899 9.580 1.00 84.69 710 CYS A O 1
ATOM 5614 N N . ALA A 1 711 ? 11.499 32.959 7.540 1.00 84.38 711 ALA A N 1
ATOM 5615 C CA . ALA A 1 711 ? 10.964 31.669 7.995 1.00 84.38 711 ALA A CA 1
ATOM 5616 C C . ALA A 1 711 ? 11.880 30.947 9.005 1.00 84.38 711 ALA A C 1
ATOM 5618 O O . ALA A 1 711 ? 11.408 30.359 9.973 1.00 84.38 711 ALA A O 1
ATOM 5619 N N . GLY A 1 712 ? 13.207 31.079 8.867 1.00 86.81 712 GLY A N 1
ATOM 5620 C CA . GLY A 1 712 ? 14.185 30.489 9.798 1.00 86.81 712 GLY A CA 1
ATOM 5621 C C . GLY A 1 712 ? 14.193 31.094 11.212 1.00 86.81 712 GLY A C 1
ATOM 5622 O O . GLY A 1 712 ? 14.982 30.686 12.063 1.00 86.81 712 GLY A O 1
ATOM 5623 N N . ARG A 1 713 ? 13.339 32.084 11.498 1.00 89.75 713 ARG A N 1
ATOM 5624 C CA . ARG A 1 713 ? 13.211 32.679 12.838 1.00 89.75 713 ARG A CA 1
ATOM 5625 C C . ARG A 1 713 ? 12.600 31.735 13.865 1.00 89.75 713 ARG A C 1
ATOM 5627 O O . ARG A 1 713 ? 12.833 31.940 15.051 1.00 89.75 713 ARG A O 1
ATOM 5634 N N . LEU A 1 714 ? 11.917 30.678 13.440 1.00 91.62 714 LEU A N 1
ATOM 5635 C CA . LEU A 1 714 ? 11.453 29.604 14.317 1.00 91.62 714 LEU A CA 1
ATOM 5636 C C . LEU A 1 714 ? 12.476 28.454 14.432 1.00 91.62 714 LEU A C 1
ATOM 5638 O O . LEU A 1 714 ? 12.111 27.346 14.760 1.00 91.62 714 LEU A O 1
ATOM 5642 N N . ASN A 1 715 ? 13.770 28.665 14.159 1.00 90.38 715 ASN A N 1
ATOM 5643 C CA . ASN A 1 715 ? 14.790 27.638 14.438 1.00 90.38 715 ASN A CA 1
ATOM 5644 C C . ASN A 1 715 ? 15.096 27.546 15.943 1.00 90.38 715 ASN A C 1
ATOM 5646 O O . ASN A 1 715 ? 15.100 28.575 16.630 1.00 90.38 715 ASN A O 1
ATOM 5650 N N . ASN A 1 716 ? 15.472 26.358 16.420 1.00 92.94 716 ASN A N 1
ATOM 5651 C CA . ASN A 1 716 ? 15.892 26.088 17.800 1.00 92.94 716 ASN A CA 1
ATOM 5652 C C . ASN A 1 716 ? 14.868 26.571 18.840 1.00 92.94 716 ASN A C 1
ATOM 5654 O O . ASN A 1 716 ? 15.123 27.528 19.585 1.00 92.94 716 ASN A O 1
ATOM 5658 N N . PHE A 1 717 ? 13.696 25.943 18.846 1.00 94.75 717 PHE A N 1
ATOM 5659 C CA . PHE A 1 717 ? 12.591 26.284 19.735 1.00 94.75 717 PHE A CA 1
ATOM 5660 C C . PHE A 1 717 ? 12.106 25.078 20.535 1.00 94.75 717 PHE A C 1
ATOM 5662 O O . PHE A 1 717 ? 12.253 23.939 20.108 1.00 94.75 717 PHE A O 1
ATOM 5669 N N . THR A 1 718 ? 11.515 25.344 21.692 1.00 96.38 718 THR A N 1
ATOM 5670 C CA . THR A 1 718 ? 10.884 24.356 22.562 1.00 96.38 718 THR A CA 1
ATOM 5671 C C . THR A 1 718 ? 9.400 24.668 22.660 1.00 96.38 718 THR A C 1
ATOM 5673 O O . THR A 1 718 ? 9.025 25.831 22.819 1.00 96.38 718 THR A O 1
ATOM 5676 N N . VAL A 1 719 ? 8.569 23.634 22.581 1.00 97.31 719 VAL A N 1
ATOM 5677 C CA . VAL A 1 719 ? 7.134 23.694 22.871 1.00 97.31 719 VAL A CA 1
ATOM 5678 C C . VAL A 1 719 ? 6.912 23.063 24.236 1.00 97.31 719 VAL A C 1
ATOM 5680 O O . VAL A 1 719 ? 7.310 21.922 24.458 1.00 97.31 719 VAL A O 1
ATOM 5683 N N . GLU A 1 720 ? 6.293 23.804 25.147 1.00 98.00 720 GLU A N 1
ATOM 5684 C CA . GLU A 1 720 ? 5.965 23.355 26.496 1.00 98.00 720 GLU A CA 1
ATOM 5685 C C . GLU A 1 720 ? 4.467 23.492 26.758 1.00 98.00 720 GLU A C 1
ATOM 5687 O O . GLU A 1 720 ? 3.853 24.504 26.409 1.00 98.00 720 GLU A O 1
ATOM 5692 N N . VAL A 1 721 ? 3.903 22.501 27.442 1.00 97.06 721 VAL A N 1
ATOM 5693 C CA . VAL A 1 721 ? 2.572 22.577 28.044 1.00 97.06 721 VAL A CA 1
ATOM 5694 C C . VAL A 1 721 ? 2.744 22.658 29.551 1.00 97.06 721 VAL A C 1
ATOM 5696 O O . VAL A 1 721 ? 3.449 21.844 30.145 1.00 97.06 721 VAL A O 1
ATOM 5699 N N . ILE A 1 722 ? 2.123 23.660 30.166 1.00 96.25 722 ILE A N 1
ATOM 5700 C CA . ILE A 1 722 ? 2.266 23.972 31.585 1.00 96.25 722 ILE A CA 1
ATOM 5701 C C . ILE A 1 722 ? 0.880 23.964 32.225 1.00 96.25 722 ILE A C 1
ATOM 5703 O O . ILE A 1 722 ? -0.029 24.657 31.759 1.00 96.25 722 ILE A O 1
ATOM 5707 N N . ASP A 1 723 ? 0.699 23.191 33.290 1.00 91.81 723 ASP A N 1
ATOM 5708 C CA . ASP A 1 723 ? -0.557 23.150 34.037 1.00 91.81 723 ASP A CA 1
ATOM 5709 C C . ASP A 1 723 ? -0.764 24.405 34.915 1.00 91.81 723 ASP A C 1
ATOM 5711 O O . ASP A 1 723 ? 0.099 25.275 35.060 1.00 91.81 723 ASP A O 1
ATOM 5715 N N . SER A 1 724 ? -1.941 24.520 35.529 1.00 87.94 724 SER A N 1
ATOM 5716 C CA . SER A 1 724 ? -2.282 25.621 36.436 1.00 87.94 724 SER A CA 1
ATOM 5717 C C . SER A 1 724 ? -1.415 25.714 37.698 1.00 87.94 724 SER A C 1
ATOM 5719 O O . SER A 1 724 ? -1.450 26.746 38.369 1.00 87.94 724 SER A O 1
ATOM 5721 N N . GLU A 1 725 ? -0.696 24.648 38.055 1.00 84.88 725 GLU A N 1
ATOM 5722 C CA . GLU A 1 725 ? 0.225 24.599 39.197 1.00 84.88 725 GLU A CA 1
ATOM 5723 C C . GLU A 1 725 ? 1.646 25.039 38.807 1.00 84.88 725 GLU A C 1
ATOM 5725 O O . GLU A 1 725 ? 2.472 25.312 39.680 1.00 84.88 725 GLU A O 1
ATOM 5730 N N . GLY A 1 726 ? 1.909 25.187 37.505 1.00 85.44 726 GLY A N 1
ATOM 5731 C CA . GLY A 1 726 ? 3.202 25.566 36.953 1.00 85.44 726 GLY A CA 1
ATOM 5732 C C . GLY A 1 726 ? 4.095 24.376 36.604 1.00 85.44 726 GLY A C 1
ATOM 5733 O O . GLY A 1 726 ? 5.273 24.589 36.313 1.00 85.44 726 GLY A O 1
ATOM 5734 N N . ASN A 1 727 ? 3.576 23.144 36.627 1.00 89.00 727 ASN A N 1
ATOM 5735 C CA . ASN A 1 727 ? 4.328 21.970 36.199 1.00 89.00 727 ASN A CA 1
ATOM 5736 C C . ASN A 1 727 ? 4.322 21.883 34.673 1.00 89.00 727 ASN A C 1
ATOM 5738 O O . ASN A 1 727 ? 3.277 22.027 34.040 1.00 89.00 727 ASN A O 1
ATOM 5742 N N . VAL A 1 728 ? 5.484 21.601 34.087 1.00 92.88 728 VAL A N 1
ATOM 5743 C CA . VAL A 1 728 ? 5.597 21.284 32.661 1.00 92.88 728 VAL A CA 1
ATOM 5744 C C . VAL A 1 728 ? 5.134 19.841 32.464 1.00 92.88 728 VAL A C 1
ATOM 5746 O O . VAL A 1 728 ? 5.804 18.912 32.915 1.00 92.88 728 VAL A O 1
ATOM 5749 N N . THR A 1 729 ? 3.976 19.653 31.839 1.00 86.38 729 THR A N 1
ATOM 5750 C CA . THR A 1 729 ? 3.371 18.337 31.575 1.00 86.38 729 THR A CA 1
ATOM 5751 C C . THR A 1 729 ? 3.785 17.764 30.223 1.00 86.38 729 THR A C 1
ATOM 5753 O O . THR A 1 729 ? 3.735 16.553 30.035 1.00 86.38 729 THR A O 1
ATOM 5756 N N . PHE A 1 730 ? 4.272 18.614 29.318 1.00 93.44 730 PHE A N 1
ATOM 5757 C CA . PHE A 1 730 ? 4.889 18.230 28.051 1.00 93.44 730 PHE A CA 1
ATOM 5758 C C . PHE A 1 730 ? 6.006 19.206 27.691 1.00 93.44 730 PHE A C 1
ATOM 5760 O O . PHE A 1 730 ? 5.869 20.409 27.918 1.00 93.44 730 PHE A O 1
ATOM 5767 N N . SER A 1 731 ?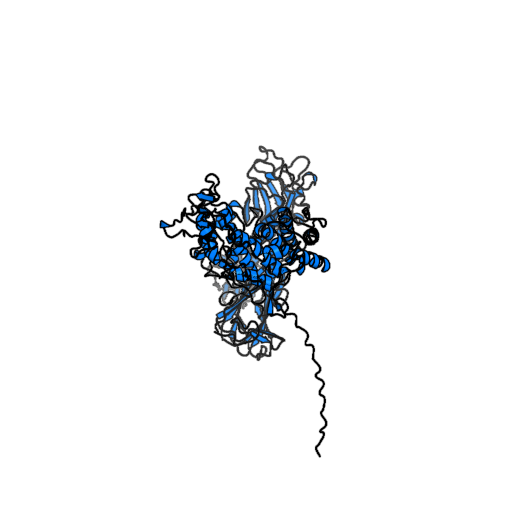 7.097 18.704 27.112 1.00 95.06 731 SER A N 1
ATOM 5768 C CA . SER A 1 731 ? 8.193 19.523 26.592 1.00 95.06 731 SER A CA 1
ATOM 5769 C C . SER A 1 731 ? 8.876 18.814 25.427 1.00 95.06 731 SER A C 1
ATOM 5771 O O . SER A 1 731 ? 9.293 17.664 25.568 1.00 95.06 731 SER A O 1
ATOM 5773 N N . GLN A 1 732 ? 9.023 19.497 24.293 1.00 91.31 732 GLN A N 1
ATOM 5774 C CA . GLN A 1 732 ? 9.742 18.974 23.131 1.00 91.31 732 GLN A CA 1
ATOM 5775 C C . GLN A 1 732 ? 10.543 20.076 22.434 1.00 91.31 732 GLN A C 1
ATOM 5777 O O . GLN A 1 732 ? 10.050 21.188 22.243 1.00 91.31 732 GLN A O 1
ATOM 5782 N N . PHE A 1 733 ? 11.785 19.760 22.054 1.00 93.62 733 PHE A N 1
ATOM 5783 C CA . PHE A 1 733 ? 12.693 20.664 21.346 1.00 93.62 733 PHE A CA 1
ATOM 5784 C C . PHE A 1 733 ? 12.729 20.367 19.844 1.00 93.62 733 PHE A C 1
ATOM 5786 O O . PHE A 1 733 ? 12.783 19.211 19.430 1.00 93.62 733 PHE A O 1
ATOM 5793 N N . PHE A 1 734 ? 12.804 21.429 19.045 1.00 86.94 734 PHE A N 1
ATOM 5794 C CA . PHE A 1 734 ? 12.866 21.396 17.592 1.00 86.94 734 PHE A CA 1
ATOM 5795 C C . PHE A 1 734 ? 14.025 22.259 17.090 1.00 86.94 734 PHE A C 1
ATOM 5797 O O . PHE A 1 734 ? 14.098 23.466 17.341 1.00 86.94 734 PHE A O 1
ATOM 5804 N N . ALA A 1 735 ? 14.942 21.638 16.347 1.00 89.31 735 ALA A N 1
ATOM 5805 C CA . ALA A 1 735 ? 16.115 22.321 15.803 1.00 89.31 735 ALA A CA 1
ATOM 5806 C C . ALA A 1 735 ? 15.767 23.207 14.592 1.00 89.31 735 ALA A C 1
ATOM 5808 O O . ALA A 1 735 ? 16.270 24.328 14.472 1.00 89.31 735 ALA A O 1
ATOM 5809 N N . THR A 1 736 ? 14.871 22.731 13.725 1.00 84.56 736 THR A N 1
ATOM 5810 C CA . THR A 1 736 ? 14.573 23.344 12.424 1.00 84.56 736 THR A CA 1
ATOM 5811 C C . THR A 1 736 ? 13.165 23.931 12.394 1.00 84.56 736 THR A C 1
ATOM 5813 O O . THR A 1 736 ? 12.213 23.317 12.864 1.00 84.56 736 THR A O 1
ATOM 5816 N N . ALA A 1 737 ? 13.034 25.123 11.817 1.00 81.88 737 ALA A N 1
ATOM 5817 C CA . ALA A 1 737 ? 11.758 25.775 11.579 1.00 81.88 737 ALA A CA 1
ATOM 5818 C C . ALA A 1 737 ? 10.962 25.035 10.486 1.00 81.88 737 ALA A C 1
ATOM 5820 O O . ALA A 1 737 ? 11.530 24.733 9.433 1.00 81.88 737 ALA A O 1
ATOM 5821 N N . PRO A 1 738 ? 9.651 24.817 10.667 1.00 75.50 738 PRO A N 1
ATOM 5822 C CA . PRO A 1 738 ? 8.802 24.238 9.630 1.00 75.50 738 PRO A CA 1
ATOM 5823 C C . PRO A 1 738 ? 8.593 25.209 8.460 1.00 75.50 738 PRO A C 1
ATOM 5825 O O . PRO A 1 738 ? 8.600 26.429 8.638 1.00 75.50 738 PRO A O 1
ATOM 5828 N N . SER A 1 739 ? 8.390 24.684 7.250 1.00 72.50 739 SER A N 1
ATOM 5829 C CA . SER A 1 739 ? 8.229 25.491 6.027 1.00 72.50 739 SER A CA 1
ATOM 5830 C C . SER A 1 739 ? 6.903 26.261 5.971 1.00 72.50 739 SER A C 1
ATOM 5832 O O . SER A 1 739 ? 6.850 27.334 5.370 1.00 72.50 739 SER A O 1
ATOM 5834 N N . ASN A 1 740 ? 5.850 25.738 6.606 1.00 77.69 740 ASN A N 1
ATOM 5835 C CA . ASN A 1 740 ? 4.527 26.360 6.665 1.00 77.69 740 ASN A CA 1
ATOM 5836 C C . ASN A 1 740 ? 3.811 26.053 7.988 1.00 77.69 740 ASN A C 1
ATOM 5838 O O . ASN A 1 740 ? 3.595 26.955 8.787 1.00 77.69 740 ASN A O 1
ATOM 5842 N N . ILE A 1 741 ? 3.505 24.783 8.249 1.00 83.88 741 ILE A N 1
ATOM 5843 C CA . ILE A 1 741 ? 2.810 24.311 9.452 1.00 83.88 741 ILE A CA 1
ATOM 5844 C C . ILE A 1 741 ? 3.600 23.167 10.084 1.00 83.88 741 ILE A C 1
ATOM 5846 O O . ILE A 1 741 ? 4.324 22.451 9.393 1.00 83.88 741 ILE A O 1
ATOM 5850 N N . PHE A 1 742 ? 3.460 23.007 11.392 1.00 81.19 742 PHE A N 1
ATOM 5851 C CA . PHE A 1 742 ? 3.994 21.891 12.150 1.00 81.19 742 PHE A CA 1
ATOM 5852 C C . PHE A 1 742 ? 3.000 21.435 13.208 1.00 81.19 742 PHE A C 1
ATOM 5854 O O . PHE A 1 742 ? 2.456 22.272 13.923 1.00 81.19 742 PHE A O 1
ATOM 5861 N N . THR A 1 743 ? 2.782 20.131 13.326 1.00 84.56 743 THR A N 1
ATOM 5862 C CA . THR A 1 743 ? 1.861 19.549 14.306 1.00 84.56 743 THR A CA 1
ATOM 5863 C C . THR A 1 743 ? 2.666 18.853 15.396 1.00 84.56 743 THR A C 1
ATOM 5865 O O . THR A 1 743 ? 3.523 18.026 15.108 1.00 84.56 743 THR A O 1
ATOM 5868 N N . VAL A 1 744 ? 2.394 19.193 16.651 1.00 84.38 744 VAL A N 1
ATOM 5869 C CA . VAL A 1 744 ? 2.977 18.566 17.839 1.00 84.38 744 VAL A CA 1
ATOM 5870 C C . VAL A 1 744 ? 1.898 17.707 18.486 1.00 84.38 744 VAL A C 1
ATOM 5872 O O . VAL A 1 744 ? 0.954 18.256 19.056 1.00 84.38 744 VAL A O 1
ATOM 5875 N N . ALA A 1 745 ? 2.021 16.383 18.406 1.00 80.69 745 ALA A N 1
ATOM 5876 C CA . ALA A 1 745 ? 1.172 15.467 19.163 1.00 80.69 745 ALA A CA 1
ATOM 5877 C C . ALA A 1 745 ? 1.640 15.436 20.623 1.00 80.69 745 ALA A C 1
ATOM 5879 O O . ALA A 1 745 ? 2.789 15.092 20.904 1.00 80.69 745 ALA A O 1
ATOM 5880 N N . THR A 1 746 ? 0.775 15.832 21.557 1.00 76.06 746 THR A N 1
ATOM 5881 C CA . THR A 1 746 ? 1.146 15.927 22.975 1.00 76.06 746 THR A CA 1
ATOM 5882 C C . THR A 1 746 ? 0.779 14.683 23.781 1.00 76.06 746 THR A C 1
ATOM 5884 O O . THR A 1 746 ? 1.316 14.516 24.872 1.00 76.06 746 THR A O 1
ATOM 5887 N N . GLY A 1 747 ? -0.077 13.799 23.253 1.00 64.12 747 GLY A N 1
ATOM 5888 C CA . GLY A 1 747 ? -0.476 12.549 23.915 1.00 64.12 747 GLY A CA 1
ATOM 5889 C C . GLY A 1 747 ? -1.397 12.768 25.121 1.00 64.12 747 GLY A C 1
ATOM 5890 O O . GLY A 1 747 ? -1.156 12.201 26.185 1.00 64.12 747 GLY A O 1
ATOM 5891 N N . ASP A 1 748 ? -2.411 13.625 24.961 1.00 70.88 748 ASP A N 1
ATOM 5892 C CA . ASP A 1 748 ? -3.468 13.923 25.945 1.00 70.88 748 ASP A CA 1
ATOM 5893 C C . ASP A 1 748 ? -2.977 14.453 27.303 1.00 70.88 748 ASP A C 1
ATOM 5895 O O . ASP A 1 748 ? -3.454 14.075 28.379 1.00 70.88 748 ASP A O 1
ATOM 5899 N N . VAL A 1 749 ? -2.015 15.373 27.281 1.00 80.69 749 VAL A N 1
ATOM 5900 C CA . VAL A 1 749 ? -1.494 16.006 28.500 1.00 80.69 749 VAL A CA 1
ATOM 5901 C C . VAL A 1 749 ? -2.441 17.071 29.038 1.00 80.69 749 VAL A C 1
ATOM 5903 O O . VAL A 1 749 ? -3.066 17.829 28.300 1.00 80.69 749 VAL A O 1
ATOM 5906 N N . VAL A 1 750 ? -2.500 17.191 30.362 1.00 85.94 750 VAL A N 1
ATOM 5907 C CA . VAL A 1 750 ? -3.258 18.264 31.013 1.00 85.94 750 VAL A CA 1
ATOM 5908 C C . VAL A 1 750 ? -2.438 19.551 30.997 1.00 85.94 750 VAL A C 1
ATOM 5910 O O . VAL A 1 750 ? -1.296 19.564 31.458 1.00 85.94 750 VAL A O 1
ATOM 5913 N N . GLY A 1 751 ? -3.018 20.654 30.527 1.00 90.44 751 GLY A N 1
ATOM 5914 C CA . GLY A 1 751 ? -2.312 21.930 30.444 1.00 90.44 751 GLY A CA 1
ATOM 5915 C C . GLY A 1 751 ? -3.202 23.157 30.376 1.00 90.44 751 GLY A C 1
ATOM 5916 O O . GLY A 1 751 ? -4.344 23.093 29.933 1.00 90.44 751 GLY A O 1
ATOM 5917 N N . ARG A 1 752 ? -2.657 24.293 30.811 1.00 95.06 752 ARG A N 1
ATOM 5918 C CA . ARG A 1 752 ? -3.298 25.614 30.768 1.00 95.06 752 ARG A CA 1
ATOM 5919 C C . ARG A 1 752 ? -2.521 26.606 29.916 1.00 95.06 752 ARG A C 1
ATOM 5921 O O . ARG A 1 752 ? -3.131 27.407 29.218 1.00 95.06 752 ARG A O 1
ATOM 5928 N N . VAL A 1 753 ? -1.196 26.609 30.021 1.00 98.00 753 VAL A N 1
ATOM 5929 C CA . VAL A 1 753 ? -0.335 27.535 29.285 1.00 98.00 753 VAL A CA 1
ATOM 5930 C C . VAL A 1 753 ? 0.475 26.752 28.271 1.00 98.00 753 VAL A C 1
ATOM 5932 O O . VAL A 1 753 ? 1.184 25.819 28.635 1.00 98.00 753 VAL A O 1
ATOM 5935 N N . ILE A 1 754 ? 0.392 27.160 27.009 1.00 98.31 754 ILE A N 1
ATOM 5936 C CA . ILE A 1 754 ? 1.233 26.631 25.939 1.00 98.31 754 ILE A CA 1
ATOM 5937 C C . ILE A 1 754 ? 2.301 27.674 25.691 1.00 98.31 754 ILE A C 1
ATOM 5939 O O . ILE A 1 754 ? 1.973 28.821 25.384 1.00 98.31 754 ILE A O 1
ATOM 5943 N N . ARG A 1 755 ? 3.569 27.296 25.842 1.00 98.38 755 ARG A N 1
ATOM 5944 C CA . ARG A 1 755 ? 4.715 28.184 25.655 1.00 98.38 755 ARG A CA 1
ATOM 5945 C C . ARG A 1 755 ? 5.591 27.682 24.519 1.00 98.38 755 ARG A C 1
ATOM 5947 O O . ARG A 1 755 ? 5.973 26.521 24.484 1.00 98.38 755 ARG A O 1
ATOM 5954 N N . ILE A 1 756 ? 5.955 28.599 23.632 1.00 98.00 756 ILE A N 1
ATOM 5955 C CA . ILE A 1 756 ? 6.932 28.397 22.569 1.00 98.00 756 ILE A CA 1
ATOM 5956 C C . ILE A 1 756 ? 8.110 29.321 22.861 1.00 98.00 756 ILE A C 1
ATOM 5958 O O . ILE A 1 756 ? 7.964 30.544 22.838 1.00 98.00 756 ILE A O 1
ATOM 5962 N N . SER A 1 757 ? 9.272 28.753 23.169 1.00 96.69 757 SER A N 1
ATOM 5963 C CA . SER A 1 757 ? 10.466 29.498 23.580 1.00 96.69 757 SER A CA 1
ATOM 5964 C C . SER A 1 757 ? 11.657 29.171 22.689 1.00 96.69 757 SER A C 1
ATOM 5966 O O . SER A 1 757 ? 11.787 28.057 22.196 1.00 96.69 757 SER A O 1
ATOM 5968 N N . LYS A 1 758 ? 12.535 30.142 22.441 1.00 94.00 758 LYS A N 1
ATOM 5969 C CA . LYS A 1 758 ? 13.767 29.933 21.670 1.00 94.00 758 LYS A CA 1
ATOM 5970 C C . LYS A 1 758 ? 14.963 29.751 22.590 1.00 94.00 758 LYS A C 1
ATOM 5972 O O . LYS A 1 758 ? 15.083 30.436 23.597 1.00 94.00 758 LYS A O 1
ATOM 5977 N N . THR A 1 759 ? 15.926 28.948 22.147 1.00 88.75 759 THR A N 1
ATOM 5978 C CA . THR A 1 759 ? 17.261 28.846 22.771 1.00 88.75 759 THR A CA 1
ATOM 5979 C C . THR A 1 759 ? 18.282 29.806 22.144 1.00 88.75 759 THR A C 1
ATOM 5981 O O . THR A 1 759 ? 19.486 29.713 22.375 1.00 88.75 759 THR A O 1
ATOM 5984 N N . SER A 1 760 ? 17.814 30.738 21.307 1.00 87.00 760 SER A N 1
ATOM 5985 C CA . SER A 1 760 ? 18.634 31.761 20.658 1.00 87.00 760 SER A CA 1
ATOM 5986 C C . SER A 1 760 ? 17.959 33.122 20.731 1.00 87.00 760 SER A C 1
ATOM 5988 O O . SER A 1 760 ? 16.737 33.221 20.722 1.00 87.00 760 SER A O 1
ATOM 5990 N N . SER A 1 761 ? 18.765 34.176 20.673 1.00 87.00 761 SER A N 1
ATOM 5991 C CA . SER A 1 761 ? 18.327 35.566 20.816 1.00 87.00 761 SER A CA 1
ATOM 5992 C C . SER A 1 761 ? 17.724 36.195 19.553 1.00 87.00 761 SER A C 1
ATOM 5994 O O . SER A 1 761 ? 17.470 37.400 19.495 1.00 87.00 761 SER A O 1
ATOM 5996 N N . THR A 1 762 ? 17.511 35.393 18.507 1.00 89.69 762 THR A N 1
ATOM 5997 C CA . THR A 1 762 ? 16.824 35.849 17.293 1.00 89.69 762 THR A CA 1
ATOM 5998 C C . THR A 1 762 ? 15.333 36.013 17.570 1.00 89.69 762 THR A C 1
ATOM 6000 O O . THR A 1 762 ? 14.761 35.253 18.342 1.00 89.69 762 THR A O 1
ATOM 6003 N N . ALA A 1 763 ? 14.690 37.004 16.946 1.00 91.44 763 ALA A N 1
ATOM 6004 C CA . ALA A 1 763 ? 13.259 37.235 17.146 1.00 91.44 763 ALA A CA 1
ATOM 6005 C C . ALA A 1 763 ? 12.432 35.974 16.843 1.00 91.44 763 ALA A C 1
ATOM 6007 O O . ALA A 1 763 ? 12.664 35.332 15.819 1.00 91.44 763 ALA A O 1
ATOM 6008 N N . LEU A 1 764 ? 11.448 35.682 17.692 1.00 94.69 764 LEU A N 1
ATOM 6009 C CA . LEU A 1 764 ? 10.436 34.653 17.477 1.00 94.69 764 LEU A CA 1
ATOM 6010 C C . LEU A 1 764 ? 9.297 35.244 16.639 1.00 94.69 764 LEU A C 1
ATOM 6012 O O . LEU A 1 764 ? 8.881 36.382 16.869 1.00 94.69 764 LEU A O 1
ATOM 6016 N N . ALA A 1 765 ? 8.828 34.488 15.648 1.00 94.00 765 ALA A N 1
ATOM 6017 C CA . ALA A 1 765 ? 7.698 34.860 14.807 1.00 94.00 765 ALA A CA 1
ATOM 6018 C C . ALA A 1 765 ? 6.844 33.625 14.521 1.00 94.00 765 ALA A C 1
ATOM 6020 O O . ALA A 1 765 ? 7.376 32.602 14.100 1.00 94.00 765 ALA A O 1
ATOM 6021 N N . LEU A 1 766 ? 5.542 33.755 14.745 1.00 95.81 766 LEU A N 1
ATOM 6022 C CA . LEU A 1 766 ? 4.529 32.715 14.571 1.00 95.81 766 LEU A CA 1
ATOM 6023 C C . LEU A 1 766 ? 3.365 33.325 13.794 1.00 95.81 766 LEU A C 1
ATOM 6025 O O . LEU A 1 766 ? 2.973 34.452 14.102 1.00 95.81 766 LEU A O 1
ATOM 6029 N N . ALA A 1 767 ? 2.857 32.620 12.790 1.00 94.94 767 ALA A N 1
ATOM 6030 C CA . ALA A 1 767 ? 1.682 33.032 12.031 1.00 94.94 767 ALA A CA 1
ATOM 6031 C C . ALA A 1 767 ? 0.386 32.679 12.764 1.00 94.94 767 ALA A C 1
ATOM 6033 O O . ALA A 1 767 ? -0.486 33.520 12.845 1.00 94.94 767 ALA A O 1
ATOM 6034 N N . GLU A 1 768 ? 0.298 31.474 13.326 1.00 96.50 768 GLU A N 1
ATOM 6035 C CA . GLU A 1 768 ? -0.844 30.998 14.115 1.00 96.50 768 GLU A CA 1
ATOM 6036 C C . GLU A 1 768 ? -0.375 29.852 15.023 1.00 96.50 768 GLU A C 1
ATOM 6038 O O . GLU A 1 768 ? 0.562 29.122 14.687 1.00 96.50 768 GLU A O 1
ATOM 6043 N N . VAL A 1 769 ? -1.002 29.698 16.182 1.00 97.19 769 VAL A N 1
ATOM 6044 C CA . VAL A 1 769 ? -0.843 28.568 17.094 1.00 97.19 769 VAL A CA 1
ATOM 6045 C C . VAL A 1 769 ? -2.233 28.077 17.466 1.00 97.19 769 VAL A C 1
ATOM 6047 O O . VAL A 1 769 ? -2.946 28.701 18.249 1.00 97.19 769 VAL A O 1
ATOM 6050 N N . GLU A 1 770 ? -2.602 26.925 16.927 1.00 97.06 770 GLU A N 1
ATOM 6051 C CA . GLU A 1 770 ? -3.853 26.259 17.260 1.00 97.06 770 GLU A CA 1
ATOM 6052 C C . GLU A 1 770 ? -3.578 25.202 18.326 1.00 97.06 770 GLU A C 1
ATOM 6054 O O . GLU A 1 770 ? -2.685 24.370 18.172 1.00 97.06 770 GLU A O 1
ATOM 6059 N N . VAL A 1 771 ? -4.342 25.225 19.414 1.00 96.25 771 VAL A N 1
ATOM 6060 C CA . VAL A 1 771 ? -4.213 24.245 20.499 1.00 96.25 771 VAL A CA 1
ATOM 6061 C C . VAL A 1 771 ? -5.475 23.404 20.512 1.00 96.25 771 VAL A C 1
ATOM 6063 O O . VAL A 1 771 ? -6.504 23.882 20.974 1.00 96.25 771 VAL A O 1
ATOM 6066 N N . TYR A 1 772 ? -5.411 22.182 19.998 1.00 90.12 772 TYR A N 1
ATOM 6067 C CA . TYR A 1 772 ? -6.552 21.281 19.933 1.00 90.12 772 TYR A CA 1
ATOM 6068 C C . TYR A 1 772 ? -6.686 20.457 21.211 1.00 90.12 772 TYR A C 1
ATOM 6070 O O . TYR A 1 772 ? -5.727 19.857 21.705 1.00 90.12 772 TYR A O 1
ATOM 6078 N N . GLY A 1 773 ? -7.900 20.465 21.749 1.00 86.12 773 GLY A N 1
ATOM 6079 C CA . GLY A 1 773 ? -8.280 19.667 22.900 1.00 86.12 773 GLY A CA 1
ATOM 6080 C C . GLY A 1 773 ? -9.757 19.820 23.235 1.00 86.12 773 GLY A C 1
ATOM 6081 O O . GLY A 1 773 ? -10.470 20.656 22.670 1.00 86.12 773 GLY A O 1
ATOM 6082 N N . VAL A 1 774 ? -10.227 19.010 24.172 1.00 80.19 774 VAL A N 1
ATOM 6083 C CA . VAL A 1 774 ? -11.642 18.961 24.550 1.00 80.19 774 VAL A CA 1
ATOM 6084 C C . VAL A 1 774 ? -12.094 20.284 25.181 1.00 80.19 774 VAL A C 1
ATOM 6086 O O . VAL A 1 774 ? -11.499 20.751 26.152 1.00 80.19 774 VAL A O 1
ATOM 6089 N N . ASN A 1 775 ? -13.212 20.860 24.712 1.00 81.19 775 ASN A N 1
ATOM 6090 C CA . ASN A 1 775 ? -13.807 22.103 25.246 1.00 81.19 775 ASN A CA 1
ATOM 6091 C C . ASN A 1 775 ? -14.506 21.939 26.613 1.00 81.19 775 ASN A C 1
ATOM 6093 O O . ASN A 1 775 ? -15.577 22.492 26.871 1.00 81.19 775 ASN A O 1
ATOM 6097 N N . SER A 1 776 ? -13.926 21.135 27.492 1.00 77.56 776 SER A N 1
ATOM 6098 C CA . SER A 1 776 ? -14.365 20.956 28.867 1.00 77.56 776 SER A CA 1
ATOM 6099 C C . SER A 1 776 ? -13.152 21.184 29.756 1.00 77.56 776 SER A C 1
ATOM 6101 O O . SER A 1 776 ? -12.233 20.365 29.732 1.00 77.56 776 SER A O 1
ATOM 6103 N N . PRO A 1 777 ? -13.112 22.289 30.525 1.00 75.12 777 PRO A N 1
ATOM 6104 C CA . PRO A 1 777 ? -12.038 22.515 31.472 1.00 75.12 777 PRO A CA 1
ATOM 6105 C C . PRO A 1 777 ? -11.863 21.293 32.368 1.00 75.12 777 PRO A C 1
ATOM 6107 O O . PRO A 1 777 ? -12.824 20.820 32.981 1.00 75.12 777 PRO A O 1
ATOM 6110 N N . VAL A 1 778 ? -10.628 20.826 32.504 1.00 66.06 778 VAL A N 1
ATOM 6111 C CA . VAL A 1 778 ? -10.226 19.885 33.543 1.00 66.06 778 VAL A CA 1
ATOM 6112 C C . VAL A 1 778 ? -10.295 20.644 34.869 1.00 66.06 778 VAL A C 1
ATOM 6114 O O . VAL A 1 778 ? -9.314 21.177 35.386 1.00 66.06 778 VAL A O 1
ATOM 6117 N N . THR A 1 779 ? -11.499 20.755 35.427 1.00 49.41 779 THR A N 1
ATOM 6118 C CA . THR A 1 779 ? -11.681 21.193 36.809 1.00 49.41 779 THR A CA 1
ATOM 6119 C C . THR A 1 779 ? -11.066 20.120 37.690 1.00 49.41 779 THR A C 1
ATOM 6121 O O . THR A 1 779 ? -11.404 18.958 37.491 1.00 49.41 779 THR A O 1
ATOM 6124 N N . LEU A 1 780 ? -10.172 20.486 38.616 1.00 42.69 780 LEU A N 1
ATOM 6125 C CA . LEU A 1 780 ? -9.510 19.591 39.579 1.00 42.69 780 LEU A CA 1
ATOM 6126 C C . LEU A 1 780 ? -10.331 18.324 39.899 1.00 42.69 780 LEU A C 1
ATOM 6128 O O . LEU A 1 780 ? -11.171 18.322 40.797 1.00 42.69 780 LEU A O 1
ATOM 6132 N N . SER A 1 781 ? -10.080 17.254 39.132 1.00 47.59 781 SER A N 1
ATOM 6133 C CA . SER A 1 781 ? -9.649 15.916 39.559 1.00 47.59 781 SER A CA 1
ATOM 6134 C C . SER A 1 781 ? -10.318 14.755 38.792 1.00 47.59 781 SER A C 1
ATOM 6136 O O . SER A 1 781 ? -11.384 14.255 39.148 1.00 47.59 781 SER A O 1
ATOM 6138 N N . ASN A 1 782 ? -9.569 14.174 37.850 1.00 44.12 782 ASN A N 1
ATOM 6139 C CA . ASN A 1 782 ? -9.756 12.762 37.483 1.00 44.12 782 ASN A CA 1
ATOM 6140 C C . ASN A 1 782 ? -9.335 11.826 38.635 1.00 44.12 782 ASN A C 1
ATOM 6142 O O . ASN A 1 782 ? -9.849 10.715 38.759 1.00 44.12 782 ASN A O 1
ATOM 6146 N N . GLN A 1 783 ? -8.500 12.306 39.569 1.00 45.62 783 GLN A N 1
ATOM 6147 C CA . GLN A 1 783 ? -8.222 11.579 40.808 1.00 45.62 783 GLN A CA 1
ATOM 6148 C C . GLN A 1 783 ? -9.434 11.476 41.745 1.00 45.62 783 GLN A C 1
ATOM 6150 O O . GLN A 1 783 ? -9.545 10.452 42.413 1.00 45.62 783 GLN A O 1
ATOM 6155 N N . ASP A 1 784 ? -10.367 12.441 41.810 1.00 43.69 784 ASP A N 1
ATOM 6156 C CA . ASP A 1 784 ? -11.527 12.278 42.699 1.00 43.69 784 ASP A CA 1
ATOM 6157 C C . ASP A 1 784 ? -12.526 11.268 42.148 1.00 43.69 784 ASP A C 1
ATOM 6159 O O . ASP A 1 784 ? -13.176 10.597 42.943 1.00 43.69 784 ASP A O 1
ATOM 6163 N N . VAL A 1 785 ? -12.708 11.160 40.831 1.00 48.47 785 VAL A N 1
ATOM 6164 C CA . VAL A 1 785 ? -13.684 10.215 40.266 1.00 48.47 785 VAL A CA 1
ATOM 6165 C C . VAL A 1 785 ? -13.190 8.778 40.446 1.00 48.47 785 VAL A C 1
ATOM 6167 O O . VAL A 1 785 ? -13.951 7.935 40.928 1.00 48.47 785 VAL A O 1
ATOM 6170 N N . GLU A 1 786 ? -11.904 8.502 40.207 1.00 52.09 786 GLU A N 1
ATOM 6171 C CA . GLU A 1 786 ? -11.306 7.203 40.543 1.00 52.09 786 GLU A CA 1
ATOM 6172 C C . GLU A 1 786 ? -11.278 6.936 42.058 1.00 52.09 786 GLU A C 1
ATOM 6174 O O . GLU A 1 786 ? -11.647 5.847 42.505 1.00 52.09 786 GLU A O 1
ATOM 6179 N N . PHE A 1 787 ? -10.905 7.927 42.878 1.00 58.78 787 PHE A N 1
ATOM 6180 C CA . PHE A 1 787 ? -10.893 7.801 44.341 1.00 58.78 787 PHE A CA 1
ATOM 6181 C C . PHE A 1 787 ? -12.301 7.559 44.909 1.00 58.78 787 PHE A C 1
ATOM 6183 O O . PHE A 1 787 ? -12.481 6.751 45.821 1.00 58.78 787 PHE A O 1
ATOM 6190 N N . LYS A 1 788 ? -13.338 8.214 44.371 1.00 60.78 788 LYS A N 1
ATOM 6191 C CA . LYS A 1 788 ? -14.727 8.081 44.843 1.00 60.78 788 LYS A CA 1
ATOM 6192 C C . LYS A 1 788 ? -15.394 6.790 44.349 1.00 60.78 788 LYS A C 1
ATOM 6194 O O . LYS A 1 788 ? -16.165 6.203 45.117 1.00 60.78 788 LYS A O 1
ATOM 6199 N N . SER A 1 789 ? -15.097 6.335 43.127 1.00 60.38 789 SER A N 1
ATOM 6200 C CA . SER A 1 789 ? -15.681 5.120 42.528 1.00 60.38 789 SER A CA 1
ATOM 6201 C C . SER A 1 789 ? -15.060 3.821 43.060 1.00 60.38 789 SER A C 1
ATOM 6203 O O . SER A 1 789 ? -15.785 2.849 43.284 1.00 60.38 789 SER A O 1
ATOM 6205 N N . LYS A 1 790 ? -13.751 3.801 43.361 1.00 73.50 790 LYS A N 1
ATOM 6206 C CA . LYS A 1 790 ? -13.048 2.589 43.826 1.00 73.50 790 LYS A CA 1
ATOM 6207 C C . LYS A 1 790 ? -13.249 2.289 45.318 1.00 73.50 790 LYS A C 1
ATOM 6209 O O . LYS A 1 790 ? -13.178 1.119 45.704 1.00 73.50 790 LYS A O 1
ATOM 6214 N N . ILE A 1 791 ? -13.538 3.282 46.168 1.00 81.81 791 ILE A N 1
ATOM 6215 C CA . ILE A 1 791 ? -13.680 3.063 47.621 1.00 81.81 791 ILE A CA 1
ATOM 6216 C C . ILE A 1 791 ? -14.997 2.362 47.954 1.00 81.81 791 ILE A C 1
ATOM 6218 O O . ILE A 1 791 ? -16.083 2.907 47.746 1.00 81.81 791 ILE A O 1
ATOM 6222 N N . LYS A 1 792 ? -14.930 1.189 48.585 1.00 85.06 792 LYS A N 1
ATOM 6223 C CA . LYS A 1 792 ? -16.115 0.434 49.033 1.00 85.06 792 LYS A CA 1
ATOM 6224 C C . LYS A 1 792 ? -16.292 0.549 50.550 1.00 85.06 792 LYS A C 1
ATOM 6226 O O . LYS A 1 792 ? -15.311 0.563 51.283 1.00 85.06 792 LYS A O 1
ATOM 6231 N N . LEU A 1 793 ? -17.544 0.644 51.014 1.00 90.25 793 LEU A N 1
ATOM 6232 C CA . LEU A 1 793 ? -17.918 0.637 52.438 1.00 90.25 793 LEU A CA 1
ATOM 6233 C C . LEU A 1 793 ? -19.059 -0.360 52.636 1.00 90.25 793 LEU A C 1
ATOM 6235 O O . LEU A 1 793 ? -20.173 -0.111 52.169 1.00 90.25 793 LEU A O 1
ATOM 6239 N N . TYR A 1 794 ? -18.789 -1.481 53.302 1.00 88.69 794 TYR A N 1
ATOM 6240 C CA . TYR A 1 794 ? -19.767 -2.558 53.463 1.00 88.69 794 TYR A CA 1
ATOM 6241 C C . TYR A 1 794 ? -19.471 -3.455 54.686 1.00 88.69 794 TYR A C 1
ATOM 6243 O O . TYR A 1 794 ? -18.324 -3.553 55.097 1.00 88.69 794 TYR A O 1
ATOM 6251 N N . PRO A 1 795 ? -20.467 -4.139 55.278 1.00 87.94 795 PRO A N 1
ATOM 6252 C CA . PRO A 1 795 ? -21.886 -3.970 55.005 1.00 87.94 795 PRO A CA 1
ATOM 6253 C C . PRO A 1 795 ? -22.375 -2.601 55.490 1.00 87.94 795 PRO A C 1
ATOM 6255 O O . PRO A 1 795 ? -21.899 -2.058 56.486 1.00 87.94 795 PRO A O 1
ATOM 6258 N N . ASN A 1 796 ? -23.334 -2.039 54.764 1.00 86.69 796 ASN A N 1
ATOM 6259 C CA . ASN A 1 796 ? -24.037 -0.829 55.156 1.00 86.69 796 ASN A CA 1
ATOM 6260 C C . ASN A 1 796 ? -25.528 -1.029 54.856 1.00 86.69 796 ASN A C 1
ATOM 6262 O O . ASN A 1 796 ? -25.892 -1.049 53.681 1.00 86.69 796 ASN A O 1
ATOM 6266 N N . PRO A 1 797 ? -26.394 -1.214 55.867 1.00 92.00 797 PRO A N 1
ATOM 6267 C CA . PRO A 1 797 ? -26.155 -0.983 57.299 1.00 92.00 797 PRO A CA 1
ATOM 6268 C C . PRO A 1 797 ? -25.179 -1.963 57.982 1.00 92.00 797 PRO A C 1
ATOM 6270 O O . PRO A 1 797 ? -25.106 -3.128 57.601 1.00 92.00 797 PRO A O 1
ATOM 6273 N N . THR A 1 798 ? -24.479 -1.506 59.026 1.00 93.38 798 THR A N 1
ATOM 6274 C CA . THR A 1 798 ? -23.555 -2.290 59.870 1.00 93.38 798 THR A CA 1
ATOM 6275 C C . THR A 1 798 ? -24.096 -2.477 61.295 1.00 93.38 798 THR A C 1
ATOM 6277 O O . THR A 1 798 ? -24.863 -1.649 61.782 1.00 93.38 798 THR A O 1
ATOM 6280 N N . GLN A 1 799 ? -23.696 -3.560 61.976 1.00 91.06 799 GLN A N 1
ATOM 6281 C CA . GLN A 1 799 ? -23.929 -3.762 63.412 1.00 91.06 799 GLN A CA 1
ATOM 6282 C C . GLN A 1 799 ? -22.682 -3.427 64.231 1.00 91.06 799 GLN A C 1
ATOM 6284 O O . GLN A 1 799 ? -22.671 -2.439 64.937 1.00 91.06 799 GLN A O 1
ATOM 6289 N N . ASN A 1 800 ? -21.622 -4.225 64.168 1.00 91.94 800 ASN A N 1
ATOM 6290 C CA . ASN A 1 800 ? -20.464 -4.043 65.052 1.00 91.94 800 ASN A CA 1
ATOM 6291 C C . ASN A 1 800 ? -19.254 -3.469 64.315 1.00 91.94 800 ASN A C 1
ATOM 6293 O O . ASN A 1 800 ? -18.470 -2.724 64.893 1.00 91.94 800 ASN A O 1
ATOM 6297 N N . THR A 1 801 ? -19.112 -3.811 63.038 1.00 94.62 801 THR A N 1
ATOM 6298 C CA . THR A 1 801 ? -17.950 -3.491 62.214 1.00 94.62 801 THR A CA 1
ATOM 6299 C C . THR A 1 801 ? -18.365 -3.268 60.764 1.00 94.62 801 THR A C 1
ATOM 6301 O O . THR A 1 801 ? -19.323 -3.877 60.279 1.00 94.62 801 THR A O 1
ATOM 6304 N N . PHE A 1 802 ? -17.638 -2.423 60.041 1.00 94.62 802 PHE A N 1
ATOM 6305 C CA . PHE A 1 802 ? -17.726 -2.349 58.581 1.00 94.62 802 PHE A CA 1
ATOM 6306 C C . PHE A 1 802 ? -16.330 -2.436 57.968 1.00 94.62 802 PHE A C 1
ATOM 6308 O O . PHE A 1 802 ? -15.345 -2.062 58.598 1.00 94.62 802 PHE A O 1
ATOM 6315 N N . THR A 1 803 ? -16.251 -2.930 56.743 1.00 93.06 803 THR A N 1
ATOM 6316 C CA . THR A 1 803 ? -15.042 -2.960 55.927 1.00 93.06 803 THR A CA 1
ATOM 6317 C C . THR A 1 803 ? -14.988 -1.716 55.053 1.00 93.06 803 THR A C 1
ATOM 6319 O O . THR A 1 803 ? -15.988 -1.343 54.429 1.00 93.06 803 THR A O 1
ATOM 6322 N N . ILE A 1 804 ? -13.813 -1.095 54.995 1.00 92.56 804 ILE A N 1
ATOM 6323 C CA . ILE A 1 804 ? -13.462 -0.101 53.986 1.00 92.56 804 ILE A CA 1
ATOM 6324 C C . ILE A 1 804 ? -12.355 -0.655 53.085 1.00 92.56 804 ILE A C 1
ATOM 6326 O O . ILE A 1 804 ? -11.405 -1.264 53.580 1.00 92.56 804 ILE A O 1
ATOM 6330 N N . GLU A 1 805 ? -12.495 -0.484 51.771 1.00 89.62 805 GLU A N 1
ATOM 6331 C CA . GLU A 1 805 ? -11.533 -0.992 50.784 1.00 89.62 805 GLU A CA 1
ATOM 6332 C C . GLU A 1 805 ? -11.021 0.096 49.843 1.00 89.62 805 GLU A C 1
ATOM 6334 O O . GLU A 1 805 ? -11.729 1.075 49.594 1.00 89.62 805 GLU A O 1
ATOM 6339 N N . ASN A 1 806 ? -9.834 -0.137 49.269 1.00 82.94 806 ASN A N 1
ATOM 6340 C CA . ASN A 1 806 ? -9.203 0.684 48.228 1.00 82.94 806 ASN A CA 1
ATOM 6341 C C . ASN A 1 806 ? -8.853 2.116 48.677 1.00 82.94 806 ASN A C 1
ATOM 6343 O O . ASN A 1 806 ? -8.973 3.062 47.903 1.00 82.94 806 ASN A O 1
ATOM 6347 N N . CYS A 1 807 ? -8.428 2.293 49.935 1.00 81.94 807 CYS A N 1
ATOM 6348 C CA . CYS A 1 807 ? -8.037 3.604 50.476 1.00 81.94 807 CYS A CA 1
ATOM 6349 C C . CYS A 1 807 ? -6.862 3.555 51.476 1.00 81.94 807 CYS A C 1
ATOM 6351 O O . CYS A 1 807 ? -6.879 4.266 52.484 1.00 81.94 807 CYS A O 1
ATOM 6353 N N . VAL A 1 808 ? -5.843 2.723 51.229 1.00 85.31 808 VAL A N 1
ATOM 6354 C CA . VAL A 1 808 ? -4.635 2.615 52.081 1.00 85.31 808 VAL A CA 1
ATOM 6355 C C . VAL A 1 808 ? -3.965 3.978 52.279 1.00 85.31 808 VAL A C 1
ATOM 6357 O O . VAL A 1 808 ? -3.929 4.800 51.371 1.00 85.31 808 VAL A O 1
ATOM 6360 N N . GLY A 1 809 ? -3.468 4.246 53.485 1.00 78.75 809 GLY A N 1
ATOM 6361 C CA . GLY A 1 809 ? -2.835 5.509 53.874 1.00 78.75 809 GLY A CA 1
ATOM 6362 C C . GLY A 1 809 ? -3.813 6.659 54.145 1.00 78.75 809 GLY A C 1
ATOM 6363 O O . GLY A 1 809 ? -3.410 7.681 54.699 1.00 78.75 809 GLY A O 1
ATOM 6364 N N . SER A 1 810 ? -5.102 6.504 53.816 1.00 84.31 810 SER A N 1
ATOM 6365 C CA . SER A 1 810 ? -6.104 7.560 54.004 1.00 84.31 810 SER A CA 1
ATOM 6366 C C . SER A 1 810 ? -6.465 7.757 55.475 1.00 84.31 810 SER A C 1
ATOM 6368 O O . SER A 1 810 ? -6.543 6.809 56.259 1.00 84.31 810 SER A O 1
ATOM 6370 N N . LYS A 1 811 ? -6.788 8.995 55.849 1.00 87.88 811 LYS A N 1
ATOM 6371 C CA . LYS A 1 811 ? -7.363 9.334 57.152 1.00 87.88 811 LYS A CA 1
ATOM 6372 C C . LYS A 1 811 ? -8.876 9.132 57.122 1.00 87.88 811 LYS A C 1
ATOM 6374 O O . LYS A 1 811 ? -9.571 9.797 56.362 1.00 87.88 811 LYS A O 1
ATOM 6379 N N . LEU A 1 812 ? -9.397 8.270 57.986 1.00 92.75 812 LEU A N 1
ATOM 6380 C CA . LEU A 1 812 ? -10.825 8.019 58.166 1.00 92.75 812 LEU A CA 1
ATOM 6381 C C . LEU A 1 812 ? -11.322 8.718 59.436 1.00 92.75 812 LEU A C 1
ATOM 6383 O O . LEU A 1 812 ? -10.758 8.533 60.511 1.00 92.75 812 LEU A O 1
ATOM 6387 N N . ALA A 1 813 ? -12.401 9.489 59.337 1.00 92.31 813 ALA A N 1
ATOM 6388 C CA . ALA A 1 813 ? -13.089 10.110 60.466 1.00 92.31 813 ALA A CA 1
ATOM 6389 C C . ALA A 1 813 ? -14.600 9.855 60.385 1.00 92.31 813 ALA A C 1
ATOM 6391 O O . ALA A 1 813 ? -15.198 9.984 59.322 1.00 92.31 813 ALA A O 1
ATOM 6392 N N . ILE A 1 814 ? -15.234 9.505 61.504 1.00 95.06 814 ILE A N 1
ATOM 6393 C CA . ILE A 1 814 ? -16.685 9.289 61.584 1.00 95.06 814 ILE A CA 1
ATOM 6394 C C . ILE A 1 814 ? -17.316 10.446 62.350 1.00 95.06 814 ILE A C 1
ATOM 6396 O O . ILE A 1 814 ? -16.847 10.789 63.436 1.00 95.06 814 ILE A O 1
ATOM 6400 N N . TYR A 1 815 ? -18.393 11.014 61.813 1.00 90.00 815 TYR A N 1
ATOM 6401 C CA . TYR A 1 815 ? -19.160 12.107 62.407 1.00 90.00 815 TYR A CA 1
ATOM 6402 C C . TYR A 1 815 ? -20.607 11.680 62.663 1.00 90.00 815 TYR A C 1
ATOM 6404 O O . TYR A 1 815 ? -21.194 10.947 61.865 1.00 90.00 815 TYR A O 1
ATOM 6412 N N . ASN A 1 816 ? -21.195 12.142 63.768 1.00 88.81 816 ASN A N 1
ATOM 6413 C CA . ASN A 1 816 ? -22.634 12.000 64.011 1.00 88.81 816 ASN A CA 1
ATOM 6414 C C . ASN A 1 816 ? -23.444 13.078 63.251 1.00 88.81 816 ASN A C 1
ATOM 6416 O O . ASN A 1 816 ? -22.873 13.980 62.640 1.00 88.81 816 ASN A O 1
ATOM 6420 N N . LEU A 1 817 ? -24.781 13.020 63.320 1.00 85.88 817 LEU A N 1
ATOM 6421 C CA . LEU A 1 817 ? -25.677 13.982 62.650 1.00 85.88 817 LEU A CA 1
ATOM 6422 C C . LEU A 1 817 ? -25.502 15.447 63.094 1.00 85.88 817 LEU A C 1
ATOM 6424 O O . LEU A 1 817 ? -25.902 16.350 62.369 1.00 85.88 817 LEU A O 1
ATOM 6428 N N . LEU A 1 818 ? -24.903 15.691 64.263 1.00 80.62 818 LEU A N 1
ATOM 6429 C CA . LEU A 1 818 ? -24.609 17.036 64.771 1.00 80.62 818 LEU A CA 1
ATOM 6430 C C . LEU A 1 818 ? -23.226 17.545 64.321 1.00 80.62 818 LEU A C 1
ATOM 6432 O O . LEU A 1 818 ? -22.776 18.586 64.790 1.00 80.62 818 LEU A O 1
ATOM 6436 N N . GLY A 1 819 ? -22.518 16.799 63.464 1.00 73.31 819 GLY A N 1
ATOM 6437 C CA . GLY A 1 819 ? -21.176 17.147 62.991 1.00 73.31 819 GLY A CA 1
ATOM 6438 C C . GLY A 1 819 ? -20.060 16.893 64.010 1.00 73.31 819 GLY A C 1
ATOM 6439 O O . GLY A 1 819 ? -18.919 17.289 63.779 1.00 73.31 819 GLY A O 1
ATOM 6440 N N . LYS A 1 820 ? -20.341 16.217 65.134 1.00 78.94 820 LYS A N 1
ATOM 6441 C CA . LYS A 1 820 ? -19.318 15.850 66.125 1.00 78.94 820 LYS A CA 1
ATOM 6442 C C . LYS A 1 820 ? -18.547 14.620 65.647 1.00 78.94 820 LYS A C 1
ATOM 6444 O O . LYS A 1 820 ? -19.153 13.584 65.376 1.00 78.94 820 LYS A O 1
ATOM 6449 N N . GLN A 1 821 ? -17.218 14.717 65.604 1.00 92.94 821 GLN A N 1
ATOM 6450 C CA . GLN A 1 821 ? -16.330 13.585 65.327 1.00 92.94 821 GLN A CA 1
ATOM 6451 C C . GLN A 1 821 ? -16.388 12.567 66.478 1.00 92.94 821 GLN A C 1
ATOM 6453 O O . GLN A 1 821 ? -16.192 12.931 67.638 1.00 92.94 821 GLN A O 1
ATOM 6458 N N . VAL A 1 822 ? -16.656 11.302 66.159 1.00 92.06 822 VAL A N 1
ATOM 6459 C CA . VAL A 1 822 ? -16.808 10.193 67.121 1.00 92.06 822 VAL A CA 1
ATOM 6460 C C . VAL A 1 822 ? -15.747 9.099 66.965 1.00 92.06 822 VAL A C 1
ATOM 6462 O O . VAL A 1 822 ? -15.525 8.341 67.901 1.00 92.06 822 VAL A O 1
ATOM 6465 N N . LEU A 1 823 ? -15.063 9.035 65.819 1.00 91.50 823 LEU A N 1
ATOM 6466 C CA . LEU A 1 823 ? -13.909 8.160 65.573 1.00 91.50 823 LEU A CA 1
ATOM 6467 C C . LEU A 1 823 ? -12.950 8.864 64.604 1.00 91.50 823 LEU A C 1
ATOM 6469 O O . LEU A 1 823 ? -13.401 9.565 63.698 1.00 91.50 823 LEU A O 1
ATOM 6473 N N . GLN A 1 824 ? -11.646 8.645 64.763 1.00 91.69 824 GLN A N 1
ATOM 6474 C CA . GLN A 1 824 ? -10.636 8.950 63.753 1.00 91.69 824 GLN A CA 1
ATOM 6475 C C . GLN A 1 824 ? -9.564 7.858 63.747 1.00 91.69 824 GLN A C 1
ATOM 6477 O O . GLN A 1 824 ? -9.076 7.476 64.806 1.00 91.69 824 GLN A O 1
ATOM 6482 N N . THR A 1 825 ? -9.188 7.379 62.566 1.00 89.00 825 THR A N 1
ATOM 6483 C CA . THR A 1 825 ? -8.114 6.400 62.368 1.00 89.00 825 THR A CA 1
ATOM 6484 C C . THR A 1 825 ? -7.437 6.605 61.010 1.00 89.00 825 THR A C 1
ATOM 6486 O O . THR A 1 825 ? -7.924 7.377 60.183 1.00 89.00 825 THR A O 1
ATOM 6489 N N . THR A 1 826 ? -6.322 5.924 60.776 1.00 88.62 826 THR A N 1
ATOM 6490 C CA . THR A 1 826 ? -5.676 5.826 59.460 1.00 88.62 826 THR A CA 1
ATOM 6491 C C . THR A 1 826 ? -5.921 4.429 58.898 1.00 88.62 826 THR A C 1
ATOM 6493 O O . THR A 1 826 ? -5.959 3.452 59.651 1.00 88.62 826 THR A O 1
ATOM 6496 N N . VAL A 1 827 ? -6.126 4.334 57.586 1.00 89.06 827 VAL A N 1
ATOM 6497 C CA . VAL A 1 827 ? -6.314 3.057 56.898 1.00 89.06 827 VAL A CA 1
ATOM 6498 C C . VAL A 1 827 ? -4.941 2.452 56.594 1.00 89.06 827 VAL A C 1
ATOM 6500 O O . VAL A 1 827 ? -4.189 3.011 55.808 1.00 89.06 827 VAL A O 1
ATOM 6503 N N . ALA A 1 828 ? -4.586 1.351 57.246 1.00 84.56 828 ALA A N 1
ATOM 6504 C CA . ALA A 1 828 ? -3.297 0.677 57.118 1.00 84.56 828 ALA A CA 1
ATOM 6505 C C . ALA A 1 828 ? -3.279 -0.389 56.009 1.00 84.56 828 ALA A C 1
ATOM 6507 O O . ALA A 1 828 ? -2.231 -0.609 55.412 1.00 84.56 828 ALA A O 1
ATOM 6508 N N . ASP A 1 829 ? -4.429 -0.998 55.701 1.00 85.62 829 ASP A N 1
ATOM 6509 C CA . ASP A 1 829 ? -4.539 -2.135 54.778 1.00 85.62 829 ASP A CA 1
ATOM 6510 C C . ASP A 1 829 ? -5.551 -1.881 53.657 1.00 85.62 829 ASP A C 1
ATOM 6512 O O . ASP A 1 829 ? -6.509 -1.123 53.824 1.00 85.62 829 ASP A O 1
ATOM 6516 N N . ASN A 1 830 ? -5.380 -2.553 52.508 1.00 82.12 830 ASN A N 1
ATOM 6517 C CA . ASN A 1 830 ? -6.268 -2.376 51.347 1.00 82.12 830 ASN A CA 1
ATOM 6518 C C . ASN A 1 830 ? -7.714 -2.815 51.616 1.00 82.12 830 ASN A C 1
ATOM 6520 O O . ASN A 1 830 ? -8.636 -2.357 50.947 1.00 82.12 830 ASN A O 1
ATOM 6524 N N . LYS A 1 831 ? -7.911 -3.681 52.615 1.00 91.25 831 LYS A N 1
ATOM 6525 C CA . LYS A 1 831 ? -9.211 -4.051 53.174 1.00 91.25 831 LYS A CA 1
ATOM 6526 C C . LYS A 1 831 ? -9.122 -3.939 54.689 1.00 91.25 831 LYS A C 1
ATOM 6528 O O . LYS A 1 831 ? -8.560 -4.820 55.334 1.00 91.25 831 LYS A O 1
ATOM 6533 N N . GLN A 1 832 ? -9.671 -2.872 55.259 1.00 92.56 832 GLN A N 1
ATOM 6534 C CA . GLN A 1 832 ? -9.601 -2.632 56.698 1.00 92.56 832 GLN A CA 1
ATOM 6535 C C . GLN A 1 832 ? -10.963 -2.770 57.362 1.00 92.56 832 GLN A C 1
ATOM 6537 O O . GLN A 1 832 ? -11.941 -2.136 56.965 1.00 92.56 832 GLN A O 1
ATOM 6542 N N . LEU A 1 833 ? -11.000 -3.558 58.435 1.00 95.12 833 LEU A N 1
ATOM 6543 C CA . LEU A 1 833 ? -12.153 -3.664 59.315 1.00 95.12 833 LEU A CA 1
ATOM 6544 C C . LEU A 1 833 ? -12.148 -2.503 60.324 1.00 95.12 833 LEU A C 1
ATOM 6546 O O . LEU A 1 833 ? -11.175 -2.301 61.049 1.00 95.12 833 LEU A O 1
ATOM 6550 N N . VAL A 1 834 ? -13.242 -1.751 60.393 1.00 94.88 834 VAL A N 1
ATOM 6551 C CA . VAL A 1 834 ? -13.430 -0.624 61.314 1.00 94.88 834 VAL A CA 1
ATOM 6552 C C . VAL A 1 834 ? -14.464 -1.008 62.371 1.00 94.88 834 VAL A C 1
ATOM 6554 O O . VAL A 1 834 ? -15.608 -1.319 62.039 1.00 94.88 834 VAL A O 1
ATOM 6557 N N . ASP A 1 835 ? -14.063 -0.989 63.646 1.00 94.50 835 ASP A N 1
ATOM 6558 C CA . ASP A 1 835 ? -14.941 -1.256 64.793 1.00 94.50 835 ASP A CA 1
ATOM 6559 C C . ASP A 1 835 ? -15.771 -0.020 65.149 1.00 94.50 835 ASP A C 1
ATOM 6561 O O . ASP A 1 835 ? -15.239 1.074 65.328 1.00 94.50 835 ASP A O 1
ATOM 6565 N N . VAL A 1 836 ? -17.085 -0.208 65.246 1.00 95.62 836 VAL A N 1
ATOM 6566 C CA . VAL A 1 836 ? -18.072 0.824 65.582 1.00 95.62 836 VAL A CA 1
ATOM 6567 C C . VAL A 1 836 ? -19.041 0.366 66.676 1.00 95.62 836 VAL A C 1
ATOM 6569 O O . VAL A 1 836 ? -20.095 0.971 66.861 1.00 95.62 836 VAL A O 1
ATOM 6572 N N . ARG A 1 837 ? -18.702 -0.684 67.440 1.00 94.94 837 ARG A N 1
ATOM 6573 C CA . ARG A 1 837 ? -19.550 -1.227 68.525 1.00 94.94 837 ARG A CA 1
ATOM 6574 C C . ARG A 1 837 ? -19.927 -0.217 69.604 1.00 94.94 837 ARG A C 1
ATOM 6576 O O . ARG A 1 837 ? -20.951 -0.378 70.254 1.00 94.94 837 ARG A O 1
ATOM 6583 N N . PHE A 1 838 ? -19.090 0.792 69.807 1.00 93.38 838 PHE A N 1
ATOM 6584 C CA . PHE A 1 838 ? -19.270 1.832 70.819 1.00 93.38 838 PHE A CA 1
ATOM 6585 C C . PHE A 1 838 ? -20.182 2.983 70.357 1.00 93.38 838 PHE A C 1
ATOM 6587 O O . PHE A 1 838 ? -20.432 3.900 71.136 1.00 93.38 838 PHE A O 1
ATOM 6594 N N . LEU A 1 839 ? -20.634 2.976 69.097 1.00 94.00 839 LEU A N 1
ATOM 6595 C CA . LEU A 1 839 ? -21.582 3.957 68.574 1.00 94.00 839 LEU A CA 1
ATOM 6596 C C . LEU A 1 839 ? -23.023 3.498 68.827 1.00 94.00 839 LEU A C 1
ATOM 6598 O O . LEU A 1 839 ? -23.352 2.330 68.613 1.00 94.00 839 LEU A O 1
ATOM 6602 N N . ASP A 1 840 ? -23.884 4.435 69.223 1.00 94.00 840 ASP A N 1
ATOM 6603 C CA . ASP A 1 840 ? -25.329 4.214 69.325 1.00 94.00 840 ASP A CA 1
ATOM 6604 C C . ASP A 1 840 ? -25.961 3.939 67.948 1.00 94.00 840 ASP A C 1
ATOM 6606 O O . ASP A 1 840 ? -25.411 4.269 66.895 1.00 94.00 840 ASP A O 1
ATOM 6610 N N . THR A 1 841 ? -27.154 3.346 67.939 1.00 94.31 841 THR A N 1
ATOM 6611 C CA . THR A 1 841 ? -27.932 3.115 66.717 1.00 94.31 841 THR A CA 1
ATOM 6612 C C . THR A 1 841 ? -28.261 4.441 66.022 1.00 94.31 841 THR A C 1
ATOM 6614 O O . THR A 1 841 ? -28.792 5.359 66.648 1.00 94.31 841 THR A O 1
ATOM 6617 N N . GLY A 1 842 ? -27.982 4.565 64.721 1.00 90.94 842 GLY A N 1
ATOM 6618 C CA . GLY A 1 842 ? -28.200 5.827 64.013 1.00 90.94 842 GLY A CA 1
ATOM 6619 C C . GLY A 1 842 ? -27.474 5.974 62.677 1.00 90.94 842 GLY A C 1
ATOM 6620 O O . GLY A 1 842 ? -26.872 5.040 62.148 1.00 90.94 842 GLY A O 1
ATOM 6621 N N . ILE A 1 843 ? -27.560 7.179 62.107 1.00 93.88 843 ILE A N 1
ATOM 6622 C CA . ILE A 1 843 ? -26.870 7.559 60.868 1.00 93.88 843 ILE A CA 1
ATOM 6623 C C . ILE A 1 843 ? -25.588 8.314 61.220 1.00 93.88 843 ILE A C 1
ATOM 6625 O O . ILE A 1 843 ? -25.610 9.268 61.997 1.00 93.88 843 ILE A O 1
ATOM 6629 N N . TYR A 1 844 ? -24.494 7.916 60.581 1.00 94.12 844 TYR A N 1
ATOM 6630 C CA . TYR A 1 844 ? -23.184 8.538 60.698 1.00 94.12 844 TYR A CA 1
ATOM 6631 C C . TYR A 1 844 ? -22.620 8.861 59.312 1.00 94.12 844 TYR A C 1
ATOM 6633 O O . TYR A 1 844 ? -23.002 8.259 58.305 1.00 94.12 844 TYR A O 1
ATOM 6641 N N . PHE A 1 845 ? -21.678 9.796 59.266 1.00 94.19 845 PHE A N 1
ATOM 6642 C CA . PHE A 1 845 ? -20.941 10.154 58.059 1.00 94.19 845 PHE A CA 1
ATOM 6643 C C . PHE A 1 845 ? -19.478 9.757 58.211 1.00 94.19 845 PHE A C 1
ATOM 6645 O O . PHE A 1 845 ? -18.799 10.214 59.128 1.00 94.19 845 PHE A O 1
ATOM 6652 N N . VAL A 1 846 ? -18.998 8.901 57.315 1.00 93.94 846 VAL A N 1
ATOM 6653 C CA . VAL A 1 846 ? -17.603 8.467 57.245 1.00 93.94 846 VAL A CA 1
ATOM 6654 C C . VAL A 1 846 ? -16.891 9.346 56.227 1.00 93.94 846 VAL A C 1
ATOM 6656 O O . VAL A 1 846 ? -17.139 9.227 55.029 1.00 93.94 846 VAL A O 1
ATOM 6659 N N . LYS A 1 847 ? -16.037 10.246 56.710 1.00 90.75 847 LYS A N 1
ATOM 6660 C CA . LYS A 1 847 ? -15.173 11.110 55.908 1.00 90.75 847 LYS A CA 1
ATOM 6661 C C . LYS A 1 847 ? -13.809 10.449 55.735 1.00 90.75 847 LYS A C 1
ATOM 6663 O O . LYS A 1 847 ? -13.186 10.063 56.720 1.00 90.75 847 LYS A O 1
ATOM 6668 N N . ILE A 1 848 ? -13.341 10.347 54.503 1.00 88.44 848 ILE A N 1
ATOM 6669 C CA . ILE A 1 848 ? -12.050 9.770 54.132 1.00 88.44 848 ILE A CA 1
ATOM 6670 C C . ILE A 1 848 ? -11.239 10.874 53.460 1.00 88.44 848 ILE A C 1
ATOM 6672 O O . ILE A 1 848 ? -11.747 11.539 52.560 1.00 88.44 848 ILE A O 1
ATOM 6676 N N . SER A 1 849 ? -10.012 11.099 53.922 1.00 78.06 849 SER A N 1
ATOM 6677 C CA . SER A 1 849 ? -9.124 12.159 53.442 1.00 78.06 849 SER A CA 1
ATOM 6678 C C . SER A 1 849 ? -7.761 11.600 53.045 1.00 78.06 849 SER A C 1
ATOM 6680 O O . SER A 1 849 ? -7.102 10.977 53.877 1.00 78.06 849 SER A O 1
ATOM 6682 N N . ALA A 1 850 ? -7.324 11.857 51.813 1.00 70.44 850 ALA A N 1
ATOM 6683 C CA . ALA A 1 850 ? -6.005 11.475 51.303 1.00 70.44 850 ALA A CA 1
ATOM 6684 C C . ALA A 1 850 ? -5.518 12.503 50.277 1.00 70.44 850 ALA A C 1
ATOM 6686 O O . ALA A 1 850 ? -6.315 12.958 49.465 1.00 70.44 850 ALA A O 1
ATOM 6687 N N . ASN A 1 851 ? -4.235 12.876 50.334 1.00 55.62 851 ASN A N 1
ATOM 6688 C CA . ASN A 1 851 ? -3.571 13.754 49.355 1.00 55.62 851 ASN A CA 1
ATOM 6689 C C . ASN A 1 851 ? -4.358 15.031 48.981 1.00 55.62 851 ASN A C 1
ATOM 6691 O O . ASN A 1 851 ? -4.387 15.427 47.826 1.00 55.62 851 ASN A O 1
ATOM 6695 N N . GLY A 1 852 ? -5.028 15.669 49.950 1.00 53.59 852 GLY A N 1
ATOM 6696 C CA . GLY A 1 852 ? -5.835 16.882 49.723 1.00 53.59 852 GLY A CA 1
ATOM 6697 C C . GLY A 1 852 ? -7.306 16.637 49.351 1.00 53.59 852 GLY A C 1
ATOM 6698 O O . GLY A 1 852 ? -8.128 17.529 49.550 1.00 53.59 852 GLY A O 1
ATOM 6699 N N . ASN A 1 853 ? -7.671 15.418 48.948 1.00 62.94 853 ASN A N 1
ATOM 6700 C CA . ASN A 1 853 ? -9.029 15.039 48.550 1.00 62.94 853 ASN A CA 1
ATOM 6701 C C . ASN A 1 853 ? -9.866 14.545 49.737 1.00 62.94 853 ASN A C 1
ATOM 6703 O O . ASN A 1 853 ? -9.338 13.984 50.706 1.00 62.94 853 ASN A O 1
ATOM 6707 N N . THR A 1 854 ? -11.194 14.734 49.676 1.00 73.88 854 THR A N 1
ATOM 6708 C CA . THR A 1 854 ? -12.117 14.223 50.705 1.00 73.88 854 THR A CA 1
ATOM 6709 C C . THR A 1 854 ? -13.374 13.569 50.129 1.00 73.88 854 THR A C 1
ATOM 6711 O O . THR A 1 854 ? -14.076 14.152 49.309 1.00 73.88 854 THR A O 1
ATOM 6714 N N . LEU A 1 855 ? -13.704 12.369 50.615 1.00 83.12 855 LEU A N 1
ATOM 6715 C CA . LEU A 1 855 ? -14.933 11.632 50.301 1.00 83.12 855 LEU A CA 1
ATOM 6716 C C . LEU A 1 855 ? -15.762 11.450 51.572 1.00 83.12 855 LEU A C 1
ATOM 6718 O O . LEU A 1 855 ? -15.219 11.095 52.613 1.00 83.12 855 LEU A O 1
ATOM 6722 N N . THR A 1 856 ? -17.080 11.637 51.495 1.00 87.81 856 THR A N 1
ATOM 6723 C CA . THR A 1 856 ? -17.993 11.349 52.611 1.00 87.81 856 THR A CA 1
ATOM 6724 C C . THR A 1 856 ? -19.015 10.292 52.205 1.00 87.81 856 THR A C 1
ATOM 6726 O O . THR A 1 856 ? -19.772 10.502 51.262 1.00 87.81 856 THR A O 1
ATOM 6729 N N . LYS A 1 857 ? -19.074 9.166 52.927 1.00 87.06 857 LYS A N 1
ATOM 6730 C CA . LYS A 1 857 ? -20.103 8.127 52.759 1.00 87.06 857 LYS A CA 1
ATOM 6731 C C . LYS A 1 857 ? -21.026 8.066 53.972 1.00 87.06 857 LYS A C 1
ATOM 6733 O O . LYS A 1 857 ? -20.585 8.156 55.116 1.00 87.06 857 LYS A O 1
ATOM 6738 N N . LYS A 1 858 ? -22.322 7.877 53.726 1.00 91.50 858 LYS A N 1
ATOM 6739 C CA . LYS A 1 858 ? -23.306 7.592 54.779 1.00 91.50 858 LYS A CA 1
ATOM 6740 C C . LYS A 1 858 ? -23.095 6.168 55.293 1.00 91.50 858 LYS A C 1
ATOM 6742 O O . LYS A 1 858 ? -23.072 5.244 54.490 1.00 91.50 858 LYS A O 1
ATOM 6747 N N . MET A 1 859 ? -23.023 5.983 56.606 1.00 94.56 859 MET A N 1
ATOM 6748 C CA . MET A 1 859 ? -23.025 4.680 57.275 1.00 94.56 859 MET A CA 1
ATOM 6749 C C . MET A 1 859 ? -24.228 4.603 58.222 1.00 94.56 859 MET A C 1
ATOM 6751 O O . MET A 1 859 ? -24.519 5.550 58.952 1.00 94.56 859 MET A O 1
ATOM 6755 N N . VAL A 1 860 ? -24.964 3.494 58.177 1.00 93.62 860 VAL A N 1
ATOM 6756 C CA . VAL A 1 860 ? -26.117 3.233 59.046 1.00 93.62 860 VAL A CA 1
ATOM 6757 C C . VAL A 1 860 ? -25.720 2.185 60.081 1.00 93.62 860 VAL A C 1
ATOM 6759 O O . VAL A 1 860 ? -25.479 1.034 59.722 1.00 93.62 860 VAL A O 1
ATOM 6762 N N . LYS A 1 861 ? -25.679 2.574 61.357 1.00 94.44 861 LYS A N 1
ATOM 6763 C CA . LYS A 1 861 ? -25.458 1.687 62.504 1.00 94.44 861 LYS A CA 1
ATOM 6764 C C . LYS A 1 861 ? -26.808 1.153 62.979 1.00 94.44 861 LYS A C 1
ATOM 6766 O O . LYS A 1 861 ? -27.665 1.945 63.374 1.00 94.44 861 LYS A O 1
ATOM 6771 N N . LYS A 1 862 ? -26.993 -0.166 62.906 1.00 89.25 862 LYS A N 1
ATOM 6772 C CA . LYS A 1 862 ? -28.138 -0.890 63.477 1.00 89.25 862 LYS A CA 1
ATOM 6773 C C . LYS A 1 862 ? -27.921 -1.234 64.946 1.00 89.25 862 LYS A C 1
ATOM 6775 O O . LYS A 1 862 ? -26.744 -1.382 65.363 1.00 89.25 862 LYS A O 1
#

Organism: NCBI:txid504487

pLDDT: mean 89.41, std 12.5, range [27.83, 98.88]

InterPro domains:
  IPR000421 Coagulation factor 5/8, C-terminal domain [PS50022] (631-774)
  IPR005084 Carbohydrate binding module family 6 [PF03422] (505-625)
  IPR005084 Carbohydrate binding module family 6 [PS51175] (475-625)
  IPR006584 Cellulose binding, type IV [SM00606] (495-626)
  IPR006585 Fucolectin tachylectin-4 pentraxin-1 [SM00607] (633-779)
  IPR008397 Alginate lyase domain [PF05426] (73-226)
  IPR008929 Chondroitin AC/alginate lyase [G3DSA:1.50.10.100] (28-362)
  IPR008929 Chondroitin AC/alginate lyase [SSF48230] (36-349)
  IPR008979 Galactose-binding-like domain superfamily [SSF49785] (477-625)
  IPR008979 Galactose-binding-like domain superfamily [SSF49785] (631-775)
  IPR026444 Secretion system, C-terminal sorting domain [PF18962] (792-862)
  IPR026444 Secretion system, C-terminal sorting domain [TIGR04183] (793-862)
  IPR051941 Blood Group Antigen-Binding Lectin [PTHR45713] (537-784)

Secondary structure (DSSP, 8-state):
----PPPPPPP----------------SS-SS--HHHHHHHHHHHHHT-TTHHHHHHHHHHSTTTSTT------TT--EE--HHHHHHHHHHHHHHHHHHHHH--HHHHHHHHHHHHHSTT--EE-S-HHHHTSSHHHHHHHHHHHHHH-TTS-HHHHHHHHHHHHTT---SS-PPSS---HHHHHTT--TTS-HHHHHHHHHHHHHHHHHTT-HHHHHHHHHHHTTPPPPTTSPPPPPSPEEE--SS-SEE-SSEEE--EEEE---STT---TTSHHHHB-TTS-BTTTTT-HHHHHHHHHHHHHHHHHHHHTT---TTHHHHHHHHHHHHHHHHHTTSGGGGGG-PPP----TTTTSS--EE-TTSSEEE-S--SEETTEEEEE-TTGGGGSS-HHHHHIIIIIIS---GGGSHHHHHHHHHHHHHH-SS---SS-SS---HHHHH--SSSSB-EEEE-TTS-EEE--EETTS-EETT-PPB-SS--BTTTEE-SSSS-SS-SSSTTSSS-EEE-TTSSEEE-S--TT-EEEEEEEE-SSEEEEEEEEEEESSS-EEEEEEETTEE-S--EEPP-STTS--STT--EEEEEEEEEEE-SEEEEEEEEEEESTT-EEEEEEEEEEEEEPPPEEEHHHHH-EEEESS--SSS--GGGGGSS-----GGGS--------TTT-SS-EEEEEEEEEEEEEEEEEEEP-STTTGGGG-SEEEEEE-TTS-EEEEEEESS--SSEEEEEEEEEEEEEEEEEESSSSPP-EEEEEEEEESS---S-HHHHHHHHH-EEESSSBSSEEEEES-TTPEEEEE-TTS-EEEEEE--SSEEEEE-TTSPSEEEEEEEEETTEEEEEEEEE-

Sequence (862 aa):
MNHQKKGFYVFFIFLILPITSVIAQLVHPGISHSMSDLERIKAMVETGEEPWASEFANFSSNSKSLCSYTVKGNTSITEITNHGDFQNDGYAAYYNALMWYITGNECHAEKAVEIFNSWVNVTNTTGIPLNQGRGPWKMCEGAEIIKYTYNGWSLADQQKFADMLVYPGYSTTSVPSGNKTFYWNLYQGDPGRYGNQGLFAYRSLMAMAIFLDNEIMYDRALRYLQGLPHRADDLAYPSGPPNFNTNTPYNNCEFIEERNASGRRTTIEDYGYNEVMSNYIYENGQCQESARDQVHSSVGIQIIACMAEIAWNQGDNLYGHLDNRLLKGIEFFFRYNVGADQFSDYGHPDWNPTVASGEFIERRDRTGRFLAKKINPHVVCDYTRDSRGEDVLDPWYEMVLGHYKDRINLPSTNYEWTLKGLEIYQDVIGFEGEHRPSEFHGWGGLKFHRVSPGDPISGFDGNGLPTYSINDLSVPVEAENYDYFVLDGQGRTYNDTSVSNDGGEYRVDEGVDLKICSEGGYCVTNIEDGEWLTYTVNVPSNGIYNISIRYASVNSNGKIKFNFGGEDITSEVAVPFGTPNSTGLTDWKDLEVANEVRLVQGVQAMKVLFSGVNNTFELNNITVTLVEADPDPINLAIAHGVATQSTNRPSDGFAPNAIDGNTNGLWSGGSVTHTGGNATLDPEPWWQVDLGNNYNIETIKIYNRTDGCCAGRLNNFTVEVIDSEGNVTFSQFFATAPSNIFTVATGDVVGRVIRISKTSSTALALAEVEVYGVNSPVTLSNQDVEFKSKIKLYPNPTQNTFTIENCVGSKLAIYNLLGKQVLQTTVADNKQLVDVRFLDTGIYFVKISANGNTLTKKMVKK

Mean predicted aligned error: 12.92 Å

Nearest PDB structures (foldseek):
  4gwj-assembly1_A  TM=9.139E-01  e=1.140E-11  Streptococcus mitis
  2j22-assembly1_A  TM=9.361E-01  e=3.813E-11  Streptococcus pneumoniae TIGR4
  3lek-assembly1_A  TM=9.394E-01  e=7.948E-11  Streptococcus mitis
  2j1r-assembly1_A  TM=9.033E-01  e=1.033E-10  Streptococcus pneumoniae TIGR4
  6owk-assembly1_A  TM=6.745E-01  e=8.308E-04  Bacillus thuringiensis

Solvent-accessible surface area (backbone atoms only — not comparable to full-atom values): 44688 Å² total; per-residue (Å²): 139,87,86,86,81,88,81,85,85,82,84,82,80,82,79,82,72,79,81,74,74,82,73,58,92,71,46,80,38,21,43,87,43,41,45,28,42,53,53,47,37,26,37,32,38,74,65,57,38,80,59,24,28,64,23,46,57,53,51,66,66,35,71,46,32,37,66,82,50,80,71,68,60,40,62,86,42,40,59,46,79,62,56,66,48,56,28,55,38,10,51,22,19,28,38,8,24,50,46,16,69,54,68,68,44,60,61,18,42,53,44,20,48,52,44,53,60,15,46,35,49,28,38,27,55,67,86,51,21,41,64,54,16,64,20,54,26,37,39,29,48,13,48,34,49,35,69,74,74,42,89,85,65,49,71,71,55,54,48,37,41,54,45,22,47,26,18,91,57,83,65,48,83,62,82,83,84,78,69,33,16,48,46,80,49,22,79,67,39,45,82,75,52,64,24,46,38,20,43,29,6,36,44,19,38,34,25,44,14,56,70,66,60,31,56,71,49,28,50,52,34,54,31,42,38,73,64,46,69,65,57,94,83,41,56,76,53,71,33,30,54,48,35,76,77,63,99,64,60,83,44,76,51,88,20,33,35,34,46,65,71,72,54,64,40,75,85,34,73,58,51,62,48,24,45,17,44,77,50,27,31,36,99,84,5,53,39,66,34,31,15,38,13,38,60,62,28,46,53,37,55,53,43,50,51,54,44,22,47,25,32,42,52,60,53,36,74,52,54,59,41,81,79,33,37,61,52,38,26,49,34,44,52,28,43,44,27,50,31,22,79,94,40,55,90,74,67,52,68,74,52,82,60,34,57,91,78,64,71,30,78,66,43,66,42,69,44,65,42,37,34,29,56,33,71,25,51,23,47,61,81,40,88,88,39,77,27,54,37,63,69,51,53,48,40,57,59,30,62,50,42,32,43,47,49,49,44,67,58,52,62,64,87,73,45,49,34,51,52,53,30,47,52,53,27,37,76,75,66,34,73,41,43,74,68,58,96,55,96,56,83,33,44,20,49,41,58,33,64,70,74,49,46,37,47,25,24,78,45,60,48,100,86,70,46,71,38,50,27,61,42,50,39,92,45,71,43,54,51,73,38,40,21,42,47,74,58,78,32,70,81,61,21,29,35,60,88,68,97,58,36,81,43,65,35,72,68,71,88,41,54,61,25,17,27,79,29,85,89,56,69,50,17,35,35,76,44,40,58,74,21,34,42,26,28,41,30,32,37,89,52,40,26,29,25,31,37,30,35,37,31,19,12,76,36,60,49,18,27,40,31,45,26,49,71,88,41,77,73,46,67,81,37,69,45,64,44,41,87,95,48,15,74,24,78,81,37,71,36,81,42,80,71,43,69,78,37,77,46,67,48,28,66,35,25,37,34,42,38,32,32,66,40,55,60,14,45,31,39,37,31,39,37,48,44,80,74,43,70,54,73,71,63,36,49,40,28,61,75,50,36,51,46,43,50,73,42,65,35,97,85,52,28,49,46,50,29,20,38,64,85,45,66,46,18,37,65,92,68,66,18,28,20,28,35,55,52,42,49,88,85,36,47,58,28,34,41,35,32,38,38,85,43,29,23,43,33,38,36,38,38,41,23,26,29,53,41,95,87,54,33,71,38,43,36,35,29,34,46,34,28,21,28,87,87,68,50,74,61,42,76,51,79,37,69,68,40,49,81,43,61,44,78,44,80,59,79,61,32,56,23,19,32,43,34,42,34,29,85,42,33,60,33,38,41,33,1,22,42,42,34,29,18,41,91,54,68,55,67,97,47,76,64,53,55,54,55,61,69,59,44,45,73,39,60,69,66,21,62,50,50,34,36,40,29,66,49,55,76,19,39,39,34,32,23,43,87,87,70,47,74,79,46,74,50,69,32,85,41,57,70,33,81,44,83,44,65,89,56,72,71,44,64,33,38,39,35,38,38,49,99,91,46,78,46,77,44,83,40,37,35,91

Foldseek 3Di:
DDDDDDDDDDDDDDDPDPDPPPQQQFAFVQQLDHPLLLVQLQQCCVQCHPPSVVLVVQLCPDLLLDLPNDQLFALVDQEDPDLVNLQSLLQSLLSLLSVCSNPVDCSSLVSNLVNLLRQLNHQAYDDALQSQLLRQLSNLNSLRSSVPPPPPRDPVSLVSSLCNQFPVHDAQPDQDPDGTHLCSRLLQFDAQDAQLSNLSSLSSQLSSCNSNSHPLSNCSSLCLLLLHFRDPRGDWHQAFAFAFPDPAFPDDDQFKTFGDGPGGDRPGTSLRFCNRLCQQQDPQLDGPCQSQELVSLVSSLQSLLSSCSSCQSSLHRSCCRPNNSSLSNLLLSLLQQCLDPVNVVLVRDHDFDAVVVVSDDQDQGSNNGMTGHGGDQARGRDPVHGRRNVCLLAQRLLSVCLQVCAQVNDPCVSNVSSVSSVVVNCVPPNQFHHDDPDSHDGSRCSRRDDQFSFFFAPAADPVRHGHTDAAELVDWAFALRFGDGSAACDPGQKHDPDPAQPQCDGPRVYRFNWHAALVGDIWGFQAEAWIKGKGWHFYAAWAWKWKKFWKAWCAKWKWKFKDKSNHGQFDIDIQDEDPPHHPGRNRIDMDTRDGRGTDHGHIIMMMMHIRTHTRTMMTGTMHIGGPDGDAFWFQLCLVQKDKQKQAADPPAQGRCLQNPPFLALEVVVRSKHKHNLDCVSCFKIKMKIFSVFKFFWFKKKFFARQDPPPQFLLAWKKKFFAHPVGDTQDIDTHHGGDNTMDMDGGHRTIGGMIMIIHPGSGMHMTNYMGTIGHPDGPDPDPPVVCVAVQWDWDDAQDEFKIKIADQAQKWKWKADPVRDTDDIDGHHDRIDIDTDNVDDFAKIWIWIDDPHDIDIDIGGYD

Radius of gyration: 34.47 Å; Cα contacts (8 Å, |Δi|>4): 2034; chains: 1; bounding box: 82×101×130 Å